Protein 7Z2B (pdb70)

Structure (mmCIF, N/CA/C/O backbone):
data_7Z2B
#
_entry.id   7Z2B
#
loop_
_entity.id
_entity.type
_entity.pdbx_description
1 polymer 'Kinesin-8, putative'
2 polymer 'Detyrosinated tubulin alpha-1B chain'
3 polymer 'Tubulin beta chain'
4 non-polymer 'PHOSPHOAMINOPHOSPHONIC ACID-ADENYLATE ESTER'
5 non-polymer 'MAGNESIUM ION'
6 non-polymer "GUANOSINE-5'-TRIPHOSPHATE"
7 non-polymer 'PHOSPHOMETHYLPHOSPHONIC ACID GUANYLATE ESTER'
#
loop_
_atom_site.group_PDB
_atom_site.id
_atom_site.type_symbol
_atom_site.label_atom_id
_atom_site.label_alt_id
_atom_site.label_comp_id
_atom_site.label_asym_id
_atom_site.label_entity_id
_atom_site.label_seq_id
_atom_site.pdbx_PDB_ins_code
_atom_site.Cartn_x
_atom_site.Cartn_y
_atom_site.Cartn_z
_atom_site.occupancy
_atom_site.B_iso_or_equiv
_atom_site.auth_seq_id
_atom_site.auth_comp_id
_atom_site.auth_asym_id
_atom_site.auth_atom_id
_atom_site.pdbx_PDB_model_num
ATOM 1 N N . ILE A 1 1 ? 242.783 448.990 240.339 1.00 20.00 2 ILE K N 1
ATOM 2 C CA . ILE A 1 1 ? 243.532 447.948 241.031 1.00 20.00 2 ILE K CA 1
ATOM 3 C C . ILE A 1 1 ? 242.682 447.284 242.097 1.00 20.00 2 ILE K C 1
ATOM 4 O O . ILE A 1 1 ? 242.485 446.060 242.087 1.00 20.00 2 ILE K O 1
ATOM 19 N N . THR A 1 2 ? 242.225 448.069 243.074 1.00 20.00 3 THR K N 1
ATOM 20 C CA . THR A 1 2 ? 241.386 447.547 244.182 1.00 20.00 3 THR K CA 1
ATOM 21 C C . THR A 1 2 ? 240.035 447.121 243.617 1.00 20.00 3 THR K C 1
ATOM 22 O O . THR A 1 2 ? 239.721 447.536 242.484 1.00 20.00 3 THR K O 1
ATOM 33 N N . TYR A 1 3 ? 239.222 446.407 244.398 1.00 20.00 4 TYR K N 1
ATOM 34 C CA . TYR A 1 3 ? 237.875 445.950 243.966 1.00 20.00 4 TYR K CA 1
ATOM 35 C C . TYR A 1 3 ? 236.826 446.729 244.767 1.00 20.00 4 TYR K C 1
ATOM 36 O O . TYR A 1 3 ? 235.626 446.546 244.497 1.00 20.00 4 TYR K O 1
ATOM 40 N N . ASN A 1 4 ? 237.259 447.616 245.671 1.00 20.00 5 ASN K N 1
ATOM 41 C CA . ASN A 1 4 ? 236.339 448.459 246.478 1.00 20.00 5 ASN K CA 1
ATOM 42 C C . ASN A 1 4 ? 235.311 447.570 247.179 1.00 20.00 5 ASN K C 1
ATOM 43 O O . ASN A 1 4 ? 234.114 447.911 247.123 1.00 20.00 5 ASN K O 1
ATOM 54 N N . MET A 1 5 ? 235.752 446.488 247.826 1.00 20.00 6 MET K N 1
ATOM 55 C CA . MET A 1 5 ? 234.829 445.542 248.506 1.00 20.00 6 MET K CA 1
ATOM 56 C C . MET A 1 5 ? 234.437 446.093 249.875 1.00 20.00 6 MET K C 1
ATOM 57 O O . MET A 1 5 ? 235.201 445.869 250.835 1.00 20.00 6 MET K O 1
ATOM 61 N N . ASN A 1 6 ? 233.301 446.784 249.969 1.00 20.00 7 ASN K N 1
ATOM 62 C CA . ASN A 1 6 ? 232.780 447.240 251.281 1.00 20.00 7 ASN K CA 1
ATOM 63 C C . ASN A 1 6 ? 232.413 445.957 252.024 1.00 20.00 7 ASN K C 1
ATOM 64 O O . ASN A 1 6 ? 232.189 444.958 251.337 1.00 20.00 7 ASN K O 1
ATOM 75 N N . VAL A 1 7 ? 232.410 445.959 253.356 1.00 20.00 8 VAL K N 1
ATOM 76 C CA . VAL A 1 7 ? 232.093 444.748 254.169 1.00 20.00 8 VAL K CA 1
ATOM 77 C C . VAL A 1 7 ? 231.068 445.144 255.230 1.00 20.00 8 VAL K C 1
ATOM 78 O O . VAL A 1 7 ? 231.428 445.940 256.094 1.00 20.00 8 VAL K O 1
ATOM 91 N N . VAL A 1 8 ? 229.851 444.597 255.180 1.00 20.00 9 VAL K N 1
ATOM 92 C CA . VAL A 1 8 ? 228.844 444.915 256.150 1.00 20.00 9 VAL K CA 1
ATOM 93 C C . VAL A 1 8 ? 228.475 443.647 256.874 1.00 20.00 9 VAL K C 1
ATOM 94 O O . VAL A 1 8 ? 228.651 442.548 256.333 1.00 20.00 9 VAL K O 1
ATOM 107 N N . ILE A 1 9 ? 228.006 443.801 258.091 1.00 20.00 10 ILE K N 1
ATOM 108 C CA . ILE A 1 9 ? 227.602 442.663 258.888 1.00 20.00 10 ILE K CA 1
ATOM 109 C C . ILE A 1 9 ? 226.121 442.643 259.128 1.00 20.00 10 ILE K C 1
ATOM 110 O O . ILE A 1 9 ? 225.574 443.632 259.609 1.00 20.00 10 ILE K O 1
ATOM 126 N N . ARG A 1 10 ? 225.466 441.534 258.845 1.00 20.00 11 ARG K N 1
ATOM 127 C CA . ARG A 1 10 ? 224.063 441.468 259.177 1.00 20.00 11 ARG K CA 1
ATOM 128 C C . ARG A 1 10 ? 223.814 440.429 260.251 1.00 20.00 11 ARG K C 1
ATOM 129 O O . ARG A 1 10 ? 224.067 439.236 260.058 1.00 20.00 11 ARG K O 1
ATOM 150 N N . CYS A 1 11 ? 223.298 440.890 261.378 1.00 20.00 12 CYS K N 1
ATOM 151 C CA . CYS A 1 11 ? 222.992 440.008 262.482 1.00 20.00 12 CYS K CA 1
ATOM 152 C C . CYS A 1 11 ? 221.557 439.529 262.349 1.00 20.00 12 CYS K C 1
ATOM 153 O O . CYS A 1 11 ? 220.630 440.333 262.369 1.00 20.00 12 CYS K O 1
ATOM 161 N N . ARG A 1 12 ? 221.360 438.237 262.121 1.00 20.00 13 ARG K N 1
ATOM 162 C CA . ARG A 1 12 ? 219.997 437.757 261.960 1.00 20.00 13 ARG K CA 1
ATOM 163 C C . ARG A 1 12 ? 219.425 437.709 263.368 1.00 20.00 13 ARG K C 1
ATOM 164 O O . ARG A 1 12 ? 220.206 437.669 264.308 1.00 20.00 13 ARG K O 1
ATOM 185 N N . PRO A 1 13 ? 218.109 437.737 263.573 1.00 20.00 14 PRO K N 1
ATOM 186 C CA . PRO A 1 13 ? 217.503 437.689 264.887 1.00 20.00 14 PRO K CA 1
ATOM 187 C C . PRO A 1 13 ? 217.683 436.359 265.580 1.00 20.00 14 PRO K C 1
ATOM 188 O O . PRO A 1 13 ? 217.713 435.309 264.934 1.00 20.00 14 PRO K O 1
ATOM 199 N N . MET A 1 14 ? 217.735 436.408 266.909 1.00 20.00 15 MET K N 1
ATOM 200 C CA . MET A 1 14 ? 217.832 435.182 267.693 1.00 20.00 15 MET K CA 1
ATOM 201 C C . MET A 1 14 ? 216.577 434.348 267.504 1.00 20.00 15 MET K C 1
ATOM 202 O O . MET A 1 14 ? 215.456 434.861 267.608 1.00 20.00 15 MET K O 1
ATOM 216 N N . SER A 1 15 ? 216.762 433.067 267.215 1.00 20.00 16 SER K N 1
ATOM 217 C CA . SER A 1 15 ? 215.653 432.152 267.000 1.00 20.00 16 SER K CA 1
ATOM 218 C C . SER A 1 15 ? 215.025 431.681 268.284 1.00 20.00 16 SER K C 1
ATOM 219 O O . SER A 1 15 ? 215.639 431.753 269.346 1.00 20.00 16 SER K O 1
ATOM 227 N N . ASN A 1 16 ? 213.833 431.100 268.178 1.00 20.00 17 ASN K N 1
ATOM 228 C CA . ASN A 1 16 ? 213.187 430.545 269.355 1.00 20.00 17 ASN K CA 1
ATOM 229 C C . ASN A 1 16 ? 214.009 429.400 269.922 1.00 20.00 17 ASN K C 1
ATOM 230 O O . ASN A 1 16 ? 214.064 429.214 271.134 1.00 20.00 17 ASN K O 1
ATOM 241 N N . SER A 1 17 ? 214.687 428.646 269.054 1.00 20.00 18 SER K N 1
ATOM 242 C CA . SER A 1 17 ? 215.495 427.537 269.529 1.00 20.00 18 SER K CA 1
ATOM 243 C C . SER A 1 17 ? 216.645 428.061 270.373 1.00 20.00 18 SER K C 1
ATOM 244 O O . SER A 1 17 ? 216.917 427.538 271.453 1.00 20.00 18 SER K O 1
ATOM 252 N N . GLU A 1 18 ? 217.282 429.137 269.917 1.00 20.00 19 GLU K N 1
ATOM 253 C CA . GLU A 1 18 ? 218.391 429.714 270.669 1.00 20.00 19 GLU K CA 1
ATOM 254 C C . GLU A 1 18 ? 217.884 430.260 272.015 1.00 20.00 19 GLU K C 1
ATOM 255 O O . GLU A 1 18 ? 218.525 430.074 273.064 1.00 20.00 19 GLU K O 1
ATOM 267 N N . LYS A 1 19 ? 216.684 430.856 271.997 1.00 20.00 20 LYS K N 1
ATOM 268 C CA . LYS A 1 19 ? 216.083 431.381 273.218 1.00 20.00 20 LYS K CA 1
ATOM 269 C C . LYS A 1 19 ? 215.752 430.242 274.176 1.00 20.00 20 LYS K C 1
ATOM 270 O O . LYS A 1 19 ? 215.949 430.371 275.384 1.00 20.00 20 LYS K O 1
ATOM 289 N N . ASN A 1 20 ? 215.282 429.111 273.634 1.00 20.00 21 ASN K N 1
ATOM 290 C CA . ASN A 1 20 ? 214.931 427.945 274.438 1.00 20.00 21 ASN K CA 1
ATOM 291 C C . ASN A 1 20 ? 216.174 427.313 275.058 1.00 20.00 21 ASN K C 1
ATOM 292 O O . ASN A 1 20 ? 216.131 426.829 276.191 1.00 20.00 21 ASN K O 1
ATOM 303 N N . GLU A 1 21 ? 217.303 427.373 274.341 1.00 20.00 22 GLU K N 1
ATOM 304 C CA . GLU A 1 21 ? 218.573 426.885 274.875 1.00 20.00 22 GLU K CA 1
ATOM 305 C C . GLU A 1 21 ? 219.005 427.794 276.018 1.00 20.00 22 GLU K C 1
ATOM 306 O O . GLU A 1 21 ? 219.652 427.355 276.972 1.00 20.00 22 GLU K O 1
ATOM 318 N N . GLY A 1 22 ? 218.639 429.074 275.913 1.00 20.00 23 GLY K N 1
ATOM 319 C CA . GLY A 1 22 ? 218.973 430.061 276.918 1.00 20.00 23 GLY K CA 1
ATOM 320 C C . GLY A 1 22 ? 220.240 430.794 276.549 1.00 20.00 23 GLY K C 1
ATOM 321 O O . GLY A 1 22 ? 220.912 431.368 277.410 1.00 20.00 23 GLY K O 1
ATOM 325 N N . ALA A 1 23 ? 220.597 430.721 275.274 1.00 20.00 24 ALA K N 1
ATOM 326 C CA . ALA A 1 23 ? 221.786 431.381 274.786 1.00 20.00 24 ALA K CA 1
ATOM 327 C C . ALA A 1 23 ? 221.607 432.874 274.931 1.00 20.00 24 ALA K C 1
ATOM 328 O O . ALA A 1 23 ? 220.502 433.387 274.751 1.00 20.00 24 ALA K O 1
ATOM 335 N N . LYS A 1 24 ? 222.679 433.584 275.238 1.00 20.00 25 LYS K N 1
ATOM 336 C CA . LYS A 1 24 ? 222.563 435.022 275.369 1.00 20.00 25 LYS K CA 1
ATOM 337 C C . LYS A 1 24 ? 223.185 435.711 274.177 1.00 20.00 25 LYS K C 1
ATOM 338 O O . LYS A 1 24 ? 223.690 435.071 273.246 1.00 20.00 25 LYS K O 1
ATOM 357 N N . ASN A 1 25 ? 223.146 437.033 274.197 1.00 20.00 26 ASN K N 1
ATOM 358 C CA . ASN A 1 25 ? 223.594 437.806 273.062 1.00 20.00 26 ASN K CA 1
ATOM 359 C C . ASN A 1 25 ? 225.106 437.939 272.969 1.00 20.00 26 ASN K C 1
ATOM 360 O O . ASN A 1 25 ? 225.701 438.867 273.508 1.00 20.00 26 ASN K O 1
ATOM 371 N N . VAL A 1 26 ? 225.719 436.982 272.276 1.00 20.00 27 VAL K N 1
ATOM 372 C CA . VAL A 1 26 ? 227.164 436.941 272.093 1.00 20.00 27 VAL K CA 1
ATOM 373 C C . VAL A 1 26 ? 227.585 438.145 271.253 1.00 20.00 27 VAL K C 1
ATOM 374 O O . VAL A 1 26 ? 228.698 438.650 271.357 1.00 20.00 27 VAL K O 1
ATOM 387 N N . ILE A 1 27 ? 226.692 438.618 270.393 1.00 20.00 28 ILE K N 1
ATOM 388 C CA . ILE A 1 27 ? 227.058 439.787 269.596 1.00 20.00 28 ILE K CA 1
ATOM 389 C C . ILE A 1 27 ? 226.599 441.075 270.237 1.00 20.00 28 ILE K C 1
ATOM 390 O O . ILE A 1 27 ? 225.404 441.275 270.476 1.00 20.00 28 ILE K O 1
ATOM 406 N N . LYS A 1 28 ? 227.544 441.978 270.466 1.00 20.00 29 LYS K N 1
ATOM 407 C CA . LYS A 1 28 ? 227.212 443.279 271.006 1.00 20.00 29 LYS K CA 1
ATOM 408 C C . LYS A 1 28 ? 227.652 444.347 270.014 1.00 20.00 29 LYS K C 1
ATOM 409 O O . LYS A 1 28 ? 228.820 444.448 269.637 1.00 20.00 29 LYS K O 1
ATOM 428 N N . ILE A 1 29 ? 226.697 445.123 269.529 1.00 20.00 30 ILE K N 1
ATOM 429 C CA . ILE A 1 29 ? 227.034 446.133 268.535 1.00 20.00 30 ILE K CA 1
ATOM 430 C C . ILE A 1 29 ? 227.480 447.379 269.274 1.00 20.00 30 ILE K C 1
ATOM 431 O O . ILE A 1 29 ? 226.790 447.843 270.180 1.00 20.00 30 ILE K O 1
ATOM 447 N N . MET A 1 30 ? 228.667 447.877 268.936 1.00 20.00 31 MET K N 1
ATOM 448 C CA . MET A 1 30 ? 229.243 449.021 269.626 1.00 20.00 31 MET K CA 1
ATOM 449 C C . MET A 1 30 ? 228.921 450.295 268.864 1.00 20.00 31 MET K C 1
ATOM 450 O O . MET A 1 30 ? 228.711 451.359 269.447 1.00 20.00 31 MET K O 1
ATOM 464 N N . ASP A 1 31 ? 228.873 450.153 267.547 1.00 20.00 32 ASP K N 1
ATOM 465 C CA . ASP A 1 31 ? 228.602 451.236 266.616 1.00 20.00 32 ASP K CA 1
ATOM 466 C C . ASP A 1 31 ? 228.116 450.646 265.312 1.00 20.00 32 ASP K C 1
ATOM 467 O O . ASP A 1 31 ? 228.278 449.460 265.060 1.00 20.00 32 ASP K O 1
ATOM 476 N N . ASN A 1 32 ? 227.680 451.492 264.398 1.00 20.00 33 ASN K N 1
ATOM 477 C CA . ASN A 1 32 ? 227.254 451.026 263.079 1.00 20.00 33 ASN K CA 1
ATOM 478 C C . ASN A 1 32 ? 228.420 450.403 262.325 1.00 20.00 33 ASN K C 1
ATOM 479 O O . ASN A 1 32 ? 228.232 449.658 261.381 1.00 20.00 33 ASN K O 1
ATOM 490 N N . LYS A 1 33 ? 229.636 450.748 262.718 1.00 20.00 34 LYS K N 1
ATOM 491 C CA . LYS A 1 33 ? 230.842 450.224 262.102 1.00 20.00 34 LYS K CA 1
ATOM 492 C C . LYS A 1 33 ? 231.604 449.226 262.993 1.00 20.00 34 LYS K C 1
ATOM 493 O O . LYS A 1 33 ? 232.689 448.766 262.629 1.00 20.00 34 LYS K O 1
ATOM 512 N N . MET A 1 34 ? 231.088 448.900 264.182 1.00 20.00 35 MET K N 1
ATOM 513 C CA . MET A 1 34 ? 231.879 448.024 265.050 1.00 20.00 35 MET K CA 1
ATOM 514 C C . MET A 1 34 ? 231.073 447.134 265.971 1.00 20.00 35 MET K C 1
ATOM 515 O O . MET A 1 34 ? 230.107 447.565 266.617 1.00 20.00 35 MET K O 1
ATOM 529 N N . ILE A 1 35 ? 231.498 445.879 266.045 1.00 20.00 36 ILE K N 1
ATOM 530 C CA . ILE A 1 35 ? 230.863 444.924 266.934 1.00 20.00 36 ILE K CA 1
ATOM 531 C C . ILE A 1 35 ? 231.905 444.216 267.746 1.00 20.00 36 ILE K C 1
ATOM 532 O O . ILE A 1 35 ? 233.072 444.138 267.339 1.00 20.00 36 ILE K O 1
ATOM 548 N N . VAL A 1 36 ? 231.487 443.680 268.875 1.00 20.00 37 VAL K N 1
ATOM 549 C CA . VAL A 1 36 ? 232.383 442.861 269.639 1.00 20.00 37 VAL K CA 1
ATOM 550 C C . VAL A 1 36 ? 231.726 441.521 269.882 1.00 20.00 37 VAL K C 1
ATOM 551 O O . VAL A 1 36 ? 230.496 441.426 270.002 1.00 20.00 37 VAL K O 1
ATOM 564 N N . LEU A 1 37 ? 232.540 440.482 269.968 1.00 20.00 38 LEU K N 1
ATOM 565 C CA . LEU A 1 37 ? 231.978 439.164 270.197 1.00 20.00 38 LEU K CA 1
ATOM 566 C C . LEU A 1 37 ? 232.301 438.715 271.629 1.00 20.00 38 LEU K C 1
ATOM 567 O O . LEU A 1 37 ? 233.461 438.641 272.067 1.00 20.00 38 LEU K O 1
ATOM 583 N N . LEU A 1 38 ? 231.262 438.419 272.382 1.00 20.00 39 LEU K N 1
ATOM 584 C CA . LEU A 1 38 ? 231.388 438.107 273.788 1.00 20.00 39 LEU K CA 1
ATOM 585 C C . LEU A 1 38 ? 231.660 436.649 274.038 1.00 20.00 39 LEU K C 1
ATOM 586 O O . LEU A 1 38 ? 230.793 435.932 274.528 1.00 20.00 39 LEU K O 1
ATOM 602 N N . LYS A 1 54 ? 236.581 437.764 275.790 1.00 20.00 55 LYS K N 1
ATOM 603 C CA . LYS A 1 54 ? 235.284 438.404 275.749 1.00 20.00 55 LYS K CA 1
ATOM 604 C C . LYS A 1 54 ? 235.469 439.783 275.122 1.00 20.00 55 LYS K C 1
ATOM 605 O O . LYS A 1 54 ? 236.375 440.518 275.511 1.00 20.00 55 LYS K O 1
ATOM 623 N N . GLU A 1 55 ? 234.581 440.136 274.201 1.00 20.00 56 GLU K N 1
ATOM 624 C CA . GLU A 1 55 ? 234.565 441.388 273.441 1.00 20.00 56 GLU K CA 1
ATOM 625 C C . GLU A 1 55 ? 235.714 441.526 272.438 1.00 20.00 56 GLU K C 1
ATOM 626 O O . GLU A 1 55 ? 236.393 442.562 272.355 1.00 20.00 56 GLU K O 1
ATOM 638 N N . LYS A 1 56 ? 235.910 440.489 271.634 1.00 20.00 57 LYS K N 1
ATOM 639 C CA . LYS A 1 56 ? 236.907 440.582 270.573 1.00 20.00 57 LYS K CA 1
ATOM 640 C C . LYS A 1 56 ? 236.362 441.567 269.549 1.00 20.00 57 LYS K C 1
ATOM 641 O O . LYS A 1 56 ? 235.191 441.474 269.193 1.00 20.00 57 LYS K O 1
ATOM 660 N N . ARG A 1 57 ? 237.169 442.541 269.108 1.00 20.00 58 ARG K N 1
ATOM 661 C CA . ARG A 1 57 ? 236.658 443.546 268.165 1.00 20.00 58 ARG K CA 1
ATOM 662 C C . ARG A 1 57 ? 236.689 443.174 266.694 1.00 20.00 58 ARG K C 1
ATOM 663 O O . ARG A 1 57 ? 237.672 442.621 266.180 1.00 20.00 58 ARG K O 1
ATOM 684 N N . TYR A 1 58 ? 235.631 443.588 266.007 1.00 20.00 59 TYR K N 1
ATOM 685 C CA . TYR A 1 58 ? 235.544 443.446 264.574 1.00 20.00 59 TYR K CA 1
ATOM 686 C C . TYR A 1 58 ? 235.070 444.776 263.983 1.00 20.00 59 TYR K C 1
ATOM 687 O O . TYR A 1 58 ? 234.165 445.424 264.525 1.00 20.00 59 TYR K O 1
ATOM 705 N N . CYS A 1 59 ? 235.683 445.197 262.882 1.00 20.00 60 CYS K N 1
ATOM 706 C CA . CYS A 1 59 ? 235.351 446.515 262.311 1.00 20.00 60 CYS K CA 1
ATOM 707 C C . CYS A 1 59 ? 234.983 446.476 260.839 1.00 20.00 60 CYS K C 1
ATOM 708 O O . CYS A 1 59 ? 235.655 445.829 260.034 1.00 20.00 60 CYS K O 1
ATOM 716 N N . PHE A 1 60 ? 233.882 447.166 260.508 1.00 20.00 61 PHE K N 1
ATOM 717 C CA . PHE A 1 60 ? 233.277 447.113 259.179 1.00 20.00 61 PHE K CA 1
ATOM 718 C C . PHE A 1 60 ? 232.804 448.462 258.654 1.00 20.00 61 PHE K C 1
ATOM 719 O O . PHE A 1 60 ? 233.045 449.491 259.278 1.00 20.00 61 PHE K O 1
ATOM 736 N N . ASP A 1 61 ? 232.172 448.464 257.469 1.00 20.00 62 ASP K N 1
ATOM 737 C CA . ASP A 1 61 ? 231.627 449.703 256.913 1.00 20.00 62 ASP K CA 1
ATOM 738 C C . ASP A 1 61 ? 230.230 449.946 257.474 1.00 20.00 62 ASP K C 1
ATOM 739 O O . ASP A 1 61 ? 229.833 451.099 257.704 1.00 20.00 62 ASP K O 1
ATOM 748 N N . TYR A 1 62 ? 229.490 448.860 257.709 1.00 20.00 63 TYR K N 1
ATOM 749 C CA . TYR A 1 62 ? 228.161 449.011 258.309 1.00 20.00 63 TYR K CA 1
ATOM 750 C C . TYR A 1 62 ? 227.722 447.719 259.002 1.00 20.00 63 TYR K C 1
ATOM 751 O O . TYR A 1 62 ? 227.998 446.625 258.515 1.00 20.00 63 TYR K O 1
ATOM 769 N N . VAL A 1 63 ? 227.013 447.853 260.106 1.00 20.00 64 VAL K N 1
ATOM 770 C CA . VAL A 1 63 ? 226.455 446.730 260.834 1.00 20.00 64 VAL K CA 1
ATOM 771 C C . VAL A 1 63 ? 224.950 446.871 261.008 1.00 20.00 64 VAL K C 1
ATOM 772 O O . VAL A 1 63 ? 224.459 447.906 261.462 1.00 20.00 64 VAL K O 1
ATOM 785 N N . PHE A 1 64 ? 224.230 445.818 260.668 1.00 20.00 65 PHE K N 1
ATOM 786 C CA . PHE A 1 64 ? 222.786 445.770 260.786 1.00 20.00 65 PHE K CA 1
ATOM 787 C C . PHE A 1 64 ? 222.419 444.921 262.003 1.00 20.00 65 PHE K C 1
ATOM 788 O O . PHE A 1 64 ? 222.948 443.817 262.175 1.00 20.00 65 PHE K O 1
ATOM 805 N N . ASP A 1 65 ? 221.516 445.416 262.846 1.00 20.00 66 ASP K N 1
ATOM 806 C CA . ASP A 1 65 ? 221.136 444.650 264.034 1.00 20.00 66 ASP K CA 1
ATOM 807 C C . ASP A 1 65 ? 220.038 443.645 263.714 1.00 20.00 66 ASP K C 1
ATOM 808 O O . ASP A 1 65 ? 219.599 443.538 262.564 1.00 20.00 66 ASP K O 1
ATOM 817 N N . GLU A 1 66 ? 219.534 442.981 264.750 1.00 20.00 67 GLU K N 1
ATOM 818 C CA . GLU A 1 66 ? 218.554 441.909 264.618 1.00 20.00 67 GLU K CA 1
ATOM 819 C C . GLU A 1 66 ? 217.216 442.324 264.014 1.00 20.00 67 GLU K C 1
ATOM 820 O O . GLU A 1 66 ? 216.450 441.464 263.574 1.00 20.00 67 GLU K O 1
ATOM 832 N N . ASN A 1 67 ? 216.884 443.616 264.072 1.00 20.00 68 ASN K N 1
ATOM 833 C CA . ASN A 1 67 ? 215.599 444.075 263.578 1.00 20.00 68 ASN K CA 1
ATOM 834 C C . ASN A 1 67 ? 215.699 444.761 262.222 1.00 20.00 68 ASN K C 1
ATOM 835 O O . ASN A 1 67 ? 214.702 445.282 261.715 1.00 20.00 68 ASN K O 1
ATOM 846 N N . SER A 1 68 ? 216.888 444.774 261.626 1.00 20.00 69 SER K N 1
ATOM 847 C CA . SER A 1 68 ? 217.059 445.452 260.348 1.00 20.00 69 SER K CA 1
ATOM 848 C C . SER A 1 68 ? 216.210 444.802 259.268 1.00 20.00 69 SER K C 1
ATOM 849 O O . SER A 1 68 ? 216.186 443.569 259.145 1.00 20.00 69 SER K O 1
ATOM 857 N N . THR A 1 69 ? 215.544 445.623 258.458 1.00 20.00 70 THR K N 1
ATOM 858 C CA . THR A 1 69 ? 214.682 445.094 257.413 1.00 20.00 70 THR K CA 1
ATOM 859 C C . THR A 1 69 ? 215.422 444.827 256.128 1.00 20.00 70 THR K C 1
ATOM 860 O O . THR A 1 69 ? 216.573 445.238 255.962 1.00 20.00 70 THR K O 1
ATOM 871 N N . GLN A 1 70 ? 214.730 444.184 255.195 1.00 20.00 71 GLN K N 1
ATOM 872 C CA . GLN A 1 70 ? 215.291 443.857 253.898 1.00 20.00 71 GLN K CA 1
ATOM 873 C C . GLN A 1 70 ? 215.587 445.166 253.147 1.00 20.00 71 GLN K C 1
ATOM 874 O O . GLN A 1 70 ? 216.577 445.276 252.415 1.00 20.00 71 GLN K O 1
ATOM 888 N N . GLU A 1 71 ? 214.724 446.169 253.371 1.00 20.00 72 GLU K N 1
ATOM 889 C CA . GLU A 1 71 ? 214.852 447.488 252.762 1.00 20.00 72 GLU K CA 1
ATOM 890 C C . GLU A 1 71 ? 216.046 448.229 253.345 1.00 20.00 72 GLU K C 1
ATOM 891 O O . GLU A 1 71 ? 216.769 448.914 252.616 1.0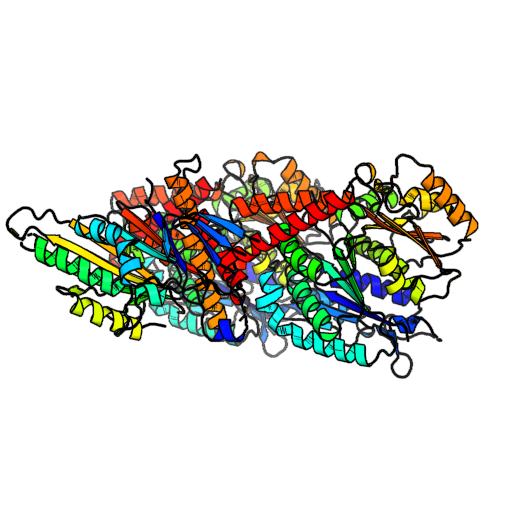0 20.00 72 GLU K O 1
ATOM 903 N N . ASP A 1 72 ? 216.318 448.017 254.638 1.00 20.00 73 ASP K N 1
ATOM 904 C CA . ASP A 1 72 ? 217.440 448.708 255.263 1.00 20.00 73 ASP K CA 1
ATOM 905 C C . ASP A 1 72 ? 218.725 448.106 254.741 1.00 20.00 73 ASP K C 1
ATOM 906 O O . ASP A 1 72 ? 219.682 448.838 254.462 1.00 20.00 73 ASP K O 1
ATOM 915 N N . VAL A 1 73 ? 218.736 446.789 254.532 1.00 20.00 74 VAL K N 1
ATOM 916 C CA . VAL A 1 73 ? 219.931 446.169 254.002 1.00 20.00 74 VAL K CA 1
ATOM 917 C C . VAL A 1 73 ? 220.179 446.712 252.623 1.00 20.00 74 VAL K C 1
ATOM 918 O O . VAL A 1 73 ? 221.308 447.050 252.271 1.00 20.00 74 VAL K O 1
ATOM 931 N N . TYR A 1 74 ? 219.129 446.808 251.818 1.00 20.00 75 TYR K N 1
ATOM 932 C CA . TYR A 1 74 ? 219.347 447.319 250.493 1.00 20.00 75 TYR K CA 1
ATOM 933 C C . TYR A 1 74 ? 219.955 448.726 250.540 1.00 20.00 75 TYR K C 1
ATOM 934 O O . TYR A 1 74 ? 221.069 448.981 250.032 1.00 20.00 75 TYR K O 1
ATOM 952 N N . ASN A 1 75 ? 219.269 449.620 251.252 1.00 20.00 76 ASN K N 1
ATOM 953 C CA . ASN A 1 75 ? 219.626 451.030 251.303 1.00 20.00 76 ASN K CA 1
ATOM 954 C C . ASN A 1 75 ? 220.999 451.336 251.882 1.00 20.00 76 ASN K C 1
ATOM 955 O O . ASN A 1 75 ? 221.664 452.268 251.427 1.00 20.00 76 ASN K O 1
ATOM 966 N N . ASN A 1 76 ? 221.444 450.563 252.866 1.00 20.00 77 ASN K N 1
ATOM 967 C CA . ASN A 1 76 ? 222.735 450.836 253.481 1.00 20.00 77 ASN K CA 1
ATOM 968 C C . ASN A 1 76 ? 223.854 449.895 253.058 1.00 20.00 77 ASN K C 1
ATOM 969 O O . ASN A 1 76 ? 224.915 449.909 253.686 1.00 20.00 77 ASN K O 1
ATOM 980 N N . SER A 1 77 ? 223.662 449.082 252.010 1.00 20.00 78 SER K N 1
ATOM 981 C CA . SER A 1 77 ? 224.790 448.241 251.620 1.00 20.00 78 SER K CA 1
ATOM 982 C C . SER A 1 77 ? 224.912 447.942 250.125 1.00 20.00 78 SER K C 1
ATOM 983 O O . SER A 1 77 ? 226.029 447.946 249.608 1.00 20.00 78 SER K O 1
ATOM 991 N N . VAL A 1 78 ? 223.802 447.698 249.413 1.00 20.00 79 VAL K N 1
ATOM 992 C CA . VAL A 1 78 ? 223.922 447.273 248.012 1.00 20.00 79 VAL K CA 1
ATOM 993 C C . VAL A 1 78 ? 223.365 448.272 247.030 1.00 20.00 79 VAL K C 1
ATOM 994 O O . VAL A 1 78 ? 223.726 448.245 245.853 1.00 20.00 79 VAL K O 1
ATOM 1007 N N . LYS A 1 79 ? 222.552 449.202 247.492 1.00 20.00 80 LYS K N 1
ATOM 1008 C CA . LYS A 1 79 ? 222.013 450.176 246.570 1.00 20.00 80 LYS K CA 1
ATOM 1009 C C . LYS A 1 79 ? 223.125 450.817 245.700 1.00 20.00 80 LYS K C 1
ATOM 1010 O O . LYS A 1 79 ? 222.935 450.911 244.485 1.00 20.00 80 LYS K O 1
ATOM 1029 N N . PRO A 1 80 ? 224.285 451.283 246.242 1.00 20.00 81 PRO K N 1
ATOM 1030 C CA . PRO A 1 80 ? 225.393 451.832 245.467 1.00 20.00 81 PRO K CA 1
ATOM 1031 C C . PRO A 1 80 ? 225.981 450.871 244.426 1.00 20.00 81 PRO K C 1
ATOM 1032 O O . PRO A 1 80 ? 226.564 451.312 243.429 1.00 20.00 81 PRO K O 1
ATOM 1043 N N . LEU A 1 81 ? 225.822 449.561 244.635 1.00 20.00 82 LEU K N 1
ATOM 1044 C CA . LEU A 1 81 ? 226.368 448.570 243.721 1.00 20.00 82 LEU K CA 1
ATOM 1045 C C . LEU A 1 81 ? 225.426 448.408 242.554 1.00 20.00 82 LEU K C 1
ATOM 1046 O O . LEU A 1 81 ? 225.849 448.277 241.403 1.00 20.00 82 LEU K O 1
ATOM 1062 N N . VAL A 1 82 ? 224.139 448.450 242.864 1.00 20.00 83 VAL K N 1
ATOM 1063 C CA . VAL A 1 82 ? 223.109 448.309 241.854 1.00 20.00 83 VAL K CA 1
ATOM 1064 C C . VAL A 1 82 ? 223.177 449.538 240.979 1.00 20.00 83 VAL K C 1
ATOM 1065 O O . VAL A 1 82 ? 223.090 449.456 239.749 1.00 20.00 83 VAL K O 1
ATOM 1078 N N . ASP A 1 83 ? 223.358 450.690 241.628 1.00 20.00 84 ASP K N 1
ATOM 1079 C CA . ASP A 1 83 ? 223.445 451.935 240.905 1.00 20.00 84 ASP K CA 1
ATOM 1080 C C . ASP A 1 83 ? 224.687 451.894 240.013 1.00 20.00 84 ASP K C 1
ATOM 1081 O O . ASP A 1 83 ? 224.619 452.239 238.837 1.00 20.00 84 ASP K O 1
ATOM 1090 N N . ALA A 1 84 ? 225.818 451.414 240.534 1.00 20.00 85 ALA K N 1
ATOM 1091 C CA . ALA A 1 84 ? 227.002 451.368 239.700 1.00 20.00 85 ALA K CA 1
ATOM 1092 C C . ALA A 1 84 ? 226.722 450.558 238.441 1.00 20.00 85 ALA K C 1
ATOM 1093 O O . ALA A 1 84 ? 227.107 450.961 237.340 1.00 20.00 85 ALA K O 1
ATOM 1100 N N . VAL A 1 85 ? 225.975 449.474 238.575 1.00 20.00 86 VAL K N 1
ATOM 1101 C CA . VAL A 1 85 ? 225.646 448.679 237.412 1.00 20.00 86 VAL K CA 1
ATOM 1102 C C . VAL A 1 85 ? 224.758 449.398 236.417 1.00 20.00 86 VAL K C 1
ATOM 1103 O O . VAL A 1 85 ? 225.061 449.401 235.223 1.00 20.00 86 VAL K O 1
ATOM 1116 N N . ILE A 1 86 ? 223.695 450.058 236.874 1.00 20.00 87 ILE K N 1
ATOM 1117 C CA . ILE A 1 86 ? 222.848 450.765 235.911 1.00 20.00 87 ILE K CA 1
ATOM 1118 C C . ILE A 1 86 ? 223.643 451.880 235.212 1.00 20.00 87 ILE K C 1
ATOM 1119 O O . ILE A 1 86 ? 223.337 452.251 234.082 1.00 20.00 87 ILE K O 1
ATOM 1135 N N . LYS A 1 87 ? 224.692 452.380 235.878 1.00 20.00 88 LYS K N 1
ATOM 1136 C CA . LYS A 1 87 ? 225.560 453.418 235.337 1.00 20.00 88 LYS K CA 1
ATOM 1137 C C . LYS A 1 87 ? 226.688 452.870 234.426 1.00 20.00 88 LYS K C 1
ATOM 1138 O O . LYS A 1 87 ? 227.479 453.651 233.887 1.00 20.00 88 LYS K O 1
ATOM 1157 N N . GLY A 1 88 ? 226.748 451.542 234.216 1.00 20.00 89 GLY K N 1
ATOM 1158 C CA . GLY A 1 88 ? 227.758 450.945 233.334 1.00 20.00 89 GLY K CA 1
ATOM 1159 C C . GLY A 1 88 ? 228.948 450.234 233.995 1.00 20.00 89 GLY K C 1
ATOM 1160 O O . GLY A 1 88 ? 229.928 449.921 233.315 1.00 20.00 89 GLY K O 1
ATOM 1164 N N . TYR A 1 89 ? 228.870 449.959 235.290 1.00 20.00 90 TYR K N 1
ATOM 1165 C CA . TYR A 1 89 ? 229.950 449.273 236.006 1.00 20.00 90 TYR K CA 1
ATOM 1166 C C . TYR A 1 89 ? 229.580 447.843 236.370 1.00 20.00 90 TYR K C 1
ATOM 1167 O O . TYR A 1 89 ? 228.460 447.392 236.134 1.00 20.00 90 TYR K O 1
ATOM 1185 N N . ASN A 1 90 ? 230.539 447.098 236.887 1.00 20.00 91 ASN K N 1
ATOM 1186 C CA . ASN A 1 90 ? 230.218 445.773 237.390 1.00 20.00 91 ASN K CA 1
ATOM 1187 C C . ASN A 1 90 ? 230.056 445.864 238.908 1.00 20.00 91 ASN K C 1
ATOM 1188 O O . ASN A 1 90 ? 230.642 446.750 239.535 1.00 20.00 91 ASN K O 1
ATOM 1199 N N . SER A 1 91 ? 229.295 444.971 239.507 1.00 20.00 92 SER K N 1
ATOM 1200 C CA . SER A 1 91 ? 229.297 444.903 240.956 1.00 20.00 92 SER K CA 1
ATOM 1201 C C . SER A 1 91 ? 228.850 443.545 241.466 1.00 20.00 92 SER K C 1
ATOM 1202 O O . SER A 1 91 ? 227.979 442.902 240.860 1.00 20.00 92 SER K O 1
ATOM 1210 N N . THR A 1 92 ? 229.402 443.156 242.613 1.00 20.00 93 THR K N 1
ATOM 1211 C CA . THR A 1 92 ? 229.047 441.857 243.176 1.00 20.00 93 THR K CA 1
ATOM 1212 C C . THR A 1 92 ? 228.858 441.853 244.685 1.00 20.00 93 THR K C 1
ATOM 1213 O O . THR A 1 92 ? 229.691 442.398 245.419 1.00 20.00 93 THR K O 1
ATOM 1224 N N . VAL A 1 93 ? 227.798 441.173 245.119 1.00 20.00 94 VAL K N 1
ATOM 1225 C CA . VAL A 1 93 ? 227.479 440.971 246.518 1.00 20.00 94 VAL K CA 1
ATOM 1226 C C . VAL A 1 93 ? 227.726 439.524 246.937 1.00 20.00 94 VAL K C 1
ATOM 1227 O O . VAL A 1 93 ? 227.107 438.583 246.430 1.00 20.00 94 VAL K O 1
ATOM 1240 N N . PHE A 1 94 ? 228.602 439.348 247.898 1.00 20.00 95 PHE K N 1
ATOM 1241 C CA . PHE A 1 94 ? 228.964 438.022 248.352 1.00 20.00 95 PHE K CA 1
ATOM 1242 C C . PHE A 1 94 ? 228.367 437.821 249.720 1.00 20.00 95 PHE K C 1
ATOM 1243 O O . PHE A 1 94 ? 228.853 438.406 250.683 1.00 20.00 95 PHE K O 1
ATOM 1260 N N . ALA A 1 95 ? 227.282 437.083 249.854 1.00 20.00 96 ALA K N 1
ATOM 1261 C CA . ALA A 1 95 ? 226.806 436.980 251.220 1.00 20.00 96 ALA K CA 1
ATOM 1262 C C . ALA A 1 95 ? 227.819 436.035 251.859 1.00 20.00 96 ALA K C 1
ATOM 1263 O O . ALA A 1 95 ? 228.318 435.160 251.153 1.00 20.00 96 ALA K O 1
ATOM 1270 N N . TYR A 1 96 ? 228.132 436.143 253.147 1.00 20.00 97 TYR K N 1
ATOM 1271 C CA . TYR A 1 96 ? 229.200 435.270 253.650 1.00 20.00 97 TYR K CA 1
ATOM 1272 C C . TYR A 1 96 ? 229.085 434.706 255.059 1.00 20.00 97 TYR K C 1
ATOM 1273 O O . TYR A 1 96 ? 228.642 435.361 256.005 1.00 20.00 97 TYR K O 1
ATOM 1291 N N . GLY A 1 97 ? 229.493 433.438 255.177 1.00 20.00 98 GLY K N 1
ATOM 1292 C CA . GLY A 1 97 ? 229.580 432.799 256.473 1.00 20.00 98 GLY K CA 1
ATOM 1293 C C . GLY A 1 97 ? 229.460 431.294 256.475 1.00 20.00 98 GLY K C 1
ATOM 1294 O O . GLY A 1 97 ? 229.443 430.619 255.437 1.00 20.00 98 GLY K O 1
ATOM 1298 N N . ALA A 1 98 ? 229.414 430.787 257.690 1.00 20.00 99 ALA K N 1
ATOM 1299 C CA . ALA A 1 98 ? 229.256 429.368 258.005 1.00 20.00 99 ALA K CA 1
ATOM 1300 C C . ALA A 1 98 ? 227.843 428.901 257.681 1.00 20.00 99 ALA K C 1
ATOM 1301 O O . ALA A 1 98 ? 226.952 429.720 257.443 1.00 20.00 99 ALA K O 1
ATOM 1308 N N . THR A 1 99 ? 227.615 427.598 257.653 1.00 20.00 100 THR K N 1
ATOM 1309 C CA . THR A 1 99 ? 226.237 427.194 257.422 1.00 20.00 100 THR K CA 1
ATOM 1310 C C . THR A 1 99 ? 225.374 427.767 258.554 1.00 20.00 100 THR K C 1
ATOM 1311 O O . THR A 1 99 ? 225.814 427.828 259.701 1.00 20.00 100 THR K O 1
ATOM 1322 N N . GLY A 1 100 ? 224.133 428.179 258.238 1.00 20.00 101 GLY K N 1
ATOM 1323 C CA . GLY A 1 100 ? 223.235 428.734 259.261 1.00 20.00 101 GLY K CA 1
ATOM 1324 C C . GLY A 1 100 ? 223.407 430.256 259.449 1.00 20.00 101 GLY K C 1
ATOM 1325 O O . GLY A 1 100 ? 222.726 430.879 260.274 1.00 20.00 101 GLY K O 1
ATOM 1329 N N . ALA A 1 101 ? 224.327 430.849 258.681 1.00 20.00 102 ALA K N 1
ATOM 1330 C CA . ALA A 1 101 ? 224.632 432.277 258.739 1.00 20.00 102 ALA K CA 1
ATOM 1331 C C . ALA A 1 101 ? 223.473 433.242 258.421 1.00 20.00 102 ALA K C 1
ATOM 1332 O O . ALA A 1 101 ? 223.205 434.138 259.219 1.00 20.00 102 ALA K O 1
ATOM 1339 N N . GLY A 1 102 ? 222.715 433.036 257.332 1.00 20.00 103 GLY K N 1
ATOM 1340 C CA . GLY A 1 102 ? 221.641 434.008 257.006 1.00 20.00 103 GLY K CA 1
ATOM 1341 C C . GLY A 1 102 ? 221.669 434.567 255.553 1.00 20.00 103 GLY K C 1
ATOM 1342 O O . GLY A 1 102 ? 220.989 435.554 255.223 1.00 20.00 103 GLY K O 1
ATOM 1346 N N . LYS A 1 103 ? 222.441 433.912 254.682 1.00 20.00 104 LYS K N 1
ATOM 1347 C CA . LYS A 1 103 ? 222.674 434.354 253.309 1.00 20.00 104 LYS K CA 1
ATOM 1348 C C . LYS A 1 103 ? 221.476 434.250 252.345 1.00 20.00 104 LYS K C 1
ATOM 1349 O O . LYS A 1 103 ? 221.065 435.271 251.790 1.00 20.00 104 LYS K O 1
ATOM 1368 N N . THR A 1 104 ? 220.847 433.066 252.209 1.00 20.00 105 THR K N 1
ATOM 1369 C CA . THR A 1 104 ? 219.704 432.938 251.303 1.00 20.00 105 THR K CA 1
ATOM 1370 C C . THR A 1 104 ? 218.597 433.915 251.671 1.00 20.00 105 THR K C 1
ATOM 1371 O O . THR A 1 104 ? 217.959 434.481 250.788 1.00 20.00 105 THR K O 1
ATOM 1382 N N . HIS A 1 105 ? 218.320 434.073 252.973 1.00 20.00 106 HIS K N 1
ATOM 1383 C CA . HIS A 1 105 ? 217.248 434.959 253.400 1.00 20.00 106 HIS K CA 1
ATOM 1384 C C . HIS A 1 105 ? 217.557 436.393 252.999 1.00 20.00 106 HIS K C 1
ATOM 1385 O O . HIS A 1 105 ? 216.673 437.133 252.551 1.00 20.00 106 HIS K O 1
ATOM 1399 N N . THR A 1 106 ? 218.815 436.804 253.189 1.00 20.00 107 THR K N 1
ATOM 1400 C CA . THR A 1 106 ? 219.208 438.144 252.807 1.00 20.00 107 THR K CA 1
ATOM 1401 C C . THR A 1 106 ? 219.075 438.357 251.309 1.00 20.00 107 THR K C 1
ATOM 1402 O O . THR A 1 106 ? 218.638 439.426 250.898 1.00 20.00 107 THR K O 1
ATOM 1413 N N . ILE A 1 107 ? 219.464 437.350 250.515 1.00 20.00 108 ILE K N 1
ATOM 1414 C CA . ILE A 1 107 ? 219.485 437.438 249.056 1.00 20.00 108 ILE K CA 1
ATOM 1415 C C . ILE A 1 107 ? 218.155 437.167 248.355 1.00 20.00 108 ILE K C 1
ATOM 1416 O O . ILE A 1 107 ? 217.641 438.028 247.647 1.00 20.00 108 ILE K O 1
ATOM 1432 N N . ILE A 1 108 ? 217.588 435.986 248.547 1.00 20.00 109 ILE K N 1
ATOM 1433 C CA . ILE A 1 108 ? 216.358 435.612 247.866 1.00 20.00 109 ILE K CA 1
ATOM 1434 C C . ILE A 1 108 ? 215.174 435.768 248.780 1.00 20.00 109 ILE K C 1
ATOM 1435 O O . ILE A 1 108 ? 214.140 436.311 248.382 1.00 20.00 109 ILE K O 1
ATOM 1451 N N . GLY A 1 109 ? 215.328 435.299 250.012 1.00 20.00 110 GLY K N 1
ATOM 1452 C CA . GLY A 1 109 ? 214.234 435.283 250.966 1.00 20.00 110 GLY K CA 1
ATOM 1453 C C . GLY A 1 109 ? 213.174 434.355 250.447 1.00 20.00 110 GLY K C 1
ATOM 1454 O O . GLY A 1 109 ? 213.476 433.307 249.875 1.00 20.00 110 GLY K O 1
ATOM 1458 N N . TYR A 1 110 ? 211.941 434.731 250.671 1.00 20.00 111 TYR K N 1
ATOM 1459 C CA . TYR A 1 110 ? 210.797 433.953 250.242 1.00 20.00 111 TYR K CA 1
ATOM 1460 C C . TYR A 1 110 ? 209.961 434.816 249.329 1.00 20.00 111 TYR K C 1
ATOM 1461 O O . TYR A 1 110 ? 209.987 436.029 249.432 1.00 20.00 111 TYR K O 1
ATOM 1479 N N . LYS A 1 111 ? 209.179 434.230 248.447 1.00 20.00 112 LYS K N 1
ATOM 1480 C CA . LYS A 1 111 ? 208.378 435.075 247.561 1.00 20.00 112 LYS K CA 1
ATOM 1481 C C . LYS A 1 111 ? 207.493 436.078 248.321 1.00 20.00 112 LYS K C 1
ATOM 1482 O O . LYS A 1 111 ? 207.303 437.208 247.871 1.00 20.00 112 LYS K O 1
ATOM 1501 N N . ASN A 1 112 ? 206.975 435.682 249.488 1.00 20.00 113 ASN K N 1
ATOM 1502 C CA . ASN A 1 112 ? 206.116 436.562 250.274 1.00 20.00 113 ASN K CA 1
ATOM 1503 C C . ASN A 1 112 ? 206.895 437.331 251.360 1.00 20.00 113 ASN K C 1
ATOM 1504 O O . ASN A 1 112 ? 206.300 437.999 252.206 1.00 20.00 113 ASN K O 1
ATOM 1515 N N . GLU A 1 113 ? 208.221 437.213 251.327 1.00 20.00 114 GLU K N 1
ATOM 1516 C CA . GLU A 1 113 ? 209.147 437.864 252.248 1.00 20.00 114 GLU K CA 1
ATOM 1517 C C . GLU A 1 113 ? 210.538 437.865 251.600 1.00 20.00 114 GLU K C 1
ATOM 1518 O O . GLU A 1 113 ? 211.447 437.205 252.108 1.00 20.00 114 GLU K O 1
ATOM 1530 N N . PRO A 1 114 ? 210.715 438.576 250.469 1.00 20.00 115 PRO K N 1
ATOM 1531 C CA . PRO A 1 114 ? 211.883 438.544 249.602 1.00 20.00 115 PRO K CA 1
ATOM 1532 C C . PRO A 1 114 ? 213.121 439.205 250.171 1.00 20.00 115 PRO K C 1
ATOM 1533 O O . PRO A 1 114 ? 213.037 440.058 251.053 1.00 20.00 115 PRO K O 1
ATOM 1544 N N . GLY A 1 115 ? 214.264 438.821 249.615 1.00 20.00 116 GLY K N 1
ATOM 1545 C CA . GLY A 1 115 ? 215.580 439.381 249.933 1.00 20.00 116 GLY K CA 1
ATOM 1546 C C . GLY A 1 115 ? 215.956 440.572 249.073 1.00 20.00 116 GLY K C 1
ATOM 1547 O O . GLY A 1 115 ? 215.114 441.144 248.359 1.00 20.00 116 GLY K O 1
ATOM 1551 N N . ILE A 1 116 ? 217.250 440.909 249.080 1.00 20.00 117 ILE K N 1
ATOM 1552 C CA . ILE A 1 116 ? 217.733 442.044 248.319 1.00 20.00 117 ILE K CA 1
ATOM 1553 C C . ILE A 1 116 ? 217.539 441.778 246.846 1.00 20.00 117 ILE K C 1
ATOM 1554 O O . ILE A 1 116 ? 217.383 442.702 246.077 1.00 20.00 117 ILE K O 1
ATOM 1570 N N . MET A 1 117 ? 217.382 440.526 246.440 1.00 20.00 118 MET K N 1
ATOM 1571 C CA . MET A 1 117 ? 217.080 440.252 245.053 1.00 20.00 118 MET K CA 1
ATOM 1572 C C . MET A 1 117 ? 215.878 441.079 244.624 1.00 20.00 118 MET K C 1
ATOM 1573 O O . MET A 1 117 ? 215.884 441.665 243.546 1.00 20.00 118 MET K O 1
ATOM 1587 N N . MET A 1 118 ? 214.831 441.130 245.440 1.00 20.00 119 MET K N 1
ATOM 1588 C CA . MET A 1 118 ? 213.673 441.888 245.023 1.00 20.00 119 MET K CA 1
ATOM 1589 C C . MET A 1 118 ? 213.906 443.370 245.217 1.00 20.00 119 MET K C 1
ATOM 1590 O O . MET A 1 118 ? 213.470 444.184 244.408 1.00 20.00 119 MET K O 1
ATOM 1604 N N . MET A 1 119 ? 214.631 443.735 246.280 1.00 20.00 120 MET K N 1
ATOM 1605 C CA . MET A 1 119 ? 214.824 445.161 246.555 1.00 20.00 120 MET K CA 1
ATOM 1606 C C . MET A 1 119 ? 215.612 445.774 245.384 1.00 20.00 120 MET K C 1
ATOM 1607 O O . MET A 1 119 ? 215.359 446.903 244.941 1.00 20.00 120 MET K O 1
ATOM 1621 N N . ILE A 1 120 ? 216.547 444.967 244.877 1.00 20.00 121 ILE K N 1
ATOM 1622 C CA . ILE A 1 120 ? 217.390 445.270 243.743 1.00 20.00 121 ILE K CA 1
ATOM 1623 C C . ILE A 1 120 ? 216.583 445.357 242.491 1.00 20.00 121 ILE K C 1
ATOM 1624 O O . ILE A 1 120 ? 216.694 446.336 241.769 1.00 20.00 121 ILE K O 1
ATOM 1640 N N . LEU A 1 121 ? 215.725 444.376 242.229 1.00 20.00 122 LEU K N 1
ATOM 1641 C CA . LEU A 1 121 ? 214.960 444.446 241.003 1.00 20.00 122 LEU K CA 1
ATOM 1642 C C . LEU A 1 121 ? 214.058 445.654 240.991 1.00 20.00 122 LEU K C 1
ATOM 1643 O O . LEU A 1 121 ? 213.926 446.312 239.965 1.00 20.00 122 LEU K O 1
ATOM 1659 N N . GLN A 1 122 ? 213.460 445.988 242.126 1.00 20.00 123 GLN K N 1
ATOM 1660 C CA . GLN A 1 122 ? 212.560 447.124 242.148 1.00 20.00 123 GLN K CA 1
ATOM 1661 C C . GLN A 1 122 ? 213.308 448.428 241.870 1.00 20.00 123 GLN K C 1
ATOM 1662 O O . GLN A 1 122 ? 212.887 449.234 241.039 1.00 20.00 123 GLN K O 1
ATOM 1676 N N . ASP A 1 123 ? 214.471 448.615 242.492 1.00 20.00 124 ASP K N 1
ATOM 1677 C CA . ASP A 1 123 ? 215.225 449.844 242.262 1.00 20.00 124 ASP K CA 1
ATOM 1678 C C . ASP A 1 123 ? 215.842 449.848 240.870 1.00 20.00 124 ASP K C 1
ATOM 1679 O O . ASP A 1 123 ? 215.786 450.853 240.150 1.00 20.00 124 ASP K O 1
ATOM 1688 N N . LEU A 1 124 ? 216.406 448.712 240.477 1.00 20.00 125 LEU K N 1
ATOM 1689 C CA . LEU A 1 124 ? 217.058 448.566 239.193 1.00 20.00 125 LEU K CA 1
ATOM 1690 C C . LEU A 1 124 ? 216.060 448.876 238.098 1.00 20.00 125 LEU K C 1
ATOM 1691 O O . LEU A 1 124 ? 216.331 449.711 237.240 1.00 20.00 125 LEU K O 1
ATOM 1707 N N . PHE A 1 125 ? 214.874 448.269 238.138 1.00 20.00 126 PHE K N 1
ATOM 1708 C CA . PHE A 1 125 ? 213.924 448.530 237.080 1.00 20.00 126 PHE K CA 1
ATOM 1709 C C . PHE A 1 125 ? 213.327 449.920 237.084 1.00 20.00 126 PHE K C 1
ATOM 1710 O O . PHE A 1 125 ? 213.017 450.433 236.014 1.00 20.00 126 PHE K O 1
ATOM 1727 N N . LYS A 1 126 ? 213.198 450.583 238.231 1.00 20.00 127 LYS K N 1
ATOM 1728 C CA . LYS A 1 126 ? 212.711 451.957 238.147 1.00 20.00 127 LYS K CA 1
ATOM 1729 C C . LYS A 1 126 ? 213.750 452.799 237.397 1.00 20.00 127 LYS K C 1
ATOM 1730 O O . LYS A 1 126 ? 213.411 453.663 236.570 1.00 20.00 127 LYS K O 1
ATOM 1749 N N . LYS A 1 127 ? 215.031 452.526 237.665 1.00 20.00 128 LYS K N 1
ATOM 1750 C CA . LYS A 1 127 ? 216.101 453.254 237.004 1.00 20.00 128 LYS K CA 1
ATOM 1751 C C . LYS A 1 127 ? 216.161 452.889 235.526 1.00 20.00 128 LYS K C 1
ATOM 1752 O O . LYS A 1 127 ? 216.274 453.775 234.678 1.00 20.00 128 LYS K O 1
ATOM 1771 N N . ILE A 1 128 ? 215.972 451.605 235.204 1.00 20.00 129 ILE K N 1
ATOM 1772 C CA . ILE A 1 128 ? 215.948 451.165 233.815 1.00 20.00 129 ILE K CA 1
ATOM 1773 C C . ILE A 1 128 ? 214.815 451.785 233.045 1.00 20.00 129 ILE K C 1
ATOM 1774 O O . ILE A 1 128 ? 215.040 452.304 231.959 1.00 20.00 129 ILE K O 1
ATOM 1790 N N . LYS A 1 129 ? 213.605 451.779 233.596 1.00 20.00 130 LYS K N 1
ATOM 1791 C CA . LYS A 1 129 ? 212.472 452.350 232.888 1.00 20.00 130 LYS K CA 1
ATOM 1792 C C . LYS A 1 129 ? 212.687 453.826 232.615 1.00 20.00 130 LYS K C 1
ATOM 1793 O O . LYS A 1 129 ? 212.294 454.333 231.563 1.00 20.00 130 LYS K O 1
ATOM 1812 N N . THR A 1 130 ? 213.317 454.526 233.555 1.00 20.00 131 THR K N 1
ATOM 1813 C CA . THR A 1 130 ? 213.584 455.935 233.362 1.00 20.00 131 THR K CA 1
ATOM 1814 C C . THR A 1 130 ? 214.615 456.146 232.250 1.00 20.00 131 THR K C 1
ATOM 1815 O O . THR A 1 130 ? 214.401 456.905 231.300 1.00 20.00 131 THR K O 1
ATOM 1826 N N . LEU A 1 131 ? 215.725 455.421 232.338 1.00 20.00 132 LEU K N 1
ATOM 1827 C CA . LEU A 1 131 ? 216.833 455.557 231.404 1.00 20.00 132 LEU K CA 1
ATOM 1828 C C . LEU A 1 131 ? 216.503 455.037 230.010 1.00 20.00 132 LEU K C 1
ATOM 1829 O O . LEU A 1 131 ? 217.021 455.562 229.011 1.00 20.00 132 LEU K O 1
ATOM 1845 N N . LYS A 1 132 ? 215.585 454.064 229.955 1.00 20.00 133 LYS K N 1
ATOM 1846 C CA . LYS A 1 132 ? 215.078 453.423 228.749 1.00 20.00 133 LYS K CA 1
ATOM 1847 C C . LYS A 1 132 ? 214.548 454.437 227.759 1.00 20.00 133 LYS K C 1
ATOM 1848 O O . LYS A 1 132 ? 214.473 454.162 226.564 1.00 20.00 133 LYS K O 1
ATOM 1867 N N . ALA A 1 133 ? 214.132 455.612 228.250 1.00 20.00 134 ALA K N 1
ATOM 1868 C CA . ALA A 1 133 ? 213.614 456.656 227.388 1.00 20.00 134 ALA K CA 1
ATOM 1869 C C . ALA A 1 133 ? 214.628 457.012 226.294 1.00 20.00 134 ALA K C 1
ATOM 1870 O O . ALA A 1 133 ? 214.230 457.451 225.206 1.00 20.00 134 ALA K O 1
ATOM 1877 N N . ASN A 1 135 ? 218.018 455.049 226.277 1.00 20.00 136 ASN K N 1
ATOM 1878 C CA . ASN A 1 135 ? 218.881 453.886 226.075 1.00 20.00 136 ASN K CA 1
ATOM 1879 C C . ASN A 1 135 ? 218.135 452.567 226.240 1.00 20.00 136 ASN K C 1
ATOM 1880 O O . ASN A 1 135 ? 217.810 452.173 227.346 1.00 20.00 136 ASN K O 1
ATOM 1891 N N . GLU A 1 136 ? 217.863 451.880 225.148 1.00 20.00 137 GLU K N 1
ATOM 1892 C CA . GLU A 1 136 ? 217.092 450.640 225.197 1.00 20.00 137 GLU K CA 1
ATOM 1893 C C . GLU A 1 136 ? 217.807 449.598 226.045 1.00 20.00 137 GLU K C 1
ATOM 1894 O O . GLU A 1 136 ? 219.010 449.402 225.880 1.00 20.00 137 GLU K O 1
ATOM 1906 N N . TYR A 1 137 ? 217.078 448.920 226.939 1.00 20.00 138 TYR K N 1
ATOM 1907 C CA . TYR A 1 137 ? 217.688 447.892 227.784 1.00 20.00 138 TYR K CA 1
ATOM 1908 C C . TYR A 1 137 ? 217.283 446.464 227.464 1.00 20.00 138 TYR K C 1
ATOM 1909 O O . TYR A 1 137 ? 216.139 446.192 227.093 1.00 20.00 138 TYR K O 1
ATOM 1927 N N . LYS A 1 138 ? 218.237 445.560 227.668 1.00 20.00 139 LYS K N 1
ATOM 1928 C CA . LYS A 1 138 ? 218.063 444.115 227.541 1.00 20.00 139 LYS K CA 1
ATOM 1929 C C . LYS A 1 138 ? 218.552 443.484 228.843 1.00 20.00 139 LYS K C 1
ATOM 1930 O O . LYS A 1 138 ? 219.765 443.319 229.052 1.00 20.00 139 LYS K O 1
ATOM 1949 N N . ILE A 1 139 ? 217.653 443.166 229.763 1.00 20.00 140 ILE K N 1
ATOM 1950 C CA . ILE A 1 139 ? 218.162 442.730 231.046 1.00 20.00 140 ILE K CA 1
ATOM 1951 C C . ILE A 1 139 ? 218.375 441.225 231.080 1.00 20.00 140 ILE K C 1
ATOM 1952 O O . ILE A 1 139 ? 217.481 440.428 231.386 1.00 20.00 140 ILE K O 1
ATOM 1968 N N . LYS A 1 140 ? 219.600 440.851 230.727 1.00 20.00 141 LYS K N 1
ATOM 1969 C CA . LYS A 1 140 ? 219.979 439.465 230.479 1.00 20.00 141 LYS K CA 1
ATOM 1970 C C . LYS A 1 140 ? 220.262 438.677 231.737 1.00 20.00 141 LYS K C 1
ATOM 1971 O O . LYS A 1 140 ? 221.393 438.598 232.222 1.00 20.00 141 LYS K O 1
ATOM 1990 N N . CYS A 1 141 ? 219.185 438.180 232.316 1.00 20.00 142 CYS K N 1
ATOM 1991 C CA . CYS A 1 141 ? 219.227 437.436 233.562 1.00 20.00 142 CYS K CA 1
ATOM 1992 C C . CYS A 1 141 ? 219.704 436.010 233.360 1.00 20.00 142 CYS K C 1
ATOM 1993 O O . CYS A 1 141 ? 219.287 435.338 232.411 1.00 20.00 142 CYS K O 1
ATOM 2001 N N . SER A 1 142 ? 220.571 435.551 234.259 1.00 20.00 143 SER K N 1
ATOM 2002 C CA . SER A 1 142 ? 221.041 434.170 234.266 1.00 20.00 143 SER K CA 1
ATOM 2003 C C . SER A 1 142 ? 221.135 433.709 235.719 1.00 20.00 143 SER K C 1
ATOM 2004 O O . SER A 1 142 ? 221.200 434.518 236.648 1.00 20.00 143 SER K O 1
ATOM 2012 N N . PHE A 1 143 ? 221.128 432.410 235.934 1.00 20.00 144 PHE K N 1
ATOM 2013 C CA . PHE A 1 143 ? 221.182 431.924 237.301 1.00 20.00 144 PHE K CA 1
ATOM 2014 C C . PHE A 1 143 ? 221.779 430.541 237.298 1.00 20.00 144 PHE K C 1
ATOM 2015 O O . PHE A 1 143 ? 221.286 429.657 236.588 1.00 20.00 144 PHE K O 1
ATOM 2032 N N . ILE A 1 144 ? 222.896 430.379 237.995 1.00 20.00 145 ILE K N 1
ATOM 2033 C CA . ILE A 1 144 ? 223.548 429.091 237.989 1.00 20.00 145 ILE K CA 1
ATOM 2034 C C . ILE A 1 144 ? 223.833 428.524 239.357 1.00 20.00 145 ILE K C 1
ATOM 2035 O O . ILE A 1 144 ? 224.047 429.252 240.332 1.00 20.00 145 ILE K O 1
ATOM 2051 N N . GLU A 1 145 ? 223.898 427.210 239.398 1.00 20.00 146 GLU K N 1
ATOM 2052 C CA . GLU A 1 145 ? 224.253 426.509 240.614 1.00 20.00 146 GLU K CA 1
ATOM 2053 C C . GLU A 1 145 ? 225.632 425.907 240.546 1.00 20.00 146 GLU K C 1
ATOM 2054 O O . GLU A 1 145 ? 225.853 424.996 239.750 1.00 20.00 146 GLU K O 1
ATOM 2058 N N . ILE A 1 146 ? 226.566 426.340 241.387 1.00 20.00 147 ILE K N 1
ATOM 2059 C CA . ILE A 1 146 ? 227.865 425.699 241.259 1.00 20.00 147 ILE K CA 1
ATOM 2060 C C . ILE A 1 146 ? 227.946 424.601 242.307 1.00 20.00 147 ILE K C 1
ATOM 2061 O O . ILE A 1 146 ? 227.918 424.850 243.515 1.00 20.00 147 ILE K O 1
ATOM 2077 N N . TYR A 1 147 ? 227.964 423.369 241.815 1.00 20.00 148 TYR K N 1
ATOM 2078 C CA . TYR A 1 147 ? 227.857 422.167 242.633 1.00 20.00 148 TYR K CA 1
ATOM 2079 C C . TYR A 1 147 ? 228.909 421.163 242.228 1.00 20.00 148 TYR K C 1
ATOM 2080 O O . TYR A 1 147 ? 228.953 420.727 241.084 1.00 20.00 148 TYR K O 1
ATOM 2098 N N . ASN A 1 148 ? 229.791 420.819 243.155 1.00 20.00 149 ASN K N 1
ATOM 2099 C CA . ASN A 1 148 ? 230.906 419.925 242.845 1.00 20.00 149 ASN K CA 1
ATOM 2100 C C . ASN A 1 148 ? 231.668 420.428 241.612 1.00 20.00 149 ASN K C 1
ATOM 2101 O O . ASN A 1 148 ? 232.085 419.636 240.772 1.00 20.00 149 ASN K O 1
ATOM 2112 N N . GLU A 1 149 ? 231.827 421.758 241.518 1.00 20.00 150 GLU K N 1
ATOM 2113 C CA . GLU A 1 149 ? 232.503 422.464 240.421 1.00 20.00 150 GLU K CA 1
ATOM 2114 C C . GLU A 1 149 ? 231.769 422.415 239.062 1.00 20.00 150 GLU K C 1
ATOM 2115 O O . GLU A 1 149 ? 232.281 422.936 238.072 1.00 20.00 150 GLU K O 1
ATOM 2127 N N . ASN A 1 150 ? 230.576 421.833 239.012 1.00 20.00 151 ASN K N 1
ATOM 2128 C CA . ASN A 1 150 ? 229.771 421.792 237.797 1.00 20.00 151 ASN K CA 1
ATOM 2129 C C . ASN A 1 150 ? 228.794 422.967 237.847 1.00 20.00 151 ASN K C 1
ATOM 2130 O O . ASN A 1 150 ? 228.422 423.372 238.947 1.00 20.00 151 ASN K O 1
ATOM 2141 N N . ILE A 1 151 ? 228.327 423.501 236.703 1.00 20.00 152 ILE K N 1
ATOM 2142 C CA . ILE A 1 151 ? 227.404 424.642 236.786 1.00 20.00 152 ILE K CA 1
ATOM 2143 C C . ILE A 1 151 ? 225.959 424.377 236.315 1.00 20.00 152 ILE K C 1
ATOM 2144 O O . ILE A 1 151 ? 225.715 424.265 235.123 1.00 20.00 152 ILE K O 1
ATOM 2160 N N . CYS A 1 152 ? 224.978 424.287 237.217 1.00 20.00 153 CYS K N 1
ATOM 2161 C CA . CYS A 1 152 ? 223.634 423.945 236.727 1.00 20.00 153 CYS K CA 1
ATOM 2162 C C . CYS A 1 152 ? 222.976 425.145 236.141 1.00 20.00 153 CYS K C 1
ATOM 2163 O O . CYS A 1 152 ? 222.962 426.204 236.761 1.00 20.00 153 CYS K O 1
ATOM 2167 N N . ASP A 1 153 ? 222.394 424.996 234.972 1.00 20.00 154 ASP K N 1
ATOM 2168 C CA . ASP A 1 153 ? 221.637 426.114 234.441 1.00 20.00 154 ASP K CA 1
ATOM 2169 C C . ASP A 1 153 ? 220.296 426.091 235.140 1.00 20.00 154 ASP K C 1
ATOM 2170 O O . ASP A 1 153 ? 219.526 425.154 234.990 1.00 20.00 154 ASP K O 1
ATOM 2179 N N . LEU A 1 154 ? 220.032 427.072 235.977 1.00 20.00 155 LEU K N 1
ATOM 2180 C CA . LEU A 1 154 ? 218.813 427.037 236.752 1.00 20.00 155 LEU K CA 1
ATOM 2181 C C . LEU A 1 154 ? 217.647 427.648 236.016 1.00 20.00 155 LEU K C 1
ATOM 2182 O O . LEU A 1 154 ? 216.503 427.559 236.467 1.00 20.00 155 LEU K O 1
ATOM 2198 N N . LEU A 1 155 ? 217.905 428.272 234.870 1.00 20.00 156 LEU K N 1
ATOM 2199 C CA . LEU A 1 155 ? 216.801 428.875 234.156 1.00 20.00 156 LEU K CA 1
ATOM 2200 C C . LEU A 1 155 ? 216.381 427.898 233.075 1.00 20.00 156 LEU K C 1
ATOM 2201 O O . LEU A 1 155 ? 215.205 427.812 232.716 1.00 20.00 156 LEU K O 1
ATOM 2217 N N . ASN A 1 156 ? 217.346 427.118 232.604 1.00 20.00 157 ASN K N 1
ATOM 2218 C CA . ASN A 1 156 ? 217.073 426.075 231.639 1.00 20.00 157 ASN K CA 1
ATOM 2219 C C . ASN A 1 156 ? 217.751 424.768 232.047 1.00 20.00 157 ASN K C 1
ATOM 2220 O O . ASN A 1 156 ? 218.686 424.309 231.374 1.00 20.00 157 ASN K O 1
ATOM 2231 N N . PRO A 1 157 ? 217.190 424.055 233.038 1.00 20.00 158 PRO K N 1
ATOM 2232 C CA . PRO A 1 157 ? 217.740 422.875 233.669 1.00 20.00 158 PRO K CA 1
ATOM 2233 C C . PRO A 1 157 ? 217.797 421.693 232.717 1.00 20.00 158 PRO K C 1
ATOM 2234 O O . PRO A 1 157 ? 218.376 420.662 233.047 1.00 20.00 158 PRO K O 1
ATOM 2245 N N . SER A 1 158 ? 217.193 421.803 231.522 1.00 20.00 159 SER K N 1
ATOM 2246 C CA . SER A 1 158 ? 217.214 420.668 230.607 1.00 20.00 159 SER K CA 1
ATOM 2247 C C . SER A 1 158 ? 218.627 420.477 230.065 1.00 20.00 159 SER K C 1
ATOM 2248 O O . SER A 1 158 ? 218.967 419.419 229.535 1.00 20.00 159 SER K O 1
ATOM 2256 N N . SER A 1 159 ? 219.456 421.514 230.223 1.00 20.00 160 SER K N 1
ATOM 2257 C CA . SER A 1 159 ? 220.841 421.478 229.799 1.00 20.00 160 SER K CA 1
ATOM 2258 C C . SER A 1 159 ? 221.746 420.915 230.901 1.00 20.00 160 SER K C 1
ATOM 2259 O O . SER A 1 159 ? 222.957 420.808 230.712 1.00 20.00 160 SER K O 1
ATOM 2267 N N . GLU A 1 160 ? 221.155 420.568 232.052 1.00 20.00 161 GLU K N 1
ATOM 2268 C CA . GLU A 1 160 ? 221.859 420.046 233.214 1.00 20.00 161 GLU K CA 1
ATOM 2269 C C . GLU A 1 160 ? 223.017 420.942 233.636 1.00 20.00 161 GLU K C 1
ATOM 2270 O O . GLU A 1 160 ? 222.812 422.129 233.922 1.00 20.00 161 GLU K O 1
ATOM 2282 N N . TYR A 1 161 ? 224.222 420.370 233.697 1.00 20.00 162 TYR K N 1
ATOM 2283 C CA . TYR A 1 161 ? 225.388 421.109 234.141 1.00 20.00 162 TYR K CA 1
ATOM 2284 C C . TYR A 1 161 ? 226.315 421.543 233.010 1.00 20.00 162 TYR K C 1
ATOM 2285 O O . TYR A 1 161 ? 226.616 420.781 232.089 1.00 20.00 162 TYR K O 1
ATOM 2303 N N . LEU A 1 162 ? 226.778 422.777 233.122 1.00 20.00 163 LEU K N 1
ATOM 2304 C CA . LEU A 1 162 ? 227.621 423.456 232.166 1.00 20.00 163 LEU K CA 1
ATOM 2305 C C . LEU A 1 162 ? 229.051 423.655 232.666 1.00 20.00 163 LEU K C 1
ATOM 2306 O O . LEU A 1 162 ? 229.336 423.585 233.869 1.00 20.00 163 LEU K O 1
ATOM 2322 N N . ASP A 1 163 ? 229.961 424.041 231.764 1.00 20.00 164 ASP K N 1
ATOM 2323 C CA . ASP A 1 163 ? 231.376 424.323 232.137 1.00 20.00 164 ASP K CA 1
ATOM 2324 C C . ASP A 1 163 ? 231.627 425.834 232.055 1.00 20.00 164 ASP K C 1
ATOM 2325 O O . ASP A 1 163 ? 230.656 426.562 231.780 1.00 20.00 164 ASP K O 1
ATOM 2334 N N . LEU A 1 164 ? 232.859 426.294 232.304 1.00 20.00 165 LEU K N 1
ATOM 2335 C CA . LEU A 1 164 ? 233.240 427.731 232.196 1.00 20.00 165 LEU K CA 1
ATOM 2336 C C . LEU A 1 164 ? 234.185 427.890 231.006 1.00 20.00 165 LEU K C 1
ATOM 2337 O O . LEU A 1 164 ? 235.104 427.059 230.887 1.00 20.00 165 LEU K O 1
ATOM 2341 N N . ARG A 1 165 ? 233.987 428.912 230.171 1.00 20.00 166 ARG K N 1
ATOM 2342 C CA . ARG A 1 165 ? 234.800 429.096 228.942 1.00 20.00 166 ARG K CA 1
ATOM 2343 C C . ARG A 1 165 ? 235.401 430.501 228.870 1.00 20.00 166 ARG K C 1
ATOM 2344 O O . ARG A 1 165 ? 234.618 431.451 228.780 1.00 20.00 166 ARG K O 1
ATOM 2365 N N . GLU A 1 166 ? 236.730 430.637 228.859 1.00 20.00 167 GLU K N 1
ATOM 2366 C CA . GLU A 1 166 ? 237.385 431.958 228.665 1.00 20.00 167 GLU K CA 1
ATOM 2367 C C . GLU A 1 166 ? 236.902 432.507 227.321 1.00 20.00 167 GLU K C 1
ATOM 2368 O O . GLU A 1 166 ? 236.474 431.685 226.486 1.00 20.00 167 GLU K O 1
ATOM 2372 N N . ASP A 1 167 ? 236.973 433.820 227.102 1.00 20.00 168 ASP K N 1
ATOM 2373 C CA . ASP A 1 167 ? 236.434 434.452 225.867 1.00 20.00 168 ASP K CA 1
ATOM 2374 C C . ASP A 1 167 ? 237.510 435.295 225.186 1.00 20.00 168 ASP K C 1
ATOM 2375 O O . ASP A 1 167 ? 238.540 435.562 225.827 1.00 20.00 168 ASP K O 1
ATOM 2384 N N . PRO A 1 168 ? 237.340 435.709 223.911 1.00 20.00 169 PRO K N 1
ATOM 2385 C CA . PRO A 1 168 ? 238.295 436.617 223.278 1.00 20.00 169 PRO K CA 1
ATOM 2386 C C . PRO A 1 168 ? 238.440 437.758 224.289 1.00 20.00 169 PRO K C 1
ATOM 2387 O O . PRO A 1 168 ? 237.420 438.338 224.606 1.00 20.00 169 PRO K O 1
ATOM 2398 N N . VAL A 1 169 ? 239.649 438.045 224.777 1.00 20.00 170 VAL K N 1
ATOM 2399 C CA . VAL A 1 169 ? 239.840 439.024 225.855 1.00 20.00 170 VAL K CA 1
ATOM 2400 C C . VAL A 1 169 ? 239.241 438.329 227.079 1.00 20.00 170 VAL K C 1
ATOM 2401 O O . VAL A 1 169 ? 238.024 438.220 227.209 1.00 20.00 170 VAL K O 1
ATOM 2414 N N . LYS A 1 170 ? 240.096 437.687 227.870 1.00 20.00 171 LYS K N 1
ATOM 2415 C CA . LYS A 1 170 ? 239.685 436.477 228.589 1.00 20.00 171 LYS K CA 1
ATOM 2416 C C . LYS A 1 170 ? 238.786 436.606 229.815 1.00 20.00 171 LYS K C 1
ATOM 2417 O O . LYS A 1 170 ? 239.179 436.280 230.948 1.00 20.00 171 LYS K O 1
ATOM 2434 N N . GLY A 1 171 ? 237.559 437.033 229.558 1.00 20.00 172 GLY K N 1
ATOM 2435 C CA . GLY A 1 171 ? 236.517 437.044 230.562 1.00 20.00 172 GLY K CA 1
ATOM 2436 C C . GLY A 1 171 ? 235.916 435.657 230.461 1.00 20.00 172 GLY K C 1
ATOM 2437 O O . GLY A 1 171 ? 236.407 434.859 229.655 1.00 20.00 172 GLY K O 1
ATOM 2441 N N . ILE A 1 172 ? 234.904 435.349 231.261 1.00 20.00 173 ILE K N 1
ATOM 2442 C CA . ILE A 1 172 ? 234.323 434.004 231.198 1.00 20.00 173 ILE K CA 1
ATOM 2443 C C . ILE A 1 172 ? 232.813 433.895 231.012 1.00 20.00 173 ILE K C 1
ATOM 2444 O O . ILE A 1 172 ? 232.023 434.494 231.747 1.00 20.00 173 ILE K O 1
ATOM 2460 N N . THR A 1 173 ? 232.439 433.051 230.055 1.00 20.00 174 THR K N 1
ATOM 2461 C CA . THR A 1 173 ? 231.059 432.739 229.737 1.00 20.00 174 THR K CA 1
ATOM 2462 C C . THR A 1 173 ? 230.738 431.302 230.139 1.00 20.00 174 THR K C 1
ATOM 2463 O O . THR A 1 173 ? 231.530 430.381 229.918 1.00 20.00 174 THR K O 1
ATOM 2474 N N . VAL A 1 174 ? 229.587 431.099 230.770 1.00 20.00 175 VAL K N 1
ATOM 2475 C CA . VAL A 1 174 ? 229.205 429.732 231.086 1.00 20.00 175 VAL K CA 1
ATOM 2476 C C . VAL A 1 174 ? 228.735 429.126 229.767 1.00 20.00 175 VAL K C 1
ATOM 2477 O O . VAL A 1 174 ? 227.847 429.676 229.102 1.00 20.00 175 VAL K O 1
ATOM 2490 N N . SER A 1 175 ? 229.367 428.040 229.360 1.00 20.00 176 SER K N 1
ATOM 2491 C CA . SER A 1 175 ? 229.115 427.477 228.049 1.00 20.00 176 SER K CA 1
ATOM 2492 C C . SER A 1 175 ? 227.663 427.118 227.808 1.00 20.00 176 SER K C 1
ATOM 2493 O O . SER A 1 175 ? 227.076 426.324 228.527 1.00 20.00 176 SER K O 1
ATOM 2501 N N . ASN A 1 176 ? 227.100 427.693 226.754 1.00 20.00 177 ASN K N 1
ATOM 2502 C CA . ASN A 1 176 ? 225.711 427.486 226.323 1.00 20.00 177 ASN K CA 1
ATOM 2503 C C . ASN A 1 176 ? 224.641 427.826 227.367 1.00 20.00 177 ASN K C 1
ATOM 2504 O O . ASN A 1 176 ? 223.528 427.309 227.294 1.00 20.00 177 ASN K O 1
ATOM 2515 N N . ILE A 1 177 ? 224.942 428.725 228.295 1.00 20.00 178 ILE K N 1
ATOM 2516 C CA . ILE A 1 177 ? 223.956 429.112 229.302 1.00 20.00 178 ILE K CA 1
ATOM 2517 C C . ILE A 1 177 ? 222.756 429.868 228.747 1.00 20.00 178 ILE K C 1
ATOM 2518 O O . ILE A 1 177 ? 222.895 430.719 227.865 1.00 20.00 178 ILE K O 1
ATOM 2534 N N . PHE A 1 178 ? 221.571 429.562 229.274 1.00 20.00 179 PHE K N 1
ATOM 2535 C CA . PHE A 1 178 ? 220.360 430.260 228.889 1.00 20.00 179 PHE K CA 1
ATOM 2536 C C . PHE A 1 178 ? 220.236 431.598 229.608 1.00 20.00 179 PHE K C 1
ATOM 2537 O O . PHE A 1 178 ? 220.342 431.678 230.833 1.00 20.00 179 PHE K O 1
ATOM 2554 N N . GLU A 1 179 ? 219.991 432.647 228.836 1.00 20.00 180 GLU K N 1
ATOM 2555 C CA . GLU A 1 179 ? 219.825 433.987 229.385 1.00 20.00 180 GLU K CA 1
ATOM 2556 C C . GLU A 1 179 ? 218.466 434.522 228.984 1.00 20.00 180 GLU K C 1
ATOM 2557 O O . GLU A 1 179 ? 217.985 434.226 227.887 1.00 20.00 180 GLU K O 1
ATOM 2569 N N . VAL A 1 180 ? 217.864 435.339 229.841 1.00 20.00 181 VAL K N 1
ATOM 2570 C CA . VAL A 1 180 ? 216.574 435.912 229.495 1.00 20.00 181 VAL K CA 1
ATOM 2571 C C . VAL A 1 180 ? 216.603 437.434 229.455 1.00 20.00 181 VAL K C 1
ATOM 2572 O O . VAL A 1 180 ? 216.895 438.091 230.454 1.00 20.00 181 VAL K O 1
ATOM 2585 N N . CYS A 1 181 ? 216.252 438.015 228.310 1.00 20.00 182 CYS K N 1
ATOM 2586 C CA . CYS A 1 181 ? 216.268 439.473 228.168 1.00 20.00 182 CYS K CA 1
ATOM 2587 C C . CYS A 1 181 ? 214.992 440.068 228.724 1.00 20.00 182 CYS K C 1
ATOM 2588 O O . CYS A 1 181 ? 214.036 440.317 227.987 1.00 20.00 182 CYS K O 1
ATOM 2596 N N . THR A 1 182 ? 214.964 440.230 230.029 1.00 20.00 183 THR K N 1
ATOM 2597 C CA . THR A 1 182 ? 213.766 440.684 230.700 1.00 20.00 183 THR K CA 1
ATOM 2598 C C . THR A 1 182 ? 213.562 442.187 230.575 1.00 20.00 183 THR K C 1
ATOM 2599 O O . THR A 1 182 ? 214.480 442.950 230.227 1.00 20.00 183 THR K O 1
ATOM 2610 N N . THR A 1 183 ? 212.334 442.600 230.890 1.00 20.00 184 THR K N 1
ATOM 2611 C CA . THR A 1 183 ? 211.910 443.984 230.906 1.00 20.00 184 THR K CA 1
ATOM 2612 C C . THR A 1 183 ? 211.331 444.439 232.260 1.00 20.00 184 THR K C 1
ATOM 2613 O O . THR A 1 183 ? 211.213 445.644 232.498 1.00 20.00 184 THR K O 1
ATOM 2624 N N . SER A 1 184 ? 210.991 443.495 233.159 1.00 20.00 185 SER K N 1
ATOM 2625 C CA . SER A 1 184 ? 210.383 443.895 234.434 1.00 20.00 185 SER K CA 1
ATOM 2626 C C . SER A 1 184 ? 210.856 443.140 235.666 1.00 20.00 185 SER K C 1
ATOM 2627 O O . SER A 1 184 ? 211.455 442.061 235.596 1.00 20.00 185 SER K O 1
ATOM 2635 N N . VAL A 1 185 ? 210.488 443.705 236.812 1.00 20.00 186 VAL K N 1
ATOM 2636 C CA . VAL A 1 185 ? 210.796 443.154 238.115 1.00 20.00 186 VAL K CA 1
ATOM 2637 C C . VAL A 1 185 ? 210.187 441.797 238.280 1.00 20.00 186 VAL K C 1
ATOM 2638 O O . VAL A 1 185 ? 210.846 440.861 238.724 1.00 20.00 186 VAL K O 1
ATOM 2651 N N . GLU A 1 186 ? 208.915 441.686 237.916 1.00 20.00 187 GLU K N 1
ATOM 2652 C CA . GLU A 1 186 ? 208.230 440.425 238.063 1.00 20.00 187 GLU K CA 1
ATOM 2653 C C . GLU A 1 186 ? 208.819 439.364 237.160 1.00 20.00 187 GLU K C 1
ATOM 2654 O O . GLU A 1 186 ? 208.947 438.210 237.568 1.00 20.00 187 GLU K O 1
ATOM 2666 N N . GLU A 1 187 ? 209.238 439.732 235.941 1.00 20.00 188 GLU K N 1
ATOM 2667 C CA . GLU A 1 187 ? 209.808 438.688 235.101 1.00 20.00 188 GLU K CA 1
ATOM 2668 C C . GLU A 1 187 ? 211.047 438.101 235.740 1.00 20.00 188 GLU K C 1
ATOM 2669 O O . GLU A 1 187 ? 211.176 436.878 235.825 1.00 20.00 188 GLU K O 1
ATOM 2681 N N . ILE A 1 188 ? 211.935 438.947 236.263 1.00 20.00 189 ILE K N 1
ATOM 2682 C CA . ILE A 1 188 ? 213.101 438.344 236.878 1.00 20.00 189 ILE K CA 1
ATOM 2683 C C . ILE A 1 188 ? 212.755 437.653 238.186 1.00 20.00 189 ILE K C 1
ATOM 2684 O O . ILE A 1 188 ? 213.265 436.573 238.461 1.00 20.00 189 ILE K O 1
ATOM 2700 N N . MET A 1 189 ? 211.905 438.256 239.003 1.00 20.00 190 MET K N 1
ATOM 2701 C CA . MET A 1 189 ? 211.537 437.644 240.266 1.00 20.00 190 MET K CA 1
ATOM 2702 C C . MET A 1 189 ? 211.023 436.213 240.089 1.00 20.00 190 MET K C 1
ATOM 2703 O O . MET A 1 189 ? 211.488 435.292 240.772 1.00 20.00 190 MET K O 1
ATOM 2717 N N . GLU A 1 190 ? 210.068 436.012 239.165 1.00 20.00 191 GLU K N 1
ATOM 2718 C CA . GLU A 1 190 ? 209.488 434.685 238.967 1.00 20.00 191 GLU K CA 1
ATOM 2719 C C . GLU A 1 190 ? 210.524 433.737 238.367 1.00 20.00 191 GLU K C 1
ATOM 2720 O O . GLU A 1 190 ? 210.578 432.542 238.698 1.00 20.00 191 GLU K O 1
ATOM 2732 N N . LEU A 1 191 ? 211.374 434.279 237.493 1.00 20.00 192 LEU K N 1
ATOM 2733 C CA . LEU A 1 191 ? 212.415 433.524 236.822 1.00 20.00 192 LEU K CA 1
ATOM 2734 C C . LEU A 1 191 ? 213.365 432.946 237.876 1.00 20.00 192 LEU K C 1
ATOM 2735 O O . LEU A 1 191 ? 213.697 431.756 237.850 1.00 20.00 192 LEU K O 1
ATOM 2751 N N . ILE A 1 192 ? 213.779 433.794 238.816 1.00 20.00 193 ILE K N 1
ATOM 2752 C CA . ILE A 1 192 ? 214.687 433.409 239.885 1.00 20.00 193 ILE K CA 1
ATOM 2753 C C . ILE A 1 192 ? 214.069 432.438 240.864 1.00 20.00 193 ILE K C 1
ATOM 2754 O O . ILE A 1 192 ? 214.719 431.461 241.246 1.00 20.00 193 ILE K O 1
ATOM 2770 N N . HIS A 1 193 ? 212.830 432.679 241.295 1.00 20.00 194 HIS K N 1
ATOM 2771 C CA . HIS A 1 193 ? 212.240 431.745 242.242 1.00 20.00 194 HIS K CA 1
ATOM 2772 C C . HIS A 1 193 ? 212.141 430.375 241.594 1.00 20.00 194 HIS K C 1
ATOM 2773 O O . HIS A 1 193 ? 212.434 429.362 242.238 1.00 20.00 194 HIS K O 1
ATOM 2787 N N . THR A 1 194 ? 211.787 430.338 240.310 1.00 20.00 195 THR K N 1
ATOM 2788 C CA . THR A 1 194 ? 211.711 429.071 239.621 1.00 20.00 195 THR K CA 1
ATOM 2789 C C . THR A 1 194 ? 213.103 428.445 239.631 1.00 20.00 195 THR K C 1
ATOM 2790 O O . THR A 1 194 ? 213.271 427.274 239.986 1.00 20.00 195 THR K O 1
ATOM 2801 N N . GLY A 1 195 ? 214.117 429.249 239.319 1.00 20.00 196 GLY K N 1
ATOM 2802 C CA . GLY A 1 195 ? 215.478 428.763 239.335 1.00 20.00 196 GLY K CA 1
ATOM 2803 C C . GLY A 1 195 ? 215.856 428.186 240.693 1.00 20.00 196 GLY K C 1
ATOM 2804 O O . GLY A 1 195 ? 216.550 427.177 240.759 1.00 20.00 196 GLY K O 1
ATOM 2808 N N . ASN A 1 196 ? 215.362 428.766 241.792 1.00 20.00 197 ASN K N 1
ATOM 2809 C CA . ASN A 1 196 ? 215.678 428.185 243.088 1.00 20.00 197 ASN K CA 1
ATOM 2810 C C . ASN A 1 196 ? 214.970 426.850 243.270 1.00 20.00 197 ASN K C 1
ATOM 2811 O O . ASN A 1 196 ? 215.520 425.935 243.888 1.00 20.00 197 ASN K O 1
ATOM 2822 N N . ARG A 1 197 ? 213.801 426.677 242.654 1.00 20.00 198 ARG K N 1
ATOM 2823 C CA . ARG A 1 197 ? 213.095 425.400 242.746 1.00 20.00 198 ARG K CA 1
ATOM 2824 C C . ARG A 1 197 ? 213.906 424.312 242.041 1.00 20.00 198 ARG K C 1
ATOM 2825 O O . ARG A 1 197 ? 213.818 423.134 242.385 1.00 20.00 198 ARG K O 1
ATOM 2846 N N . ASN A 1 198 ? 214.731 424.728 241.081 1.00 20.00 199 ASN K N 1
ATOM 2847 C CA . ASN A 1 198 ? 215.572 423.819 240.317 1.00 20.00 199 ASN K CA 1
ATOM 2848 C C . ASN A 1 198 ? 216.928 423.526 240.991 1.00 20.00 199 ASN K C 1
ATOM 2849 O O . ASN A 1 198 ? 217.759 422.827 240.409 1.00 20.00 199 ASN K O 1
ATOM 2860 N N . ARG A 1 199 ? 217.166 424.062 242.196 1.00 20.00 200 ARG K N 1
ATOM 2861 C CA . ARG A 1 199 ? 218.439 423.876 242.910 1.00 20.00 200 ARG K CA 1
ATOM 2862 C C . ARG A 1 199 ? 218.539 422.682 243.852 1.00 20.00 200 ARG K C 1
ATOM 2863 O O . ARG A 1 199 ? 217.538 422.086 244.261 1.00 20.00 200 ARG K O 1
ATOM 2884 N N . THR A 1 200 ? 219.784 422.353 244.207 1.00 20.00 201 THR K N 1
ATOM 2885 C CA . THR A 1 200 ? 220.112 421.252 245.094 1.00 20.00 201 THR K CA 1
ATOM 2886 C C . THR A 1 200 ? 220.260 421.679 246.566 1.00 20.00 201 THR K C 1
ATOM 2887 O O . THR A 1 200 ? 221.127 422.498 246.916 1.00 20.00 201 THR K O 1
ATOM 2898 N N . SER A 1 211 ? 221.916 424.677 251.584 1.00 20.00 212 SER K N 1
ATOM 2899 C CA . SER A 1 211 ? 222.301 424.804 250.205 1.00 20.00 212 SER K CA 1
ATOM 2900 C C . SER A 1 211 ? 223.444 423.831 250.053 1.00 20.00 212 SER K C 1
ATOM 2901 O O . SER A 1 211 ? 224.279 423.738 250.957 1.00 20.00 212 SER K O 1
ATOM 2907 N N . ARG A 1 212 ? 223.526 423.134 248.936 1.00 20.00 213 ARG K N 1
ATOM 2908 C CA . ARG A 1 212 ? 224.662 422.243 248.716 1.00 20.00 213 ARG K CA 1
ATOM 2909 C C . ARG A 1 212 ? 225.564 422.801 247.645 1.00 20.00 213 ARG K C 1
ATOM 2910 O O . ARG A 1 212 ? 226.501 422.149 247.188 1.00 20.00 213 ARG K O 1
ATOM 2931 N N . SER A 1 213 ? 225.237 424.004 247.235 1.00 20.00 214 SER K N 1
ATOM 2932 C CA . SER A 1 213 ? 225.842 424.651 246.100 1.00 20.00 214 SER K CA 1
ATOM 2933 C C . SER A 1 213 ? 225.919 426.153 246.210 1.00 20.00 214 SER K C 1
ATOM 2934 O O . SER A 1 213 ? 225.248 426.754 247.047 1.00 20.00 214 SER K O 1
ATOM 2942 N N . HIS A 1 214 ? 226.693 426.766 245.324 1.00 20.00 215 HIS K N 1
ATOM 2943 C CA . HIS A 1 214 ? 226.797 428.214 245.351 1.00 20.00 215 HIS K CA 1
ATOM 2944 C C . HIS A 1 214 ? 225.766 428.826 244.410 1.00 20.00 215 HIS K C 1
ATOM 2945 O O . HIS A 1 214 ? 225.813 428.649 243.183 1.00 20.00 215 HIS K O 1
ATOM 2959 N N . GLY A 1 215 ? 224.791 429.500 244.987 1.00 20.00 216 GLY K N 1
ATOM 2960 C CA . GLY A 1 215 ? 223.695 430.064 244.204 1.00 20.00 216 GLY K CA 1
ATOM 2961 C C . GLY A 1 215 ? 224.099 431.370 243.556 1.00 20.00 216 GLY K C 1
ATOM 2962 O O . GLY A 1 215 ? 223.895 432.438 244.140 1.00 20.00 216 GLY K O 1
ATOM 2966 N N . VAL A 1 216 ? 224.738 431.292 242.393 1.00 20.00 217 VAL K N 1
ATOM 2967 C CA . VAL A 1 216 ? 225.251 432.508 241.769 1.00 20.00 217 VAL K CA 1
ATOM 2968 C C . VAL A 1 216 ? 224.217 433.147 240.848 1.00 20.00 217 VAL K C 1
ATOM 2969 O O . VAL A 1 216 ? 223.935 432.659 239.746 1.00 20.00 217 VAL K O 1
ATOM 2982 N N . LEU A 1 217 ? 223.644 434.244 241.318 1.00 20.00 218 LEU K N 1
ATOM 2983 C CA . LEU A 1 217 ? 222.591 434.958 240.615 1.00 20.00 218 LEU K CA 1
ATOM 2984 C C . LEU A 1 217 ? 223.160 436.159 239.904 1.00 20.00 218 LEU K C 1
ATOM 2985 O O . LEU A 1 217 ? 223.807 436.992 240.531 1.00 20.00 218 LEU K O 1
ATOM 3001 N N . GLN A 1 218 ? 222.955 436.272 238.598 1.00 20.00 219 GLN K N 1
ATOM 3002 C CA . GLN A 1 218 ? 223.560 437.411 237.930 1.00 20.00 219 GLN K CA 1
ATOM 3003 C C . GLN A 1 218 ? 222.753 437.934 236.753 1.00 20.00 219 GLN K C 1
ATOM 3004 O O . GLN A 1 218 ? 222.018 437.189 236.099 1.00 20.00 219 GLN K O 1
ATOM 3018 N N . VAL A 1 219 ? 222.923 439.214 236.466 1.00 20.00 220 VAL K N 1
ATOM 3019 C CA . VAL A 1 219 ? 222.253 439.803 235.324 1.00 20.00 220 VAL K CA 1
ATOM 3020 C C . VAL A 1 219 ? 223.114 440.809 234.583 1.00 20.00 220 VAL K C 1
ATOM 3021 O O . VAL A 1 219 ? 223.803 441.639 235.198 1.00 20.00 220 VAL K O 1
ATOM 3034 N N . ILE A 1 220 ? 223.049 440.762 233.252 1.00 20.00 221 ILE K N 1
ATOM 3035 C CA . ILE A 1 220 ? 223.753 441.762 232.478 1.00 20.00 221 ILE K CA 1
ATOM 3036 C C . ILE A 1 220 ? 222.810 442.875 232.083 1.00 20.00 221 ILE K C 1
ATOM 3037 O O . ILE A 1 220 ? 221.841 442.712 231.331 1.00 20.00 221 ILE K O 1
ATOM 3053 N N . VAL A 1 221 ? 223.088 444.037 232.608 1.00 20.00 222 VAL K N 1
ATOM 3054 C CA . VAL A 1 221 ? 222.241 445.167 232.369 1.00 20.00 222 VAL K CA 1
ATOM 3055 C C . VAL A 1 221 ? 222.770 445.842 231.125 1.00 20.00 222 VAL K C 1
ATOM 3056 O O . VAL A 1 221 ? 223.585 446.767 231.188 1.00 20.00 222 VAL K O 1
ATOM 3069 N N . GLU A 1 222 ? 222.345 445.303 229.982 1.00 20.00 223 GLU K N 1
ATOM 3070 C CA . GLU A 1 222 ? 222.857 445.758 228.703 1.00 20.00 223 GLU K CA 1
ATOM 3071 C C . GLU A 1 222 ? 222.037 446.900 228.157 1.00 20.00 223 GLU K C 1
ATOM 3072 O O . GLU A 1 222 ? 220.804 446.865 228.189 1.00 20.00 223 GLU K O 1
ATOM 3084 N N . GLU A 1 223 ? 222.699 447.953 227.672 1.00 20.00 224 GLU K N 1
ATOM 3085 C CA . GLU A 1 223 ? 221.998 449.154 227.145 1.00 20.00 224 GLU K CA 1
ATOM 3086 C C . GLU A 1 223 ? 222.535 449.498 225.755 1.00 20.00 224 GLU K C 1
ATOM 3087 O O . GLU A 1 223 ? 223.768 449.584 225.614 1.00 20.00 224 GLU K O 1
ATOM 3099 N N . THR A 1 224 ? 221.653 449.678 224.769 1.00 20.00 225 THR K N 1
ATOM 3100 C CA . THR A 1 224 ? 222.039 450.038 223.379 1.00 20.00 225 THR K CA 1
ATOM 3101 C C . THR A 1 224 ? 221.317 451.328 222.988 1.00 20.00 225 THR K C 1
ATOM 3102 O O . THR A 1 224 ? 220.099 451.409 223.233 1.00 20.00 225 THR K O 1
ATOM 3113 N N . GLU A 1 225 ? 222.033 452.297 222.412 1.00 20.00 226 GLU K N 1
ATOM 3114 C CA . GLU A 1 225 ? 221.442 453.593 221.989 1.00 20.00 226 GLU K CA 1
ATOM 3115 C C . GLU A 1 225 ? 220.140 453.319 221.233 1.00 20.00 226 GLU K C 1
ATOM 3116 O O . GLU A 1 225 ? 220.212 452.683 220.163 1.00 20.00 226 GLU K O 1
ATOM 3128 N N . LYS A 1 226 ? 218.997 453.768 221.764 1.00 20.00 227 LYS K N 1
ATOM 3129 C CA . LYS A 1 226 ? 217.679 453.594 221.096 1.00 20.00 227 LYS K CA 1
ATOM 3130 C C . LYS A 1 226 ? 217.855 453.935 219.618 1.00 20.00 227 LYS K C 1
ATOM 3131 O O . LYS A 1 226 ? 217.102 453.366 218.808 1.00 20.00 227 LYS K O 1
ATOM 3150 N N . GLY A 1 227 ? 218.771 454.851 219.280 1.00 20.00 228 GLY K N 1
ATOM 3151 C CA . GLY A 1 227 ? 219.097 455.181 217.908 1.00 20.00 228 GLY K CA 1
ATOM 3152 C C . GLY A 1 227 ? 219.971 454.066 217.345 1.00 20.00 228 GLY K C 1
ATOM 3153 O O . GLY A 1 227 ? 221.169 454.228 217.152 1.00 20.00 228 GLY K O 1
ATOM 3157 N N . GLN A 1 228 ? 219.344 452.928 217.054 1.00 20.00 229 GLN K N 1
ATOM 3158 C CA . GLN A 1 228 ? 220.025 451.710 216.603 1.00 20.00 229 GLN K CA 1
ATOM 3159 C C . GLN A 1 228 ? 220.785 451.891 215.281 1.00 20.00 229 GLN K C 1
ATOM 3160 O O . GLN A 1 228 ? 221.666 451.094 214.951 1.00 20.00 229 GLN K O 1
ATOM 3174 N N . GLY A 1 229 ? 220.423 452.923 214.515 1.00 20.00 230 GLY K N 1
ATOM 3175 C CA . GLY A 1 229 ? 221.080 453.224 213.244 1.00 20.00 230 GLY K CA 1
ATOM 3176 C C . GLY A 1 229 ? 222.388 454.012 213.439 1.00 20.00 230 GLY K C 1
ATOM 3177 O O . GLY A 1 229 ? 223.088 454.318 212.471 1.00 20.00 230 GLY K O 1
ATOM 3181 N N . LEU A 1 230 ? 222.702 454.347 214.688 1.00 20.00 231 LEU K N 1
ATOM 3182 C CA . LEU A 1 230 ? 223.899 455.090 215.050 1.00 20.00 231 LEU K CA 1
ATOM 3183 C C . LEU A 1 230 ? 224.925 454.094 215.557 1.00 20.00 231 LEU K C 1
ATOM 3184 O O . LEU A 1 230 ? 224.587 452.950 215.848 1.00 20.00 231 LEU K O 1
ATOM 3200 N N . TYR A 1 231 ? 226.189 454.481 215.658 1.00 20.00 232 TYR K N 1
ATOM 3201 C CA . TYR A 1 231 ? 227.112 453.512 216.233 1.00 20.00 232 TYR K CA 1
ATOM 3202 C C . TYR A 1 231 ? 226.615 453.068 217.596 1.00 20.00 232 TYR K C 1
ATOM 3203 O O . TYR A 1 231 ? 226.478 453.866 218.533 1.00 20.00 232 TYR K O 1
ATOM 3221 N N . GLN A 1 232 ? 226.403 451.769 217.733 1.00 20.00 233 GLN K N 1
ATOM 3222 C CA . GLN A 1 232 ? 225.854 451.230 218.959 1.00 20.00 233 GLN K CA 1
ATOM 3223 C C . GLN A 1 232 ? 226.905 451.011 220.013 1.00 20.00 233 GLN K C 1
ATOM 3224 O O . GLN A 1 232 ? 227.276 449.877 220.325 1.00 20.00 233 GLN K O 1
ATOM 3238 N N . GLN A 1 233 ? 227.391 452.098 220.585 1.00 20.00 234 GLN K N 1
ATOM 3239 C CA . GLN A 1 233 ? 228.374 451.915 221.637 1.00 20.00 234 GLN K CA 1
ATOM 3240 C C . GLN A 1 233 ? 227.654 451.529 222.899 1.00 20.00 234 GLN K C 1
ATOM 3241 O O . GLN A 1 233 ? 227.273 452.381 223.703 1.00 20.00 234 GLN K O 1
ATOM 3255 N N . THR A 1 234 ? 227.455 450.242 223.049 1.00 20.00 235 THR K N 1
ATOM 3256 C CA . THR A 1 234 ? 226.711 449.718 224.166 1.00 20.00 235 THR K CA 1
ATOM 3257 C C . THR A 1 234 ? 227.529 449.629 225.430 1.00 20.00 235 THR K C 1
ATOM 3258 O O . THR A 1 234 ? 228.768 449.725 225.416 1.00 20.00 235 THR K O 1
ATOM 3269 N N . LYS A 1 235 ? 226.803 449.412 226.522 1.00 20.00 236 LYS K N 1
ATOM 3270 C CA . LYS A 1 235 ? 227.387 449.150 227.825 1.00 20.00 236 LYS K CA 1
ATOM 3271 C C . LYS A 1 235 ? 226.783 447.852 228.340 1.00 20.00 236 LYS K C 1
ATOM 3272 O O . LYS A 1 235 ? 225.636 447.529 228.026 1.00 20.00 236 LYS K O 1
ATOM 3291 N N . LYS A 1 236 ? 227.547 447.111 229.129 1.00 20.00 237 LYS K N 1
ATOM 3292 C CA . LYS A 1 236 ? 227.070 445.861 229.715 1.00 20.00 237 LYS K CA 1
ATOM 3293 C C . LYS A 1 236 ? 227.345 445.823 231.199 1.00 20.00 237 LYS K C 1
ATOM 3294 O O . LYS A 1 236 ? 228.391 445.329 231.618 1.00 20.00 237 LYS K O 1
ATOM 3313 N N . GLY A 1 237 ? 226.457 446.393 232.002 1.00 20.00 238 GLY K N 1
ATOM 3314 C CA . GLY A 1 237 ? 226.740 446.440 233.429 1.00 20.00 238 GLY K CA 1
ATOM 3315 C C . GLY A 1 237 ? 226.525 445.041 233.967 1.00 20.00 238 GLY K C 1
ATOM 3316 O O . GLY A 1 237 ? 225.694 444.312 233.431 1.00 20.00 238 GLY K O 1
ATOM 3320 N N . LYS A 1 238 ? 227.202 444.662 235.035 1.00 20.00 239 LYS K N 1
ATOM 3321 C CA . LYS A 1 238 ? 226.959 443.315 235.568 1.00 20.00 239 LYS K CA 1
ATOM 3322 C C . LYS A 1 238 ? 226.677 443.323 237.034 1.00 20.00 239 LYS K C 1
ATOM 3323 O O . LYS A 1 238 ? 227.503 443.770 237.817 1.00 20.00 239 LYS K O 1
ATOM 3342 N N . LEU A 1 239 ? 225.525 442.789 237.403 1.00 20.00 240 LEU K N 1
ATOM 3343 C CA . LEU A 1 239 ? 225.143 442.746 238.801 1.00 20.00 240 LEU K CA 1
ATOM 3344 C C . LEU A 1 239 ? 225.016 441.300 239.250 1.00 20.00 240 LEU K C 1
ATOM 3345 O O . LEU A 1 239 ? 224.302 440.509 238.632 1.00 20.00 240 LEU K O 1
ATOM 3361 N N . CYS A 1 240 ? 225.718 440.944 240.318 1.00 20.00 241 CYS K N 1
ATOM 3362 C CA . CYS A 1 240 ? 225.681 439.564 240.802 1.00 20.00 241 CYS K CA 1
ATOM 3363 C C . CYS A 1 240 ? 225.630 439.430 242.313 1.00 20.00 241 CYS K C 1
ATOM 3364 O O . CYS A 1 240 ? 226.288 440.182 243.024 1.00 20.00 241 CYS K O 1
ATOM 3372 N N . VAL A 1 241 ? 224.780 438.519 242.791 1.00 20.00 242 VAL K N 1
ATOM 3373 C CA . VAL A 1 241 ? 224.625 438.259 244.222 1.00 20.00 242 VAL K CA 1
ATOM 3374 C C . VAL A 1 241 ? 224.745 436.736 244.481 1.00 20.00 242 VAL K C 1
ATOM 3375 O O . VAL A 1 241 ? 224.112 435.956 243.763 1.00 20.00 242 VAL K O 1
ATOM 3388 N N . ILE A 1 242 ? 225.578 436.286 245.426 1.00 20.00 243 ILE K N 1
ATOM 3389 C CA . ILE A 1 242 ? 225.848 434.817 245.582 1.00 20.00 243 ILE K CA 1
ATOM 3390 C C . ILE A 1 242 ? 225.362 434.243 246.914 1.00 20.00 243 ILE K C 1
ATOM 3391 O O . ILE A 1 242 ? 225.714 434.820 247.960 1.00 20.00 243 ILE K O 1
ATOM 3407 N N . ASP A 1 243 ? 224.615 433.131 246.879 1.00 20.00 244 ASP K N 1
ATOM 3408 C CA . ASP A 1 243 ? 224.186 432.393 248.097 1.00 20.00 244 ASP K CA 1
ATOM 3409 C C . ASP A 1 243 ? 225.287 431.358 248.315 1.00 20.00 244 ASP K C 1
ATOM 3410 O O . ASP A 1 243 ? 225.019 430.161 248.107 1.00 20.00 244 ASP K O 1
ATOM 3419 N N . LEU A 1 244 ? 226.471 431.788 248.756 1.00 20.00 245 LEU K N 1
ATOM 3420 C CA . LEU A 1 244 ? 227.639 430.940 248.825 1.00 20.00 245 LEU K CA 1
ATOM 3421 C C . LEU A 1 244 ? 227.293 429.785 249.728 1.00 20.00 245 LEU K C 1
ATOM 3422 O O . LEU A 1 244 ? 226.611 429.977 250.742 1.00 20.00 245 LEU K O 1
ATOM 3438 N N . ALA A 1 245 ? 227.710 428.583 249.366 1.00 20.00 246 ALA K N 1
ATOM 3439 C CA . ALA A 1 245 ? 227.456 427.458 250.245 1.00 20.00 246 ALA K CA 1
ATOM 3440 C C . ALA A 1 245 ? 228.297 427.735 251.482 1.00 20.00 246 ALA K C 1
ATOM 3441 O O . ALA A 1 245 ? 229.419 428.218 251.356 1.00 20.00 246 ALA K O 1
ATOM 3448 N N . GLY A 1 246 ? 227.748 427.487 252.669 1.00 20.00 247 GLY K N 1
ATOM 3449 C CA . GLY A 1 246 ? 228.441 427.825 253.912 1.00 20.00 247 GLY K CA 1
ATOM 3450 C C . GLY A 1 246 ? 229.466 426.828 254.367 1.00 20.00 247 GLY K C 1
ATOM 3451 O O . GLY A 1 246 ? 229.386 425.646 254.051 1.00 20.00 247 GLY K O 1
ATOM 3455 N N . SER A 1 247 ? 230.382 427.304 255.194 1.00 20.00 248 SER K N 1
ATOM 3456 C CA . SER A 1 247 ? 231.400 426.413 255.738 1.00 20.00 248 SER K CA 1
ATOM 3457 C C . SER A 1 247 ? 230.720 425.306 256.534 1.00 20.00 248 SER K C 1
ATOM 3458 O O . SER A 1 247 ? 229.872 425.582 257.401 1.00 20.00 248 SER K O 1
ATOM 3462 N N . GLU A 1 248 ? 231.096 424.059 256.259 1.00 20.00 249 GLU K N 1
ATOM 3463 C CA . GLU A 1 248 ? 230.460 422.935 256.930 1.00 20.00 249 GLU K CA 1
ATOM 3464 C C . GLU A 1 248 ? 231.406 422.105 257.777 1.00 20.00 249 GLU K C 1
ATOM 3465 O O . GLU A 1 248 ? 232.419 421.589 257.307 1.00 20.00 249 GLU K O 1
ATOM 3477 N N . ARG A 1 249 ? 231.037 421.963 259.042 1.00 20.00 250 ARG K N 1
ATOM 3478 C CA . ARG A 1 249 ? 231.775 421.149 259.997 1.00 20.00 250 ARG K CA 1
ATOM 3479 C C . ARG A 1 249 ? 230.791 420.144 260.588 1.00 20.00 250 ARG K C 1
ATOM 3480 O O . ARG A 1 249 ? 231.096 419.353 261.480 1.00 20.00 250 ARG K O 1
ATOM 3501 N N . GLY A 1 257 ? 228.338 409.566 252.577 1.00 20.00 258 GLY K N 1
ATOM 3502 C CA . GLY A 1 257 ? 229.487 409.895 251.727 1.00 20.00 258 GLY K CA 1
ATOM 3503 C C . GLY A 1 257 ? 229.197 411.030 250.751 1.00 20.00 258 GLY K C 1
ATOM 3504 O O . GLY A 1 257 ? 230.056 411.874 250.485 1.00 20.00 258 GLY K O 1
ATOM 3507 N N . MET A 1 258 ? 227.969 411.086 250.245 1.00 20.00 259 MET K N 1
ATOM 3508 C CA . MET A 1 258 ? 227.583 412.144 249.331 1.00 20.00 259 MET K CA 1
ATOM 3509 C C . MET A 1 258 ? 227.734 413.504 249.994 1.00 20.00 259 MET K C 1
ATOM 3510 O O . MET A 1 258 ? 228.357 414.408 249.442 1.00 20.00 259 MET K O 1
ATOM 3524 N N . ARG A 1 259 ? 227.169 413.636 251.195 1.00 20.00 260 ARG K N 1
ATOM 3525 C CA . ARG A 1 259 ? 227.196 414.899 251.906 1.00 20.00 260 ARG K CA 1
ATOM 3526 C C . ARG A 1 259 ? 228.604 415.238 252.357 1.00 20.00 260 ARG K C 1
ATOM 3527 O O . ARG A 1 259 ? 228.992 416.405 252.378 1.00 20.00 260 ARG K O 1
ATOM 3548 N N . MET A 1 260 ? 229.400 414.220 252.684 1.00 20.00 261 MET K N 1
ATOM 3549 C CA . MET A 1 260 ? 230.771 414.470 253.093 1.00 20.00 261 MET K CA 1
ATOM 3550 C C . MET A 1 260 ? 231.528 415.096 251.928 1.00 20.00 261 MET K C 1
ATOM 3551 O O . MET A 1 260 ? 232.261 416.074 252.112 1.00 20.00 261 MET K O 1
ATOM 3565 N N . LEU A 1 261 ? 231.304 414.571 250.718 1.00 20.00 262 LEU K N 1
ATOM 3566 C CA . LEU A 1 261 ? 231.928 415.112 249.523 1.00 20.00 262 LEU K CA 1
ATOM 3567 C C . LEU A 1 261 ? 231.438 416.513 249.243 1.00 20.00 262 LEU K C 1
ATOM 3568 O O . LEU A 1 261 ? 232.241 417.400 248.948 1.00 20.00 262 LEU K O 1
ATOM 3584 N N . GLU A 1 262 ? 230.125 416.722 249.331 1.00 20.00 263 GLU K N 1
ATOM 3585 C CA . GLU A 1 262 ? 229.586 418.043 249.069 1.00 20.00 263 GLU K CA 1
ATOM 3586 C C . GLU A 1 262 ? 230.214 419.010 250.051 1.00 20.00 263 GLU K C 1
ATOM 3587 O O . GLU A 1 262 ? 230.694 420.065 249.658 1.00 20.00 263 GLU K O 1
ATOM 3599 N N . GLY A 1 263 ? 230.308 418.603 251.309 1.00 20.00 264 GLY K N 1
ATOM 3600 C CA . GLY A 1 263 ? 230.899 419.407 252.355 1.00 20.00 264 GLY K CA 1
ATOM 3601 C C . GLY A 1 263 ? 232.309 419.779 251.962 1.00 20.00 264 GLY K C 1
ATOM 3602 O O . GLY A 1 263 ? 232.680 420.951 251.985 1.00 20.00 264 GLY K O 1
ATOM 3606 N N . ALA A 1 264 ? 233.078 418.727 251.644 1.00 20.00 265 ALA K N 1
ATOM 3607 C CA . ALA A 1 264 ? 234.480 418.850 251.205 1.00 20.00 265 ALA K CA 1
ATOM 3608 C C . ALA A 1 264 ? 234.548 419.856 250.071 1.00 20.00 265 ALA K C 1
ATOM 3609 O O . ALA A 1 264 ? 235.125 420.894 250.289 1.00 20.00 265 ALA K O 1
ATOM 3616 N N . ASN A 1 265 ? 233.957 419.544 248.919 1.00 20.00 266 ASN K N 1
ATOM 3617 C CA . ASN A 1 265 ? 233.993 420.438 247.735 1.00 20.00 266 ASN K CA 1
ATOM 3618 C C . ASN A 1 265 ? 233.554 421.831 248.189 1.00 20.00 266 ASN K C 1
ATOM 3619 O O . ASN A 1 265 ? 234.334 422.774 247.982 1.00 20.00 266 ASN K O 1
ATOM 3630 N N . ILE A 1 266 ? 232.399 421.944 248.850 1.00 20.00 267 ILE K N 1
ATOM 3631 C CA . ILE A 1 266 ? 231.839 423.252 249.306 1.00 20.00 267 ILE K CA 1
ATOM 3632 C C . ILE A 1 266 ? 232.882 423.997 250.142 1.00 20.00 267 ILE K C 1
ATOM 3633 O O . ILE A 1 266 ? 233.222 425.116 249.755 1.00 20.00 267 ILE K O 1
ATOM 3649 N N . ASN A 1 267 ? 233.395 423.400 251.219 1.00 20.00 268 ASN K N 1
ATOM 3650 C CA . ASN A 1 267 ? 234.347 424.074 252.145 1.00 20.00 268 ASN K CA 1
ATOM 3651 C C . ASN A 1 267 ? 235.612 424.466 251.387 1.00 20.00 268 ASN K C 1
ATOM 3652 O O . ASN A 1 267 ? 236.128 425.562 251.643 1.00 20.00 268 ASN K O 1
ATOM 3663 N N . ARG A 1 268 ? 236.100 423.600 250.502 1.00 20.00 269 ARG K N 1
ATOM 3664 C CA . ARG A 1 268 ? 237.337 423.837 249.722 1.00 20.00 269 ARG K CA 1
ATOM 3665 C C . ARG A 1 268 ? 237.120 425.079 248.865 1.00 20.00 269 ARG K C 1
ATOM 3666 O O . ARG A 1 268 ? 237.994 425.947 248.888 1.00 20.00 269 ARG K O 1
ATOM 3687 N N . SER A 1 269 ? 235.988 425.168 248.165 1.00 20.00 270 SER K N 1
ATOM 3688 C CA . SER A 1 269 ? 235.667 426.325 247.292 1.00 20.00 270 SER K CA 1
ATOM 3689 C C . SER A 1 269 ? 235.496 427.570 248.161 1.00 20.00 270 SER K C 1
ATOM 3690 O O . SER A 1 269 ? 235.908 428.642 247.720 1.00 20.00 270 SER K O 1
ATOM 3698 N N . LEU A 1 270 ? 234.934 427.430 249.362 1.00 20.00 271 LEU K N 1
ATOM 3699 C CA . LEU A 1 270 ? 234.721 428.563 250.296 1.00 20.00 271 LEU K CA 1
ATOM 3700 C C . LEU A 1 270 ? 236.085 429.108 250.723 1.00 20.00 271 LEU K C 1
ATOM 3701 O O . LEU A 1 270 ? 236.207 430.348 250.855 1.00 20.00 271 LEU K O 1
ATOM 3717 N N . LEU A 1 271 ? 237.074 428.229 250.921 1.00 20.00 272 LEU K N 1
ATOM 3718 C CA . LEU A 1 271 ? 238.445 428.640 251.326 1.00 20.00 272 LEU K CA 1
ATOM 3719 C C . LEU A 1 271 ? 239.151 429.230 250.108 1.00 20.00 272 LEU K C 1
ATOM 3720 O O . LEU A 1 271 ? 239.941 430.179 250.294 1.00 20.00 272 LEU K O 1
ATOM 3736 N N . ALA A 1 272 ? 238.868 428.710 248.913 1.00 20.00 273 ALA K N 1
ATOM 3737 C CA . ALA A 1 272 ? 239.540 429.126 247.664 1.00 20.00 273 ALA K CA 1
ATOM 3738 C C . ALA A 1 272 ? 239.097 430.539 247.310 1.00 20.00 273 ALA K C 1
ATOM 3739 O O . ALA A 1 272 ? 239.971 431.401 247.118 1.00 20.00 273 ALA K O 1
ATOM 3746 N N . LEU A 1 273 ? 237.786 430.765 247.214 1.00 20.00 274 LEU K N 1
ATOM 3747 C CA . LEU A 1 273 ? 237.252 432.106 246.867 1.00 20.00 274 LEU K CA 1
ATOM 3748 C C . LEU A 1 273 ? 237.663 433.092 247.965 1.00 20.00 274 LEU K C 1
ATOM 3749 O O . LEU A 1 273 ? 238.066 434.201 247.618 1.00 20.00 274 LEU K O 1
ATOM 3765 N N . GLY A 1 274 ? 237.585 432.684 249.233 1.00 20.00 275 GLY K N 1
ATOM 3766 C CA . GLY A 1 274 ? 237.834 433.562 250.394 1.00 20.00 275 GLY K CA 1
ATOM 3767 C C . GLY A 1 274 ? 239.279 434.031 250.460 1.00 20.00 275 GLY K C 1
ATOM 3768 O O . GLY A 1 274 ? 239.519 435.179 250.911 1.00 20.00 275 GLY K O 1
ATOM 3772 N N . ASN A 1 275 ? 240.214 433.180 250.033 1.00 20.00 276 ASN K N 1
ATOM 3773 C CA . ASN A 1 275 ? 241.675 433.456 250.079 1.00 20.00 276 ASN K CA 1
ATOM 3774 C C . ASN A 1 275 ? 242.094 434.119 248.762 1.00 20.00 276 ASN K C 1
ATOM 3775 O O . ASN A 1 275 ? 243.176 434.763 248.732 1.00 20.00 276 ASN K O 1
ATOM 3786 N N . VAL A 1 276 ? 241.253 433.995 247.728 1.00 20.00 277 VAL K N 1
ATOM 3787 C CA . VAL A 1 276 ? 241.376 434.805 246.481 1.00 20.00 277 VAL K CA 1
ATOM 3788 C C . VAL A 1 276 ? 240.986 436.242 246.839 1.00 20.00 277 VAL K C 1
ATOM 3789 O O . VAL A 1 276 ? 241.562 437.178 246.247 1.00 20.00 277 VAL K O 1
ATOM 3802 N N . ILE A 1 277 ? 240.048 436.381 247.782 1.00 20.00 278 ILE K N 1
ATOM 3803 C CA . ILE A 1 277 ? 239.697 437.640 248.399 1.00 20.00 278 ILE K CA 1
ATOM 3804 C C . ILE A 1 277 ? 240.859 438.192 249.200 1.00 20.00 278 ILE K C 1
ATOM 3805 O O . ILE A 1 277 ? 241.157 439.377 249.096 1.00 20.00 278 ILE K O 1
ATOM 3821 N N . ASN A 1 278 ? 241.549 437.364 249.968 1.00 20.00 279 ASN K N 1
ATOM 3822 C CA . ASN A 1 278 ? 242.695 437.874 250.703 1.00 20.00 279 ASN K CA 1
ATOM 3823 C C . ASN A 1 278 ? 243.784 438.361 249.728 1.00 20.00 279 ASN K C 1
ATOM 3824 O O . ASN A 1 278 ? 244.463 439.365 249.978 1.00 20.00 279 ASN K O 1
ATOM 3835 N N . ALA A 1 279 ? 243.943 437.664 248.600 1.00 20.00 280 ALA K N 1
ATOM 3836 C CA . ALA A 1 279 ? 244.904 438.080 247.587 1.00 20.00 280 ALA K CA 1
ATOM 3837 C C . ALA A 1 279 ? 244.488 439.432 246.995 1.00 20.00 280 ALA K C 1
ATOM 3838 O O . ALA A 1 279 ? 245.331 440.307 246.765 1.00 20.00 280 ALA K O 1
ATOM 3845 N N . LEU A 1 280 ? 243.179 439.613 246.799 1.00 20.00 281 LEU K N 1
ATOM 3846 C CA . LEU A 1 280 ? 242.612 440.853 246.298 1.00 20.00 281 LEU K CA 1
ATOM 3847 C C . LEU A 1 280 ? 242.851 441.948 247.308 1.00 20.00 281 LEU K C 1
ATOM 3848 O O . LEU A 1 280 ? 243.137 443.080 246.926 1.00 20.00 281 LEU K O 1
ATOM 3852 N N . VAL A 1 281 ? 242.804 441.625 248.598 1.00 20.00 282 VAL K N 1
ATOM 3853 C CA . VAL A 1 281 ? 243.114 442.627 249.601 1.00 20.00 282 VAL K CA 1
ATOM 3854 C C . VAL A 1 281 ? 244.558 443.084 249.455 1.00 20.00 282 VAL K C 1
ATOM 3855 O O . VAL A 1 281 ? 244.826 444.282 249.487 1.00 20.00 282 VAL K O 1
ATOM 3868 N N . SER A 1 282 ? 245.498 442.150 249.267 1.00 20.00 283 SER K N 1
ATOM 3869 C CA . SER A 1 282 ? 246.902 442.548 249.114 1.00 20.00 283 SER K CA 1
ATOM 3870 C C . SER A 1 282 ? 247.080 443.433 247.872 1.00 20.00 283 SER K C 1
ATOM 3871 O O . SER A 1 282 ? 247.758 444.475 247.915 1.00 20.00 283 SER K O 1
ATOM 3879 N N . ARG A 1 283 ? 246.427 443.036 246.780 1.00 20.00 284 ARG K N 1
ATOM 3880 C CA . ARG A 1 283 ? 246.440 443.804 245.546 1.00 20.00 284 ARG K CA 1
ATOM 3881 C C . ARG A 1 283 ? 245.885 445.200 245.758 1.00 20.00 284 ARG K C 1
ATOM 3882 O O . ARG A 1 283 ? 246.494 446.193 245.353 1.00 20.00 284 ARG K O 1
ATOM 3903 N N . SER A 1 284 ? 244.728 445.262 246.415 1.00 20.00 285 SER K N 1
ATOM 3904 C CA . SER A 1 284 ? 243.997 446.488 246.670 1.00 20.00 285 SER K CA 1
ATOM 3905 C C . SER A 1 284 ? 244.821 447.398 247.562 1.00 20.00 285 SER K C 1
ATOM 3906 O O . SER A 1 284 ? 244.883 448.610 247.349 1.00 20.00 285 SER K O 1
ATOM 3914 N N . LYS A 1 285 ? 245.475 446.799 248.560 1.00 20.00 286 LYS K N 1
ATOM 3915 C CA . LYS A 1 285 ? 246.375 447.491 249.468 1.00 20.00 286 LYS K CA 1
ATOM 3916 C C . LYS A 1 285 ? 247.486 448.140 248.663 1.00 20.00 286 LYS K C 1
ATOM 3917 O O . LYS A 1 285 ? 247.929 449.247 248.975 1.00 20.00 286 LYS K O 1
ATOM 3936 N N . GLY A 1 286 ? 247.941 447.435 247.626 1.00 20.00 287 GLY K N 1
ATOM 3937 C CA . GLY A 1 286 ? 249.008 447.926 246.789 1.00 20.00 287 GLY K CA 1
ATOM 3938 C C . GLY A 1 286 ? 250.337 447.597 247.423 1.00 20.00 287 GLY K C 1
ATOM 3939 O O . GLY A 1 286 ? 251.275 448.394 247.373 1.00 20.00 287 GLY K O 1
ATOM 3943 N N . THR A 1 287 ? 250.411 446.430 248.050 1.00 20.00 288 THR K N 1
ATOM 3944 C CA . THR A 1 287 ? 251.643 446.046 248.713 1.00 20.00 288 THR K CA 1
ATOM 3945 C C . THR A 1 287 ? 252.600 445.337 247.753 1.00 20.00 288 THR K C 1
ATOM 3946 O O . THR A 1 287 ? 252.365 445.288 246.547 1.00 20.00 288 THR K O 1
ATOM 3957 N N . SER A 1 288 ? 253.711 444.845 248.297 1.00 20.00 289 SER K N 1
ATOM 3958 C CA . SER A 1 288 ? 254.804 444.246 247.522 1.00 20.00 289 SER K CA 1
ATOM 3959 C C . SER A 1 288 ? 254.465 442.888 246.909 1.00 20.00 289 SER K C 1
ATOM 3960 O O . SER A 1 288 ? 255.182 442.381 246.044 1.00 20.00 289 SER K O 1
ATOM 3968 N N . LYS A 1 289 ? 253.359 442.303 247.330 1.00 20.00 290 LYS K N 1
ATOM 3969 C CA . LYS A 1 289 ? 252.937 440.989 246.869 1.00 20.00 290 LYS K CA 1
ATOM 3970 C C . LYS A 1 289 ? 252.295 441.069 245.489 1.00 20.00 290 LYS K C 1
ATOM 3971 O O . LYS A 1 289 ? 251.101 440.820 245.324 1.00 20.00 290 LYS K O 1
ATOM 3990 N N . SER A 1 290 ? 253.111 441.413 244.502 1.00 20.00 291 SER K N 1
ATOM 3991 C CA . SER A 1 290 ? 252.660 441.570 243.130 1.00 20.00 291 SER K CA 1
ATOM 3992 C C . SER A 1 290 ? 252.788 440.261 242.376 1.00 20.00 291 SER K C 1
ATOM 3993 O O . SER A 1 290 ? 253.894 439.796 242.101 1.00 20.00 291 SER K O 1
ATOM 4001 N N . ASN A 1 291 ? 251.642 439.601 242.187 1.00 20.00 292 ASN K N 1
ATOM 4002 C CA . ASN A 1 291 ? 251.603 438.238 241.614 1.00 20.00 292 ASN K CA 1
ATOM 4003 C C . ASN A 1 291 ? 250.307 438.053 240.833 1.00 20.00 292 ASN K C 1
ATOM 4004 O O . ASN A 1 291 ? 249.681 439.078 240.502 1.00 20.00 292 ASN K O 1
ATOM 4008 N N . PHE A 1 292 ? 249.910 436.811 240.550 1.00 20.00 293 PHE K N 1
ATOM 4009 C CA . PHE A 1 292 ? 248.617 436.503 239.888 1.00 20.00 293 PHE K CA 1
ATOM 4010 C C . PHE A 1 292 ? 247.684 435.952 240.969 1.00 20.00 293 PHE K C 1
ATOM 4011 O O . PHE A 1 292 ? 248.089 435.007 241.668 1.00 20.00 293 PHE K O 1
ATOM 4028 N N . ILE A 1 293 ? 246.503 436.546 241.146 1.00 20.00 294 ILE K N 1
ATOM 4029 C CA . ILE A 1 293 ? 245.541 436.124 242.208 1.00 20.00 294 ILE K CA 1
ATOM 4030 C C . ILE A 1 293 ? 245.007 434.735 241.846 1.00 20.00 294 ILE K C 1
ATOM 4031 O O . ILE A 1 293 ? 244.758 434.497 240.648 1.00 20.00 294 ILE K O 1
ATOM 4035 N N . PRO A 1 294 ? 244.822 433.814 242.817 1.00 20.00 295 PRO K N 1
ATOM 4036 C CA . PRO A 1 294 ? 244.431 432.428 242.503 1.00 20.00 295 PRO K CA 1
ATOM 4037 C C . PRO A 1 294 ? 242.948 432.218 242.159 1.00 20.00 295 PRO K C 1
ATOM 4038 O O . PRO A 1 294 ? 242.331 431.373 242.779 1.00 20.00 295 PRO K O 1
ATOM 4049 N N . PHE A 1 295 ? 242.416 432.935 241.164 1.00 20.00 296 PHE K N 1
ATOM 4050 C CA . PHE A 1 295 ? 241.006 432.775 240.719 1.00 20.00 296 PHE K CA 1
ATOM 4051 C C . PHE A 1 295 ? 240.834 431.404 240.063 1.00 20.00 296 PHE K C 1
ATOM 4052 O O . PHE A 1 295 ? 239.699 430.895 240.071 1.00 20.00 296 PHE K O 1
ATOM 4069 N N . ARG A 1 296 ? 241.911 430.821 239.526 1.00 20.00 297 ARG K N 1
ATOM 4070 C CA . ARG A 1 296 ? 241.845 429.527 238.791 1.00 20.00 297 ARG K CA 1
ATOM 4071 C C . ARG A 1 296 ? 241.701 428.367 239.774 1.00 20.00 297 ARG K C 1
ATOM 4072 O O . ARG A 1 296 ? 241.384 427.256 239.308 1.00 20.00 297 ARG K O 1
ATOM 4076 N N . ASP A 1 297 ? 241.909 428.595 241.073 1.00 20.00 298 ASP K N 1
ATOM 4077 C CA . ASP A 1 297 ? 241.678 427.550 242.060 1.00 20.00 298 ASP K CA 1
ATOM 4078 C C . ASP A 1 297 ? 240.259 426.969 242.095 1.00 20.00 298 ASP K C 1
ATOM 4079 O O . ASP A 1 297 ? 240.073 425.878 242.635 1.00 20.00 298 ASP K O 1
ATOM 4088 N N . SER A 1 298 ? 239.253 427.681 241.571 1.00 20.00 299 SER K N 1
ATOM 4089 C CA . SER A 1 298 ? 237.887 427.123 241.580 1.00 20.00 299 SER K CA 1
ATOM 4090 C C . SER A 1 298 ? 237.011 427.666 240.459 1.00 20.00 299 SER K C 1
ATOM 4091 O O . SER A 1 298 ? 237.169 428.812 240.045 1.00 20.00 299 SER K O 1
ATOM 4099 N N . LYS A 1 299 ? 235.989 426.901 240.041 1.00 20.00 300 LYS K N 1
ATOM 4100 C CA . LYS A 1 299 ? 235.087 427.409 238.996 1.00 20.00 300 LYS K CA 1
ATOM 4101 C C . LYS A 1 299 ? 234.301 428.587 239.524 1.00 20.00 300 LYS K C 1
ATOM 4102 O O . LYS A 1 299 ? 233.971 429.522 238.789 1.00 20.00 300 LYS K O 1
ATOM 4121 N N . LEU A 1 300 ? 234.027 428.548 240.819 1.00 20.00 301 LEU K N 1
ATOM 4122 C CA . LEU A 1 300 ? 233.321 429.625 241.475 1.00 20.00 301 LEU K CA 1
ATOM 4123 C C . LEU A 1 300 ? 234.104 430.899 241.294 1.00 20.00 301 LEU K C 1
ATOM 4124 O O . LEU A 1 300 ? 233.592 431.901 240.787 1.00 20.00 301 LEU K O 1
ATOM 4140 N N . THR A 1 301 ? 235.369 430.851 241.672 1.00 20.00 302 THR K N 1
ATOM 4141 C CA . THR A 1 301 ? 236.170 432.039 241.637 1.00 20.00 302 THR K CA 1
ATOM 4142 C C . THR A 1 301 ? 236.473 432.502 240.228 1.00 20.00 302 THR K C 1
ATOM 4143 O O . THR A 1 301 ? 236.470 433.709 239.964 1.00 20.00 302 THR K O 1
ATOM 4147 N N . ARG A 1 302 ? 236.780 431.561 239.329 1.00 20.00 303 ARG K N 1
ATOM 4148 C CA . ARG A 1 302 ? 237.134 431.943 237.978 1.00 20.00 303 ARG K CA 1
ATOM 4149 C C . ARG A 1 302 ? 236.005 432.701 237.338 1.00 20.00 303 ARG K C 1
ATOM 4150 O O . ARG A 1 302 ? 236.231 433.704 236.680 1.00 20.00 303 ARG K O 1
ATOM 4171 N N . LEU A 1 303 ? 234.774 432.276 237.561 1.00 20.00 304 LEU K N 1
ATOM 4172 C CA . LEU A 1 303 ? 233.673 432.999 236.964 1.00 20.00 304 LEU K CA 1
ATOM 4173 C C . LEU A 1 303 ? 233.551 434.385 237.628 1.00 20.00 304 LEU K C 1
ATOM 4174 O O . LEU A 1 303 ? 233.411 435.412 236.949 1.00 20.00 304 LEU K O 1
ATOM 4190 N N . LEU A 1 304 ? 233.666 434.424 238.959 1.00 20.00 305 LEU K N 1
ATOM 4191 C CA . LEU A 1 304 ? 233.550 435.664 239.726 1.00 20.00 305 LEU K CA 1
ATOM 4192 C C . LEU A 1 304 ? 234.651 436.669 239.371 1.00 20.00 305 LEU K C 1
ATOM 4193 O O . LEU A 1 304 ? 234.417 437.885 239.460 1.00 20.00 305 LEU K O 1
ATOM 4209 N N . LYS A 1 305 ? 235.800 436.162 238.894 1.00 20.00 306 LYS K N 1
ATOM 4210 C CA . LYS A 1 305 ? 236.982 436.926 238.480 1.00 20.00 306 LYS K CA 1
ATOM 4211 C C . LYS A 1 305 ? 236.653 438.190 237.722 1.00 20.00 306 LYS K C 1
ATOM 4212 O O . LYS A 1 305 ? 237.265 439.240 237.957 1.00 20.00 306 LYS K O 1
ATOM 4231 N N . ASP A 1 306 ? 235.705 438.102 236.789 1.00 20.00 307 ASP K N 1
ATOM 4232 C CA . ASP A 1 306 ? 235.382 439.248 235.942 1.00 20.00 307 ASP K CA 1
ATOM 4233 C C . ASP A 1 306 ? 234.895 440.448 236.749 1.00 20.00 307 ASP K C 1
ATOM 4234 O O . ASP A 1 306 ? 235.047 441.599 236.330 1.00 20.00 307 ASP K O 1
ATOM 4243 N N . SER A 1 307 ? 234.266 440.183 237.890 1.00 20.00 308 SER K N 1
ATOM 4244 C CA . SER A 1 307 ? 233.790 441.256 238.722 1.00 20.00 308 SER K CA 1
ATOM 4245 C C . SER A 1 307 ? 234.762 441.485 239.872 1.00 20.00 308 SER K C 1
ATOM 4246 O O . SER A 1 307 ? 234.994 442.620 240.264 1.00 20.00 308 SER K O 1
ATOM 4254 N N . LEU A 1 308 ? 235.450 440.436 240.321 1.00 20.00 309 LEU K N 1
ATOM 4255 C CA . LEU A 1 308 ? 236.363 440.574 241.457 1.00 20.00 309 LEU K CA 1
ATOM 4256 C C . LEU A 1 308 ? 237.507 441.541 241.180 1.00 20.00 309 LEU K C 1
ATOM 4257 O O . LEU A 1 308 ? 237.911 442.298 242.060 1.00 20.00 309 LEU K O 1
ATOM 4273 N N . GLY A 1 309 ? 238.029 441.517 239.960 1.00 20.00 310 GLY K N 1
ATOM 4274 C CA . GLY A 1 309 ? 239.122 442.409 239.585 1.00 20.00 310 GLY K CA 1
ATOM 4275 C C . GLY A 1 309 ? 238.725 443.397 238.489 1.00 20.00 310 GLY K C 1
ATOM 4276 O O . GLY A 1 309 ? 239.594 443.903 237.774 1.00 20.00 310 GLY K O 1
ATOM 4280 N N . GLY A 1 310 ? 237.426 443.633 238.306 1.00 20.00 311 GLY K N 1
ATOM 4281 C CA . GLY A 1 310 ? 236.983 444.496 237.211 1.00 20.00 311 GLY K CA 1
ATOM 4282 C C . GLY A 1 310 ? 236.720 445.949 237.589 1.00 20.00 311 GLY K C 1
ATOM 4283 O O . GLY A 1 310 ? 237.047 446.416 238.680 1.00 20.00 311 GLY K O 1
ATOM 4287 N N . ASN A 1 311 ? 236.085 446.677 236.673 1.00 20.00 312 ASN K N 1
ATOM 4288 C CA . ASN A 1 311 ? 235.753 448.085 236.893 1.00 20.00 312 ASN K CA 1
ATOM 4289 C C . ASN A 1 311 ? 234.480 448.042 237.708 1.00 20.00 312 ASN K C 1
ATOM 4290 O O . ASN A 1 311 ? 233.370 448.105 237.162 1.00 20.00 312 ASN K O 1
ATOM 4301 N N . CYS A 1 312 ? 234.656 447.835 239.007 1.00 20.00 313 CYS K N 1
ATOM 4302 C CA . CYS A 1 312 ? 233.534 447.488 239.845 1.00 20.00 313 CYS K CA 1
ATOM 4303 C C . CYS A 1 312 ? 233.520 447.990 241.264 1.00 20.00 313 CYS K C 1
ATOM 4304 O O . CYS A 1 312 ? 234.508 448.523 241.781 1.00 20.00 313 CYS K O 1
ATOM 4312 N N . LYS A 1 313 ? 232.372 447.747 241.894 1.00 20.00 314 LYS K N 1
ATOM 4313 C CA . LYS A 1 313 ? 232.191 447.937 243.327 1.00 20.00 314 LYS K CA 1
ATOM 4314 C C . LYS A 1 313 ? 231.792 446.589 243.898 1.00 20.00 314 LYS K C 1
ATOM 4315 O O . LYS A 1 313 ? 230.960 445.894 243.309 1.00 20.00 314 LYS K O 1
ATOM 4334 N N . THR A 1 314 ? 232.344 446.211 245.027 1.00 20.00 315 THR K N 1
ATOM 4335 C CA . THR A 1 314 ? 231.939 444.934 245.579 1.00 20.00 315 THR K CA 1
ATOM 4336 C C . THR A 1 314 ? 231.502 445.066 247.027 1.00 20.00 315 THR K C 1
ATOM 4337 O O . THR A 1 314 ? 231.806 446.048 247.706 1.00 20.00 315 THR K O 1
ATOM 4348 N N . LEU A 1 315 ? 230.753 444.086 247.482 1.00 20.00 316 LEU K N 1
ATOM 4349 C CA . LEU A 1 315 ? 230.260 444.074 248.837 1.00 20.00 316 LEU K CA 1
ATOM 4350 C C . LEU A 1 315 ? 230.198 442.700 249.422 1.00 20.00 316 LEU K C 1
ATOM 4351 O O . LEU A 1 315 ? 229.659 441.794 248.798 1.00 20.00 316 LEU K O 1
ATOM 4367 N N . MET A 1 316 ? 230.690 442.546 250.624 1.00 20.00 317 MET K N 1
ATOM 4368 C CA . MET A 1 316 ? 230.464 441.299 251.298 1.00 20.00 317 MET K CA 1
ATOM 4369 C C . MET A 1 316 ? 229.470 441.545 252.411 1.00 20.00 317 MET K C 1
ATOM 4370 O O . MET A 1 316 ? 229.587 442.534 253.140 1.00 20.00 317 MET K O 1
ATOM 4384 N N . ILE A 1 317 ? 228.473 440.679 252.520 1.00 20.00 318 ILE K N 1
ATOM 4385 C CA . ILE A 1 317 ? 227.509 440.808 253.600 1.00 20.00 318 ILE K CA 1
ATOM 4386 C C . ILE A 1 317 ? 227.684 439.625 254.498 1.00 20.00 318 ILE K C 1
ATOM 4387 O O . ILE A 1 317 ? 227.222 438.531 254.178 1.00 20.00 318 ILE K O 1
ATOM 4403 N N . ALA A 1 318 ? 228.357 439.807 255.613 1.00 20.00 319 ALA K N 1
ATOM 4404 C CA . ALA A 1 318 ? 228.557 438.651 256.443 1.00 20.00 319 ALA K CA 1
ATOM 4405 C C . ALA A 1 318 ? 227.250 438.415 257.125 1.00 20.00 319 ALA K C 1
ATOM 4406 O O . ALA A 1 318 ? 226.548 439.373 257.451 1.00 20.00 319 ALA K O 1
ATOM 4413 N N . ASN A 1 319 ? 226.935 437.179 257.381 1.00 20.00 320 ASN K N 1
ATOM 4414 C CA . ASN A 1 319 ? 225.708 436.856 258.076 1.00 20.00 320 ASN K CA 1
ATOM 4415 C C . ASN A 1 319 ? 226.028 436.085 259.353 1.00 20.00 320 ASN K C 1
ATOM 4416 O O . ASN A 1 319 ? 226.705 435.059 259.336 1.00 20.00 320 ASN K O 1
ATOM 4427 N N . ILE A 1 320 ? 225.646 436.662 260.485 1.00 20.00 321 ILE K N 1
ATOM 4428 C CA . ILE A 1 320 ? 225.994 436.081 261.778 1.00 20.00 321 ILE K CA 1
ATOM 4429 C C . ILE A 1 320 ? 224.808 435.921 262.740 1.00 20.00 321 ILE K C 1
ATOM 4430 O O . ILE A 1 320 ? 223.720 436.445 262.477 1.00 20.00 321 ILE K O 1
ATOM 4446 N N . SER A 1 321 ? 225.014 435.180 263.851 1.00 20.00 322 SER K N 1
ATOM 4447 C CA . SER A 1 321 ? 223.944 435.006 264.846 1.00 20.00 322 SER K CA 1
ATOM 4448 C C . SER A 1 321 ? 224.325 435.601 266.192 1.00 20.00 322 SER K C 1
ATOM 4449 O O . SER A 1 321 ? 225.470 435.472 266.607 1.00 20.00 322 SER K O 1
ATOM 4457 N N . PRO A 1 322 ? 223.383 436.245 266.903 1.00 20.00 323 PRO K N 1
ATOM 4458 C CA . PRO A 1 322 ? 223.559 436.850 268.201 1.00 20.00 323 PRO K CA 1
ATOM 4459 C C . PRO A 1 322 ? 223.729 435.859 269.305 1.00 20.00 323 PRO K C 1
ATOM 4460 O O . PRO A 1 322 ? 224.169 436.252 270.372 1.00 20.00 323 PRO K O 1
ATOM 4471 N N . SER A 1 323 ? 223.385 434.603 269.072 1.00 20.00 324 SER K N 1
ATOM 4472 C CA . SER A 1 323 ? 223.420 433.604 270.127 1.00 20.00 324 SER K CA 1
ATOM 4473 C C . SER A 1 323 ? 224.786 433.079 270.541 1.00 20.00 324 SER K C 1
ATOM 4474 O O . SER A 1 323 ? 225.592 432.681 269.699 1.00 20.00 324 SER K O 1
ATOM 4482 N N . HIS A 1 324 ? 224.954 432.852 271.852 1.00 20.00 325 HIS K N 1
ATOM 4483 C CA . HIS A 1 324 ? 226.140 432.154 272.380 1.00 20.00 325 HIS K CA 1
ATOM 4484 C C . HIS A 1 324 ? 226.330 430.810 271.695 1.00 20.00 325 HIS K C 1
ATOM 4485 O O . HIS A 1 324 ? 227.456 430.339 271.519 1.00 20.00 325 HIS K O 1
ATOM 4499 N N . LEU A 1 325 ? 225.220 430.187 271.311 1.00 20.00 326 LEU K N 1
ATOM 4500 C CA . LEU A 1 325 ? 225.192 428.871 270.708 1.00 20.00 326 LEU K CA 1
ATOM 4501 C C . LEU A 1 325 ? 226.015 428.836 269.418 1.00 20.00 326 LEU K C 1
ATOM 4502 O O . LEU A 1 325 ? 226.538 427.789 269.031 1.00 20.00 326 LEU K O 1
ATOM 4518 N N . SER A 1 326 ? 226.082 429.978 268.727 1.00 20.00 327 SER K N 1
ATOM 4519 C CA . SER A 1 326 ? 226.760 430.103 267.457 1.00 20.00 327 SER K CA 1
ATOM 4520 C C . SER A 1 326 ? 228.170 430.639 267.590 1.00 20.00 327 SER K C 1
ATOM 4521 O O . SER A 1 326 ? 228.828 430.849 266.571 1.00 20.00 327 SER K O 1
ATOM 4529 N N . TYR A 1 327 ? 228.652 430.906 268.810 1.00 20.00 328 TYR K N 1
ATOM 4530 C CA . TYR A 1 327 ? 229.940 431.586 268.952 1.00 20.00 328 TYR K CA 1
ATOM 4531 C C . TYR A 1 327 ? 231.032 431.076 268.040 1.00 20.00 328 TYR K C 1
ATOM 4532 O O . TYR A 1 327 ? 231.728 431.868 267.415 1.00 20.00 328 TYR K O 1
ATOM 4550 N N . GLU A 1 328 ? 231.202 429.759 267.929 1.00 20.00 329 GLU K N 1
ATOM 4551 C CA . GLU A 1 328 ? 232.186 429.196 266.967 1.00 20.00 329 GLU K CA 1
ATOM 4552 C C . GLU A 1 328 ? 231.904 429.813 265.595 1.00 20.00 329 GLU K C 1
ATOM 4553 O O . GLU A 1 328 ? 232.829 430.438 265.025 1.00 20.00 329 GLU K O 1
ATOM 4565 N N . ASP A 1 329 ? 230.670 429.679 265.103 1.00 20.00 330 ASP K N 1
ATOM 4566 C CA . ASP A 1 329 ? 230.269 430.203 263.770 1.00 20.00 330 ASP K CA 1
ATOM 4567 C C . ASP A 1 329 ? 230.491 431.715 263.720 1.00 20.00 330 ASP K C 1
ATOM 4568 O O . ASP A 1 329 ? 231.224 432.150 262.835 1.00 20.00 330 ASP K O 1
ATOM 4577 N N . THR A 1 330 ? 229.906 432.481 264.642 1.00 20.00 331 THR K N 1
ATOM 4578 C CA . THR A 1 330 ? 230.015 433.963 264.656 1.00 20.00 331 THR K CA 1
ATOM 4579 C C . THR A 1 330 ? 231.492 434.346 264.771 1.00 20.00 331 THR K C 1
ATOM 4580 O O . THR A 1 330 ? 231.865 435.385 264.198 1.00 20.00 331 THR K O 1
ATOM 4591 N N . HIS A 1 331 ? 232.300 433.544 265.468 1.00 20.00 332 HIS K N 1
ATOM 4592 C CA . HIS A 1 331 ? 233.747 433.818 265.682 1.00 20.00 332 HIS K CA 1
ATOM 4593 C C . HIS A 1 331 ? 234.533 433.639 264.382 1.00 20.00 332 HIS K C 1
ATOM 4594 O O . HIS A 1 331 ? 235.384 434.506 264.100 1.00 20.00 332 HIS K O 1
ATOM 4608 N N . ASN A 1 332 ? 234.274 432.570 263.621 1.00 20.00 333 ASN K N 1
ATOM 4609 C CA . ASN A 1 332 ? 235.050 432.264 262.385 1.00 20.00 333 ASN K CA 1
ATOM 4610 C C . ASN A 1 332 ? 234.564 433.139 261.223 1.00 20.00 333 ASN K C 1
ATOM 4611 O O . ASN A 1 332 ? 235.422 433.620 260.472 1.00 20.00 333 ASN K O 1
ATOM 4622 N N . THR A 1 333 ? 233.256 433.343 261.076 1.00 20.00 334 THR K N 1
ATOM 4623 C CA . THR A 1 333 ? 232.679 434.136 260.007 1.00 20.00 334 THR K CA 1
ATOM 4624 C C . THR A 1 333 ? 233.223 435.564 260.095 1.00 20.00 334 THR K C 1
ATOM 4625 O O . THR A 1 333 ? 233.654 436.149 259.090 1.00 20.00 334 THR K O 1
ATOM 4636 N N . LEU A 1 334 ? 233.225 436.116 261.305 1.00 20.00 335 LEU K N 1
ATOM 4637 C CA . LEU A 1 334 ? 233.725 437.454 261.538 1.00 20.00 335 LEU K CA 1
ATOM 4638 C C . LEU A 1 334 ? 235.236 437.585 261.404 1.00 20.00 335 LEU K C 1
ATOM 4639 O O . LEU A 1 334 ? 235.726 438.631 260.972 1.00 20.00 335 LEU K O 1
ATOM 4655 N N . LYS A 1 335 ? 235.989 436.549 261.772 1.00 20.00 336 LYS K N 1
ATOM 4656 C CA . LYS A 1 335 ? 237.438 436.620 261.639 1.00 20.00 336 LYS K CA 1
ATOM 4657 C C . LYS A 1 335 ? 237.756 436.868 260.177 1.00 20.00 336 LYS K C 1
ATOM 4658 O O . LYS A 1 335 ? 238.521 437.778 259.824 1.00 20.00 336 LYS K O 1
ATOM 4674 N N . TYR A 1 336 ? 237.131 436.070 259.320 1.00 20.00 337 TYR K N 1
ATOM 4675 C CA . TYR A 1 336 ? 237.298 436.233 257.897 1.00 20.00 337 TYR K CA 1
ATOM 4676 C C . TYR A 1 336 ? 236.910 437.635 257.472 1.00 20.00 337 TYR K C 1
ATOM 4677 O O . TYR A 1 336 ? 237.632 438.275 256.706 1.00 20.00 337 TYR K O 1
ATOM 4695 N N . ALA A 1 337 ? 235.747 438.103 257.935 1.00 20.00 338 ALA K N 1
ATOM 4696 C CA . ALA A 1 337 ? 235.284 439.418 257.540 1.00 20.00 338 ALA K CA 1
ATOM 4697 C C . ALA A 1 337 ? 236.314 440.502 257.882 1.00 20.00 338 ALA K C 1
ATOM 4698 O O . ALA A 1 337 ? 236.565 441.386 257.055 1.00 20.00 338 ALA K O 1
ATOM 4705 N N . ASN A 1 338 ? 236.979 440.427 259.049 1.00 20.00 339 ASN K N 1
ATOM 4706 C CA . ASN A 1 338 ? 238.031 441.424 259.297 1.00 20.00 339 ASN K CA 1
ATOM 4707 C C . ASN A 1 338 ? 239.139 441.334 258.263 1.00 20.00 339 ASN K C 1
ATOM 4708 O O . ASN A 1 338 ? 239.688 442.362 257.854 1.00 20.00 339 ASN K O 1
ATOM 4719 N N . ARG A 1 339 ? 239.476 440.119 257.816 1.00 20.00 340 ARG K N 1
ATOM 4720 C CA . ARG A 1 339 ? 240.564 439.978 256.854 1.00 20.00 340 ARG K CA 1
ATOM 4721 C C . ARG A 1 339 ? 240.161 440.503 255.477 1.00 20.00 340 ARG K C 1
ATOM 4722 O O . ARG A 1 339 ? 240.958 441.154 254.802 1.00 20.00 340 ARG K O 1
ATOM 4741 N N . ALA A 1 340 ? 238.911 440.248 255.077 1.00 20.00 341 ALA K N 1
ATOM 4742 C CA . ALA A 1 340 ? 238.389 440.700 253.781 1.00 20.00 341 ALA K CA 1
ATOM 4743 C C . ALA A 1 340 ? 238.368 442.227 253.717 1.00 20.00 341 ALA K C 1
ATOM 4744 O O . ALA A 1 340 ? 238.673 442.847 252.683 1.00 20.00 341 ALA K O 1
ATOM 4751 N N . LYS A 1 341 ? 237.984 442.818 254.853 1.00 20.00 342 LYS K N 1
ATOM 4752 C CA . LYS A 1 341 ? 237.939 444.256 255.057 1.00 20.00 342 LYS K CA 1
ATOM 4753 C C . LYS A 1 341 ? 239.337 444.829 255.257 1.00 20.00 342 LYS K C 1
ATOM 4754 O O . LYS A 1 341 ? 239.615 445.965 254.875 1.00 20.00 342 LYS K O 1
ATOM 4773 N N . MET B 2 1 ? 243.046 393.998 291.528 1.00 20.00 1 MET A N 1
ATOM 4774 C CA . MET B 2 1 ? 242.796 395.379 292.059 1.00 20.00 1 MET A CA 1
ATOM 4775 C C . MET B 2 1 ? 243.400 396.427 291.108 1.00 20.00 1 MET A C 1
ATOM 4776 O O . MET B 2 1 ? 243.061 396.434 289.918 1.00 20.00 1 MET A O 1
ATOM 4782 N N . ARG B 2 2 ? 244.246 397.324 291.637 1.00 20.00 2 ARG A N 1
ATOM 4783 C CA . ARG B 2 2 ? 245.162 398.219 290.868 1.00 20.00 2 ARG A CA 1
ATOM 4784 C C . ARG B 2 2 ? 245.593 397.795 289.441 1.00 20.00 2 ARG A C 1
ATOM 4785 O O . ARG B 2 2 ? 246.534 397.023 289.277 1.00 20.00 2 ARG A O 1
ATOM 4806 N N . GLU B 2 3 ? 244.909 398.301 288.419 1.00 20.00 3 GLU A N 1
ATOM 4807 C CA . GLU B 2 3 ? 245.201 397.902 287.037 1.00 20.00 3 GLU A CA 1
ATOM 4808 C C . GLU B 2 3 ? 245.269 399.079 286.071 1.00 20.00 3 GLU A C 1
ATOM 4809 O O . GLU B 2 3 ? 244.535 400.052 286.230 1.00 20.00 3 GLU A O 1
ATOM 4813 N N . CYS B 2 4 ? 246.137 398.975 285.062 1.00 20.00 4 CYS A N 1
ATOM 4814 C CA . CYS B 2 4 ? 246.377 400.057 284.113 1.00 20.00 4 CYS A CA 1
ATOM 4815 C C . CYS B 2 4 ? 246.119 399.525 282.720 1.00 20.00 4 CYS A C 1
ATOM 4816 O O . CYS B 2 4 ? 246.614 398.459 282.355 1.00 20.00 4 CYS A O 1
ATOM 4824 N N . ILE B 2 5 ? 245.297 400.271 281.983 1.00 20.00 5 ILE A N 1
ATOM 4825 C CA . ILE B 2 5 ? 244.930 399.937 280.609 1.00 20.00 5 ILE A CA 1
ATOM 4826 C C . ILE B 2 5 ? 245.794 400.748 279.655 1.00 20.00 5 ILE A C 1
ATOM 4827 O O . ILE B 2 5 ? 245.827 401.978 279.761 1.00 20.00 5 ILE A O 1
ATOM 4843 N N . SER B 2 6 ? 246.465 400.061 278.730 1.00 20.00 6 SER A N 1
ATOM 4844 C CA . SER B 2 6 ? 247.357 400.705 277.758 1.00 20.00 6 SER A CA 1
ATOM 4845 C C . SER B 2 6 ? 246.697 400.828 276.394 1.00 20.00 6 SER A C 1
ATOM 4846 O O . SER B 2 6 ? 246.165 399.852 275.894 1.00 20.00 6 SER A O 1
ATOM 4854 N N . ILE B 2 7 ? 246.722 402.016 275.800 1.00 20.00 7 ILE A N 1
ATOM 4855 C CA . ILE B 2 7 ? 246.201 402.230 274.446 1.00 20.00 7 ILE A CA 1
ATOM 4856 C C . ILE B 2 7 ? 247.341 402.699 273.549 1.00 20.00 7 ILE A C 1
ATOM 4857 O O . ILE B 2 7 ? 247.980 403.708 273.842 1.00 20.00 7 ILE A O 1
ATOM 4873 N N . HIS B 2 8 ? 247.570 401.982 272.456 1.00 20.00 8 HIS A N 1
ATOM 4874 C CA . HIS B 2 8 ? 248.676 402.275 271.543 1.00 20.00 8 HIS A CA 1
ATOM 4875 C C . HIS B 2 8 ? 248.130 402.676 270.192 1.00 20.00 8 HIS A C 1
ATOM 4876 O O . HIS B 2 8 ? 247.542 401.841 269.494 1.00 20.00 8 HIS A O 1
ATOM 4890 N N . VAL B 2 9 ? 248.317 403.951 269.856 1.00 20.00 9 VAL A N 1
ATOM 4891 C CA . VAL B 2 9 ? 247.711 404.565 268.674 1.00 20.00 9 VAL A CA 1
ATOM 4892 C C . VAL B 2 9 ? 248.722 404.953 267.596 1.00 20.00 9 VAL A C 1
ATOM 4893 O O . VAL B 2 9 ? 249.723 405.629 267.868 1.00 20.00 9 VAL A O 1
ATOM 4906 N N . GLY B 2 10 ? 248.429 404.552 266.361 1.00 20.00 10 GLY A N 1
ATOM 4907 C CA . GLY B 2 10 ? 249.272 404.870 265.198 1.00 20.00 10 GLY A CA 1
ATOM 4908 C C . GLY B 2 10 ? 250.605 404.134 265.216 1.00 20.00 10 GLY A C 1
ATOM 4909 O O . GLY B 2 10 ? 250.872 403.363 266.155 1.00 20.00 10 GLY A O 1
ATOM 4913 N N . GLN B 2 11 ? 251.501 404.471 264.285 1.00 20.00 11 GLN A N 1
ATOM 4914 C CA . GLN B 2 11 ? 252.724 403.696 264.055 1.00 20.00 11 GLN A CA 1
ATOM 4915 C C . GLN B 2 11 ? 253.638 403.771 265.276 1.00 20.00 11 GLN A C 1
ATOM 4916 O O . GLN B 2 11 ? 254.090 402.744 265.812 1.00 20.00 11 GLN A O 1
ATOM 4930 N N . ALA B 2 12 ? 253.896 405.009 265.676 1.00 20.00 12 ALA A N 1
ATOM 4931 C CA . ALA B 2 12 ? 254.784 405.319 266.781 1.00 20.00 12 ALA A CA 1
ATOM 4932 C C . ALA B 2 12 ? 254.307 404.639 268.056 1.00 20.00 12 ALA A C 1
ATOM 4933 O O . ALA B 2 12 ? 255.087 404.004 268.788 1.00 20.00 12 ALA A O 1
ATOM 4940 N N . GLY B 2 13 ? 253.009 404.817 268.304 1.00 20.00 13 GLY A N 1
ATOM 4941 C CA . GLY B 2 13 ? 252.356 404.266 269.496 1.00 20.00 13 GLY A CA 1
ATOM 4942 C C . GLY B 2 13 ? 252.508 402.756 269.510 1.00 20.00 13 GLY A C 1
ATOM 4943 O O . GLY B 2 13 ? 252.821 402.182 270.556 1.00 20.00 13 GLY A O 1
ATOM 4947 N N . VAL B 2 14 ? 252.276 402.140 268.345 1.00 20.00 14 VAL A N 1
ATOM 4948 C CA . VAL B 2 14 ? 252.360 400.691 268.216 1.00 20.00 14 VAL A CA 1
ATOM 4949 C C . VAL B 2 14 ? 253.776 400.228 268.542 1.00 20.00 14 VAL A C 1
ATOM 4950 O O . VAL B 2 14 ? 253.972 399.260 269.310 1.00 20.00 14 VAL A O 1
ATOM 4963 N N . GLN B 2 15 ? 254.745 400.931 267.975 1.00 20.00 15 GLN A N 1
ATOM 4964 C CA . GLN B 2 15 ? 256.128 400.416 268.006 1.00 20.00 15 GLN A CA 1
ATOM 4965 C C . GLN B 2 15 ? 256.702 400.576 269.415 1.00 20.00 15 GLN A C 1
ATOM 4966 O O . GLN B 2 15 ? 257.307 399.623 269.931 1.00 20.00 15 GLN A O 1
ATOM 4980 N N . ILE B 2 16 ? 256.399 401.714 270.056 1.00 20.00 16 ILE A N 1
ATOM 4981 C CA . ILE B 2 16 ? 256.775 401.937 271.476 1.00 20.00 16 ILE A CA 1
ATOM 4982 C C . ILE B 2 16 ? 256.135 400.845 272.339 1.00 20.00 16 ILE A C 1
ATOM 4983 O O . ILE B 2 16 ? 256.793 400.267 273.225 1.00 20.00 16 ILE A O 1
ATOM 4999 N N . GLY B 2 17 ? 254.852 400.594 272.070 1.00 20.00 17 GLY A N 1
ATOM 5000 C CA . GLY B 2 17 ? 254.071 399.621 272.802 1.00 20.00 17 GLY A CA 1
ATOM 5001 C C . GLY B 2 17 ? 254.668 398.261 272.671 1.00 20.00 17 GLY A C 1
ATOM 5002 O O . GLY B 2 17 ? 254.696 397.551 273.682 1.00 20.00 17 GLY A O 1
ATOM 5006 N N . ASN B 2 18 ? 255.154 397.880 271.482 1.00 20.00 18 ASN A N 1
ATOM 5007 C CA . ASN B 2 18 ? 255.785 396.568 271.283 1.00 20.00 18 ASN A CA 1
ATOM 5008 C C . ASN B 2 18 ? 256.939 396.386 272.256 1.00 20.00 18 ASN A C 1
ATOM 5009 O O . ASN B 2 18 ? 257.029 395.369 272.962 1.00 20.00 18 ASN A O 1
ATOM 5020 N N . ALA B 2 19 ? 257.786 397.414 272.281 1.00 20.00 19 ALA A N 1
ATOM 5021 C CA . ALA B 2 19 ? 258.968 397.433 273.143 1.00 20.00 19 ALA A CA 1
ATOM 5022 C C . ALA B 2 19 ? 258.573 397.281 274.602 1.00 20.00 19 ALA A C 1
ATOM 5023 O O . ALA B 2 19 ? 259.170 396.466 275.346 1.00 20.00 19 ALA A O 1
ATOM 5030 N N . CYS B 2 20 ? 257.555 398.059 274.977 1.00 20.00 20 CYS A N 1
ATOM 5031 C CA . CYS B 2 20 ? 257.029 398.076 276.337 1.00 20.00 20 CYS A CA 1
ATOM 5032 C C . CYS B 2 20 ? 256.593 396.689 276.756 1.00 20.00 20 CYS A C 1
ATOM 5033 O O . CYS B 2 20 ? 256.933 396.224 277.866 1.00 20.00 20 CYS A O 1
ATOM 5041 N N . TRP B 2 21 ? 255.852 396.034 275.857 1.00 20.00 21 TRP A N 1
ATOM 5042 C CA . TRP B 2 21 ? 255.287 394.720 276.157 1.00 20.00 21 TRP A CA 1
ATOM 5043 C C . TRP B 2 21 ? 256.366 393.639 276.186 1.00 20.00 21 TRP A C 1
ATOM 5044 O O . TRP B 2 21 ? 256.256 392.690 276.969 1.00 20.00 21 TRP A O 1
ATOM 5065 N N . GLU B 2 22 ? 257.419 393.812 275.378 1.00 20.00 22 GLU A N 1
ATOM 5066 C CA . GLU B 2 22 ? 258.602 392.936 275.418 1.00 20.00 22 GLU A CA 1
ATOM 5067 C C . GLU B 2 22 ? 259.228 393.033 276.792 1.00 20.00 22 GLU A C 1
ATOM 5068 O O . GLU B 2 22 ? 259.544 392.006 277.410 1.00 20.00 22 GLU A O 1
ATOM 5080 N N . LEU B 2 23 ? 259.380 394.277 277.266 1.00 20.00 23 LEU A N 1
ATOM 5081 C CA . LEU B 2 23 ? 260.000 394.567 278.554 1.00 20.00 23 LEU A CA 1
ATOM 5082 C C . LEU B 2 23 ? 259.200 394.026 279.726 1.00 20.00 23 LEU A C 1
ATOM 5083 O O . LEU B 2 23 ? 259.775 393.400 280.628 1.00 20.00 23 LEU A O 1
ATOM 5099 N N . TYR B 2 24 ? 257.884 394.249 279.687 1.00 20.00 24 TYR A N 1
ATOM 5100 C CA . TYR B 2 24 ? 256.990 393.787 280.747 1.00 20.00 24 TYR A CA 1
ATOM 5101 C C . TYR B 2 24 ? 257.040 392.273 280.911 1.00 20.00 24 TYR A C 1
ATOM 5102 O O . TYR B 2 24 ? 257.116 391.773 282.046 1.00 20.00 24 TYR A O 1
ATOM 5120 N N . CYS B 2 25 ? 257.019 391.579 279.775 1.00 20.00 25 CYS A N 1
ATOM 5121 C CA . CYS B 2 25 ? 257.057 390.137 279.724 1.00 20.00 25 CYS A CA 1
ATOM 5122 C C . CYS B 2 25 ? 258.303 389.608 280.417 1.00 20.00 25 CYS A C 1
ATOM 5123 O O . CYS B 2 25 ? 258.233 388.686 281.263 1.00 20.00 25 CYS A O 1
ATOM 5131 N N . LEU B 2 26 ? 259.431 390.221 280.082 1.00 20.00 26 LEU A N 1
ATOM 5132 C CA . LEU B 2 26 ? 260.727 389.835 280.659 1.00 20.00 26 LEU A CA 1
ATOM 5133 C C . LEU B 2 26 ? 260.770 390.106 282.161 1.00 20.00 26 LEU A C 1
ATOM 5134 O O . LEU B 2 26 ? 261.262 389.286 282.945 1.00 20.00 26 LEU A O 1
ATOM 5150 N N . GLU B 2 27 ? 260.205 391.247 282.532 1.00 20.00 27 GLU A N 1
ATOM 5151 C CA . GLU B 2 27 ? 260.127 391.685 283.925 1.00 20.00 27 GLU A CA 1
ATOM 5152 C C . GLU B 2 27 ? 259.347 390.681 284.756 1.00 20.00 27 GLU A C 1
ATOM 5153 O O . GLU B 2 27 ? 259.811 390.319 285.848 1.00 20.00 27 GLU A O 1
ATOM 5165 N N . HIS B 2 28 ? 258.166 390.254 284.277 1.00 20.00 28 HIS A N 1
ATOM 5166 C CA . HIS B 2 28 ? 257.298 389.356 285.042 1.00 20.00 28 HIS A CA 1
ATOM 5167 C C . HIS B 2 28 ? 257.444 387.860 284.734 1.00 20.00 28 HIS A C 1
ATOM 5168 O O . HIS B 2 28 ? 256.777 387.038 285.359 1.00 20.00 28 HIS A O 1
ATOM 5182 N N . GLY B 2 29 ? 258.341 387.522 283.814 1.00 20.00 29 GLY A N 1
ATOM 5183 C CA . GLY B 2 29 ? 258.598 386.138 283.442 1.00 20.00 29 GLY A CA 1
ATOM 5184 C C . GLY B 2 29 ? 257.477 385.520 282.623 1.00 20.00 29 GLY A C 1
ATOM 5185 O O . GLY B 2 29 ? 257.260 384.303 282.691 1.00 20.00 29 GLY A O 1
ATOM 5189 N N . ILE B 2 30 ? 256.774 386.353 281.848 1.00 20.00 30 ILE A N 1
ATOM 5190 C CA . ILE B 2 30 ? 255.731 385.887 280.917 1.00 20.00 30 ILE A CA 1
ATOM 5191 C C . ILE B 2 30 ? 256.419 385.610 279.590 1.00 20.00 30 ILE A C 1
ATOM 5192 O O . ILE B 2 30 ? 257.158 386.461 279.106 1.00 20.00 30 ILE A O 1
ATOM 5208 N N . GLN B 2 31 ? 256.196 384.426 279.026 1.00 20.00 31 GLN A N 1
ATOM 5209 C CA . GLN B 2 31 ? 256.782 384.055 277.720 1.00 20.00 31 GLN A CA 1
ATOM 5210 C C . GLN B 2 31 ? 255.985 384.719 276.576 1.00 20.00 31 GLN A C 1
ATOM 5211 O O . GLN B 2 31 ? 254.852 385.151 276.795 1.00 20.00 31 GLN A O 1
ATOM 5225 N N . PRO B 2 32 ? 256.546 384.785 275.347 1.00 20.00 32 PRO A N 1
ATOM 5226 C CA . PRO B 2 32 ? 255.813 385.420 274.236 1.00 20.00 32 PRO A CA 1
ATOM 5227 C C . PRO B 2 32 ? 254.471 384.768 273.854 1.00 20.00 32 PRO A C 1
ATOM 5228 O O . PRO B 2 32 ? 253.697 385.382 273.110 1.00 20.00 32 PRO A O 1
ATOM 5239 N N . ASP B 2 33 ? 254.197 383.559 274.368 1.00 20.00 33 ASP A N 1
ATOM 5240 C CA . ASP B 2 33 ? 252.936 382.851 274.150 1.00 20.00 33 ASP A CA 1
ATOM 5241 C C . ASP B 2 33 ? 251.897 383.075 275.262 1.00 20.00 33 ASP A C 1
ATOM 5242 O O . ASP B 2 33 ? 250.818 382.478 275.221 1.00 20.00 33 ASP A O 1
ATOM 5251 N N . GLY B 2 34 ? 252.229 383.921 276.243 1.00 20.00 34 GLY A N 1
ATOM 5252 C CA . GLY B 2 34 ? 251.341 384.234 277.366 1.00 20.00 34 GLY A CA 1
ATOM 5253 C C . GLY B 2 34 ? 251.518 383.336 278.584 1.00 20.00 34 GLY A C 1
ATOM 5254 O O . GLY B 2 34 ? 250.924 383.615 279.638 1.00 20.00 34 GLY A O 1
ATOM 5258 N N . GLN B 2 35 ? 252.337 382.289 278.465 1.00 20.00 35 GLN A N 1
ATOM 5259 C CA . GLN B 2 35 ? 252.556 381.330 279.543 1.00 20.00 35 GLN A CA 1
ATOM 5260 C C . GLN B 2 35 ? 253.656 381.810 280.495 1.00 20.00 35 GLN A C 1
ATOM 5261 O O . GLN B 2 35 ? 254.589 382.529 280.105 1.00 20.00 35 GLN A O 1
ATOM 5275 N N . MET B 2 36 ? 253.536 381.399 281.757 1.00 20.00 36 MET A N 1
ATOM 5276 C CA . MET B 2 36 ? 254.568 381.623 282.782 1.00 20.00 36 MET A CA 1
ATOM 5277 C C . MET B 2 36 ? 255.003 380.269 283.381 1.00 20.00 36 MET A C 1
ATOM 5278 O O . MET B 2 36 ? 254.163 379.552 283.920 1.00 20.00 36 MET A O 1
ATOM 5292 N N . PRO B 2 37 ? 256.308 379.915 283.297 1.00 20.00 37 PRO A N 1
ATOM 5293 C CA . PRO B 2 37 ? 256.757 378.630 283.845 1.00 20.00 37 PRO A CA 1
ATOM 5294 C C . PRO B 2 37 ? 256.998 378.681 285.356 1.00 20.00 37 PRO A C 1
ATOM 5295 O O . PRO B 2 37 ? 256.043 378.745 286.135 1.00 20.00 37 PRO A O 1
ATOM 5306 N N . ASP B 2 38 ? 249.275 387.988 292.437 1.00 20.00 47 ASP A N 1
ATOM 5307 C CA . ASP B 2 38 ? 250.612 388.431 292.046 1.00 20.00 47 ASP A CA 1
ATOM 5308 C C . ASP B 2 38 ? 250.529 389.705 291.169 1.00 20.00 47 ASP A C 1
ATOM 5309 O O . ASP B 2 38 ? 249.575 389.864 290.401 1.00 20.00 47 ASP A O 1
ATOM 5317 N N . SER B 2 39 ? 251.528 390.577 291.336 1.00 20.00 48 SER A N 1
ATOM 5318 C CA . SER B 2 39 ? 251.534 391.975 290.857 1.00 20.00 48 SER A CA 1
ATOM 5319 C C . SER B 2 39 ? 251.400 392.188 289.343 1.00 20.00 48 SER A C 1
ATOM 5320 O O . SER B 2 39 ? 250.868 393.230 288.921 1.00 20.00 48 SER A O 1
ATOM 5328 N N . PHE B 2 40 ? 251.848 391.205 288.544 1.00 20.00 49 PHE A N 1
ATOM 5329 C CA . PHE B 2 40 ? 251.760 391.262 287.066 1.00 20.00 49 PHE A CA 1
ATOM 5330 C C . PHE B 2 40 ? 250.331 391.500 286.578 1.00 20.00 49 PHE A C 1
ATOM 5331 O O . PHE B 2 40 ? 250.136 391.946 285.448 1.00 20.00 49 PHE A O 1
ATOM 5348 N N . ASN B 2 41 ? 249.356 391.186 287.448 1.00 20.00 50 ASN A N 1
ATOM 5349 C CA . ASN B 2 41 ? 247.915 391.415 287.252 1.00 20.00 50 ASN A CA 1
ATOM 5350 C C . ASN B 2 41 ? 247.525 392.863 286.966 1.00 20.00 50 ASN A C 1
ATOM 5351 O O . ASN B 2 41 ? 246.472 393.104 286.368 1.00 20.00 50 ASN A O 1
ATOM 5362 N N . THR B 2 42 ? 248.390 393.803 287.362 1.00 20.00 51 THR A N 1
ATOM 5363 C CA . THR B 2 42 ? 248.233 395.227 287.051 1.00 20.00 51 THR A CA 1
ATOM 5364 C C . THR B 2 42 ? 248.292 395.498 285.542 1.00 20.00 51 THR A C 1
ATOM 5365 O O . THR B 2 42 ? 247.647 396.443 285.048 1.00 20.00 51 THR A O 1
ATOM 5376 N N . PHE B 2 43 ? 249.055 394.650 284.828 1.00 20.00 52 PHE A N 1
ATOM 5377 C CA . PHE B 2 43 ? 249.179 394.751 283.350 1.00 20.00 52 PHE A CA 1
ATOM 5378 C C . PHE B 2 43 ? 248.556 393.641 282.532 1.00 20.00 52 PHE A C 1
ATOM 5379 O O . PHE B 2 43 ? 248.296 393.824 281.347 1.00 20.00 52 PHE A O 1
ATOM 5396 N N . PHE B 2 44 ? 248.303 392.501 283.164 1.00 20.00 53 PHE A N 1
ATOM 5397 C CA . PHE B 2 44 ? 247.799 391.330 282.473 1.00 20.00 53 PHE A CA 1
ATOM 5398 C C . PHE B 2 44 ? 246.538 390.767 283.128 1.00 20.00 53 PHE A C 1
ATOM 5399 O O . PHE B 2 44 ? 246.405 390.710 284.358 1.00 20.00 53 PHE A O 1
ATOM 5416 N N . SER B 2 45 ? 245.601 390.335 282.292 1.00 20.00 54 SER A N 1
ATOM 5417 C CA . SER B 2 45 ? 244.487 389.497 282.754 1.00 20.00 54 SER A CA 1
ATOM 5418 C C . SER B 2 45 ? 244.993 388.073 282.694 1.00 20.00 54 SER A C 1
ATOM 5419 O O . SER B 2 45 ? 245.943 387.794 281.968 1.00 20.00 54 SER A O 1
ATOM 5427 N N . GLU B 2 46 ? 244.384 387.187 283.471 1.00 20.00 55 GLU A N 1
ATOM 5428 C CA . GLU B 2 46 ? 244.766 385.788 283.487 1.00 20.00 55 GLU A CA 1
ATOM 5429 C C . GLU B 2 46 ? 243.529 384.971 283.149 1.00 20.00 55 GLU A C 1
ATOM 5430 O O . GLU B 2 46 ? 242.474 385.191 283.748 1.00 20.00 55 GLU A O 1
ATOM 5442 N N . THR B 2 47 ? 243.665 384.062 282.178 1.00 20.00 56 THR A N 1
ATOM 5443 C CA . THR B 2 47 ? 242.547 383.290 281.645 1.00 20.00 56 THR A CA 1
ATOM 5444 C C . THR B 2 47 ? 242.909 381.821 281.648 1.00 20.00 56 THR A C 1
ATOM 5445 O O . THR B 2 47 ? 243.880 381.426 281.007 1.00 20.00 56 THR A O 1
ATOM 5449 N N . GLY B 2 48 ? 242.142 381.025 282.395 1.00 20.00 57 GLY A N 1
ATOM 5450 C CA . GLY B 2 48 ? 242.343 379.579 282.462 1.00 20.00 57 GLY A CA 1
ATOM 5451 C C . GLY B 2 48 ? 243.711 379.202 283.000 1.00 20.00 57 GLY A C 1
ATOM 5452 O O . GLY B 2 48 ? 244.207 379.834 283.937 1.00 20.00 57 GLY A O 1
ATOM 5456 N N . ALA B 2 49 ? 244.311 378.183 282.387 1.00 20.00 58 ALA A N 1
ATOM 5457 C CA . ALA B 2 49 ? 245.631 377.687 282.779 1.00 20.00 58 ALA A CA 1
ATOM 5458 C C . ALA B 2 49 ? 246.668 378.023 281.711 1.00 20.00 58 ALA A C 1
ATOM 5459 O O . ALA B 2 49 ? 246.407 377.867 280.512 1.00 20.00 58 ALA A O 1
ATOM 5466 N N . GLY B 2 50 ? 247.837 378.482 282.163 1.00 20.00 59 GLY A N 1
ATOM 5467 C CA . GLY B 2 50 ? 248.973 378.788 281.288 1.00 20.00 59 GLY A CA 1
ATOM 5468 C C . GLY B 2 50 ? 248.730 379.900 280.280 1.00 20.00 59 GLY A C 1
ATOM 5469 O O . GLY B 2 50 ? 249.062 379.745 279.094 1.00 20.00 59 GLY A O 1
ATOM 5473 N N . LYS B 2 51 ? 248.148 381.004 280.741 1.00 20.00 60 LYS A N 1
ATOM 5474 C CA . LYS B 2 51 ? 247.887 382.151 279.885 1.00 20.00 60 LYS A CA 1
ATOM 5475 C C . LYS B 2 51 ? 247.791 383.434 280.682 1.00 20.00 60 LYS A C 1
ATOM 5476 O O . LYS B 2 51 ? 247.204 383.468 281.763 1.00 20.00 60 LYS A O 1
ATOM 5495 N N . HIS B 2 52 ? 248.379 384.491 280.132 1.00 20.00 61 HIS A N 1
ATOM 5496 C CA . HIS B 2 52 ? 248.216 385.858 280.629 1.00 20.00 61 HIS A CA 1
ATOM 5497 C C . HIS B 2 52 ? 248.097 386.794 279.427 1.00 20.00 61 HIS A C 1
ATOM 5498 O O . HIS B 2 52 ? 248.880 386.690 278.474 1.00 20.00 61 HIS A O 1
ATOM 5512 N N . VAL B 2 53 ? 247.142 387.720 279.472 1.00 20.00 62 VAL A N 1
ATOM 5513 C CA . VAL B 2 53 ? 246.894 388.613 278.338 1.00 20.00 62 VAL A CA 1
ATOM 5514 C C . VAL B 2 53 ? 246.997 390.096 278.704 1.00 20.00 62 VAL A C 1
ATOM 5515 O O . VAL B 2 53 ? 246.340 390.562 279.642 1.00 20.00 62 VAL A O 1
ATOM 5528 N N . PRO B 2 54 ? 247.820 390.843 277.946 1.00 20.00 63 PRO A N 1
ATOM 5529 C CA . PRO B 2 54 ? 248.008 392.263 278.239 1.00 20.00 63 PRO A CA 1
ATOM 5530 C C . PRO B 2 54 ? 246.690 393.043 278.261 1.00 20.00 63 PRO A C 1
ATOM 5531 O O . PRO B 2 54 ? 245.821 392.812 277.418 1.00 20.00 63 PRO A O 1
ATOM 5542 N N . ARG B 2 55 ? 246.571 393.976 279.208 1.00 20.00 64 ARG A N 1
ATOM 5543 C CA . ARG B 2 55 ? 245.426 394.892 279.305 1.00 20.00 64 ARG A CA 1
ATOM 5544 C C . ARG B 2 55 ? 245.729 396.034 278.363 1.00 20.00 64 ARG A C 1
ATOM 5545 O O . ARG B 2 55 ? 246.004 397.161 278.787 1.00 20.00 64 ARG A O 1
ATOM 5566 N N . ALA B 2 56 ? 245.696 395.732 277.067 1.00 20.00 65 ALA A N 1
ATOM 5567 C CA . ALA B 2 56 ? 246.078 396.705 276.047 1.00 20.00 65 ALA A CA 1
ATOM 5568 C C . ALA B 2 56 ? 245.230 396.637 274.785 1.00 20.00 65 ALA A C 1
ATOM 5569 O O . ALA B 2 56 ? 244.765 395.561 274.403 1.00 20.00 65 ALA A O 1
ATOM 5576 N N . VAL B 2 57 ? 245.069 397.792 274.144 1.00 20.00 66 VAL A N 1
ATOM 5577 C CA . VAL B 2 57 ? 244.404 397.936 272.858 1.00 20.00 66 VAL A CA 1
ATOM 5578 C C . VAL B 2 57 ? 245.385 398.635 271.911 1.00 20.00 66 VAL A C 1
ATOM 5579 O O . VAL B 2 57 ? 246.015 399.641 272.293 1.00 20.00 66 VAL A O 1
ATOM 5592 N N . PHE B 2 58 ? 245.546 398.044 270.731 1.00 20.00 67 PHE A N 1
ATOM 5593 C CA . PHE B 2 58 ? 246.455 398.513 269.690 1.00 20.00 67 PHE A CA 1
ATOM 5594 C C . PHE B 2 58 ? 245.569 398.976 268.559 1.00 20.00 67 PHE A C 1
ATOM 5595 O O . PHE B 2 58 ? 244.713 398.218 268.102 1.00 20.00 67 PHE A O 1
ATOM 5612 N N . VAL B 2 59 ? 245.770 400.207 268.118 1.00 20.00 68 VAL A N 1
ATOM 5613 C CA . VAL B 2 59 ? 244.913 400.860 267.127 1.00 20.00 68 VAL A CA 1
ATOM 5614 C C . VAL B 2 59 ? 245.763 401.541 266.067 1.00 20.00 68 VAL A C 1
ATOM 5615 O O . VAL B 2 59 ? 246.723 402.267 266.385 1.00 20.00 68 VAL A O 1
ATOM 5628 N N . ASP B 2 60 ? 245.377 401.352 264.818 1.00 20.00 69 ASP A N 1
ATOM 5629 C CA . ASP B 2 60 ? 246.049 401.966 263.682 1.00 20.00 69 ASP A CA 1
ATOM 5630 C C . ASP B 2 60 ? 245.047 402.008 262.547 1.00 20.00 69 ASP A C 1
ATOM 5631 O O . ASP B 2 60 ? 244.250 401.091 262.429 1.00 20.00 69 ASP A O 1
ATOM 5640 N N . LEU B 2 61 ? 245.082 403.050 261.726 1.00 20.00 70 LEU A N 1
ATOM 5641 C CA . LEU B 2 61 ? 244.135 403.185 260.613 1.00 20.00 70 LEU A CA 1
ATOM 5642 C C . LEU B 2 61 ? 244.538 402.389 259.354 1.00 20.00 70 LEU A C 1
ATOM 5643 O O . LEU B 2 61 ? 243.690 402.120 258.490 1.00 20.00 70 LEU A O 1
ATOM 5659 N N . GLU B 2 62 ? 245.819 401.972 259.315 1.00 20.00 71 GLU A N 1
ATOM 5660 C CA . GLU B 2 62 ? 246.386 401.084 258.284 1.00 20.00 71 GLU A CA 1
ATOM 5661 C C . GLU B 2 62 ? 246.440 399.674 258.842 1.00 20.00 71 GLU A C 1
ATOM 5662 O O . GLU B 2 62 ? 246.438 399.494 260.036 1.00 20.00 71 GLU A O 1
ATOM 5666 N N . PRO B 2 63 ? 246.628 398.663 257.993 1.00 20.00 72 PRO A N 1
ATOM 5667 C CA . PRO B 2 63 ? 246.966 397.340 258.560 1.00 20.00 72 PRO A CA 1
ATOM 5668 C C . PRO B 2 63 ? 248.463 397.035 258.863 1.00 20.00 72 PRO A C 1
ATOM 5669 O O . PRO B 2 63 ? 248.728 396.165 259.693 1.00 20.00 72 PRO A O 1
ATOM 5680 N N . THR B 2 64 ? 249.382 397.730 258.176 1.00 20.00 73 THR A N 1
ATOM 5681 C CA . THR B 2 64 ? 250.814 397.373 258.059 1.00 20.00 73 THR A CA 1
ATOM 5682 C C . THR B 2 64 ? 251.584 397.146 259.352 1.00 20.00 73 THR A C 1
ATOM 5683 O O . THR B 2 64 ? 252.295 396.141 259.478 1.00 20.00 73 THR A O 1
ATOM 5694 N N . VAL B 2 65 ? 251.485 398.102 260.273 1.00 20.00 74 VAL A N 1
ATOM 5695 C CA . VAL B 2 65 ? 252.253 398.031 261.525 1.00 20.00 74 VAL A CA 1
ATOM 5696 C C . VAL B 2 65 ? 251.716 396.946 262.458 1.00 20.00 74 VAL A C 1
ATOM 5697 O O . VAL B 2 65 ? 252.497 396.128 262.957 1.00 20.00 74 VAL A O 1
ATOM 5710 N N . ILE B 2 66 ? 250.387 396.900 262.623 1.00 20.00 75 ILE A N 1
ATOM 5711 C CA . ILE B 2 66 ? 249.695 395.895 263.410 1.00 20.00 75 ILE A CA 1
ATOM 5712 C C . ILE B 2 66 ? 249.876 394.503 262.803 1.00 20.00 75 ILE A C 1
ATOM 5713 O O . ILE B 2 66 ? 250.044 393.515 263.548 1.00 20.00 75 ILE A O 1
ATOM 5729 N N . ASP B 2 67 ? 249.862 394.439 261.464 1.00 20.00 76 ASP A N 1
ATOM 5730 C CA . ASP B 2 67 ? 250.024 393.151 260.789 1.00 20.00 76 ASP A CA 1
ATOM 5731 C C . ASP B 2 67 ? 251.351 392.477 261.131 1.00 20.00 76 ASP A C 1
ATOM 5732 O O . ASP B 2 67 ? 251.396 391.242 261.274 1.00 20.00 76 ASP A O 1
ATOM 5741 N N . GLU B 2 68 ? 252.376 393.289 261.382 1.00 20.00 77 GLU A N 1
ATOM 5742 C CA . GLU B 2 68 ? 253.662 392.784 261.839 1.00 20.00 77 GLU A CA 1
ATOM 5743 C C . GLU B 2 68 ? 253.502 392.079 263.180 1.00 20.00 77 GLU A C 1
ATOM 5744 O O . GLU B 2 68 ? 254.049 390.985 263.385 1.00 20.00 77 GLU A O 1
ATOM 5756 N N . VAL B 2 69 ? 252.727 392.702 264.067 1.00 20.00 78 VAL A N 1
ATOM 5757 C CA . VAL B 2 69 ? 252.472 392.146 265.402 1.00 20.00 78 VAL A CA 1
ATOM 5758 C C . VAL B 2 69 ? 251.770 390.794 265.255 1.00 20.00 78 VAL A C 1
ATOM 5759 O O . VAL B 2 69 ? 252.141 389.822 265.933 1.00 20.00 78 VAL A O 1
ATOM 5772 N N . ARG B 2 70 ? 250.788 390.747 264.353 1.00 20.00 79 ARG A N 1
ATOM 5773 C CA . ARG B 2 70 ? 250.028 389.525 264.126 1.00 20.00 79 ARG A CA 1
ATOM 5774 C C . ARG B 2 70 ? 250.955 388.418 263.622 1.00 20.00 79 ARG A C 1
ATOM 5775 O O . ARG B 2 70 ? 250.881 387.276 264.068 1.00 20.00 79 ARG A O 1
ATOM 5796 N N . THR B 2 71 ? 251.849 388.769 262.709 1.00 20.00 80 THR A N 1
ATOM 5797 C CA . THR B 2 71 ? 252.674 387.724 262.125 1.00 20.00 80 THR A CA 1
ATOM 5798 C C . THR B 2 71 ? 253.715 387.315 263.171 1.00 20.00 80 THR A C 1
ATOM 5799 O O . THR B 2 71 ? 254.012 386.136 263.322 1.00 20.00 80 THR A O 1
ATOM 5810 N N . GLY B 2 72 ? 254.228 388.287 263.918 1.00 20.00 81 GLY A N 1
ATOM 5811 C CA . GLY B 2 72 ? 255.491 388.185 264.634 1.00 20.00 81 GLY A CA 1
ATOM 5812 C C . GLY B 2 72 ? 255.570 387.379 265.919 1.00 20.00 81 GLY A C 1
ATOM 5813 O O . GLY B 2 72 ? 254.703 386.553 266.179 1.00 20.00 81 GLY A O 1
ATOM 5817 N N . THR B 2 73 ? 256.655 387.630 266.667 1.00 20.00 82 THR A N 1
ATOM 5818 C CA . THR B 2 73 ? 257.071 386.902 267.885 1.00 20.00 82 THR A CA 1
ATOM 5819 C C . THR B 2 73 ? 256.007 386.823 268.976 1.00 20.00 82 THR A C 1
ATOM 5820 O O . THR B 2 73 ? 255.859 385.772 269.616 1.00 20.00 82 THR A O 1
ATOM 5831 N N . TYR B 2 74 ? 255.297 387.941 269.181 1.00 20.00 83 TYR A N 1
ATOM 5832 C CA . TYR B 2 74 ? 254.247 388.087 270.215 1.00 20.00 83 TYR A CA 1
ATOM 5833 C C . TYR B 2 74 ? 252.796 387.970 269.686 1.00 20.00 83 TYR A C 1
ATOM 5834 O O . TYR B 2 74 ? 251.879 388.537 270.274 1.00 20.00 83 TYR A O 1
ATOM 5852 N N . ARG B 2 75 ? 252.595 387.205 268.606 1.00 20.00 84 ARG A N 1
ATOM 5853 C CA . ARG B 2 75 ? 251.269 386.942 268.017 1.00 20.00 84 ARG A CA 1
ATOM 5854 C C . ARG B 2 75 ? 250.301 386.233 268.971 1.00 20.00 84 ARG A C 1
ATOM 5855 O O . ARG B 2 75 ? 249.094 386.489 268.947 1.00 20.00 84 ARG A O 1
ATOM 5876 N N . GLN B 2 76 ? 250.845 385.354 269.815 1.00 20.00 85 GLN A N 1
ATOM 5877 C CA . GLN B 2 76 ? 250.061 384.584 270.785 1.00 20.00 85 GLN A CA 1
ATOM 5878 C C . GLN B 2 76 ? 249.776 385.358 272.078 1.00 20.00 85 GLN A C 1
ATOM 5879 O O . GLN B 2 76 ? 248.839 384.995 272.806 1.00 20.00 85 GLN A O 1
ATOM 5893 N N . LEU B 2 77 ? 250.570 386.403 272.334 1.00 20.00 86 LEU A N 1
ATOM 5894 C CA . LEU B 2 77 ? 250.434 387.211 273.546 1.00 20.00 86 LEU A CA 1
ATOM 5895 C C . LEU B 2 77 ? 249.138 388.004 273.571 1.00 20.00 86 LEU A C 1
ATOM 5896 O O . LEU B 2 77 ? 248.454 388.026 274.587 1.00 20.00 86 LEU A O 1
ATOM 5912 N N . PHE B 2 78 ? 248.815 388.641 272.449 1.00 20.00 87 PHE A N 1
ATOM 5913 C CA . PHE B 2 78 ? 247.586 389.433 272.296 1.00 20.00 87 PHE A CA 1
ATOM 5914 C C . PHE B 2 78 ? 246.501 388.600 271.607 1.00 20.00 87 PHE A C 1
ATOM 5915 O O . PHE B 2 78 ? 246.820 387.835 270.675 1.00 20.00 87 PHE A O 1
ATOM 5932 N N . HIS B 2 79 ? 245.242 388.740 272.042 1.00 20.00 88 HIS A N 1
ATOM 5933 C CA . HIS B 2 79 ? 244.157 388.077 271.317 1.00 20.00 88 HIS A CA 1
ATOM 5934 C C . HIS B 2 79 ? 243.785 388.983 270.167 1.00 20.00 88 HIS A C 1
ATOM 5935 O O . HIS B 2 79 ? 243.973 390.192 270.263 1.00 20.00 88 HIS A O 1
ATOM 5949 N N . PRO B 2 80 ? 243.320 388.400 269.046 1.00 20.00 89 PRO A N 1
ATOM 5950 C CA . PRO B 2 80 ? 243.098 389.199 267.838 1.00 20.00 89 PRO A CA 1
ATOM 5951 C C . PRO B 2 80 ? 242.182 390.417 267.985 1.00 20.00 89 PRO A C 1
ATOM 5952 O O . PRO B 2 80 ? 242.426 391.430 267.322 1.00 20.00 89 PRO A O 1
ATOM 5963 N N . GLU B 2 81 ? 241.159 390.316 268.840 1.00 20.00 90 GLU A N 1
ATOM 5964 C CA . GLU B 2 81 ? 240.165 391.379 269.030 1.00 20.00 90 GLU A CA 1
ATOM 5965 C C . GLU B 2 81 ? 240.726 392.651 269.699 1.00 20.00 90 GLU A C 1
ATOM 5966 O O . GLU B 2 81 ? 240.067 393.683 269.656 1.00 20.00 90 GLU A O 1
ATOM 5978 N N . GLN B 2 82 ? 241.922 392.587 270.298 1.00 20.00 91 GLN A N 1
ATOM 5979 C CA . GLN B 2 82 ? 242.560 393.767 270.907 1.00 20.00 91 GLN A CA 1
ATOM 5980 C C . GLN B 2 82 ? 243.473 394.555 269.948 1.00 20.00 91 GLN A C 1
ATOM 5981 O O . GLN B 2 82 ? 243.972 395.647 270.306 1.00 20.00 91 GLN A O 1
ATOM 5995 N N . LEU B 2 83 ? 243.670 393.991 268.745 1.00 20.00 92 LEU A N 1
ATOM 5996 C CA . LEU B 2 83 ? 244.428 394.594 267.652 1.00 20.00 92 LEU A CA 1
ATOM 5997 C C . LEU B 2 83 ? 243.423 395.070 266.599 1.00 20.00 92 LEU A C 1
ATOM 5998 O O . LEU B 2 83 ? 242.838 394.275 265.868 1.00 20.00 92 LEU A O 1
ATOM 6014 N N . ILE B 2 84 ? 243.216 396.386 266.577 1.00 20.00 93 ILE A N 1
ATOM 6015 C CA . ILE B 2 84 ? 242.226 397.061 265.719 1.00 20.00 93 ILE A CA 1
ATOM 6016 C C . ILE B 2 84 ? 242.896 397.818 264.567 1.00 20.00 93 ILE A C 1
ATOM 6017 O O . ILE B 2 84 ? 243.802 398.656 264.761 1.00 20.00 93 ILE A O 1
ATOM 6033 N N . THR B 2 85 ? 242.370 397.551 263.382 1.00 20.00 94 THR A N 1
ATOM 6034 C CA . THR B 2 85 ? 242.961 397.949 262.125 1.00 20.00 94 THR A CA 1
ATOM 6035 C C . THR B 2 85 ? 241.849 398.438 261.180 1.00 20.00 94 THR A C 1
ATOM 6036 O O . THR B 2 85 ? 240.799 397.779 261.046 1.00 20.00 94 THR A O 1
ATOM 6047 N N . GLY B 2 86 ? 242.083 399.584 260.543 1.00 20.00 95 GLY A N 1
ATOM 6048 C CA . GLY B 2 86 ? 241.190 400.122 259.531 1.00 20.00 95 GLY A CA 1
ATOM 6049 C C . GLY B 2 86 ? 241.717 399.687 258.180 1.00 20.00 95 GLY A C 1
ATOM 6050 O O . GLY B 2 86 ? 242.484 398.732 258.075 1.00 20.00 95 GLY A O 1
ATOM 6054 N N . LYS B 2 87 ? 241.304 400.386 257.145 1.00 20.00 96 LYS A N 1
ATOM 6055 C CA . LYS B 2 87 ? 241.747 400.049 255.792 1.00 20.00 96 LYS A CA 1
ATOM 6056 C C . LYS B 2 87 ? 242.598 401.139 255.163 1.00 20.00 96 LYS A C 1
ATOM 6057 O O . LYS B 2 87 ? 243.585 400.842 254.479 1.00 20.00 96 LYS A O 1
ATOM 6076 N N . GLU B 2 88 ? 242.256 402.405 255.426 1.00 20.00 97 GLU A N 1
ATOM 6077 C CA . GLU B 2 88 ? 243.018 403.573 254.908 1.00 20.00 97 GLU A CA 1
ATOM 6078 C C . GLU B 2 88 ? 243.575 404.363 256.095 1.00 20.00 97 GLU A C 1
ATOM 6079 O O . GLU B 2 88 ? 242.889 404.404 257.134 1.00 20.00 97 GLU A O 1
ATOM 6091 N N . ASP B 2 89 ? 244.749 404.982 255.949 1.00 20.00 98 ASP A N 1
ATOM 6092 C CA . ASP B 2 89 ? 245.411 405.744 257.043 1.00 20.00 98 ASP A CA 1
ATOM 6093 C C . ASP B 2 89 ? 244.876 407.173 257.093 1.00 20.00 98 ASP A C 1
ATOM 6094 O O . ASP B 2 89 ? 244.109 407.539 256.183 1.00 20.00 98 ASP A O 1
ATOM 6103 N N . ALA B 2 90 ? 245.251 407.966 258.103 1.00 20.00 99 ALA A N 1
ATOM 6104 C CA . ALA B 2 90 ? 244.867 409.395 258.199 1.00 20.00 99 ALA A CA 1
ATOM 6105 C C . ALA B 2 90 ? 245.719 410.199 257.213 1.00 20.00 99 ALA A C 1
ATOM 6106 O O . ALA B 2 90 ? 245.405 411.383 257.016 1.00 20.00 99 ALA A O 1
ATOM 6113 N N . ALA B 2 91 ? 246.747 409.590 256.613 1.00 20.00 100 ALA A N 1
ATOM 6114 C CA . ALA B 2 91 ? 247.636 410.241 255.619 1.00 20.00 100 ALA A CA 1
ATOM 6115 C C . ALA B 2 91 ? 248.206 411.549 256.177 1.00 20.00 100 ALA A C 1
ATOM 6116 O O . ALA B 2 91 ? 248.145 412.561 255.454 1.00 20.00 100 ALA A O 1
ATOM 6123 N N . ASN B 2 92 ? 248.734 411.544 257.404 1.00 20.00 101 ASN A N 1
ATOM 6124 C CA . ASN B 2 92 ? 249.356 412.728 258.013 1.00 20.00 101 ASN A CA 1
ATOM 6125 C C . ASN B 2 92 ? 248.409 413.928 258.064 1.00 20.00 101 ASN A C 1
ATOM 6126 O O . ASN B 2 92 ? 248.844 415.087 258.064 1.00 20.00 101 ASN A O 1
ATOM 6137 N N . ASN B 2 93 ? 247.113 413.619 258.117 1.00 20.00 102 ASN A N 1
ATOM 6138 C CA . ASN B 2 93 ? 246.058 414.611 258.094 1.00 20.00 102 ASN A CA 1
ATOM 6139 C C . ASN B 2 93 ? 245.174 414.446 259.344 1.00 20.00 102 ASN A C 1
ATOM 6140 O O . ASN B 2 93 ? 244.464 413.421 259.527 1.00 20.00 102 ASN A O 1
ATOM 6151 N N . TYR B 2 94 ? 245.214 415.475 260.194 1.00 20.00 103 TYR A N 1
ATOM 6152 C CA . TYR B 2 94 ? 244.460 415.518 261.451 1.00 20.00 103 TYR A CA 1
ATOM 6153 C C . TYR B 2 94 ? 242.993 415.285 261.196 1.00 20.00 103 TYR A C 1
ATOM 6154 O O . TYR B 2 94 ? 242.359 414.593 261.969 1.00 20.00 103 TYR A O 1
ATOM 6172 N N . ALA B 2 95 ? 242.463 415.905 260.144 1.00 20.00 104 ALA A N 1
ATOM 6173 C CA . ALA B 2 95 ? 241.055 415.834 259.816 1.00 20.00 104 ALA A CA 1
ATOM 6174 C C . ALA B 2 95 ? 240.619 414.396 259.581 1.00 20.00 104 ALA A C 1
ATOM 6175 O O . ALA B 2 95 ? 239.584 413.955 260.108 1.00 20.00 104 ALA A O 1
ATOM 6182 N N . ARG B 2 96 ? 241.427 413.678 258.808 1.00 20.00 105 ARG A N 1
ATOM 6183 C CA . ARG B 2 96 ? 241.129 412.275 258.496 1.00 20.00 105 ARG A CA 1
ATOM 6184 C C . ARG B 2 96 ? 241.099 411.444 259.771 1.00 20.00 105 ARG A C 1
ATOM 6185 O O . ARG B 2 96 ? 240.201 410.584 259.921 1.00 20.00 105 ARG A O 1
ATOM 6206 N N . GLY B 2 97 ? 242.060 411.710 260.664 1.00 20.00 106 GLY A N 1
ATOM 6207 C CA . GLY B 2 97 ? 242.131 411.045 261.959 1.00 20.00 106 GLY A CA 1
ATOM 6208 C C . GLY B 2 97 ? 240.911 411.306 262.856 1.00 20.00 106 GLY A C 1
ATOM 6209 O O . GLY B 2 97 ? 240.274 410.374 263.328 1.00 20.00 106 GLY A O 1
ATOM 6213 N N . HIS B 2 98 ? 240.605 412.578 263.068 1.00 20.00 107 HIS A N 1
ATOM 6214 C CA . HIS B 2 98 ? 239.507 413.026 263.929 1.00 20.00 107 HIS A CA 1
ATOM 6215 C C . HIS B 2 98 ? 238.131 412.830 263.333 1.00 20.00 107 HIS A C 1
ATOM 6216 O O . HIS B 2 98 ? 237.192 412.543 264.058 1.00 20.00 107 HIS A O 1
ATOM 6230 N N . TYR B 2 99 ? 237.988 413.033 262.028 1.00 20.00 108 TYR A N 1
ATOM 6231 C CA . TYR B 2 99 ? 236.650 413.017 261.389 1.00 20.00 108 TYR A CA 1
ATOM 6232 C C . TYR B 2 99 ? 236.479 411.873 260.365 1.00 20.00 108 TYR A C 1
ATOM 6233 O O . TYR B 2 99 ? 236.052 410.771 260.747 1.00 20.00 108 TYR A O 1
ATOM 6251 N N . THR B 2 100 ? 236.850 412.136 259.101 1.00 20.00 109 THR A N 1
ATOM 6252 C CA . THR B 2 100 ? 236.610 411.248 257.945 1.00 20.00 109 THR A CA 1
ATOM 6253 C C . THR B 2 100 ? 236.862 409.753 258.166 1.00 20.00 109 THR A C 1
ATOM 6254 O O . THR B 2 100 ? 235.974 408.949 257.874 1.00 20.00 109 THR A O 1
ATOM 6265 N N . ILE B 2 101 ? 238.052 409.389 258.659 1.00 20.00 110 ILE A N 1
ATOM 6266 C CA . ILE B 2 101 ? 238.417 407.979 258.870 1.00 20.00 110 ILE A CA 1
ATOM 6267 C C . ILE B 2 101 ? 238.141 407.491 260.298 1.00 20.00 110 ILE A C 1
ATOM 6268 O O . ILE B 2 101 ? 237.620 406.383 260.453 1.00 20.00 110 ILE A O 1
ATOM 6284 N N . GLY B 2 102 ? 238.475 408.327 261.288 1.00 20.00 111 GLY A N 1
ATOM 6285 C CA . GLY B 2 102 ? 238.304 408.064 262.726 1.00 20.00 111 GLY A CA 1
ATOM 6286 C C . GLY B 2 102 ? 236.888 407.779 263.210 1.00 20.00 111 GLY A C 1
ATOM 6287 O O . GLY B 2 102 ? 236.690 406.876 264.052 1.00 20.00 111 GLY A O 1
ATOM 6291 N N . LYS B 2 103 ? 235.912 408.524 262.675 1.00 20.00 112 LYS A N 1
ATOM 6292 C CA . LYS B 2 103 ? 234.490 408.344 263.040 1.00 20.00 112 LYS A CA 1
ATOM 6293 C C . LYS B 2 103 ? 233.935 406.952 262.678 1.00 20.00 112 LYS A C 1
ATOM 6294 O O . LYS B 2 103 ? 232.893 406.560 263.208 1.00 20.00 112 LYS A O 1
ATOM 6313 N N . GLU B 2 104 ? 234.632 406.211 261.804 1.00 20.00 113 GLU A N 1
ATOM 6314 C CA . GLU B 2 104 ? 234.222 404.851 261.408 1.00 20.00 113 GLU A CA 1
ATOM 6315 C C . GLU B 2 104 ? 234.627 403.753 262.399 1.00 20.00 113 GLU A C 1
ATOM 6316 O O . GLU B 2 104 ? 234.008 402.693 262.422 1.00 20.00 113 GLU A O 1
ATOM 6328 N N . ILE B 2 105 ? 235.670 404.001 263.189 1.00 20.00 114 ILE A N 1
ATOM 6329 C CA . ILE B 2 105 ? 236.336 402.976 264.007 1.00 20.00 114 ILE A CA 1
ATOM 6330 C C . ILE B 2 105 ? 236.268 403.273 265.517 1.00 20.00 114 ILE A C 1
ATOM 6331 O O . ILE B 2 105 ? 236.510 402.351 266.343 1.00 20.00 114 ILE A O 1
ATOM 6347 N N . ILE B 2 106 ? 235.871 404.504 265.896 1.00 20.00 115 ILE A N 1
ATOM 6348 C CA . ILE B 2 106 ? 235.989 404.947 267.280 1.00 20.00 115 ILE A CA 1
ATOM 6349 C C . ILE B 2 106 ? 235.056 404.171 268.196 1.00 20.00 115 ILE A C 1
ATOM 6350 O O . ILE B 2 106 ? 235.469 403.795 269.286 1.00 20.00 115 ILE A O 1
ATOM 6366 N N . ASP B 2 107 ? 233.832 403.945 267.727 1.00 20.00 116 ASP A N 1
ATOM 6367 C CA . ASP B 2 107 ? 232.826 403.207 268.486 1.00 20.00 116 ASP A CA 1
ATOM 6368 C C . ASP B 2 107 ? 233.323 401.818 268.865 1.00 20.00 116 ASP A C 1
ATOM 6369 O O . ASP B 2 107 ? 233.203 401.396 270.019 1.00 20.00 116 ASP A O 1
ATOM 6378 N N . LEU B 2 108 ? 233.880 401.139 267.871 1.00 20.00 117 LEU A N 1
ATOM 6379 C CA . LEU B 2 108 ? 234.382 399.782 267.999 1.00 20.00 117 LEU A CA 1
ATOM 6380 C C . LEU B 2 108 ? 235.450 399.721 269.090 1.00 20.00 117 LEU A C 1
ATOM 6381 O O . LEU B 2 108 ? 235.404 398.855 270.009 1.00 20.00 117 LEU A O 1
ATOM 6397 N N . VAL B 2 109 ? 236.385 400.662 268.986 1.00 20.00 118 VAL A N 1
ATOM 6398 C CA . VAL B 2 109 ? 237.500 400.687 269.948 1.00 20.00 118 VAL A CA 1
ATOM 6399 C C . VAL B 2 109 ? 236.972 400.975 271.346 1.00 20.00 118 VAL A C 1
ATOM 6400 O O . VAL B 2 109 ? 237.439 400.383 272.297 1.00 20.00 118 VAL A O 1
ATOM 6413 N N . LEU B 2 110 ? 236.000 401.883 271.441 1.00 20.00 119 LEU A N 1
ATOM 6414 C CA . LEU B 2 110 ? 235.406 402.211 272.730 1.00 20.00 119 LEU A CA 1
ATOM 6415 C C . LEU B 2 110 ? 234.763 401.004 273.360 1.00 20.00 119 LEU A C 1
ATOM 6416 O O . LEU B 2 110 ? 234.939 400.786 274.565 1.00 20.00 119 LEU A O 1
ATOM 6432 N N . ASP B 2 111 ? 234.046 400.233 272.543 1.00 20.00 120 ASP A N 1
ATOM 6433 C CA . ASP B 2 111 ? 233.322 399.054 273.030 1.00 20.00 120 ASP A CA 1
ATOM 6434 C C . ASP B 2 111 ? 234.313 398.053 273.628 1.00 20.00 120 ASP A C 1
ATOM 6435 O O . ASP B 2 111 ? 234.101 397.516 274.737 1.00 20.00 120 ASP A O 1
ATOM 6444 N N . ARG B 2 112 ? 235.396 397.839 272.888 1.00 20.00 121 ARG A N 1
ATOM 6445 C CA . ARG B 2 112 ? 236.451 396.911 273.315 1.00 20.00 121 ARG A CA 1
ATOM 6446 C C . ARG B 2 112 ? 237.058 397.383 274.618 1.00 20.00 121 ARG A C 1
ATOM 6447 O O . ARG B 2 112 ? 237.278 396.577 275.518 1.00 20.00 121 ARG A O 1
ATOM 6468 N N . ILE B 2 113 ? 237.308 398.682 274.719 1.00 20.00 122 ILE A N 1
ATOM 6469 C CA . ILE B 2 113 ? 237.875 399.268 275.929 1.00 20.00 122 ILE A CA 1
ATOM 6470 C C . ILE B 2 113 ? 236.959 399.025 277.122 1.00 20.00 122 ILE A C 1
ATOM 6471 O O . ILE B 2 113 ? 237.414 398.634 278.208 1.00 20.00 122 ILE A O 1
ATOM 6487 N N . ARG B 2 114 ? 235.664 399.237 276.894 1.00 20.00 123 ARG A N 1
ATOM 6488 C CA . ARG B 2 114 ? 234.661 399.033 277.932 1.00 20.00 123 ARG A CA 1
ATOM 6489 C C . ARG B 2 114 ? 234.654 397.594 278.406 1.00 20.00 123 ARG A C 1
ATOM 6490 O O . ARG B 2 114 ? 234.611 397.342 279.622 1.00 20.00 123 ARG A O 1
ATOM 6511 N N . LYS B 2 115 ? 234.741 396.672 277.444 1.00 20.00 124 LYS A N 1
ATOM 6512 C CA . LYS B 2 115 ? 234.822 395.241 277.748 1.00 20.00 124 LYS A CA 1
ATOM 6513 C C . LYS B 2 115 ? 236.044 394.959 278.626 1.00 20.00 124 LYS A C 1
ATOM 6514 O O . LYS B 2 115 ? 235.966 394.227 279.606 1.00 20.00 124 LYS A O 1
ATOM 6533 N N . LEU B 2 116 ? 237.164 395.561 278.239 1.00 20.00 125 LEU A N 1
ATOM 6534 C CA . LEU B 2 116 ? 238.420 395.366 278.948 1.00 20.00 125 LEU A CA 1
ATOM 6535 C C . LEU B 2 116 ? 238.293 395.901 280.363 1.00 20.00 125 LEU A C 1
ATOM 6536 O O . LEU B 2 116 ? 238.742 395.231 281.308 1.00 20.00 125 LEU A O 1
ATOM 6552 N N . ALA B 2 117 ? 237.690 397.084 280.480 1.00 20.00 126 ALA A N 1
ATOM 6553 C CA . ALA B 2 117 ? 237.606 397.783 281.773 1.00 20.00 126 ALA A CA 1
ATOM 6554 C C . ALA B 2 117 ? 236.689 397.069 282.751 1.00 20.00 126 ALA A C 1
ATOM 6555 O O . ALA B 2 117 ? 236.966 397.029 283.962 1.00 20.00 126 ALA A O 1
ATOM 6562 N N . ASP B 2 118 ? 235.640 396.446 282.212 1.00 20.00 127 ASP A N 1
ATOM 6563 C CA . ASP B 2 118 ? 234.688 395.661 283.007 1.00 20.00 127 ASP A CA 1
ATOM 6564 C C . ASP B 2 118 ? 235.330 394.443 283.691 1.00 20.00 127 ASP A C 1
ATOM 6565 O O . ASP B 2 118 ? 234.840 393.995 284.724 1.00 20.00 127 ASP A O 1
ATOM 6574 N N . GLN B 2 119 ? 236.434 393.945 283.121 1.00 20.00 128 GLN A N 1
ATOM 6575 C CA . GLN B 2 119 ? 237.190 392.817 283.655 1.00 20.00 128 GLN A CA 1
ATOM 6576 C C . GLN B 2 119 ? 238.152 393.233 284.783 1.00 20.00 128 GLN A C 1
ATOM 6577 O O . GLN B 2 119 ? 238.640 392.371 285.523 1.00 20.00 128 GLN A O 1
ATOM 6591 N N . CYS B 2 120 ? 238.357 394.546 284.940 1.00 20.00 129 CYS A N 1
ATOM 6592 C CA . CYS B 2 120 ? 239.256 395.072 285.984 1.00 20.00 129 CYS A CA 1
ATOM 6593 C C . CYS B 2 120 ? 238.446 395.662 287.135 1.00 20.00 129 CYS A C 1
ATOM 6594 O O . CYS B 2 120 ? 237.442 396.346 286.903 1.00 20.00 129 CYS A O 1
ATOM 6602 N N . THR B 2 121 ? 238.889 395.384 288.364 1.00 20.00 130 THR A N 1
ATOM 6603 C CA . THR B 2 121 ? 238.110 395.661 289.564 1.00 20.00 130 THR A CA 1
ATOM 6604 C C . THR B 2 121 ? 238.643 396.872 290.302 1.00 20.00 130 THR A C 1
ATOM 6605 O O . THR B 2 121 ? 237.947 397.398 291.175 1.00 20.00 130 THR A O 1
ATOM 6616 N N . GLY B 2 122 ? 239.857 397.316 289.947 1.00 20.00 131 GLY A N 1
ATOM 6617 C CA . GLY B 2 122 ? 240.488 398.485 290.565 1.00 20.00 131 GLY A CA 1
ATOM 6618 C C . GLY B 2 122 ? 241.233 399.371 289.575 1.00 20.00 131 GLY A C 1
ATOM 6619 O O . GLY B 2 122 ? 242.415 399.672 289.762 1.00 20.00 131 GLY A O 1
ATOM 6623 N N . LEU B 2 123 ? 240.501 399.812 288.546 1.00 20.00 132 LEU A N 1
ATOM 6624 C CA . LEU B 2 123 ? 241.049 400.639 287.456 1.00 20.00 132 LEU A CA 1
ATOM 6625 C C . LEU B 2 123 ? 241.760 401.898 287.979 1.00 20.00 132 LEU A C 1
ATOM 6626 O O . LEU B 2 123 ? 241.132 402.738 288.611 1.00 20.00 132 LEU A O 1
ATOM 6642 N N . GLN B 2 124 ? 243.071 401.986 287.744 1.00 20.00 133 GLN A N 1
ATOM 6643 C CA . GLN B 2 124 ? 243.887 403.157 288.099 1.00 20.00 133 GLN A CA 1
ATOM 6644 C C . GLN B 2 124 ? 243.734 404.235 287.030 1.00 20.00 133 GLN A C 1
ATOM 6645 O O . GLN B 2 124 ? 243.734 405.437 287.331 1.00 20.00 133 GLN A O 1
ATOM 6659 N N . GLY B 2 125 ? 243.620 403.791 285.780 1.00 20.00 134 GLY A N 1
ATOM 6660 C CA . GLY B 2 125 ? 243.499 404.673 284.626 1.00 20.00 134 GLY A CA 1
ATOM 6661 C C . GLY B 2 125 ? 244.156 404.137 283.362 1.00 20.00 134 GLY A C 1
ATOM 6662 O O . GLY B 2 125 ? 244.423 402.925 283.220 1.00 20.00 134 GLY A O 1
ATOM 6666 N N . PHE B 2 126 ? 244.426 405.079 282.453 1.00 20.00 135 PHE A N 1
ATOM 6667 C CA . PHE B 2 126 ? 244.883 404.804 281.080 1.00 20.00 135 PHE A CA 1
ATOM 6668 C C . PHE B 2 126 ? 246.247 405.407 280.732 1.00 20.00 135 PHE A C 1
ATOM 6669 O O . PHE B 2 126 ? 246.544 406.549 281.113 1.00 20.00 135 PHE A O 1
ATOM 6686 N N . LEU B 2 127 ? 247.049 404.617 280.009 1.00 20.00 136 LEU A N 1
ATOM 6687 C CA . LEU B 2 127 ? 248.326 405.023 279.434 1.00 20.00 136 LEU A CA 1
ATOM 6688 C C . LEU B 2 127 ? 248.143 405.057 277.928 1.00 20.00 136 LEU A C 1
ATOM 6689 O O . LEU B 2 127 ? 247.875 404.024 277.319 1.00 20.00 136 LEU A O 1
ATOM 6705 N N . VAL B 2 128 ? 248.265 406.239 277.335 1.00 20.00 137 VAL A N 1
ATOM 6706 C CA . VAL B 2 128 ? 248.003 406.428 275.908 1.00 20.00 137 VAL A CA 1
ATOM 6707 C C . VAL B 2 128 ? 249.289 406.782 275.166 1.00 20.00 137 VAL A C 1
ATOM 6708 O O . VAL B 2 128 ? 249.908 407.794 275.472 1.00 20.00 137 VAL A O 1
ATOM 6721 N N . PHE B 2 129 ? 249.661 405.960 274.187 1.00 20.00 138 PHE A N 1
ATOM 6722 C CA . PHE B 2 129 ? 250.919 406.121 273.459 1.00 20.00 138 PHE A CA 1
ATOM 6723 C C . PHE B 2 129 ? 250.656 406.526 272.027 1.00 20.00 138 PHE A C 1
ATOM 6724 O O . PHE B 2 129 ? 249.922 405.824 271.327 1.00 20.00 138 PHE A O 1
ATOM 6741 N N . HIS B 2 130 ? 251.265 407.632 271.591 1.00 20.00 139 HIS A N 1
ATOM 6742 C CA . HIS B 2 130 ? 251.020 408.191 270.260 1.00 20.00 139 HIS A CA 1
ATOM 6743 C C . HIS B 2 130 ? 252.045 409.257 269.864 1.00 20.00 139 HIS A C 1
ATOM 6744 O O . HIS B 2 130 ? 253.046 409.463 270.528 1.00 20.00 139 HIS A O 1
ATOM 6759 N N . SER B 2 131 ? 251.806 409.952 268.763 1.00 20.00 140 SER A N 1
ATOM 6760 C CA . SER B 2 131 ? 252.638 411.089 268.411 1.00 20.00 140 SER A CA 1
ATOM 6761 C C . SER B 2 131 ? 251.742 412.295 268.157 1.00 20.00 140 SER A C 1
ATOM 6762 O O . SER B 2 131 ? 250.551 412.121 267.946 1.00 20.00 140 SER A O 1
ATOM 6770 N N . PHE B 2 132 ? 252.313 413.492 268.209 1.00 20.00 141 PHE A N 1
ATOM 6771 C CA . PHE B 2 132 ? 251.556 414.712 267.947 1.00 20.00 141 PHE A CA 1
ATOM 6772 C C . PHE B 2 132 ? 251.475 415.012 266.463 1.00 20.00 141 PHE A C 1
ATOM 6773 O O . PHE B 2 132 ? 250.498 415.639 266.040 1.00 20.00 141 PHE A O 1
ATOM 6790 N N . GLY B 2 133 ? 252.483 414.575 265.680 1.00 20.00 142 GLY A N 1
ATOM 6791 C CA . GLY B 2 133 ? 252.618 414.855 264.235 1.00 20.00 142 GLY A CA 1
ATOM 6792 C C . GLY B 2 133 ? 251.800 414.079 263.202 1.00 20.00 142 GLY A C 1
ATOM 6793 O O . GLY B 2 133 ? 251.494 414.632 262.143 1.00 20.00 142 GLY A O 1
ATOM 6797 N N . GLY B 2 134 ? 251.483 412.815 263.483 1.00 20.00 143 GLY A N 1
ATOM 6798 C CA . GLY B 2 134 ? 250.764 411.964 262.540 1.00 20.00 143 GLY A CA 1
ATOM 6799 C C . GLY B 2 134 ? 249.278 412.260 262.550 1.00 20.00 143 GLY A C 1
ATOM 6800 O O . GLY B 2 134 ? 248.753 412.780 263.548 1.00 20.00 143 GLY A O 1
ATOM 6804 N N . GLY B 2 135 ? 248.608 411.947 261.440 1.00 20.00 144 GLY A N 1
ATOM 6805 C CA . GLY B 2 135 ? 247.179 412.178 261.329 1.00 20.00 144 GLY A CA 1
ATOM 6806 C C . GLY B 2 135 ? 246.362 411.330 262.310 1.00 20.00 144 GLY A C 1
ATOM 6807 O O . GLY B 2 135 ? 245.316 411.775 262.807 1.00 20.00 144 GLY A O 1
ATOM 6811 N N . THR B 2 136 ? 246.817 410.099 262.550 1.00 20.00 145 THR A N 1
ATOM 6812 C CA . THR B 2 136 ? 246.175 409.163 263.470 1.00 20.00 145 THR A CA 1
ATOM 6813 C C . THR B 2 136 ? 246.530 409.539 264.897 1.00 20.00 145 THR A C 1
ATOM 6814 O O . THR B 2 136 ? 245.647 409.754 265.726 1.00 20.00 145 THR A O 1
ATOM 6825 N N . GLY B 2 137 ? 247.832 409.626 265.166 1.00 20.00 146 GLY A N 1
ATOM 6826 C CA . GLY B 2 137 ? 248.341 410.016 266.474 1.00 20.00 146 GLY A CA 1
ATOM 6827 C C . GLY B 2 137 ? 247.746 411.316 266.969 1.00 20.00 146 GLY A C 1
ATOM 6828 O O . GLY B 2 137 ? 247.535 411.457 268.160 1.00 20.00 146 GLY A O 1
ATOM 6832 N N . SER B 2 138 ? 247.482 412.280 266.077 1.00 20.00 147 SER A N 1
ATOM 6833 C CA . SER B 2 138 ? 246.816 413.526 266.483 1.00 20.00 147 SER A CA 1
ATOM 6834 C C . SER B 2 138 ? 245.268 413.393 266.465 1.00 20.00 147 SER A C 1
ATOM 6835 O O . SER B 2 138 ? 244.605 413.404 267.523 1.00 20.00 147 SER A O 1
ATOM 6843 N N . GLY B 2 139 ? 244.742 413.261 265.242 1.00 20.00 148 GLY A N 1
ATOM 6844 C CA . GLY B 2 139 ? 243.327 413.395 264.984 1.00 20.00 148 GLY A CA 1
ATOM 6845 C C . GLY B 2 139 ? 242.572 412.301 265.710 1.00 20.00 148 GLY A C 1
ATOM 6846 O O . GLY B 2 139 ? 241.543 412.574 266.391 1.00 20.00 148 GLY A O 1
ATOM 6850 N N . PHE B 2 140 ? 243.046 411.068 265.565 1.00 20.00 149 PHE A N 1
ATOM 6851 C CA . PHE B 2 140 ? 242.326 409.957 266.189 1.00 20.00 149 PHE A CA 1
ATOM 6852 C C . PHE B 2 140 ? 242.398 410.071 267.698 1.00 20.00 149 PHE A C 1
ATOM 6853 O O . PHE B 2 140 ? 241.368 409.851 268.372 1.00 20.00 149 PHE A O 1
ATOM 6870 N N . THR B 2 141 ? 243.582 410.451 268.198 1.00 20.00 150 THR A N 1
ATOM 6871 C CA . THR B 2 141 ? 243.784 410.430 269.653 1.00 20.00 150 THR A CA 1
ATOM 6872 C C . THR B 2 141 ? 242.911 411.454 270.308 1.00 20.00 150 THR A C 1
ATOM 6873 O O . THR B 2 141 ? 242.334 411.148 271.357 1.00 20.00 150 THR A O 1
ATOM 6884 N N . SER B 2 142 ? 242.799 412.635 269.690 1.00 20.00 151 SER A N 1
ATOM 6885 C CA . SER B 2 142 ? 241.970 413.718 270.230 1.00 20.00 151 SER A CA 1
ATOM 6886 C C . SER B 2 142 ? 240.532 413.263 270.353 1.00 20.00 151 SER A C 1
ATOM 6887 O O . SER B 2 142 ? 239.902 413.510 271.391 1.00 20.00 151 SER A O 1
ATOM 6895 N N . LEU B 2 143 ? 240.039 412.593 269.314 1.00 20.00 152 LEU A N 1
ATOM 6896 C CA . LEU B 2 143 ? 238.672 412.066 269.309 1.00 20.00 152 LEU A CA 1
ATOM 6897 C C . LEU B 2 143 ? 238.492 411.060 270.463 1.00 20.00 152 LEU A C 1
ATOM 6898 O O . LEU B 2 143 ? 237.509 411.136 271.244 1.00 20.00 152 LEU A O 1
ATOM 6914 N N . LEU B 2 144 ? 239.433 410.114 270.529 1.00 20.00 153 LEU A N 1
ATOM 6915 C CA . LEU B 2 144 ? 239.404 409.055 271.516 1.00 20.00 153 LEU A CA 1
ATOM 6916 C C . LEU B 2 144 ? 239.423 409.626 272.921 1.00 20.00 153 LEU A C 1
ATOM 6917 O O . LEU B 2 144 ? 238.647 409.162 273.787 1.00 20.00 153 LEU A O 1
ATOM 6933 N N . MET B 2 145 ? 240.279 410.625 273.128 1.00 20.00 154 MET A N 1
ATOM 6934 C CA . MET B 2 145 ? 240.419 411.259 274.431 1.00 20.00 154 MET A CA 1
ATOM 6935 C C . MET B 2 145 ? 239.119 411.875 274.867 1.00 20.00 154 MET A C 1
ATOM 6936 O O . MET B 2 145 ? 238.769 411.729 276.036 1.00 20.00 154 MET A O 1
ATOM 6950 N N . GLU B 2 146 ? 238.409 412.527 273.938 1.00 20.00 155 GLU A N 1
ATOM 6951 C CA . GLU B 2 146 ? 237.123 413.160 274.251 1.00 20.00 155 GLU A CA 1
ATOM 6952 C C . GLU B 2 146 ? 236.120 412.125 274.781 1.00 20.00 155 GLU A C 1
ATOM 6953 O O . GLU B 2 146 ? 235.467 412.315 275.831 1.00 20.00 155 GLU A O 1
ATOM 6965 N N . ARG B 2 147 ? 235.997 411.050 274.001 1.00 20.00 156 ARG A N 1
ATOM 6966 C CA . ARG B 2 147 ? 235.085 409.963 274.315 1.00 20.00 156 ARG A CA 1
ATOM 6967 C C . ARG B 2 147 ? 235.411 409.341 275.661 1.00 20.00 156 ARG A C 1
ATOM 6968 O O . ARG B 2 147 ? 234.492 409.122 276.467 1.00 20.00 156 ARG A O 1
ATOM 6989 N N . LEU B 2 148 ? 236.696 409.035 275.889 1.00 20.00 157 LEU A N 1
ATOM 6990 C CA . LEU B 2 148 ? 237.128 408.477 277.167 1.00 20.00 157 LEU A CA 1
ATOM 6991 C C . LEU B 2 148 ? 236.777 409.421 278.315 1.00 20.00 157 LEU A C 1
ATOM 6992 O O . LEU B 2 148 ? 236.303 408.960 279.357 1.00 20.00 157 LEU A O 1
ATOM 7008 N N . SER B 2 149 ? 237.003 410.714 278.113 1.00 20.00 158 SER A N 1
ATOM 7009 C CA . SER B 2 149 ? 236.702 411.711 279.126 1.00 20.00 158 SER A CA 1
ATOM 7010 C C . SER B 2 149 ? 235.228 411.709 279.468 1.00 20.00 158 SER A C 1
ATOM 7011 O O . SER B 2 149 ? 234.878 411.798 280.641 1.00 20.00 158 SER A O 1
ATOM 7019 N N . VAL B 2 150 ? 234.385 411.592 278.439 1.00 20.00 159 VAL A N 1
ATOM 7020 C CA . VAL B 2 150 ? 232.934 411.523 278.611 1.00 20.00 159 VAL A CA 1
ATOM 7021 C C . VAL B 2 150 ? 232.479 410.279 279.379 1.00 20.00 159 VAL A C 1
ATOM 7022 O O . VAL B 2 150 ? 231.787 410.394 280.408 1.00 20.00 159 VAL A O 1
ATOM 7035 N N . ASP B 2 151 ? 232.850 409.123 278.846 1.00 20.00 160 ASP A N 1
ATOM 7036 C CA . ASP B 2 151 ? 232.480 407.837 279.443 1.00 20.00 160 ASP A CA 1
ATOM 7037 C C . ASP B 2 151 ? 232.979 407.718 280.889 1.00 20.00 160 ASP A C 1
ATOM 7038 O O . ASP B 2 151 ? 232.207 407.328 281.771 1.00 20.00 160 ASP A O 1
ATOM 7047 N N . TYR B 2 152 ? 234.259 408.000 281.133 1.00 20.00 161 TYR A N 1
ATOM 7048 C CA . TYR B 2 152 ? 234.883 407.726 282.442 1.00 20.00 161 TYR A CA 1
ATOM 7049 C C . TYR B 2 152 ? 235.139 408.984 283.264 1.00 20.00 161 TYR A C 1
ATOM 7050 O O . TYR B 2 152 ? 234.698 409.080 284.413 1.00 20.00 161 TYR A O 1
ATOM 7068 N N . GLY B 2 153 ? 235.867 409.932 282.681 1.00 20.00 162 GLY A N 1
ATOM 7069 C CA . GLY B 2 153 ? 236.084 411.241 283.299 1.00 20.00 162 GLY A CA 1
ATOM 7070 C C . GLY B 2 153 ? 237.041 411.254 284.471 1.00 20.00 162 GLY A C 1
ATOM 7071 O O . GLY B 2 153 ? 238.191 411.684 284.338 1.00 20.00 162 GLY A O 1
ATOM 7075 N N . LYS B 2 154 ? 236.561 410.785 285.619 1.00 20.00 163 LYS A N 1
ATOM 7076 C CA . LYS B 2 154 ? 237.324 410.874 286.867 1.00 20.00 163 LYS A CA 1
ATOM 7077 C C . LYS B 2 154 ? 238.512 409.903 286.920 1.00 20.00 163 LYS A C 1
ATOM 7078 O O . LYS B 2 154 ? 239.475 410.154 287.651 1.00 20.00 163 LYS A O 1
ATOM 7097 N N . LYS B 2 155 ? 238.445 408.809 286.161 1.00 20.00 164 LYS A N 1
ATOM 7098 C CA . LYS B 2 155 ? 239.597 407.918 285.982 1.00 20.00 164 LYS A CA 1
ATOM 7099 C C . LYS B 2 155 ? 240.731 408.649 285.262 1.00 20.00 164 LYS A C 1
ATOM 7100 O O . LYS B 2 155 ? 240.508 409.346 284.262 1.00 20.00 164 LYS A O 1
ATOM 7119 N N . SER B 2 156 ? 241.944 408.473 285.781 1.00 20.00 165 SER A N 1
ATOM 7120 C CA . SER B 2 156 ? 243.124 409.208 285.330 1.00 20.00 165 SER A CA 1
ATOM 7121 C C . SER B 2 156 ? 243.510 408.916 283.882 1.00 20.00 165 SER A C 1
ATOM 7122 O O . SER B 2 156 ? 243.366 407.785 283.403 1.00 20.00 165 SER A O 1
ATOM 7130 N N . LYS B 2 157 ? 244.005 409.952 283.208 1.00 20.00 166 LYS A N 1
ATOM 7131 C CA . LYS B 2 157 ? 244.503 409.863 281.836 1.00 20.00 166 LYS A CA 1
ATOM 7132 C C . LYS B 2 157 ? 245.947 410.348 281.754 1.00 20.00 166 LYS A C 1
ATOM 7133 O O . LYS B 2 157 ? 246.269 411.448 282.198 1.00 20.00 166 LYS A O 1
ATOM 7152 N N . LEU B 2 158 ? 246.805 409.486 281.213 1.00 20.00 167 LEU A N 1
ATOM 7153 C CA . LEU B 2 158 ? 248.229 409.749 281.003 1.00 20.00 167 LEU A CA 1
ATOM 7154 C C . LEU B 2 158 ? 248.571 409.498 279.539 1.00 20.00 167 LEU A C 1
ATOM 7155 O O . LEU B 2 158 ? 248.247 408.421 279.006 1.00 20.00 167 LEU A O 1
ATOM 7171 N N . GLU B 2 159 ? 249.234 410.470 278.903 1.00 20.00 168 GLU A N 1
ATOM 7172 C CA . GLU B 2 159 ? 249.709 410.310 277.531 1.00 20.00 168 GLU A CA 1
ATOM 7173 C C . GLU B 2 159 ? 251.226 410.467 277.413 1.00 20.00 168 GLU A C 1
ATOM 7174 O O . GLU B 2 159 ? 251.818 411.375 277.988 1.00 20.00 168 GLU A O 1
ATOM 7186 N N . PHE B 2 160 ? 251.825 409.543 276.666 1.00 20.00 169 PHE A N 1
ATOM 7187 C CA . PHE B 2 160 ? 253.251 409.515 276.379 1.00 20.00 169 PHE A CA 1
ATOM 7188 C C . PHE B 2 160 ? 253.385 409.815 274.900 1.00 20.00 169 PHE A C 1
ATOM 7189 O O . PHE B 2 160 ? 253.013 408.982 274.068 1.00 20.00 169 PHE A O 1
ATOM 7206 N N . SER B 2 161 ? 253.919 410.996 274.587 1.00 20.00 170 SER A N 1
ATOM 7207 C CA . SER B 2 161 ? 253.798 411.586 273.264 1.00 20.00 170 SER A CA 1
ATOM 7208 C C . SER B 2 161 ? 255.159 411.942 272.679 1.00 20.00 170 SER A C 1
ATOM 7209 O O . SER B 2 161 ? 256.005 412.545 273.347 1.00 20.00 170 SER A O 1
ATOM 7217 N N . ILE B 2 162 ? 255.342 411.554 271.420 1.00 20.00 171 ILE A N 1
ATOM 7218 C CA . ILE B 2 162 ? 256.532 411.865 270.649 1.00 20.00 171 ILE A CA 1
ATOM 7219 C C . ILE B 2 162 ? 256.319 413.240 270.029 1.00 20.00 171 ILE A C 1
ATOM 7220 O O . ILE B 2 162 ? 255.643 413.389 269.016 1.00 20.00 171 ILE A O 1
ATOM 7236 N N . TYR B 2 163 ? 256.898 414.237 270.682 1.00 20.00 172 TYR A N 1
ATOM 7237 C CA . TYR B 2 163 ? 256.816 415.628 270.261 1.00 20.00 172 TYR A CA 1
ATOM 7238 C C . TYR B 2 163 ? 257.726 415.857 269.053 1.00 20.00 172 TYR A C 1
ATOM 7239 O O . TYR B 2 163 ? 258.775 415.211 268.953 1.00 20.00 172 TYR A O 1
ATOM 7257 N N . PRO B 2 164 ? 257.337 416.763 268.132 1.00 20.00 173 PRO A N 1
ATOM 7258 C CA . PRO B 2 164 ? 258.201 417.043 266.982 1.00 20.00 173 PRO A CA 1
ATOM 7259 C C . PRO B 2 164 ? 259.416 417.896 267.352 1.00 20.00 173 PRO A C 1
ATOM 7260 O O . PRO B 2 164 ? 259.307 418.822 268.160 1.00 20.00 173 PRO A O 1
ATOM 7271 N N . ALA B 2 165 ? 260.559 417.588 266.740 1.00 20.00 174 ALA A N 1
ATOM 7272 C CA . ALA B 2 165 ? 261.815 418.279 267.034 1.00 20.00 174 ALA A CA 1
ATOM 7273 C C . ALA B 2 165 ? 261.835 419.692 266.450 1.00 20.00 174 ALA A C 1
ATOM 7274 O O . ALA B 2 165 ? 261.022 420.018 265.578 1.00 20.00 174 ALA A O 1
ATOM 7281 N N . PRO B 2 166 ? 262.764 420.538 266.934 1.00 20.00 175 PRO A N 1
ATOM 7282 C CA . PRO B 2 166 ? 263.019 421.829 266.288 1.00 20.00 175 PRO A CA 1
ATOM 7283 C C . PRO B 2 166 ? 263.655 421.702 264.900 1.00 20.00 175 PRO A C 1
ATOM 7284 O O . PRO B 2 166 ? 263.167 422.310 263.942 1.00 20.00 175 PRO A O 1
ATOM 7295 N N . GLN B 2 167 ? 264.729 420.916 264.808 1.00 20.00 176 GLN A N 1
ATOM 7296 C CA . GLN B 2 167 ? 265.523 420.789 263.587 1.00 20.00 176 GLN A CA 1
ATOM 7297 C C . GLN B 2 167 ? 265.083 419.569 262.793 1.00 20.00 176 GLN A C 1
ATOM 7298 O O . GLN B 2 167 ? 264.583 419.691 261.673 1.00 20.00 176 GLN A O 1
ATOM 7312 N N . VAL B 2 168 ? 265.252 418.377 263.377 1.00 20.00 177 VAL A N 1
ATOM 7313 C CA . VAL B 2 168 ? 264.971 417.086 262.678 1.00 20.00 177 VAL A CA 1
ATOM 7314 C C . VAL B 2 168 ? 263.474 416.774 262.668 1.00 20.00 177 VAL A C 1
ATOM 7315 O O . VAL B 2 168 ? 263.001 416.174 263.650 1.00 20.00 177 VAL A O 1
ATOM 7328 N N . SER B 2 169 ? 262.759 417.123 261.598 1.00 20.00 178 SER A N 1
ATOM 7329 C CA . SER B 2 169 ? 261.320 416.787 261.432 1.00 20.00 178 SER A CA 1
ATOM 7330 C C . SER B 2 169 ? 261.190 415.817 260.257 1.00 20.00 178 SER A C 1
ATOM 7331 O O . SER B 2 169 ? 261.751 416.127 259.189 1.00 20.00 178 SER A O 1
ATOM 7339 N N . THR B 2 170 ? 260.505 414.684 260.435 1.00 20.00 179 THR A N 1
ATOM 7340 C CA . THR B 2 170 ? 260.383 413.634 259.386 1.00 20.00 179 THR A CA 1
ATOM 7341 C C . THR B 2 170 ? 259.126 413.885 258.552 1.00 20.00 179 THR A C 1
ATOM 7342 O O . THR B 2 170 ? 258.890 413.100 257.613 1.00 20.00 179 THR A O 1
ATOM 7353 N N . ALA B 2 171 ? 258.346 414.918 258.875 1.00 20.00 180 ALA A N 1
ATOM 7354 C CA . ALA B 2 171 ? 257.124 415.282 258.123 1.00 20.00 180 ALA A CA 1
ATOM 7355 C C . ALA B 2 171 ? 257.104 416.793 257.886 1.00 20.00 180 ALA A C 1
ATOM 7356 O O . ALA B 2 171 ? 257.771 417.511 258.656 1.00 20.00 180 ALA A O 1
ATOM 7363 N N . VAL B 2 172 ? 256.365 417.261 256.880 1.00 20.00 181 VAL A N 1
ATOM 7364 C CA . VAL B 2 172 ? 256.312 418.672 256.512 1.00 20.00 181 VAL A CA 1
ATOM 7365 C C . VAL B 2 172 ? 255.221 419.355 257.318 1.00 20.00 181 VAL A C 1
ATOM 7366 O O . VAL B 2 172 ? 255.410 420.451 257.872 1.00 20.00 181 VAL A O 1
ATOM 7379 N N . VAL B 2 173 ? 254.084 418.675 257.390 1.00 20.00 182 VAL A N 1
ATOM 7380 C CA . VAL B 2 173 ? 252.861 419.237 257.995 1.00 20.00 182 VAL A CA 1
ATOM 7381 C C . VAL B 2 173 ? 252.766 419.133 259.556 1.00 20.00 182 VAL A C 1
ATOM 7382 O O . VAL B 2 173 ? 251.750 419.520 260.145 1.00 20.00 182 VAL A O 1
ATOM 7395 N N . GLU B 2 174 ? 253.820 418.620 260.196 1.00 20.00 183 GLU A N 1
ATOM 7396 C CA . GLU B 2 174 ? 253.857 418.400 261.646 1.00 20.00 183 GLU A CA 1
ATOM 7397 C C . GLU B 2 174 ? 253.328 419.512 262.533 1.00 20.00 183 GLU A C 1
ATOM 7398 O O . GLU B 2 174 ? 252.510 419.244 263.411 1.00 20.00 183 GLU A O 1
ATOM 7402 N N . PRO B 2 175 ? 253.759 420.779 262.293 1.00 20.00 184 PRO A N 1
ATOM 7403 C CA . PRO B 2 175 ? 253.251 421.890 263.085 1.00 20.00 184 PRO A CA 1
ATOM 7404 C C . PRO B 2 175 ? 251.735 422.045 263.121 1.00 20.00 184 PRO A C 1
ATOM 7405 O O . PRO B 2 175 ? 251.204 422.350 264.193 1.00 20.00 184 PRO A O 1
ATOM 7416 N N . TYR B 2 176 ? 251.050 421.742 262.010 1.00 20.00 185 TYR A N 1
ATOM 7417 C CA . TYR B 2 176 ? 249.605 421.882 261.966 1.00 20.00 185 TYR A CA 1
ATOM 7418 C C . TYR B 2 176 ? 248.933 420.860 262.894 1.00 20.00 185 TYR A C 1
ATOM 7419 O O . TYR B 2 176 ? 248.071 421.211 263.738 1.00 20.00 185 TYR A O 1
ATOM 7437 N N . ASN B 2 177 ? 249.357 419.608 262.730 1.00 20.00 186 ASN A N 1
ATOM 7438 C CA . ASN B 2 177 ? 248.838 418.511 263.524 1.00 20.00 186 ASN A CA 1
ATOM 7439 C C . ASN B 2 177 ? 249.086 418.748 265.013 1.00 20.00 186 ASN A C 1
ATOM 7440 O O . ASN B 2 177 ? 248.173 418.550 265.839 1.00 20.00 186 ASN A O 1
ATOM 7451 N N . SER B 2 178 ? 250.305 419.184 265.313 1.00 20.00 187 SER A N 1
ATOM 7452 C CA . SER B 2 178 ? 250.734 419.403 266.679 1.00 20.00 187 SER A CA 1
ATOM 7453 C C . SER B 2 178 ? 249.854 420.456 267.352 1.00 20.00 187 SER A C 1
ATOM 7454 O O . SER B 2 178 ? 249.388 420.279 268.491 1.00 20.00 187 SER A O 1
ATOM 7462 N N . ILE B 2 179 ? 249.629 421.537 266.633 1.00 20.00 188 ILE A N 1
ATOM 7463 C CA . ILE B 2 179 ? 248.825 422.649 267.149 1.00 20.00 188 ILE A CA 1
ATOM 7464 C C . ILE B 2 179 ? 247.399 422.162 267.388 1.00 20.00 188 ILE A C 1
ATOM 7465 O O . ILE B 2 179 ? 246.800 422.497 268.404 1.00 20.00 188 ILE A O 1
ATOM 7481 N N . LEU B 2 180 ? 246.877 421.381 266.444 1.00 20.00 189 LEU A N 1
ATOM 7482 C CA . LEU B 2 180 ? 245.486 420.954 266.520 1.00 20.00 189 LEU A CA 1
ATOM 7483 C C . LEU B 2 180 ? 245.242 419.997 267.685 1.00 20.00 189 LEU A C 1
ATOM 7484 O O . LEU B 2 180 ? 244.263 420.141 268.411 1.00 20.00 189 LEU A O 1
ATOM 7500 N N . THR B 2 181 ? 246.128 419.036 267.862 1.00 20.00 190 THR A N 1
ATOM 7501 C CA . THR B 2 181 ? 245.985 418.092 268.944 1.00 20.00 190 THR A CA 1
ATOM 7502 C C . THR B 2 181 ? 246.163 418.750 270.306 1.00 20.00 190 THR A C 1
ATOM 7503 O O . THR B 2 181 ? 245.592 418.248 271.284 1.00 20.00 190 THR A O 1
ATOM 7514 N N . THR B 2 182 ? 247.018 419.780 270.380 1.00 20.00 191 THR A N 1
ATOM 7515 C CA . THR B 2 182 ? 247.253 420.455 271.658 1.00 20.00 191 THR A CA 1
ATOM 7516 C C . THR B 2 182 ? 245.976 421.008 272.271 1.00 20.00 191 THR A C 1
ATOM 7517 O O . THR B 2 182 ? 245.770 420.866 273.464 1.00 20.00 191 THR A O 1
ATOM 7528 N N . HIS B 2 183 ? 245.121 421.600 271.444 1.00 20.00 192 HIS A N 1
ATOM 7529 C CA . HIS B 2 183 ? 243.855 422.146 271.870 1.00 20.00 192 HIS A CA 1
ATOM 7530 C C . HIS B 2 183 ? 242.988 421.170 272.641 1.00 20.00 192 HIS A C 1
ATOM 7531 O O . HIS B 2 183 ? 242.563 421.451 273.761 1.00 20.00 192 HIS A O 1
ATOM 7545 N N . THR B 2 184 ? 242.790 419.982 272.080 1.00 20.00 193 THR A N 1
ATOM 7546 C CA . THR B 2 184 ? 242.016 418.923 272.745 1.00 20.00 193 THR A CA 1
ATOM 7547 C C . THR B 2 184 ? 242.752 418.312 273.938 1.00 20.00 193 THR A C 1
ATOM 7548 O O . THR B 2 184 ? 242.125 417.955 274.949 1.00 20.00 193 THR A O 1
ATOM 7559 N N . THR B 2 185 ? 244.076 418.192 273.782 1.00 20.00 194 THR A N 1
ATOM 7560 C CA . THR B 2 185 ? 244.949 417.679 274.838 1.00 20.00 194 THR A CA 1
ATOM 7561 C C . THR B 2 185 ? 244.778 418.471 276.141 1.00 20.00 194 THR A C 1
ATOM 7562 O O . THR B 2 185 ? 244.594 417.887 277.230 1.00 20.00 194 THR A O 1
ATOM 7573 N N . LEU B 2 186 ? 244.820 419.794 276.000 1.00 20.00 195 LEU A N 1
ATOM 7574 C CA . LEU B 2 186 ? 244.672 420.692 277.136 1.00 20.00 195 LEU A CA 1
ATOM 7575 C C . LEU B 2 186 ? 243.329 420.491 277.813 1.00 20.00 195 LEU A C 1
ATOM 7576 O O . LEU B 2 186 ? 243.257 420.436 279.044 1.00 20.00 195 LEU A O 1
ATOM 7592 N N . GLU B 2 187 ? 242.287 420.370 276.995 1.00 20.00 196 GLU A N 1
ATOM 7593 C CA . GLU B 2 187 ? 240.927 420.164 277.473 1.00 20.00 196 GLU A CA 1
ATOM 7594 C C . GLU B 2 187 ? 240.844 418.902 278.307 1.00 20.00 196 GLU A C 1
ATOM 7595 O O . GLU B 2 187 ? 240.233 418.926 279.393 1.00 20.00 196 GLU A O 1
ATOM 7607 N N . HIS B 2 188 ? 241.461 417.829 277.801 1.00 20.00 197 HIS A N 1
ATOM 7608 C CA . HIS B 2 188 ? 241.181 416.483 278.349 1.00 20.00 197 HIS A CA 1
ATOM 7609 C C . HIS B 2 188 ? 242.229 415.792 279.230 1.00 20.00 197 HIS A C 1
ATOM 7610 O O . HIS B 2 188 ? 241.982 415.612 280.430 1.00 20.00 197 HIS A O 1
ATOM 7624 N N . SER B 2 189 ? 243.359 415.384 278.661 1.00 20.00 198 SER A N 1
ATOM 7625 C CA . SER B 2 189 ? 244.352 414.587 279.382 1.00 20.00 198 SER A CA 1
ATOM 7626 C C . SER B 2 189 ? 244.856 415.314 280.630 1.00 20.00 198 SER A C 1
ATOM 7627 O O . SER B 2 189 ? 244.936 416.543 280.649 1.00 20.00 198 SER A O 1
ATOM 7635 N N . ASP B 2 190 ? 245.154 414.531 281.657 1.00 20.00 199 ASP A N 1
ATOM 7636 C CA . ASP B 2 190 ? 245.416 415.040 283.006 1.00 20.00 199 ASP A CA 1
ATOM 7637 C C . ASP B 2 190 ? 246.887 415.311 283.261 1.00 20.00 199 ASP A C 1
ATOM 7638 O O . ASP B 2 190 ? 247.214 416.172 284.074 1.00 20.00 199 ASP A O 1
ATOM 7647 N N . CYS B 2 191 ? 247.764 414.534 282.623 1.00 20.00 200 CYS A N 1
ATOM 7648 C CA . CYS B 2 191 ? 249.198 414.837 282.594 1.00 20.00 200 CYS A CA 1
ATOM 7649 C C . CYS B 2 191 ? 249.811 414.211 281.355 1.00 20.00 200 CYS A C 1
ATOM 7650 O O . CYS B 2 191 ? 249.479 413.086 280.999 1.00 20.00 200 CYS A O 1
ATOM 7658 N N . ALA B 2 192 ? 250.683 414.957 280.683 1.00 20.00 201 ALA A N 1
ATOM 7659 C CA . ALA B 2 192 ? 251.226 414.536 279.392 1.00 20.00 201 ALA A CA 1
ATOM 7660 C C . ALA B 2 192 ? 252.747 414.662 279.384 1.00 20.00 201 ALA A C 1
ATOM 7661 O O . ALA B 2 192 ? 253.283 415.740 279.646 1.00 20.00 201 ALA A O 1
ATOM 7668 N N . PHE B 2 193 ? 253.422 413.552 279.085 1.00 20.00 202 PHE A N 1
ATOM 7669 C CA . PHE B 2 193 ? 254.872 413.483 279.112 1.00 20.00 202 PHE A CA 1
ATOM 7670 C C . PHE B 2 193 ? 255.412 413.606 277.698 1.00 20.00 202 PHE A C 1
ATOM 7671 O O . PHE B 2 193 ? 255.315 412.667 276.908 1.00 20.00 202 PHE A O 1
ATOM 7688 N N . MET B 2 194 ? 255.978 414.767 277.380 1.00 20.00 203 MET A N 1
ATOM 7689 C CA . MET B 2 194 ? 256.536 414.988 276.051 1.00 20.00 203 MET A CA 1
ATOM 7690 C C . MET B 2 194 ? 257.927 414.380 275.967 1.00 20.00 203 MET A C 1
ATOM 7691 O O . MET B 2 194 ? 258.668 414.361 276.945 1.00 20.00 203 MET A O 1
ATOM 7705 N N . VAL B 2 195 ? 258.256 413.864 274.785 1.00 20.00 204 VAL A N 1
ATOM 7706 C CA . VAL B 2 195 ? 259.596 413.354 274.456 1.00 20.00 204 VAL A CA 1
ATOM 7707 C C . VAL B 2 195 ? 259.979 413.744 273.017 1.00 20.00 204 VAL A C 1
ATOM 7708 O O . VAL B 2 195 ? 259.122 413.862 272.129 1.00 20.00 204 VAL A O 1
ATOM 7721 N N . ASP B 2 196 ? 261.283 413.921 272.785 1.00 20.00 205 ASP A N 1
ATOM 7722 C CA . ASP B 2 196 ? 261.799 414.311 271.475 1.00 20.00 205 ASP A CA 1
ATOM 7723 C C . ASP B 2 196 ? 262.867 413.348 270.948 1.00 20.00 205 ASP A C 1
ATOM 7724 O O . ASP B 2 196 ? 263.846 413.082 271.638 1.00 20.00 205 ASP A O 1
ATOM 7733 N N . ASN B 2 197 ? 262.651 412.841 269.732 1.00 20.00 206 ASN A N 1
ATOM 7734 C CA . ASN B 2 197 ? 263.558 411.871 269.096 1.00 20.00 206 ASN A CA 1
ATOM 7735 C C . ASN B 2 197 ? 265.000 412.346 268.940 1.00 20.00 206 ASN A C 1
ATOM 7736 O O . ASN B 2 197 ? 265.932 411.548 269.103 1.00 20.00 206 ASN A O 1
ATOM 7747 N N . GLU B 2 198 ? 265.159 413.632 268.653 1.00 20.00 207 GLU A N 1
ATOM 7748 C CA . GLU B 2 198 ? 266.483 414.217 268.466 1.00 20.00 207 GLU A CA 1
ATOM 7749 C C . GLU B 2 198 ? 267.322 414.070 269.741 1.00 20.00 207 GLU A C 1
ATOM 7750 O O . GLU B 2 198 ? 268.508 413.662 269.707 1.00 20.00 207 GLU A O 1
ATOM 7762 N N . ALA B 2 199 ? 266.670 414.386 270.855 1.00 20.00 208 ALA A N 1
ATOM 7763 C CA . ALA B 2 199 ? 267.314 414.303 272.167 1.00 20.00 208 ALA A CA 1
ATOM 7764 C C . ALA B 2 199 ? 267.734 412.871 272.451 1.00 20.00 208 ALA A C 1
ATOM 7765 O O . ALA B 2 199 ? 268.863 412.637 272.924 1.00 20.00 208 ALA A O 1
ATOM 7772 N N . ILE B 2 200 ? 266.842 411.932 272.124 1.00 20.00 209 ILE A N 1
ATOM 7773 C CA . ILE B 2 200 ? 267.108 410.512 272.345 1.00 20.00 209 ILE A CA 1
ATOM 7774 C C . ILE B 2 200 ? 268.336 410.086 271.529 1.00 20.00 209 ILE A C 1
ATOM 7775 O O . ILE B 2 200 ? 269.214 409.377 272.042 1.00 20.00 209 ILE A O 1
ATOM 7791 N N . TYR B 2 201 ? 268.394 410.551 270.282 1.00 20.00 210 TYR A N 1
ATOM 7792 C CA . TYR B 2 201 ? 269.487 410.246 269.359 1.00 20.00 210 TYR A CA 1
ATOM 7793 C C . TYR B 2 201 ? 270.789 410.732 269.931 1.00 20.00 210 TYR A C 1
ATOM 7794 O O . TYR B 2 201 ? 271.768 410.003 269.895 1.00 20.00 210 TYR A O 1
ATOM 7812 N N . ASP B 2 202 ? 270.787 411.977 270.411 1.00 20.00 211 ASP A N 1
ATOM 7813 C CA . ASP B 2 202 ? 271.976 412.586 271.021 1.00 20.00 211 ASP A CA 1
ATOM 7814 C C . ASP B 2 202 ? 272.480 411.721 272.184 1.00 20.00 211 ASP A C 1
ATOM 7815 O O . ASP B 2 202 ? 273.713 411.418 272.288 1.00 20.00 211 ASP A O 1
ATOM 7824 N N . ILE B 2 203 ? 271.523 411.316 273.021 1.00 20.00 212 ILE A N 1
ATOM 7825 C CA . ILE B 2 203 ? 271.830 410.515 274.197 1.00 20.00 212 ILE A CA 1
ATOM 7826 C C . ILE B 2 203 ? 272.475 409.201 273.800 1.00 20.00 212 ILE A C 1
ATOM 7827 O O . ILE B 2 203 ? 273.477 408.783 274.418 1.00 20.00 212 ILE A O 1
ATOM 7843 N N . CYS B 2 204 ? 271.919 408.578 272.755 1.00 20.00 213 CYS A N 1
ATOM 7844 C CA . CYS B 2 204 ? 272.360 407.248 272.333 1.00 20.00 213 CYS A CA 1
ATOM 7845 C C . CYS B 2 204 ? 273.788 407.314 271.789 1.00 20.00 213 CYS A C 1
ATOM 7846 O O . CYS B 2 204 ? 274.603 406.450 272.104 1.00 20.00 213 CYS A O 1
ATOM 7854 N N . ARG B 2 205 ? 274.079 408.375 271.018 1.00 20.00 214 ARG A N 1
ATOM 7855 C CA . ARG B 2 205 ? 275.427 408.608 270.474 1.00 20.00 214 ARG A CA 1
ATOM 7856 C C . ARG B 2 205 ? 276.439 408.978 271.532 1.00 20.00 214 ARG A C 1
ATOM 7857 O O . ARG B 2 205 ? 277.481 408.321 271.610 1.00 20.00 214 ARG A O 1
ATOM 7878 N N . ARG B 2 206 ? 276.123 409.987 272.353 1.00 20.00 215 ARG A N 1
ATOM 7879 C CA . ARG B 2 206 ? 277.008 410.469 273.404 1.00 20.00 215 ARG A CA 1
ATOM 7880 C C . ARG B 2 206 ? 277.178 409.519 274.605 1.00 20.00 215 ARG A C 1
ATOM 7881 O O . ARG B 2 206 ? 278.317 409.181 274.943 1.00 20.00 215 ARG A O 1
ATOM 7902 N N . ASN B 2 207 ? 276.067 409.097 275.225 1.00 20.00 216 ASN A N 1
ATOM 7903 C CA . ASN B 2 207 ? 276.107 408.245 276.422 1.00 20.00 216 ASN A CA 1
ATOM 7904 C C . ASN B 2 207 ? 276.232 406.737 276.178 1.00 20.00 216 ASN A C 1
ATOM 7905 O O . ASN B 2 207 ? 276.828 406.045 277.005 1.00 20.00 216 ASN A O 1
ATOM 7916 N N . LEU B 2 208 ? 275.656 406.221 275.088 1.00 20.00 217 LEU A N 1
ATOM 7917 C CA . LEU B 2 208 ? 275.696 404.774 274.805 1.00 20.00 217 LEU A CA 1
ATOM 7918 C C . LEU B 2 208 ? 276.746 404.351 273.771 1.00 20.00 217 LEU A C 1
ATOM 7919 O O . LEU B 2 208 ? 276.915 403.144 273.545 1.00 20.00 217 LEU A O 1
ATOM 7935 N N . ASP B 2 209 ? 277.441 405.331 273.170 1.00 20.00 218 ASP A N 1
ATOM 7936 C CA . ASP B 2 209 ? 278.501 405.115 272.165 1.00 20.00 218 ASP A CA 1
ATOM 7937 C C . ASP B 2 209 ? 277.996 404.408 270.883 1.00 20.00 218 ASP A C 1
ATOM 7938 O O . ASP B 2 209 ? 278.740 403.642 270.264 1.00 20.00 218 ASP A O 1
ATOM 7947 N N . ILE B 2 210 ? 276.738 404.666 270.504 1.00 20.00 219 ILE A N 1
ATOM 7948 C CA . ILE B 2 210 ? 276.154 404.086 269.297 1.00 20.00 219 ILE A CA 1
ATOM 7949 C C . ILE B 2 210 ? 276.275 405.111 268.182 1.00 20.00 219 ILE A C 1
ATOM 7950 O O . ILE B 2 210 ? 275.660 406.167 268.241 1.00 20.00 219 ILE A O 1
ATOM 7966 N N . GLU B 2 211 ? 277.058 404.779 267.153 1.00 20.00 220 GLU A N 1
ATOM 7967 C CA . GLU B 2 211 ? 277.151 405.584 265.905 1.00 20.00 220 GLU A CA 1
ATOM 7968 C C . GLU B 2 211 ? 275.783 405.811 265.247 1.00 20.00 220 GLU A C 1
ATOM 7969 O O . GLU B 2 211 ? 275.425 406.950 264.946 1.00 20.00 220 GLU A O 1
ATOM 7981 N N . ARG B 2 212 ? 275.036 404.722 265.048 1.00 20.00 221 ARG A N 1
ATOM 7982 C CA . ARG B 2 212 ? 273.816 404.713 264.254 1.00 20.00 221 ARG A CA 1
ATOM 7983 C C . ARG B 2 212 ? 272.641 404.070 265.029 1.00 20.00 221 ARG A C 1
ATOM 7984 O O . ARG B 2 212 ? 272.409 402.863 264.919 1.00 20.00 221 ARG A O 1
ATOM 8005 N N . PRO B 2 213 ? 271.928 404.875 265.835 1.00 20.00 222 PRO A N 1
ATOM 8006 C CA . PRO B 2 213 ? 270.710 404.403 266.489 1.00 20.00 222 PRO A CA 1
ATOM 8007 C C . PRO B 2 213 ? 269.527 404.367 265.510 1.00 20.00 222 PRO A C 1
ATOM 8008 O O . PRO B 2 213 ? 269.257 405.351 264.798 1.00 20.00 222 PRO A O 1
ATOM 8019 N N . THR B 2 214 ? 268.806 403.241 265.495 1.00 20.00 223 THR A N 1
ATOM 8020 C CA . THR B 2 214 ? 267.524 403.123 264.793 1.00 20.00 223 THR A CA 1
ATOM 8021 C C . THR B 2 214 ? 266.387 403.241 265.820 1.00 20.00 223 THR A C 1
ATOM 8022 O O . THR B 2 214 ? 266.654 403.323 267.022 1.00 20.00 223 THR A O 1
ATOM 8033 N N . TYR B 2 215 ? 265.150 403.280 265.320 1.00 20.00 224 TYR A N 1
ATOM 8034 C CA . TYR B 2 215 ? 263.967 403.495 266.149 1.00 20.00 224 TYR A CA 1
ATOM 8035 C C . TYR B 2 215 ? 263.851 402.487 267.272 1.00 20.00 224 TYR A C 1
ATOM 8036 O O . TYR B 2 215 ? 263.459 402.861 268.367 1.00 20.00 224 TYR A O 1
ATOM 8054 N N . THR B 2 216 ? 264.224 401.237 266.992 1.00 20.00 225 THR A N 1
ATOM 8055 C CA . THR B 2 216 ? 264.241 400.172 267.988 1.00 20.00 225 THR A CA 1
ATOM 8056 C C . THR B 2 216 ? 265.080 400.567 269.210 1.00 20.00 225 THR A C 1
ATOM 8057 O O . THR B 2 216 ? 264.704 400.239 270.323 1.00 20.00 225 THR A O 1
ATOM 8068 N N . ASN B 2 217 ? 266.149 401.325 268.996 1.00 20.00 226 ASN A N 1
ATOM 8069 C CA . ASN B 2 217 ? 266.960 401.798 270.100 1.00 20.00 226 ASN A CA 1
ATOM 8070 C C . ASN B 2 217 ? 266.264 402.865 270.926 1.00 20.00 226 ASN A C 1
ATOM 8071 O O . ASN B 2 217 ? 266.318 402.803 272.140 1.00 20.00 226 ASN A O 1
ATOM 8082 N N . LEU B 2 218 ? 265.569 403.792 270.282 1.00 20.00 227 LEU A N 1
ATOM 8083 C CA . LEU B 2 218 ? 264.832 404.824 270.990 1.00 20.00 227 LEU A CA 1
ATOM 8084 C C . LEU B 2 218 ? 263.726 404.210 271.834 1.00 20.00 227 LEU A C 1
ATOM 8085 O O . LEU B 2 218 ? 263.525 404.602 272.986 1.00 20.00 227 LEU A O 1
ATOM 8101 N N . ASN B 2 219 ? 262.952 403.344 271.184 1.00 20.00 228 ASN A N 1
ATOM 8102 C CA . ASN B 2 219 ? 261.771 402.733 271.769 1.00 20.00 228 ASN A CA 1
ATOM 8103 C C . ASN B 2 219 ? 262.099 402.010 273.053 1.00 20.00 228 ASN A C 1
ATOM 8104 O O . ASN B 2 219 ? 261.362 402.146 274.024 1.00 20.00 228 ASN A O 1
ATOM 8115 N N . ARG B 2 220 ? 263.191 401.251 273.037 1.00 20.00 229 ARG A N 1
ATOM 8116 C CA . ARG B 2 220 ? 263.658 400.511 274.207 1.00 20.00 229 ARG A CA 1
ATOM 8117 C C . ARG B 2 220 ? 263.892 401.453 275.388 1.00 20.00 229 ARG A C 1
ATOM 8118 O O . ARG B 2 220 ? 263.477 401.186 276.512 1.00 20.00 229 ARG A O 1
ATOM 8139 N N . LEU B 2 221 ? 264.562 402.558 275.101 1.00 20.00 230 LEU A N 1
ATOM 8140 C CA . LEU B 2 221 ? 264.864 403.571 276.114 1.00 20.00 230 LEU A CA 1
ATOM 8141 C C . LEU B 2 221 ? 263.571 404.143 276.678 1.00 20.00 230 LEU A C 1
ATOM 8142 O O . LEU B 2 221 ? 263.403 404.290 277.895 1.00 20.00 230 LEU A O 1
ATOM 8158 N N . ILE B 2 222 ? 262.639 404.430 275.769 1.00 20.00 231 ILE A N 1
ATOM 8159 C CA . ILE B 2 222 ? 261.351 405.038 276.128 1.00 20.00 231 ILE A CA 1
ATOM 8160 C C . ILE B 2 222 ? 260.561 404.128 277.075 1.00 20.00 231 ILE A C 1
ATOM 8161 O O . ILE B 2 222 ? 260.026 404.575 278.102 1.00 20.00 231 ILE A O 1
ATOM 8177 N N . SER B 2 223 ? 260.531 402.853 276.722 1.00 20.00 232 SER A N 1
ATOM 8178 C CA . SER B 2 223 ? 259.898 401.807 277.518 1.00 20.00 232 SER A CA 1
ATOM 8179 C C . SER B 2 223 ? 260.408 401.778 278.942 1.00 20.00 232 SER A C 1
ATOM 8180 O O . SER B 2 223 ? 259.624 401.531 279.848 1.00 20.00 232 SER A O 1
ATOM 8188 N N . GLN B 2 224 ? 261.715 402.000 279.119 1.00 20.00 233 GLN A N 1
ATOM 8189 C CA . GLN B 2 224 ? 262.336 402.029 280.431 1.00 20.00 233 GLN A CA 1
ATOM 8190 C C . GLN B 2 224 ? 261.681 403.063 281.320 1.00 20.00 233 GLN A C 1
ATOM 8191 O O . GLN B 2 224 ? 261.396 402.773 282.490 1.00 20.00 233 GLN A O 1
ATOM 8205 N N . ILE B 2 225 ? 261.452 404.249 280.763 1.00 20.00 234 ILE A N 1
ATOM 8206 C CA . ILE B 2 225 ? 260.785 405.336 281.495 1.00 20.00 234 ILE A CA 1
ATOM 8207 C C . ILE B 2 225 ? 259.403 404.895 281.984 1.00 20.00 234 ILE A C 1
ATOM 8208 O O . ILE B 2 225 ? 259.039 405.131 283.119 1.00 20.00 234 ILE A O 1
ATOM 8224 N N . VAL B 2 226 ? 258.665 404.258 281.091 1.00 20.00 235 VAL A N 1
ATOM 8225 C CA . VAL B 2 226 ? 257.325 403.774 281.409 1.00 20.00 235 VAL A CA 1
ATOM 8226 C C . VAL B 2 226 ? 257.381 402.758 282.546 1.00 20.00 235 VAL A C 1
ATOM 8227 O O . VAL B 2 226 ? 256.562 402.800 283.471 1.00 20.00 235 VAL A O 1
ATOM 8240 N N . SER B 2 227 ? 258.356 401.858 282.450 1.00 20.00 236 SER A N 1
ATOM 8241 C CA . SER B 2 227 ? 258.586 400.836 283.473 1.00 20.00 236 SER A CA 1
ATOM 8242 C C . SER B 2 227 ? 258.837 401.486 284.828 1.00 20.00 236 SER A C 1
ATOM 8243 O O . SER B 2 227 ? 258.286 401.030 285.823 1.00 20.00 236 SER A O 1
ATOM 8251 N N . SER B 2 228 ? 259.661 402.537 284.845 1.00 20.00 237 SER A N 1
ATOM 8252 C CA . SER B 2 228 ? 259.954 403.233 286.092 1.00 20.00 237 SER A CA 1
ATOM 8253 C C . SER B 2 228 ? 258.687 403.822 286.701 1.00 20.00 237 SER A C 1
ATOM 8254 O O . SER B 2 228 ? 258.464 403.705 287.908 1.00 20.00 237 SER A O 1
ATOM 8262 N N . ILE B 2 229 ? 257.864 404.414 285.841 1.00 20.00 238 ILE A N 1
ATOM 8263 C CA . ILE B 2 229 ? 256.600 405.029 286.251 1.00 20.00 238 ILE A CA 1
ATOM 8264 C C . ILE B 2 229 ? 255.700 403.989 286.887 1.00 20.00 238 ILE A C 1
ATOM 8265 O O . ILE B 2 229 ? 255.111 404.248 287.943 1.00 20.00 238 ILE A O 1
ATOM 8281 N N . THR B 2 230 ? 255.572 402.835 286.227 1.00 20.00 239 THR A N 1
ATOM 8282 C CA . THR B 2 230 ? 254.629 401.757 286.665 1.00 20.00 239 THR A CA 1
ATOM 8283 C C . THR B 2 230 ? 255.188 400.665 287.625 1.00 20.00 239 THR A C 1
ATOM 8284 O O . THR B 2 230 ? 254.419 399.828 288.123 1.00 20.00 239 THR A O 1
ATOM 8295 N N . ALA B 2 231 ? 256.508 400.669 287.872 1.00 20.00 240 ALA A N 1
ATOM 8296 C CA . ALA B 2 231 ? 257.169 399.743 288.795 1.00 20.00 240 ALA A CA 1
ATOM 8297 C C . ALA B 2 231 ? 256.627 399.861 290.219 1.00 20.00 240 ALA A C 1
ATOM 8298 O O . ALA B 2 231 ? 256.586 398.855 290.925 1.00 20.00 240 ALA A O 1
ATOM 8305 N N . SER B 2 232 ? 256.201 401.065 290.617 1.00 20.00 241 SER A N 1
ATOM 8306 C CA . SER B 2 232 ? 255.622 401.326 291.946 1.00 20.00 241 SER A CA 1
ATOM 8307 C C . SER B 2 232 ? 254.295 400.586 292.161 1.00 20.00 241 SER A C 1
ATOM 8308 O O . SER B 2 232 ? 253.944 400.290 293.306 1.00 20.00 241 SER A O 1
ATOM 8316 N N . LEU B 2 233 ? 253.612 400.271 291.045 1.00 20.00 242 LEU A N 1
ATOM 8317 C CA . LEU B 2 233 ? 252.350 399.498 290.998 1.00 20.00 242 LEU A CA 1
ATOM 8318 C C . LEU B 2 233 ? 252.584 398.012 290.789 1.00 20.00 242 LEU A C 1
ATOM 8319 O O . LEU B 2 233 ? 251.813 397.208 291.304 1.00 20.00 242 LEU A O 1
ATOM 8335 N N . ARG B 2 234 ? 253.628 397.672 290.019 1.00 20.00 243 ARG A N 1
ATOM 8336 C CA . ARG B 2 234 ? 253.983 396.279 289.660 1.00 20.00 243 ARG A CA 1
ATOM 8337 C C . ARG B 2 234 ? 254.946 395.579 290.632 1.00 20.00 243 ARG A C 1
ATOM 8338 O O . ARG B 2 234 ? 255.182 394.381 290.491 1.00 20.00 243 ARG A O 1
ATOM 8359 N N . PHE B 2 235 ? 255.526 396.332 291.563 1.00 20.00 244 PHE A N 1
ATOM 8360 C CA . PHE B 2 235 ? 256.383 395.772 292.598 1.00 20.00 244 PHE A CA 1
ATOM 8361 C C . PHE B 2 235 ? 256.114 396.421 293.932 1.00 20.00 244 PHE A C 1
ATOM 8362 O O . PHE B 2 235 ? 255.437 397.460 294.005 1.00 20.00 244 PHE A O 1
ATOM 8379 N N . ASP B 2 236 ? 256.646 395.804 294.988 1.00 20.00 245 ASP A N 1
ATOM 8380 C CA . ASP B 2 236 ? 256.470 396.276 296.361 1.00 20.00 245 ASP A CA 1
ATOM 8381 C C . ASP B 2 236 ? 257.790 396.776 296.893 1.00 20.00 245 ASP A C 1
ATOM 8382 O O . ASP B 2 236 ? 258.637 395.985 297.302 1.00 20.00 245 ASP A O 1
ATOM 8391 N N . GLY B 2 237 ? 257.951 398.096 296.865 1.00 20.00 246 GLY A N 1
ATOM 8392 C CA . GLY B 2 237 ? 259.148 398.767 297.354 1.00 20.00 246 GLY A CA 1
ATOM 8393 C C . GLY B 2 237 ? 259.067 399.259 298.788 1.00 20.00 246 GLY A C 1
ATOM 8394 O O . GLY B 2 237 ? 258.094 399.001 299.500 1.00 20.00 246 GLY A O 1
ATOM 8398 N N . ALA B 2 238 ? 260.106 399.988 299.190 1.00 20.00 247 ALA A N 1
ATOM 8399 C CA . ALA B 2 238 ? 260.199 400.594 300.520 1.00 20.00 247 ALA A CA 1
ATOM 8400 C C . ALA B 2 238 ? 259.286 401.808 300.663 1.00 20.00 247 ALA A C 1
ATOM 8401 O O . ALA B 2 238 ? 258.616 401.964 301.683 1.00 20.00 247 ALA A O 1
ATOM 8408 N N . LEU B 2 239 ? 259.296 402.666 299.648 1.00 20.00 248 LEU A N 1
ATOM 8409 C CA . LEU B 2 239 ? 258.499 403.883 299.629 1.00 20.00 248 LEU A CA 1
ATOM 8410 C C . LEU B 2 239 ? 257.892 404.030 298.234 1.00 20.00 248 LEU A C 1
ATOM 8411 O O . LEU B 2 239 ? 258.636 404.092 297.257 1.00 20.00 248 LEU A O 1
ATOM 8427 N N . ASN B 2 240 ? 256.559 404.134 298.141 1.00 20.00 249 ASN A N 1
ATOM 8428 C CA . ASN B 2 240 ? 255.841 403.972 296.864 1.00 20.00 249 ASN A CA 1
ATOM 8429 C C . ASN B 2 240 ? 255.014 405.169 296.386 1.00 20.00 249 ASN A C 1
ATOM 8430 O O . ASN B 2 240 ? 254.633 406.041 297.167 1.00 20.00 249 ASN A O 1
ATOM 8441 N N . VAL B 2 241 ? 254.729 405.156 295.086 1.00 20.00 250 VAL A N 1
ATOM 8442 C CA . VAL B 2 241 ? 254.000 406.219 294.407 1.00 20.00 250 VAL A CA 1
ATOM 8443 C C . VAL B 2 241 ? 252.916 405.626 293.510 1.00 20.00 250 VAL A C 1
ATOM 8444 O O . VAL B 2 241 ? 253.205 404.785 292.669 1.00 20.00 250 VAL A O 1
ATOM 8457 N N . ASP B 2 242 ? 251.675 406.085 293.695 1.00 20.00 251 ASP A N 1
ATOM 8458 C CA . ASP B 2 242 ? 250.543 405.768 292.813 1.00 20.00 251 ASP A CA 1
ATOM 8459 C C . ASP B 2 242 ? 250.328 406.893 291.810 1.00 20.00 251 ASP A C 1
ATOM 8460 O O . ASP B 2 242 ? 250.888 407.980 291.965 1.00 20.00 251 ASP A O 1
ATOM 8469 N N . LEU B 2 243 ? 249.502 406.639 290.801 1.00 20.00 252 LEU A N 1
ATOM 8470 C CA . LEU B 2 243 ? 249.326 407.566 289.671 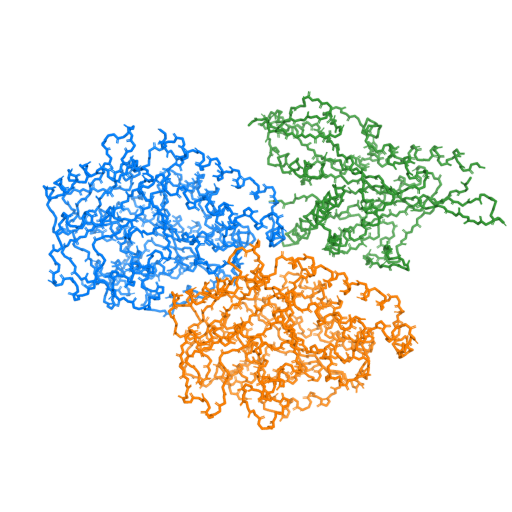1.00 20.00 252 LEU A CA 1
ATOM 8471 C C . LEU B 2 243 ? 248.596 408.828 290.112 1.00 20.00 252 LEU A C 1
ATOM 8472 O O . LEU B 2 243 ? 249.000 409.947 289.759 1.00 20.00 252 LEU A O 1
ATOM 8488 N N . THR B 2 244 ? 247.559 408.634 290.924 1.00 20.00 253 THR A N 1
ATOM 8489 C CA . THR B 2 244 ? 246.824 409.752 291.531 1.00 20.00 253 THR A CA 1
ATOM 8490 C C . THR B 2 244 ? 247.767 410.612 292.368 1.00 20.00 253 THR A C 1
ATOM 8491 O O . THR B 2 244 ? 247.733 411.849 292.270 1.00 20.00 253 THR A O 1
ATOM 8502 N N . GLU B 2 245 ? 248.609 409.937 293.152 1.00 20.00 254 GLU A N 1
ATOM 8503 C CA . GLU B 2 245 ? 249.609 410.599 293.998 1.00 20.00 254 GLU A CA 1
ATOM 8504 C C . GLU B 2 245 ? 250.520 411.472 293.157 1.00 20.00 254 GLU A C 1
ATOM 8505 O O . GLU B 2 245 ? 250.794 412.628 293.495 1.00 20.00 254 GLU A O 1
ATOM 8517 N N . PHE B 2 246 ? 250.988 410.878 292.070 1.00 20.00 255 PHE A N 1
ATOM 8518 C CA . PHE B 2 246 ? 251.878 411.519 291.103 1.00 20.00 255 PHE A CA 1
ATOM 8519 C C . PHE B 2 246 ? 251.249 412.801 290.581 1.00 20.00 255 PHE A C 1
ATOM 8520 O O . PHE B 2 246 ? 251.890 413.866 290.543 1.00 20.00 255 PHE A O 1
ATOM 8537 N N . GLN B 2 247 ? 249.985 412.659 290.184 1.00 20.00 256 GLN A N 1
ATOM 8538 C CA . GLN B 2 247 ? 249.210 413.770 289.630 1.00 20.00 256 GLN A CA 1
ATOM 8539 C C . GLN B 2 247 ? 249.122 414.903 290.641 1.00 20.00 256 GLN A C 1
ATOM 8540 O O . GLN B 2 247 ? 249.336 416.079 290.300 1.00 20.00 256 GLN A O 1
ATOM 8554 N N . THR B 2 248 ? 248.820 414.521 291.880 1.00 20.00 257 THR A N 1
ATOM 8555 C CA . THR B 2 248 ? 248.680 415.471 292.984 1.00 20.00 257 THR A CA 1
ATOM 8556 C C . THR B 2 248 ? 249.976 416.235 293.180 1.00 20.00 257 THR A C 1
ATOM 8557 O O . THR B 2 248 ? 249.973 417.464 293.333 1.00 20.00 257 THR A O 1
ATOM 8568 N N . ASN B 2 249 ? 251.080 415.498 293.164 1.00 20.00 258 ASN A N 1
ATOM 8569 C CA . ASN B 2 249 ? 252.358 416.125 293.438 1.00 20.00 258 ASN A CA 1
ATOM 8570 C C . ASN B 2 249 ? 252.789 417.019 292.279 1.00 20.00 258 ASN A C 1
ATOM 8571 O O . ASN B 2 249 ? 253.181 418.167 292.466 1.00 20.00 258 ASN A O 1
ATOM 8582 N N . LEU B 2 250 ? 252.744 416.489 291.068 1.00 20.00 259 LEU A N 1
ATOM 8583 C CA . LEU B 2 250 ? 253.490 417.063 289.953 1.00 20.00 259 LEU A CA 1
ATOM 8584 C C . LEU B 2 250 ? 252.782 418.157 289.159 1.00 20.00 259 LEU A C 1
ATOM 8585 O O . LEU B 2 250 ? 253.434 418.930 288.467 1.00 20.00 259 LEU A O 1
ATOM 8601 N N . VAL B 2 251 ? 251.460 418.228 289.263 1.00 20.00 260 VAL A N 1
ATOM 8602 C CA . VAL B 2 251 ? 250.663 419.200 288.499 1.00 20.00 260 VAL A CA 1
ATOM 8603 C C . VAL B 2 251 ? 250.085 420.321 289.392 1.00 20.00 260 VAL A C 1
ATOM 8604 O O . VAL B 2 251 ? 249.072 420.124 290.066 1.00 20.00 260 VAL A O 1
ATOM 8617 N N . PRO B 2 252 ? 250.714 421.509 289.402 1.00 20.00 261 PRO A N 1
ATOM 8618 C CA . PRO B 2 252 ? 250.295 422.554 290.337 1.00 20.00 261 PRO A CA 1
ATOM 8619 C C . PRO B 2 252 ? 249.018 423.308 289.961 1.00 20.00 261 PRO A C 1
ATOM 8620 O O . PRO B 2 252 ? 248.330 423.807 290.867 1.00 20.00 261 PRO A O 1
ATOM 8631 N N . TYR B 2 253 ? 248.739 423.422 288.654 1.00 20.00 262 TYR A N 1
ATOM 8632 C CA . TYR B 2 253 ? 247.507 424.044 288.131 1.00 20.00 262 TYR A CA 1
ATOM 8633 C C . TYR B 2 253 ? 246.987 423.141 287.008 1.00 20.00 262 TYR A C 1
ATOM 8634 O O . TYR B 2 253 ? 247.789 422.481 286.330 1.00 20.00 262 TYR A O 1
ATOM 8652 N N . PRO B 2 254 ? 245.656 423.103 286.806 1.00 20.00 263 PRO A N 1
ATOM 8653 C CA . PRO B 2 254 ? 245.075 422.171 285.826 1.00 20.00 263 PRO A CA 1
ATOM 8654 C C . PRO B 2 254 ? 245.681 422.193 284.414 1.00 20.00 263 PRO A C 1
ATOM 8655 O O . PRO B 2 254 ? 245.933 421.124 283.873 1.00 20.00 263 PRO A O 1
ATOM 8666 N N . ARG B 2 255 ? 245.952 423.386 283.864 1.00 20.00 264 ARG A N 1
ATOM 8667 C CA . ARG B 2 255 ? 246.515 423.562 282.521 1.00 20.00 264 ARG A CA 1
ATOM 8668 C C . ARG B 2 255 ? 248.004 423.170 282.409 1.00 20.00 264 ARG A C 1
ATOM 8669 O O . ARG B 2 255 ? 248.441 422.702 281.353 1.00 20.00 264 ARG A O 1
ATOM 8690 N N . ILE B 2 256 ? 248.740 423.333 283.511 1.00 20.00 265 ILE A N 1
ATOM 8691 C CA . ILE B 2 256 ? 250.193 423.148 283.562 1.00 20.00 265 ILE A CA 1
ATOM 8692 C C . ILE B 2 256 ? 250.449 421.698 283.893 1.00 20.00 265 ILE A C 1
ATOM 8693 O O . ILE B 2 256 ? 250.874 421.339 284.992 1.00 20.00 265 ILE A O 1
ATOM 8709 N N . HIS B 2 257 ? 250.177 420.856 282.909 1.00 20.00 266 HIS A N 1
ATOM 8710 C CA . HIS B 2 257 ? 250.327 419.420 283.112 1.00 20.00 266 HIS A CA 1
ATOM 8711 C C . HIS B 2 257 ? 251.278 418.763 282.118 1.00 20.00 266 HIS A C 1
ATOM 8712 O O . HIS B 2 257 ? 251.055 417.626 281.668 1.00 20.00 266 HIS A O 1
ATOM 8726 N N . PHE B 2 258 ? 252.383 419.446 281.825 1.00 20.00 267 PHE A N 1
ATOM 8727 C CA . PHE B 2 258 ? 253.400 418.909 280.895 1.00 20.00 267 PHE A CA 1
ATOM 8728 C C . PHE B 2 258 ? 254.772 418.745 281.535 1.00 20.00 267 PHE A C 1
ATOM 8729 O O . PHE B 2 258 ? 255.639 419.588 281.344 1.00 20.00 267 PHE A O 1
ATOM 8746 N N . PRO B 2 259 ? 254.984 417.664 282.299 1.00 20.00 268 PRO A N 1
ATOM 8747 C CA . PRO B 2 259 ? 256.295 417.435 282.878 1.00 20.00 268 PRO A CA 1
ATOM 8748 C C . PRO B 2 259 ? 257.163 416.619 281.942 1.00 20.00 268 PRO A C 1
ATOM 8749 O O . PRO B 2 259 ? 256.725 415.567 281.470 1.00 20.00 268 PRO A O 1
ATOM 8760 N N . LEU B 2 260 ? 258.372 417.111 281.688 1.00 20.00 269 LEU A N 1
ATOM 8761 C CA . LEU B 2 260 ? 259.320 416.424 280.830 1.00 20.00 269 LEU A CA 1
ATOM 8762 C C . LEU B 2 260 ? 260.191 415.496 281.670 1.00 20.00 269 LEU A C 1
ATOM 8763 O O . LEU B 2 260 ? 260.702 415.874 282.717 1.00 20.00 269 LEU A O 1
ATOM 8779 N N . ALA B 2 261 ? 260.312 414.265 281.196 1.00 20.00 270 ALA A N 1
ATOM 8780 C CA . ALA B 2 261 ? 261.018 413.203 281.906 1.00 20.00 270 ALA A CA 1
ATOM 8781 C C . ALA B 2 261 ? 262.495 413.082 281.535 1.00 20.00 270 ALA A C 1
ATOM 8782 O O . ALA B 2 261 ? 262.981 413.695 280.576 1.00 20.00 270 ALA A O 1
ATOM 8789 N N . THR B 2 262 ? 263.198 412.293 282.346 1.00 20.00 271 THR A N 1
ATOM 8790 C CA . THR B 2 262 ? 264.571 411.903 282.049 1.00 20.00 271 THR A CA 1
ATOM 8791 C C . THR B 2 262 ? 265.007 410.714 282.869 1.00 20.00 271 THR A C 1
ATOM 8792 O O . THR B 2 262 ? 264.567 410.508 283.991 1.00 20.00 271 THR A O 1
ATOM 8803 N N . TYR B 2 263 ? 265.932 409.963 282.299 1.00 20.00 272 TYR A N 1
ATOM 8804 C CA . TYR B 2 263 ? 266.409 408.729 282.887 1.00 20.00 272 TYR A CA 1
ATOM 8805 C C . TYR B 2 263 ? 267.911 408.773 283.176 1.00 20.00 272 TYR A C 1
ATOM 8806 O O . TYR B 2 263 ? 268.697 409.402 282.452 1.00 20.00 272 TYR A O 1
ATOM 8824 N N . ALA B 2 264 ? 268.317 408.059 284.226 1.00 20.00 273 ALA A N 1
ATOM 8825 C CA . ALA B 2 264 ? 269.739 407.898 284.601 1.00 20.00 273 ALA A CA 1
ATOM 8826 C C . ALA B 2 264 ? 269.992 406.587 285.352 1.00 20.00 273 ALA A C 1
ATOM 8827 O O . ALA B 2 264 ? 269.195 406.208 286.205 1.00 20.00 273 ALA A O 1
ATOM 8834 N N . PRO B 2 265 ? 271.092 405.869 285.043 1.00 20.00 274 PRO A N 1
ATOM 8835 C CA . PRO B 2 265 ? 272.121 406.135 284.046 1.00 20.00 274 PRO A CA 1
ATOM 8836 C C . PRO B 2 265 ? 271.830 405.469 282.694 1.00 20.00 274 PRO A C 1
ATOM 8837 O O . PRO B 2 265 ? 271.292 404.362 282.659 1.00 20.00 274 PRO A O 1
ATOM 8848 N N . VAL B 2 266 ? 272.201 406.142 281.602 1.00 20.00 275 VAL A N 1
ATOM 8849 C CA . VAL B 2 266 ? 272.145 405.557 280.259 1.00 20.00 275 VAL A CA 1
ATOM 8850 C C . VAL B 2 266 ? 273.606 405.409 279.845 1.00 20.00 275 VAL A C 1
ATOM 8851 O O . VAL B 2 266 ? 274.249 406.394 279.498 1.00 20.00 275 VAL A O 1
ATOM 8864 N N . ILE B 2 267 ? 274.132 404.195 279.972 1.00 20.00 276 ILE A N 1
ATOM 8865 C CA . ILE B 2 267 ? 275.565 403.920 279.779 1.00 20.00 276 ILE A CA 1
ATOM 8866 C C . ILE B 2 267 ? 275.822 402.644 279.000 1.00 20.00 276 ILE A C 1
ATOM 8867 O O . ILE B 2 267 ? 274.959 401.765 278.882 1.00 20.00 276 ILE A O 1
ATOM 8883 N N . SER B 2 268 ? 277.028 402.555 278.461 1.00 20.00 277 SER A N 1
ATOM 8884 C CA . SER B 2 268 ? 277.448 401.392 277.705 1.00 20.00 277 SER A CA 1
ATOM 8885 C C . SER B 2 268 ? 277.805 400.276 278.668 1.00 20.00 277 SER A C 1
ATOM 8886 O O . SER B 2 268 ? 277.870 400.485 279.882 1.00 20.00 277 SER A O 1
ATOM 8894 N N . ALA B 2 269 ? 278.029 399.091 278.112 1.00 20.00 278 ALA A N 1
ATOM 8895 C CA . ALA B 2 269 ? 278.454 397.928 278.892 1.00 20.00 278 ALA A C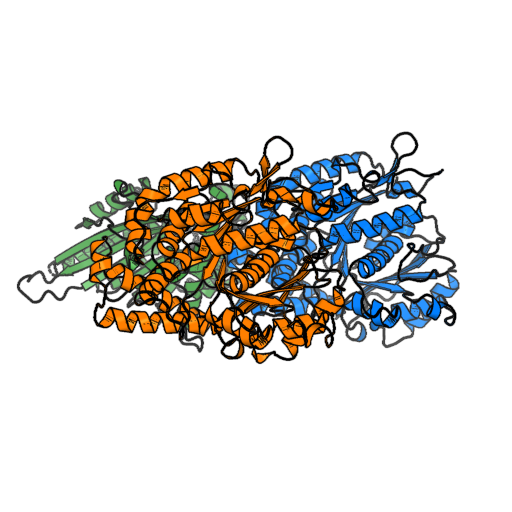A 1
ATOM 8896 C C . ALA B 2 269 ? 279.842 398.152 279.493 1.00 20.00 278 ALA A C 1
ATOM 8897 O O . ALA B 2 269 ? 280.045 397.933 280.694 1.00 20.00 278 ALA A O 1
ATOM 8904 N N . GLU B 2 270 ? 280.781 398.599 278.658 1.00 20.00 279 GLU A N 1
ATOM 8905 C CA . GLU B 2 270 ? 282.153 398.824 279.097 1.00 20.00 279 GLU A CA 1
ATOM 8906 C C . GLU B 2 270 ? 282.265 400.024 280.034 1.00 20.00 279 GLU A C 1
ATOM 8907 O O . GLU B 2 270 ? 282.880 399.923 281.098 1.00 20.00 279 GLU A O 1
ATOM 8919 N N . LYS B 2 271 ? 281.649 401.140 279.652 1.00 20.00 280 LYS A N 1
ATOM 8920 C CA . LYS B 2 271 ? 281.728 402.386 280.432 1.00 20.00 280 LYS A CA 1
ATOM 8921 C C . LYS B 2 271 ? 281.095 402.294 281.837 1.00 20.00 280 LYS A C 1
ATOM 8922 O O . LYS B 2 271 ? 281.332 403.160 282.679 1.00 20.00 280 LYS A O 1
ATOM 8941 N N . ALA B 2 272 ? 280.295 401.253 282.079 1.00 20.00 281 ALA A N 1
ATOM 8942 C CA . ALA B 2 272 ? 279.768 400.951 283.418 1.00 20.00 281 ALA A CA 1
ATOM 8943 C C . ALA B 2 272 ? 280.806 400.382 284.386 1.00 20.00 281 ALA A C 1
ATOM 8944 O O . ALA B 2 272 ? 280.703 400.612 285.591 1.00 20.00 281 ALA A O 1
ATOM 8951 N N . TYR B 2 273 ? 281.776 399.618 283.877 1.00 20.00 282 TYR A N 1
ATOM 8952 C CA . TYR B 2 273 ? 282.790 398.985 284.733 1.00 20.00 282 TYR A CA 1
ATOM 8953 C C . TYR B 2 273 ? 283.634 399.987 285.503 1.00 20.00 282 TYR A C 1
ATOM 8954 O O . TYR B 2 273 ? 283.907 399.795 286.687 1.00 20.00 282 TYR A O 1
ATOM 8972 N N . HIS B 2 274 ? 284.030 401.056 284.828 1.00 20.00 283 HIS A N 1
ATOM 8973 C CA . HIS B 2 274 ? 284.892 402.069 285.428 1.00 20.00 283 HIS A CA 1
ATOM 8974 C C . HIS B 2 274 ? 284.148 403.033 286.350 1.00 20.00 283 HIS A C 1
ATOM 8975 O O . HIS B 2 274 ? 284.678 403.428 287.389 1.00 20.00 283 HIS A O 1
ATOM 8989 N N . GLU B 2 275 ? 282.929 403.418 285.969 1.00 20.00 284 GLU A N 1
ATOM 8990 C CA . GLU B 2 275 ? 282.116 404.317 286.786 1.00 20.00 284 GLU A CA 1
ATOM 8991 C C . GLU B 2 275 ? 281.546 403.596 288.018 1.00 20.00 284 GLU A C 1
ATOM 8992 O O . GLU B 2 275 ? 281.076 402.460 287.922 1.00 20.00 284 GLU A O 1
ATOM 8996 N N . GLN B 2 276 ? 281.607 404.271 289.165 1.00 20.00 285 GLN A N 1
ATOM 8997 C CA . GLN B 2 276 ? 280.991 403.807 290.410 1.00 20.00 285 GLN A CA 1
ATOM 8998 C C . GLN B 2 276 ? 279.613 404.472 290.522 1.00 20.00 285 GLN A C 1
ATOM 8999 O O . GLN B 2 276 ? 279.440 405.433 291.269 1.00 20.00 285 GLN A O 1
ATOM 9013 N N . LEU B 2 277 ? 278.637 403.946 289.783 1.00 20.00 286 LEU A N 1
ATOM 9014 C CA . LEU B 2 277 ? 277.338 404.612 289.612 1.00 20.00 286 LEU A CA 1
ATOM 9015 C C . LEU B 2 277 ? 276.519 404.669 290.906 1.00 20.00 286 LEU A C 1
ATOM 9016 O O . LEU B 2 277 ? 275.615 403.855 291.116 1.00 20.00 286 LEU A O 1
ATOM 9032 N N . SER B 2 278 ? 276.854 405.642 291.757 1.00 20.00 287 SER A N 1
ATOM 9033 C CA . SER B 2 278 ? 276.207 405.831 293.069 1.00 20.00 287 SER A CA 1
ATOM 9034 C C . SER B 2 278 ? 274.880 406.568 292.924 1.00 20.00 287 SER A C 1
ATOM 9035 O O . SER B 2 278 ? 274.590 407.122 291.859 1.00 20.00 287 SER A O 1
ATOM 9043 N N . VAL B 2 279 ? 274.104 406.577 294.011 1.00 20.00 288 VAL A N 1
ATOM 9044 C CA . VAL B 2 279 ? 272.822 407.297 294.082 1.00 20.00 288 VAL A CA 1
ATOM 9045 C C . VAL B 2 279 ? 273.030 408.786 293.832 1.00 20.00 288 VAL A C 1
ATOM 9046 O O . VAL B 2 279 ? 272.297 409.400 293.038 1.00 20.00 288 VAL A O 1
ATOM 9059 N N . ALA B 2 280 ? 274.059 409.341 294.477 1.00 20.00 289 ALA A N 1
ATOM 9060 C CA . ALA B 2 280 ? 274.404 410.739 294.362 1.00 20.00 289 ALA A CA 1
ATOM 9061 C C . ALA B 2 280 ? 274.722 411.081 292.923 1.00 20.00 289 ALA A C 1
ATOM 9062 O O . ALA B 2 280 ? 274.139 412.025 292.387 1.00 20.00 289 ALA A O 1
ATOM 9069 N N . GLU B 2 281 ? 275.603 410.283 292.319 1.00 20.00 290 GLU A N 1
ATOM 9070 C CA . GLU B 2 281 ? 275.990 410.452 290.919 1.00 20.00 290 GLU A CA 1
ATOM 9071 C C . GLU B 2 281 ? 274.809 410.511 289.952 1.00 20.00 290 GLU A C 1
ATOM 9072 O O . GLU B 2 281 ? 274.709 411.446 289.126 1.00 20.00 290 GLU A O 1
ATOM 9084 N N . ILE B 2 282 ? 273.974 409.477 290.008 1.00 20.00 291 ILE A N 1
ATOM 9085 C CA . ILE B 2 282 ? 272.838 409.371 289.084 1.00 20.00 291 ILE A CA 1
ATOM 9086 C C . ILE B 2 282 ? 271.889 410.544 289.272 1.00 20.00 291 ILE A C 1
ATOM 9087 O O . ILE B 2 282 ? 271.428 411.116 288.277 1.00 20.00 291 ILE A O 1
ATOM 9103 N N . THR B 2 283 ? 271.656 410.919 290.532 1.00 20.00 292 THR A N 1
ATOM 9104 C CA . THR B 2 283 ? 270.797 412.051 290.866 1.00 20.00 292 THR A CA 1
ATOM 9105 C C . THR B 2 283 ? 271.343 413.324 290.239 1.00 20.00 292 THR A C 1
ATOM 9106 O O . THR B 2 283 ? 270.589 414.107 289.636 1.00 20.00 292 THR A O 1
ATOM 9117 N N . ASN B 2 284 ? 272.654 413.508 290.377 1.00 20.00 293 ASN A N 1
ATOM 9118 C CA . ASN B 2 284 ? 273.341 414.684 289.822 1.00 20.00 293 ASN A CA 1
ATOM 9119 C C . ASN B 2 284 ? 273.176 414.736 288.318 1.00 20.00 293 ASN A C 1
ATOM 9120 O O . ASN B 2 284 ? 272.843 415.792 287.752 1.00 20.00 293 ASN A O 1
ATOM 9131 N N . ALA B 2 285 ? 273.340 413.573 287.692 1.00 20.00 294 ALA A N 1
ATOM 9132 C CA . ALA B 2 285 ? 273.222 413.429 286.240 1.00 20.00 294 ALA A CA 1
ATOM 9133 C C . ALA B 2 285 ? 271.819 413.723 285.726 1.00 20.00 294 ALA A C 1
ATOM 9134 O O . ALA B 2 285 ? 271.664 414.196 284.585 1.00 20.00 294 ALA A O 1
ATOM 9141 N N . CYS B 2 286 ? 270.815 413.398 286.551 1.00 20.00 295 CYS A N 1
ATOM 9142 C CA . CYS B 2 286 ? 269.427 413.690 286.226 1.00 20.00 295 CYS A CA 1
ATOM 9143 C C . CYS B 2 286 ? 269.204 415.171 285.928 1.00 20.00 295 CYS A C 1
ATOM 9144 O O . CYS B 2 286 ? 268.532 415.500 284.958 1.00 20.00 295 CYS A O 1
ATOM 9152 N N . PHE B 2 287 ? 269.832 416.062 286.708 1.00 20.00 296 PHE A N 1
ATOM 9153 C CA . PHE B 2 287 ? 269.573 417.505 286.645 1.00 20.00 296 PHE A CA 1
ATOM 9154 C C . PHE B 2 287 ? 270.485 418.270 285.672 1.00 20.00 296 PHE A C 1
ATOM 9155 O O . PHE B 2 287 ? 270.564 419.502 285.720 1.00 20.00 296 PHE A O 1
ATOM 9172 N N . GLU B 2 288 ? 271.163 417.513 284.798 1.00 20.00 297 GLU A N 1
ATOM 9173 C CA . GLU B 2 288 ? 272.019 418.054 283.730 1.00 20.00 297 GLU A CA 1
ATOM 9174 C C . GLU B 2 288 ? 271.217 418.179 282.433 1.00 20.00 297 GLU A C 1
ATOM 9175 O O . GLU B 2 288 ? 270.531 417.240 282.072 1.00 20.00 297 GLU A O 1
ATOM 9187 N N . PRO B 2 289 ? 271.299 419.327 281.724 1.00 20.00 298 PRO A N 1
ATOM 9188 C CA . PRO B 2 289 ? 270.547 419.507 280.450 1.00 20.00 298 PRO A CA 1
ATOM 9189 C C . PRO B 2 289 ? 270.807 418.519 279.284 1.00 20.00 298 PRO A C 1
ATOM 9190 O O . PRO B 2 289 ? 269.894 418.260 278.479 1.00 20.00 298 PRO A O 1
ATOM 9201 N N . ALA B 2 290 ? 272.025 417.985 279.214 1.00 20.00 299 ALA A N 1
ATOM 9202 C CA . ALA B 2 290 ? 272.443 417.069 278.141 1.00 20.00 299 ALA A CA 1
ATOM 9203 C C . ALA B 2 290 ? 271.722 415.704 278.127 1.00 20.00 299 ALA A C 1
ATOM 9204 O O . ALA B 2 290 ? 271.663 415.055 277.079 1.00 20.00 299 ALA A O 1
ATOM 9211 N N . ASN B 2 291 ? 271.174 415.281 279.268 1.00 20.00 300 ASN A N 1
ATOM 9212 C CA . ASN B 2 291 ? 270.496 413.990 279.396 1.00 20.00 300 ASN A CA 1
ATOM 9213 C C . ASN B 2 291 ? 268.981 414.093 279.296 1.00 20.00 300 ASN A C 1
ATOM 9214 O O . ASN B 2 291 ? 268.292 413.077 279.496 1.00 20.00 300 ASN A O 1
ATOM 9225 N N . GLN B 2 292 ? 268.465 415.290 278.982 1.00 20.00 301 GLN A N 1
ATOM 9226 C CA . GLN B 2 292 ? 267.026 415.540 278.822 1.00 20.00 301 GLN A CA 1
ATOM 9227 C C . GLN B 2 292 ? 266.419 414.866 277.584 1.00 20.00 301 GLN A C 1
ATOM 9228 O O . GLN B 2 292 ? 267.110 414.663 276.583 1.00 20.00 301 GLN A O 1
ATOM 9242 N N . MET B 2 293 ? 265.127 414.539 277.681 1.00 20.00 302 MET A N 1
ATOM 9243 C CA . MET B 2 293 ? 264.369 413.839 276.640 1.00 20.00 302 MET A CA 1
ATOM 9244 C C . MET B 2 293 ? 263.702 414.833 275.700 1.00 20.00 302 MET A C 1
ATOM 9245 O O . MET B 2 293 ? 263.143 414.422 274.692 1.00 20.00 302 MET A O 1
ATOM 9259 N N . VAL B 2 294 ? 263.716 416.121 276.064 1.00 20.00 303 VAL A N 1
ATOM 9260 C CA . VAL B 2 294 ? 263.190 417.206 275.232 1.00 20.00 303 VAL A CA 1
ATOM 9261 C C . VAL B 2 294 ? 264.272 418.272 275.114 1.00 20.00 303 VAL A C 1
ATOM 9262 O O . VAL B 2 294 ? 264.926 418.595 276.109 1.00 20.00 303 VAL A O 1
ATOM 9275 N N . LYS B 2 295 ? 264.457 418.796 273.904 1.00 20.00 304 LYS A N 1
ATOM 9276 C CA . LYS B 2 295 ? 265.486 419.803 273.648 1.00 20.00 304 LYS A CA 1
ATOM 9277 C C . LYS B 2 295 ? 265.000 421.155 274.154 1.00 20.00 304 LYS A C 1
ATOM 9278 O O . LYS B 2 295 ? 263.954 421.634 273.721 1.00 20.00 304 LYS A O 1
ATOM 9297 N N . CYS B 2 296 ? 265.771 421.723 275.091 1.00 20.00 305 CYS A N 1
ATOM 9298 C CA . CYS B 2 296 ? 265.481 422.988 275.777 1.00 20.00 305 CYS A CA 1
ATOM 9299 C C . CYS B 2 296 ? 266.553 423.208 276.844 1.00 20.00 305 CYS A C 1
ATOM 9300 O O . CYS B 2 296 ? 267.284 422.278 277.200 1.00 20.00 305 CYS A O 1
ATOM 9308 N N . ASP B 2 297 ? 266.613 424.430 277.363 1.00 20.00 306 ASP A N 1
ATOM 9309 C CA . ASP B 2 297 ? 267.554 424.797 278.441 1.00 20.00 306 ASP A CA 1
ATOM 9310 C C . ASP B 2 297 ? 266.824 425.082 279.772 1.00 20.00 306 ASP A C 1
ATOM 9311 O O . ASP B 2 297 ? 266.271 426.177 279.988 1.00 20.00 306 ASP A O 1
ATOM 9320 N N . PRO B 2 298 ? 266.853 424.110 280.709 1.00 20.00 307 PRO A N 1
ATOM 9321 C CA . PRO B 2 298 ? 266.321 424.334 282.066 1.00 20.00 307 PRO A CA 1
ATOM 9322 C C . PRO B 2 298 ? 266.991 425.473 282.844 1.00 20.00 307 PRO A C 1
ATOM 9323 O O . PRO B 2 298 ? 266.336 426.084 283.685 1.00 20.00 307 PRO A O 1
ATOM 9334 N N . ARG B 2 299 ? 268.267 425.743 282.555 1.00 20.00 308 ARG A N 1
ATOM 9335 C CA . ARG B 2 299 ? 269.041 426.828 283.177 1.00 20.00 308 ARG A CA 1
ATOM 9336 C C . ARG B 2 299 ? 268.373 428.184 282.952 1.00 20.00 308 ARG A C 1
ATOM 9337 O O . ARG B 2 299 ? 268.480 429.077 283.781 1.00 20.00 308 ARG A O 1
ATOM 9358 N N . HIS B 2 300 ? 267.659 428.297 281.830 1.00 20.00 309 HIS A N 1
ATOM 9359 C CA . HIS B 2 300 ? 266.890 429.478 281.439 1.00 20.00 309 HIS A CA 1
ATOM 9360 C C . HIS B 2 300 ? 265.435 429.444 281.925 1.00 20.00 309 HIS A C 1
ATOM 9361 O O . HIS B 2 300 ? 264.708 430.426 281.727 1.00 20.00 309 HIS A O 1
ATOM 9375 N N . GLY B 2 301 ? 265.030 428.328 282.550 1.00 20.00 310 GLY A N 1
ATOM 9376 C CA . GLY B 2 301 ? 263.691 428.168 283.152 1.00 20.00 310 GLY A CA 1
ATOM 9377 C C . GLY B 2 301 ? 263.710 427.952 284.657 1.00 20.00 310 GLY A C 1
ATOM 9378 O O . GLY B 2 301 ? 264.770 427.995 285.280 1.00 20.00 310 GLY A O 1
ATOM 9382 N N . LYS B 2 302 ? 262.536 427.720 285.248 1.00 20.00 311 LYS A N 1
ATOM 9383 C CA . LYS B 2 302 ? 262.448 427.440 286.683 1.00 20.00 311 LYS A CA 1
ATOM 9384 C C . LYS B 2 302 ? 261.660 426.171 286.909 1.00 20.00 311 LYS A C 1
ATOM 9385 O O . LYS B 2 302 ? 260.683 425.916 286.200 1.00 20.00 311 LYS A O 1
ATOM 9404 N N . TYR B 2 303 ? 262.088 425.377 287.892 1.00 20.00 312 TYR A N 1
ATOM 9405 C CA . TYR B 2 303 ? 261.400 424.121 288.257 1.00 20.00 312 TYR A CA 1
ATOM 9406 C C . TYR B 2 303 ? 260.211 424.423 289.170 1.00 20.00 312 TYR A C 1
ATOM 9407 O O . TYR B 2 303 ? 260.300 425.289 290.035 1.00 20.00 312 TYR A O 1
ATOM 9425 N N . MET B 2 304 ? 259.093 423.727 288.969 1.00 20.00 313 MET A N 1
ATOM 9426 C CA . MET B 2 304 ? 257.893 423.936 289.766 1.00 20.00 313 MET A CA 1
ATOM 9427 C C . MET B 2 304 ? 257.646 422.734 290.653 1.00 20.00 313 MET A C 1
ATOM 9428 O O . MET B 2 304 ? 257.197 422.872 291.788 1.00 20.00 313 MET A O 1
ATOM 9442 N N . ALA B 2 305 ? 257.941 421.556 290.114 1.00 20.00 314 ALA A N 1
ATOM 9443 C CA . ALA B 2 305 ? 257.988 420.342 290.918 1.00 20.00 314 ALA A CA 1
ATOM 9444 C C . ALA B 2 305 ? 258.832 419.308 290.217 1.00 20.00 314 ALA A C 1
ATOM 9445 O O . ALA B 2 305 ? 258.791 419.200 289.004 1.00 20.00 314 ALA A O 1
ATOM 9452 N N . CYS B 2 306 ? 259.613 418.562 290.988 1.00 20.00 315 CYS A N 1
ATOM 9453 C CA . CYS B 2 306 ? 260.260 417.371 290.464 1.00 20.00 315 CYS A CA 1
ATOM 9454 C C . CYS B 2 306 ? 259.896 416.158 291.303 1.00 20.00 315 CYS A C 1
ATOM 9455 O O . CYS B 2 306 ? 259.819 416.200 292.536 1.00 20.00 315 CYS A O 1
ATOM 9463 N N . CYS B 2 307 ? 259.627 415.074 290.582 1.00 20.00 316 CYS A N 1
ATOM 9464 C CA . CYS B 2 307 ? 259.404 413.748 291.135 1.00 20.00 316 CYS A CA 1
ATOM 9465 C C . CYS B 2 307 ? 260.579 412.865 290.755 1.00 20.00 316 CYS A C 1
ATOM 9466 O O . CYS B 2 307 ? 260.928 412.774 289.565 1.00 20.00 316 CYS A O 1
ATOM 9474 N N . LEU B 2 308 ? 261.198 412.249 291.765 1.00 20.00 317 LEU A N 1
ATOM 9475 C CA . LEU B 2 308 ? 262.337 411.350 291.568 1.00 20.00 317 LEU A CA 1
ATOM 9476 C C . LEU B 2 308 ? 261.880 409.943 291.895 1.00 20.00 317 LEU A C 1
ATOM 9477 O O . LEU B 2 308 ? 261.492 409.681 293.045 1.00 20.00 317 LEU A O 1
ATOM 9493 N N . LEU B 2 309 ? 261.941 409.055 290.904 1.00 20.00 318 LEU A N 1
ATOM 9494 C CA . LEU B 2 309 ? 261.568 407.651 291.086 1.00 20.00 318 LEU A CA 1
ATOM 9495 C C . LEU B 2 309 ? 262.802 406.767 290.993 1.00 20.00 318 LEU A C 1
ATOM 9496 O O . LEU B 2 309 ? 263.290 406.495 289.900 1.00 20.00 318 LEU A O 1
ATOM 9512 N N . TYR B 2 310 ? 263.314 406.340 292.152 1.00 20.00 319 TYR A N 1
ATOM 9513 C CA . TYR B 2 310 ? 264.495 405.471 292.226 1.00 20.00 319 TYR A CA 1
ATOM 9514 C C . TYR B 2 310 ? 264.085 404.007 292.195 1.00 20.00 319 TYR A C 1
ATOM 9515 O O . TYR B 2 310 ? 263.004 403.661 292.687 1.00 20.00 319 TYR A O 1
ATOM 9533 N N . ARG B 2 311 ? 264.953 403.161 291.628 1.00 20.00 320 ARG A N 1
ATOM 9534 C CA . ARG B 2 311 ? 264.710 401.725 291.593 1.00 20.00 320 ARG A CA 1
ATOM 9535 C C . ARG B 2 311 ? 265.969 400.891 291.731 1.00 20.00 320 ARG A C 1
ATOM 9536 O O . ARG B 2 311 ? 267.021 401.222 291.160 1.00 20.00 320 ARG A O 1
ATOM 9557 N N . GLY B 2 312 ? 265.841 399.824 292.523 1.00 20.00 321 GLY A N 1
ATOM 9558 C CA . GLY B 2 312 ? 266.938 398.894 292.789 1.00 20.00 321 GLY A CA 1
ATOM 9559 C C . GLY B 2 312 ? 267.553 399.093 294.176 1.00 20.00 321 GLY A C 1
ATOM 9560 O O . GLY B 2 312 ? 266.846 399.451 295.132 1.00 20.00 321 GLY A O 1
ATOM 9564 N N . ASP B 2 313 ? 268.865 398.859 294.279 1.00 20.00 322 ASP A N 1
ATOM 9565 C CA . ASP B 2 313 ? 269.591 398.919 295.556 1.00 20.00 322 ASP A CA 1
ATOM 9566 C C . ASP B 2 313 ? 269.823 400.375 295.988 1.00 20.00 322 ASP A C 1
ATOM 9567 O O . ASP B 2 313 ? 270.924 400.917 295.836 1.00 20.00 322 ASP A O 1
ATOM 9576 N N . VAL B 2 314 ? 268.764 400.982 296.533 1.00 20.00 323 VAL A N 1
ATOM 9577 C CA . VAL B 2 314 ? 268.782 402.375 297.002 1.00 20.00 323 VAL A CA 1
ATOM 9578 C C . VAL B 2 314 ? 268.267 402.483 298.433 1.00 20.00 323 VAL A C 1
ATOM 9579 O O . VAL B 2 314 ? 267.255 401.865 298.775 1.00 20.00 323 VAL A O 1
ATOM 9592 N N . VAL B 2 315 ? 268.947 403.298 299.237 1.00 20.00 324 VAL A N 1
ATOM 9593 C CA . VAL B 2 315 ? 268.545 403.565 300.636 1.00 20.00 324 VAL A CA 1
ATOM 9594 C C . VAL B 2 315 ? 268.195 405.045 300.835 1.00 20.00 324 VAL A C 1
ATOM 9595 O O . VAL B 2 315 ? 268.867 405.903 300.278 1.00 20.00 324 VAL A O 1
ATOM 9608 N N . PRO B 2 316 ? 267.146 405.346 301.623 1.00 20.00 325 PRO A N 1
ATOM 9609 C CA . PRO B 2 316 ? 266.593 406.708 301.658 1.00 20.00 325 PRO A CA 1
ATOM 9610 C C . PRO B 2 316 ? 267.583 407.799 302.008 1.00 20.00 325 PRO A C 1
ATOM 9611 O O . PRO B 2 316 ? 267.476 408.856 301.426 1.00 20.00 325 PRO A O 1
ATOM 9622 N N . LYS B 2 317 ? 268.537 407.503 302.895 1.00 20.00 326 LYS A N 1
ATOM 9623 C CA . LYS B 2 317 ? 269.543 408.488 303.370 1.00 20.00 326 LYS A CA 1
ATOM 9624 C C . LYS B 2 317 ? 270.388 409.004 302.200 1.00 20.00 326 LYS A C 1
ATOM 9625 O O . LYS B 2 317 ? 270.620 410.219 302.163 1.00 20.00 326 LYS A O 1
ATOM 9644 N N . ASP B 2 318 ? 270.850 408.129 301.301 1.00 20.00 327 ASP A N 1
ATOM 9645 C CA . ASP B 2 318 ? 271.716 408.537 300.161 1.00 20.00 327 ASP A CA 1
ATOM 9646 C C . ASP B 2 318 ? 270.876 409.372 299.193 1.00 20.00 327 ASP A C 1
ATOM 9647 O O . ASP B 2 318 ? 271.466 410.209 298.484 1.00 20.00 327 ASP A O 1
ATOM 9656 N N . VAL B 2 319 ? 269.559 409.160 299.165 1.00 20.00 328 VAL A N 1
ATOM 9657 C CA . VAL B 2 319 ? 268.633 409.923 298.279 1.00 20.00 328 VAL A CA 1
ATOM 9658 C C . VAL B 2 319 ? 268.419 411.307 298.894 1.00 20.00 328 VAL A C 1
ATOM 9659 O O . VAL B 2 319 ? 268.343 412.274 298.121 1.00 20.00 328 VAL A O 1
ATOM 9672 N N . ASN B 2 320 ? 268.312 411.395 300.222 1.00 20.00 329 ASN A N 1
ATOM 9673 C CA . ASN B 2 320 ? 268.085 412.665 300.924 1.00 20.00 329 ASN A CA 1
ATOM 9674 C C . ASN B 2 320 ? 269.292 413.571 300.781 1.00 20.00 329 ASN A C 1
ATOM 9675 O O . ASN B 2 320 ? 269.138 414.767 300.514 1.00 20.00 329 ASN A O 1
ATOM 9686 N N . ALA B 2 321 ? 270.478 412.978 300.949 1.00 20.00 330 ALA A N 1
ATOM 9687 C CA . ALA B 2 321 ? 271.742 413.698 300.827 1.00 20.00 330 ALA A CA 1
ATOM 9688 C C . ALA B 2 321 ? 271.862 414.337 299.445 1.00 20.00 330 ALA A C 1
ATOM 9689 O O . ALA B 2 321 ? 272.224 415.515 299.309 1.00 20.00 330 ALA A O 1
ATOM 9696 N N . ALA B 2 322 ? 271.538 413.533 298.436 1.00 20.00 331 ALA A N 1
ATOM 9697 C CA . ALA B 2 322 ? 271.589 413.958 297.038 1.00 20.00 331 ALA A CA 1
ATOM 9698 C C . ALA B 2 322 ? 270.667 415.148 296.819 1.00 20.00 331 ALA A C 1
ATOM 9699 O O . ALA B 2 322 ? 271.051 416.144 296.187 1.00 20.00 331 ALA A O 1
ATOM 9706 N N . ILE B 2 323 ? 269.464 415.031 297.369 1.00 20.00 332 ILE A N 1
ATOM 9707 C CA . ILE B 2 323 ? 268.457 416.083 297.243 1.00 20.00 332 ILE A CA 1
ATOM 9708 C C . ILE B 2 323 ? 268.959 417.368 297.876 1.00 20.00 332 ILE A C 1
ATOM 9709 O O . ILE B 2 323 ? 268.807 418.445 297.295 1.00 20.00 332 ILE A O 1
ATOM 9725 N N . ALA B 2 324 ? 269.573 417.235 299.051 1.00 20.00 333 ALA A N 1
ATOM 9726 C CA . ALA B 2 324 ? 270.140 418.364 299.784 1.00 20.00 333 ALA A CA 1
ATOM 9727 C C . ALA B 2 324 ? 271.194 419.061 298.935 1.00 20.00 333 ALA A C 1
ATOM 9728 O O . ALA B 2 324 ? 271.199 420.294 298.835 1.00 20.00 333 ALA A O 1
ATOM 9735 N N . THR B 2 325 ? 272.056 418.252 298.317 1.00 20.00 334 THR A N 1
ATOM 9736 C CA . THR B 2 325 ? 273.119 418.785 297.466 1.00 20.00 334 THR A CA 1
ATOM 9737 C C . THR B 2 325 ? 272.530 419.563 296.298 1.00 20.00 334 THR A C 1
ATOM 9738 O O . THR B 2 325 ? 272.989 420.667 295.981 1.00 20.00 334 THR A O 1
ATOM 9749 N N . ILE B 2 326 ? 271.501 418.977 295.695 1.00 20.00 335 ILE A N 1
ATOM 9750 C CA . ILE B 2 326 ? 270.819 419.590 294.553 1.00 20.00 335 ILE A CA 1
ATOM 9751 C C . ILE B 2 326 ? 270.236 420.941 294.966 1.00 20.00 335 ILE A C 1
ATOM 9752 O O . ILE B 2 326 ? 270.324 421.888 294.202 1.00 20.00 335 ILE A O 1
ATOM 9768 N N . LYS B 2 327 ? 269.669 421.001 296.174 1.00 20.00 336 LYS A N 1
ATOM 9769 C CA . LYS B 2 327 ? 269.086 422.225 296.722 1.00 20.00 336 LYS A CA 1
ATOM 9770 C C . LYS B 2 327 ? 270.088 423.365 296.734 1.00 20.00 336 LYS A C 1
ATOM 9771 O O . LYS B 2 327 ? 269.720 424.474 296.365 1.00 20.00 336 LYS A O 1
ATOM 9790 N N . THR B 2 328 ? 271.337 423.071 297.099 1.00 20.00 337 THR A N 1
ATOM 9791 C CA . THR B 2 328 ? 272.377 424.059 297.283 1.00 20.00 337 THR A CA 1
ATOM 9792 C C . THR B 2 328 ? 273.055 424.530 295.990 1.00 20.00 337 THR A C 1
ATOM 9793 O O . THR B 2 328 ? 273.858 425.468 296.003 1.00 20.00 337 THR A O 1
ATOM 9804 N N . LYS B 2 329 ? 272.694 423.906 294.869 1.00 20.00 338 LYS A N 1
ATOM 9805 C CA . LYS B 2 329 ? 273.131 424.321 293.517 1.00 20.00 338 LYS A CA 1
ATOM 9806 C C . LYS B 2 329 ? 272.312 425.477 292.896 1.00 20.00 338 LYS A C 1
ATOM 9807 O O . LYS B 2 329 ? 271.192 425.266 292.390 1.00 20.00 338 LYS A O 1
ATOM 9826 N N . ARG B 2 330 ? 272.917 426.669 292.951 1.00 20.00 339 ARG A N 1
ATOM 9827 C CA . ARG B 2 330 ? 272.359 427.954 292.466 1.00 20.00 339 ARG A CA 1
ATOM 9828 C C . ARG B 2 330 ? 271.854 427.938 291.014 1.00 20.00 339 ARG A C 1
ATOM 9829 O O . ARG B 2 330 ? 270.868 428.617 290.727 1.00 20.00 339 ARG A O 1
ATOM 9850 N N . SER B 2 331 ? 272.520 427.165 290.136 1.00 20.00 340 SER A N 1
ATOM 9851 C CA . SER B 2 331 ? 272.178 426.998 288.700 1.00 20.00 340 SER A CA 1
ATOM 9852 C C . SER B 2 331 ? 270.886 426.200 288.428 1.00 20.00 340 SER A C 1
ATOM 9853 O O . SER B 2 331 ? 270.378 426.239 287.303 1.00 20.00 340 SER A O 1
ATOM 9861 N N . ILE B 2 332 ? 270.385 425.495 289.453 1.00 20.00 341 ILE A N 1
ATOM 9862 C CA . ILE B 2 332 ? 269.105 424.768 289.414 1.00 20.00 341 ILE A CA 1
ATOM 9863 C C . ILE B 2 332 ? 268.142 425.559 290.288 1.00 20.00 341 ILE A C 1
ATOM 9864 O O . ILE B 2 332 ? 268.232 425.474 291.509 1.00 20.00 341 ILE A O 1
ATOM 9880 N N . GLN B 2 333 ? 267.267 426.352 289.673 1.00 20.00 342 GLN A N 1
ATOM 9881 C CA . GLN B 2 333 ? 266.343 427.211 290.438 1.00 20.00 342 GLN A CA 1
ATOM 9882 C C . GLN B 2 333 ? 264.912 426.699 290.399 1.00 20.00 342 GLN A C 1
ATOM 9883 O O . GLN B 2 333 ? 264.387 426.305 289.342 1.00 20.00 342 GLN A O 1
ATOM 9897 N N . PHE B 2 334 ? 264.286 426.722 291.580 1.00 20.00 343 PHE A N 1
ATOM 9898 C CA . PHE B 2 334 ? 262.873 426.389 291.771 1.00 20.00 343 PHE A CA 1
ATOM 9899 C C . PHE B 2 334 ? 262.088 427.671 292.029 1.00 20.00 343 PHE A C 1
ATOM 9900 O O . PHE B 2 334 ? 262.625 428.576 292.676 1.00 20.00 343 PHE A O 1
ATOM 9917 N N . VAL B 2 335 ? 260.845 427.741 291.546 1.00 20.00 344 VAL A N 1
ATOM 9918 C CA . VAL B 2 335 ? 259.995 428.938 291.726 1.00 20.00 344 VAL A CA 1
ATOM 9919 C C . VAL B 2 335 ? 259.762 429.184 293.234 1.00 20.00 344 VAL A C 1
ATOM 9920 O O . VAL B 2 335 ? 259.757 428.239 294.024 1.00 20.00 344 VAL A O 1
ATOM 9933 N N . ASP B 2 336 ? 259.621 430.451 293.633 1.00 20.00 345 ASP A N 1
ATOM 9934 C CA . ASP B 2 336 ? 259.506 430.831 295.054 1.00 20.00 345 ASP A CA 1
ATOM 9935 C C . ASP B 2 336 ? 258.217 430.376 295.745 1.00 20.00 345 ASP A C 1
ATOM 9936 O O . ASP B 2 336 ? 258.194 430.215 296.976 1.00 20.00 345 ASP A O 1
ATOM 9945 N N . TRP B 2 337 ? 257.164 430.153 294.947 1.00 20.00 346 TRP A N 1
ATOM 9946 C CA . TRP B 2 337 ? 255.844 429.722 295.468 1.00 20.00 346 TRP A CA 1
ATOM 9947 C C . TRP B 2 337 ? 255.766 428.232 295.805 1.00 20.00 346 TRP A C 1
ATOM 9948 O O . TRP B 2 337 ? 254.760 427.783 296.328 1.00 20.00 346 TRP A O 1
ATOM 9969 N N . CYS B 2 338 ? 256.852 427.495 295.548 1.00 20.00 347 CYS A N 1
ATOM 9970 C CA . CYS B 2 338 ? 256.992 426.094 295.938 1.00 20.00 347 CYS A CA 1
ATOM 9971 C C . CYS B 2 338 ? 258.357 425.812 296.582 1.00 20.00 347 CYS A C 1
ATOM 9972 O O . CYS B 2 338 ? 259.264 425.343 295.906 1.00 20.00 347 CYS A O 1
ATOM 9980 N N . PRO B 2 339 ? 258.515 426.077 297.901 1.00 20.00 348 PRO A N 1
ATOM 9981 C CA . PRO B 2 339 ? 259.806 425.811 298.574 1.00 20.00 348 PRO A CA 1
ATOM 9982 C C . PRO B 2 339 ? 260.226 424.325 298.610 1.00 20.00 348 PRO A C 1
ATOM 9983 O O . PRO B 2 339 ? 261.428 424.017 298.552 1.00 20.00 348 PRO A O 1
ATOM 9994 N N . THR B 2 340 ? 259.232 423.445 298.718 1.00 20.00 349 THR A N 1
ATOM 9995 C CA . THR B 2 340 ? 259.406 422.005 298.763 1.00 20.00 349 THR A CA 1
ATOM 9996 C C . THR B 2 340 ? 259.009 421.454 297.407 1.00 20.00 349 THR A C 1
ATOM 9997 O O . THR B 2 340 ? 257.818 421.260 297.150 1.00 20.00 349 THR A O 1
ATOM 10008 N N . GLY B 2 341 ? 259.991 421.215 296.530 1.00 20.00 350 GLY A N 1
ATOM 10009 C CA . GLY B 2 341 ? 259.727 420.783 295.142 1.00 20.00 350 GLY A CA 1
ATOM 10010 C C . GLY B 2 341 ? 260.006 419.329 294.769 1.00 20.00 350 GLY A C 1
ATOM 10011 O O . GLY B 2 341 ? 260.088 418.991 293.586 1.00 20.00 350 GLY A O 1
ATOM 10015 N N . PHE B 2 342 ? 260.110 418.463 295.774 1.00 20.00 351 PHE A N 1
ATOM 10016 C CA . PHE B 2 342 ? 260.434 417.063 295.562 1.00 20.00 351 PHE A CA 1
ATOM 10017 C C . PHE B 2 342 ? 259.344 416.100 296.021 1.00 20.00 351 PHE A C 1
ATOM 10018 O O . PHE B 2 342 ? 258.862 416.156 297.166 1.00 20.00 351 PHE A O 1
ATOM 10035 N N . LYS B 2 343 ? 258.949 415.222 295.108 1.00 20.00 352 LYS A N 1
ATOM 10036 C CA . LYS B 2 343 ? 258.295 413.962 295.437 1.00 20.00 352 LYS A CA 1
ATOM 10037 C C . LYS B 2 343 ? 259.251 412.826 295.098 1.00 20.00 352 LYS A C 1
ATOM 10038 O O . LYS B 2 343 ? 259.800 412.782 293.992 1.00 20.00 352 LYS A O 1
ATOM 10057 N N . VAL B 2 344 ? 259.421 411.908 296.046 1.00 20.00 353 VAL A N 1
ATOM 10058 C CA . VAL B 2 344 ? 260.447 410.871 295.975 1.00 20.00 353 VAL A CA 1
ATOM 10059 C C . VAL B 2 344 ? 259.825 409.496 296.127 1.00 20.00 353 VAL A C 1
ATOM 10060 O O . VAL B 2 344 ? 259.087 409.252 297.079 1.00 20.00 353 VAL A O 1
ATOM 10073 N N . GLY B 2 345 ? 260.124 408.616 295.176 1.00 20.00 354 GLY A N 1
ATOM 10074 C CA . GLY B 2 345 ? 259.710 407.218 295.227 1.00 20.00 354 GLY A CA 1
ATOM 10075 C C . GLY B 2 345 ? 260.946 406.348 295.175 1.00 20.00 354 GLY A C 1
ATOM 10076 O O . GLY B 2 345 ? 261.889 406.678 294.466 1.00 20.00 354 GLY A O 1
ATOM 10080 N N . ILE B 2 346 ? 260.939 405.281 295.968 1.00 20.00 355 ILE A N 1
ATOM 10081 C CA . ILE B 2 346 ? 262.008 404.287 295.998 1.00 20.00 355 ILE A CA 1
ATOM 10082 C C . ILE B 2 346 ? 261.411 402.877 295.925 1.00 20.00 355 ILE A C 1
ATOM 10083 O O . ILE B 2 346 ? 260.662 402.471 296.812 1.00 20.00 355 ILE A O 1
ATOM 10099 N N . ASN B 2 347 ? 261.796 402.131 294.892 1.00 20.00 356 ASN A N 1
ATOM 10100 C CA . ASN B 2 347 ? 261.325 400.775 294.623 1.00 20.00 356 ASN A CA 1
ATOM 10101 C C . ASN B 2 347 ? 262.502 399.791 294.616 1.00 20.00 356 ASN A C 1
ATOM 10102 O O . ASN B 2 347 ? 263.584 400.116 294.114 1.00 20.00 356 ASN A O 1
ATOM 10113 N N . TYR B 2 348 ? 262.275 398.603 295.176 1.00 20.00 357 TYR A N 1
ATOM 10114 C CA . TYR B 2 348 ? 263.334 397.599 295.386 1.00 20.00 357 TYR A CA 1
ATOM 10115 C C . TYR B 2 348 ? 263.889 396.914 294.131 1.00 20.00 357 TYR A C 1
ATOM 10116 O O . TYR B 2 348 ? 265.047 396.489 294.135 1.00 20.00 357 TYR A O 1
ATOM 10134 N N . GLN B 2 349 ? 263.072 396.785 293.085 1.00 20.00 358 GLN A N 1
ATOM 10135 C CA . GLN B 2 349 ? 263.458 396.043 291.889 1.00 20.00 358 GLN A CA 1
ATOM 10136 C C . GLN B 2 349 ? 264.417 396.814 290.945 1.00 20.00 358 GLN A C 1
ATOM 10137 O O . GLN B 2 349 ? 264.044 397.856 290.396 1.00 20.00 358 GLN A O 1
ATOM 10151 N N . PRO B 2 350 ? 265.629 396.269 290.701 1.00 20.00 359 PRO A N 1
ATOM 10152 C CA . PRO B 2 350 ? 266.564 396.921 289.783 1.00 20.00 359 PRO A CA 1
ATOM 10153 C C . PRO B 2 350 ? 266.002 396.960 288.362 1.00 20.00 359 PRO A C 1
ATOM 10154 O O . PRO B 2 350 ? 265.201 396.101 288.010 1.00 20.00 359 PRO A O 1
ATOM 10165 N N . PRO B 2 351 ? 266.431 397.928 287.528 1.00 20.00 360 PRO A N 1
ATOM 10166 C CA . PRO B 2 351 ? 265.943 397.948 286.148 1.00 20.00 360 PRO A CA 1
ATOM 10167 C C . PRO B 2 351 ? 266.388 396.695 285.387 1.00 20.00 360 PRO A C 1
ATOM 10168 O O . PRO B 2 351 ? 267.581 396.359 285.401 1.00 20.00 360 PRO A O 1
ATOM 10179 N N . THR B 2 352 ? 265.416 395.992 284.810 1.00 20.00 361 THR A N 1
ATOM 10180 C CA . THR B 2 352 ? 265.687 394.812 283.997 1.00 20.00 361 THR A CA 1
ATOM 10181 C C . THR B 2 352 ? 266.043 395.265 282.589 1.00 20.00 361 THR A C 1
ATOM 10182 O O . THR B 2 352 ? 265.557 396.289 282.108 1.00 20.00 361 THR A O 1
ATOM 10193 N N . VAL B 2 353 ? 266.905 394.489 281.948 1.00 20.00 362 VAL A N 1
ATOM 10194 C CA . VAL B 2 353 ? 267.424 394.832 280.611 1.00 20.00 362 VAL A CA 1
ATOM 10195 C C . VAL B 2 353 ? 267.085 393.794 279.535 1.00 20.00 362 VAL A C 1
ATOM 10196 O O . VAL B 2 353 ? 267.193 392.588 279.770 1.00 20.00 362 VAL A O 1
ATOM 10209 N N . VAL B 2 354 ? 266.679 394.290 278.369 1.00 20.00 363 VAL A N 1
ATOM 10210 C CA . VAL B 2 354 ? 266.195 393.446 277.291 1.00 20.00 363 VAL A CA 1
ATOM 10211 C C . VAL B 2 354 ? 267.409 392.833 276.615 1.00 20.00 363 VAL A C 1
ATOM 10212 O O . VAL B 2 354 ? 268.345 393.553 276.263 1.00 20.00 363 VAL A O 1
ATOM 10225 N N . PRO B 2 355 ? 267.419 391.497 276.437 1.00 20.00 364 PRO A N 1
ATOM 10226 C CA . PRO B 2 355 ? 268.482 390.859 275.662 1.00 20.00 364 PRO A CA 1
ATOM 10227 C C . PRO B 2 355 ? 268.666 391.506 274.290 1.00 20.00 364 PRO A C 1
ATOM 10228 O O . PRO B 2 355 ? 267.688 391.705 273.564 1.00 20.00 364 PRO A O 1
ATOM 10239 N N . GLY B 2 356 ? 269.910 391.892 273.999 1.00 20.00 365 GLY A N 1
ATOM 10240 C CA . GLY B 2 356 ? 270.276 392.568 272.756 1.00 20.00 365 GLY A CA 1
ATOM 10241 C C . GLY B 2 356 ? 270.032 394.063 272.785 1.00 20.00 365 GLY A C 1
ATOM 10242 O O . GLY B 2 356 ? 270.063 394.708 271.731 1.00 20.00 365 GLY A O 1
ATOM 10246 N N . GLY B 2 357 ? 269.803 394.604 273.982 1.00 20.00 366 GLY A N 1
ATOM 10247 C CA . GLY B 2 357 ? 269.576 396.029 274.190 1.00 20.00 366 GLY A CA 1
ATOM 10248 C C . GLY B 2 357 ? 270.884 396.803 274.236 1.00 20.00 366 GLY A C 1
ATOM 10249 O O . GLY B 2 357 ? 271.953 396.202 274.318 1.00 20.00 366 GLY A O 1
ATOM 10253 N N . ASP B 2 358 ? 270.781 398.131 274.158 1.00 20.00 367 ASP A N 1
ATOM 10254 C CA . ASP B 2 358 ? 271.934 399.043 274.204 1.00 20.00 367 ASP A CA 1
ATOM 10255 C C . ASP B 2 358 ? 272.402 399.378 275.634 1.00 20.00 367 ASP A C 1
ATOM 10256 O O . ASP B 2 358 ? 273.565 399.743 275.831 1.00 20.00 367 ASP A O 1
ATOM 10260 N N . LEU B 2 359 ? 271.503 399.231 276.612 1.00 20.00 368 LEU A N 1
ATOM 10261 C CA . LEU B 2 359 ? 271.771 399.595 278.018 1.00 20.00 368 LEU A CA 1
ATOM 10262 C C . LEU B 2 359 ? 272.383 398.449 278.827 1.00 20.00 368 LEU A C 1
ATOM 10263 O O . LEU B 2 359 ? 271.973 397.285 278.698 1.00 20.00 368 LEU A O 1
ATOM 10279 N N . ALA B 2 360 ? 273.341 398.800 279.680 1.00 20.00 369 ALA A N 1
ATOM 10280 C CA . ALA B 2 360 ? 273.985 397.846 280.569 1.00 20.00 369 ALA A CA 1
ATOM 10281 C C . ALA B 2 360 ? 273.126 397.623 281.810 1.00 20.00 369 ALA A C 1
ATOM 10282 O O . ALA B 2 360 ? 272.300 398.481 282.157 1.00 20.00 369 ALA A O 1
ATOM 10289 N N . LYS B 2 361 ? 273.363 396.487 282.474 1.00 20.00 370 LYS A N 1
ATOM 10290 C CA . LYS B 2 361 ? 272.637 396.071 283.682 1.00 20.00 370 LYS A CA 1
ATOM 10291 C C . LYS B 2 361 ? 273.229 396.828 284.848 1.00 20.00 370 LYS A C 1
ATOM 10292 O O . LYS B 2 361 ? 274.433 396.772 285.048 1.00 20.00 370 LYS A O 1
ATOM 10311 N N . VAL B 2 362 ? 272.399 397.546 285.587 1.00 20.00 371 VAL A N 1
ATOM 10312 C CA . VAL B 2 362 ? 272.872 398.373 286.701 1.00 20.00 371 VAL A CA 1
ATOM 10313 C C . VAL B 2 362 ? 272.145 398.005 287.989 1.00 20.00 371 VAL A C 1
ATOM 10314 O O . VAL B 2 362 ? 271.020 397.505 287.956 1.00 20.00 371 VAL A O 1
ATOM 10327 N N . GLN B 2 363 ? 272.788 398.270 289.127 1.00 20.00 372 GLN A N 1
ATOM 10328 C CA . GLN B 2 363 ? 272.186 398.045 290.448 1.00 20.00 372 GLN A CA 1
ATOM 10329 C C . GLN B 2 363 ? 271.155 399.113 290.788 1.00 20.00 372 GLN A C 1
ATOM 10330 O O . GLN B 2 363 ? 270.230 398.839 291.541 1.00 20.00 372 GLN A O 1
ATOM 10344 N N . ARG B 2 364 ? 271.337 400.317 290.255 1.00 20.00 373 ARG A N 1
ATOM 10345 C CA . ARG B 2 364 ? 270.513 401.475 290.577 1.00 20.00 373 ARG A CA 1
ATOM 10346 C C . ARG B 2 364 ? 270.077 402.231 289.330 1.00 20.00 373 ARG A C 1
ATOM 10347 O O . ARG B 2 364 ? 270.832 402.344 288.361 1.00 20.00 373 ARG A O 1
ATOM 10368 N N . ALA B 2 365 ? 268.882 402.779 289.352 1.00 20.00 374 ALA A N 1
ATOM 10369 C CA . ALA B 2 365 ? 268.485 403.738 288.321 1.00 20.00 374 ALA A CA 1
ATOM 10370 C C . ALA B 2 365 ? 267.447 404.689 288.849 1.00 20.00 374 ALA A C 1
ATOM 10371 O O . ALA B 2 365 ? 266.909 404.481 289.923 1.00 20.00 374 ALA A O 1
ATOM 10378 N N . VAL B 2 366 ? 267.164 405.730 288.069 1.00 20.00 375 VAL A N 1
ATOM 10379 C CA . VAL B 2 366 ? 266.270 406.833 288.437 1.00 20.00 375 VAL A CA 1
ATOM 10380 C C . VAL B 2 366 ? 265.527 407.349 287.208 1.00 20.00 375 VAL A C 1
ATOM 10381 O O . VAL B 2 366 ? 266.075 407.407 286.111 1.00 20.00 375 VAL A O 1
ATOM 10394 N N . CYS B 2 367 ? 264.287 407.746 287.426 1.00 20.00 376 CYS A N 1
ATOM 10395 C CA . CYS B 2 367 ? 263.482 408.428 286.441 1.00 20.00 376 CYS A CA 1
ATOM 10396 C C . CYS B 2 367 ? 262.978 409.702 287.098 1.00 20.00 376 CYS A C 1
ATOM 10397 O O . CYS B 2 367 ? 262.259 409.628 288.106 1.00 20.00 376 CYS A O 1
ATOM 10405 N N . MET B 2 368 ? 263.394 410.842 286.558 1.00 20.00 377 MET A N 1
ATOM 10406 C CA . MET B 2 368 ? 262.972 412.128 287.093 1.00 20.00 377 MET A CA 1
ATOM 10407 C C . MET B 2 368 ? 261.870 412.692 286.221 1.00 20.00 377 MET A C 1
ATOM 10408 O O . MET B 2 368 ? 262.039 412.736 285.003 1.00 20.00 377 MET A O 1
ATOM 10422 N N . LEU B 2 369 ? 260.766 413.111 286.827 1.00 20.00 378 LEU A N 1
ATOM 10423 C CA . LEU B 2 369 ? 259.711 413.805 286.097 1.00 20.00 378 LEU A CA 1
ATOM 10424 C C . LEU B 2 369 ? 259.617 415.177 286.667 1.00 20.00 378 LEU A C 1
ATOM 10425 O O . LEU B 2 369 ? 259.289 415.313 287.834 1.00 20.00 378 LEU A O 1
ATOM 10441 N N . SER B 2 370 ? 259.938 416.190 285.865 1.00 20.00 379 SER A N 1
ATOM 10442 C CA . SER B 2 370 ? 259.990 417.590 286.337 1.00 20.00 379 SER A CA 1
ATOM 10443 C C . SER B 2 370 ? 259.121 418.540 285.520 1.00 20.00 379 SER A C 1
ATOM 10444 O O . SER B 2 370 ? 259.137 418.496 284.293 1.00 20.00 379 SER A O 1
ATOM 10452 N N . ASN B 2 371 ? 258.366 419.388 286.189 1.00 20.00 380 ASN A N 1
ATOM 10453 C CA . ASN B 2 371 ? 257.587 420.419 285.534 1.00 20.00 380 ASN A CA 1
ATOM 10454 C C . ASN B 2 371 ? 258.411 421.714 285.544 1.00 20.00 380 ASN A C 1
ATOM 10455 O O . ASN B 2 371 ? 258.679 422.271 286.630 1.00 20.00 380 ASN A O 1
ATOM 10466 N N . THR B 2 372 ? 258.790 422.205 284.356 1.00 20.00 381 THR A N 1
ATOM 10467 C CA . THR B 2 372 ? 259.660 423.369 284.223 1.00 20.00 381 THR A CA 1
ATOM 10468 C C . THR B 2 372 ? 259.195 424.340 283.138 1.00 20.00 381 THR A C 1
ATOM 10469 O O . THR B 2 372 ? 258.734 423.931 282.063 1.00 20.00 381 THR A O 1
ATOM 10480 N N . THR B 2 373 ? 259.352 425.619 283.438 1.00 20.00 382 THR A N 1
ATOM 10481 C CA . THR B 2 373 ? 258.838 426.676 282.583 1.00 20.00 382 THR A CA 1
ATOM 10482 C C . THR B 2 373 ? 259.540 426.730 281.228 1.00 20.00 382 THR A C 1
ATOM 10483 O O . THR B 2 373 ? 259.001 427.318 280.283 1.00 20.00 382 THR A O 1
ATOM 10494 N N . ALA B 2 374 ? 260.733 426.119 281.156 1.00 20.00 383 ALA A N 1
ATOM 10495 C CA . ALA B 2 374 ? 261.583 426.080 279.960 1.00 20.00 383 ALA A CA 1
ATOM 10496 C C . ALA B 2 374 ? 260.941 425.333 278.800 1.00 20.00 383 ALA A C 1
ATOM 10497 O O . ALA B 2 374 ? 261.313 425.585 277.650 1.00 20.00 383 ALA A O 1
ATOM 10504 N N . ILE B 2 375 ? 259.980 424.442 279.094 1.00 20.00 384 ILE A N 1
ATOM 10505 C CA . ILE B 2 375 ? 259.229 423.728 278.055 1.00 20.00 384 ILE A CA 1
ATOM 10506 C C . ILE B 2 375 ? 258.461 424.661 277.103 1.00 20.00 384 ILE A C 1
ATOM 10507 O O . ILE B 2 375 ? 258.230 424.315 275.933 1.00 20.00 384 ILE A O 1
ATOM 10523 N N . ALA B 2 376 ? 258.090 425.834 277.636 1.00 20.00 385 ALA A N 1
ATOM 10524 C CA . ALA B 2 376 ? 257.412 426.894 276.879 1.00 20.00 385 ALA A CA 1
ATOM 10525 C C . ALA B 2 376 ? 258.154 427.294 275.622 1.00 20.00 385 ALA A C 1
ATOM 10526 O O . ALA B 2 376 ? 257.515 427.699 274.631 1.00 20.00 385 ALA A O 1
ATOM 10533 N N . GLU B 2 377 ? 259.488 427.152 275.666 1.00 20.00 386 GLU A N 1
ATOM 10534 C CA . GLU B 2 377 ? 260.354 427.444 274.513 1.00 20.00 386 GLU A CA 1
ATOM 10535 C C . GLU B 2 377 ? 260.031 426.588 273.290 1.00 20.00 386 GLU A C 1
ATOM 10536 O O . GLU B 2 377 ? 259.991 427.108 272.147 1.00 20.00 386 GLU A O 1
ATOM 10548 N N . ALA B 2 378 ? 259.747 425.304 273.554 1.00 20.00 387 ALA A N 1
ATOM 10549 C CA . ALA B 2 378 ? 259.372 424.374 272.495 1.00 20.00 387 ALA A CA 1
ATOM 10550 C C . ALA B 2 378 ? 258.106 424.867 271.788 1.00 20.00 387 ALA A C 1
ATOM 10551 O O . ALA B 2 378 ? 258.024 424.887 270.537 1.00 20.00 387 ALA A O 1
ATOM 10558 N N . TRP B 2 379 ? 257.138 425.267 272.612 1.00 20.00 388 TRP A N 1
ATOM 10559 C CA . TRP B 2 379 ? 255.855 425.744 272.104 1.00 20.00 388 TRP A CA 1
ATOM 10560 C C . TRP B 2 379 ? 256.065 426.988 271.267 1.00 20.00 388 TRP A C 1
ATOM 10561 O O . TRP B 2 379 ? 255.457 427.102 270.199 1.00 20.00 388 TRP A O 1
ATOM 10582 N N . ALA B 2 380 ? 256.930 427.886 271.739 1.00 20.00 389 ALA A N 1
ATOM 10583 C CA . ALA B 2 380 ? 257.282 429.098 270.991 1.00 20.00 389 ALA A CA 1
ATOM 10584 C C . ALA B 2 380 ? 257.815 428.768 269.596 1.00 20.00 389 ALA A C 1
ATOM 10585 O O . ALA B 2 380 ? 257.375 429.387 268.609 1.00 20.00 389 ALA A O 1
ATOM 10592 N N . ARG B 2 381 ? 258.762 427.823 269.513 1.00 20.00 390 ARG A N 1
ATOM 10593 C CA . ARG B 2 381 ? 259.303 427.506 268.193 1.00 20.00 390 ARG A CA 1
ATOM 10594 C C . ARG B 2 381 ? 258.232 426.873 267.315 1.00 20.00 390 ARG A C 1
ATOM 10595 O O . ARG B 2 381 ? 258.136 427.223 266.119 1.00 20.00 390 ARG A O 1
ATOM 10616 N N . LEU B 2 382 ? 257.416 426.010 267.921 1.00 20.00 391 LEU A N 1
ATOM 10617 C CA . LEU B 2 382 ? 256.376 425.305 267.158 1.00 20.00 391 LEU A CA 1
ATOM 10618 C C . LEU B 2 382 ? 255.372 426.310 266.614 1.00 20.00 391 LEU A C 1
ATOM 10619 O O . LEU B 2 382 ? 254.969 426.232 265.447 1.00 20.00 391 LEU A O 1
ATOM 10635 N N . ASP B 2 383 ? 254.991 427.251 267.472 1.00 20.00 392 ASP A N 1
ATOM 10636 C CA . ASP B 2 383 ? 254.056 428.325 267.112 1.00 20.00 392 ASP A CA 1
ATOM 10637 C C . ASP B 2 383 ? 254.611 429.126 265.959 1.00 20.00 392 ASP A C 1
ATOM 10638 O O . ASP B 2 383 ? 253.870 429.424 265.017 1.00 20.00 392 ASP A O 1
ATOM 10647 N N . HIS B 2 384 ? 255.899 429.461 266.044 1.00 20.00 393 HIS A N 1
ATOM 10648 C CA . HIS B 2 384 ? 256.574 430.227 264.992 1.00 20.00 393 HIS A CA 1
ATOM 10649 C C . HIS B 2 384 ? 256.486 429.489 263.657 1.00 20.00 393 HIS A C 1
ATOM 10650 O O . HIS B 2 384 ? 256.156 430.088 262.610 1.00 20.00 393 HIS A O 1
ATOM 10664 N N . LYS B 2 385 ? 256.777 428.192 263.728 1.00 20.00 394 LYS A N 1
ATOM 10665 C CA . LYS B 2 385 ? 256.732 427.329 262.545 1.00 20.00 394 LYS A CA 1
ATOM 10666 C C . LYS B 2 385 ? 255.342 427.334 261.920 1.00 20.00 394 LYS A C 1
ATOM 10667 O O . LYS B 2 385 ? 255.200 427.449 260.704 1.00 20.00 394 LYS A O 1
ATOM 10686 N N . PHE B 2 386 ? 254.335 427.216 262.783 1.00 20.00 395 PHE A N 1
ATOM 10687 C CA . PHE B 2 386 ? 252.933 427.206 262.376 1.00 20.00 395 PHE A CA 1
ATOM 10688 C C . PHE B 2 386 ? 252.594 428.489 261.652 1.00 20.00 395 PHE A C 1
ATOM 10689 O O . PHE B 2 386 ? 251.969 428.469 260.594 1.00 20.00 395 PHE A O 1
ATOM 10706 N N . ASP B 2 387 ? 253.040 429.599 262.234 1.00 20.00 396 ASP A N 1
ATOM 10707 C CA . ASP B 2 387 ? 252.660 430.935 261.793 1.00 20.00 396 ASP A CA 1
ATOM 10708 C C . ASP B 2 387 ? 253.213 431.213 260.414 1.00 20.00 396 ASP A C 1
ATOM 10709 O O . ASP B 2 387 ? 252.524 431.841 259.624 1.00 20.00 396 ASP A O 1
ATOM 10718 N N . LEU B 2 388 ? 254.446 430.769 260.145 1.00 20.00 397 LEU A N 1
ATOM 10719 C CA . LEU B 2 388 ? 255.031 430.940 258.801 1.00 20.00 397 LEU A CA 1
ATOM 10720 C C . LEU B 2 388 ? 254.149 430.289 257.711 1.00 20.00 397 LEU A C 1
ATOM 10721 O O . LEU B 2 388 ? 253.756 430.916 256.725 1.00 20.00 397 LEU A O 1
ATOM 10737 N N . MET B 2 389 ? 253.896 429.018 257.925 1.00 20.00 398 MET A N 1
ATOM 10738 C CA . MET B 2 389 ? 253.166 428.173 256.999 1.00 20.00 398 MET A CA 1
ATOM 10739 C C . MET B 2 389 ? 251.771 428.733 256.755 1.00 20.00 398 MET A C 1
ATOM 10740 O O . MET B 2 389 ? 251.311 428.866 255.580 1.00 20.00 398 MET A O 1
ATOM 10744 N N . TYR B 2 390 ? 251.122 429.110 257.863 1.00 20.00 399 TYR A N 1
ATOM 10745 C CA . TYR B 2 390 ? 249.753 429.636 257.799 1.00 20.00 399 TYR A CA 1
ATOM 10746 C C . TYR B 2 390 ? 249.681 430.979 257.096 1.00 20.00 399 TYR A C 1
ATOM 10747 O O . TYR B 2 390 ? 248.686 431.251 256.425 1.00 20.00 399 TYR A O 1
ATOM 10765 N N . ALA B 2 391 ? 250.752 431.776 257.206 1.00 20.00 400 ALA A N 1
ATOM 10766 C CA . ALA B 2 391 ? 250.878 433.050 256.496 1.00 20.00 400 ALA A CA 1
ATOM 10767 C C . ALA B 2 391 ? 250.586 432.888 255.007 1.00 20.00 400 ALA A C 1
ATOM 10768 O O . ALA B 2 391 ? 249.915 433.731 254.435 1.00 20.00 400 ALA A O 1
ATOM 10775 N N . LYS B 2 392 ? 250.998 431.751 254.438 1.00 20.00 401 LYS A N 1
ATOM 10776 C CA . LYS B 2 392 ? 250.762 431.468 253.020 1.00 20.00 401 LYS A CA 1
ATOM 10777 C C . LYS B 2 392 ? 249.611 430.494 252.789 1.00 20.00 401 LYS A C 1
ATOM 10778 O O . LYS B 2 392 ? 249.323 430.187 251.634 1.00 20.00 401 LYS A O 1
ATOM 10797 N N . ARG B 2 393 ? 248.944 430.046 253.864 1.00 20.00 402 ARG A N 1
ATOM 10798 C CA . ARG B 2 393 ? 247.852 429.046 253.827 1.00 20.00 402 ARG A CA 1
ATOM 10799 C C . ARG B 2 393 ? 248.351 427.718 253.220 1.00 20.00 402 ARG A C 1
ATOM 10800 O O . ARG B 2 393 ? 247.562 426.990 252.587 1.00 20.00 402 ARG A O 1
ATOM 10819 N N . ALA B 2 394 ? 249.648 427.437 253.408 1.00 20.00 403 ALA A N 1
ATOM 10820 C CA . ALA B 2 394 ? 250.287 426.292 252.740 1.00 20.00 403 ALA A CA 1
ATOM 10821 C C . ALA B 2 394 ? 249.674 424.993 253.269 1.00 20.00 403 ALA A C 1
ATOM 10822 O O . ALA B 2 394 ? 249.501 424.859 254.481 1.00 20.00 403 ALA A O 1
ATOM 10829 N N . PHE B 2 395 ? 249.272 424.106 252.349 1.00 20.00 404 PHE A N 1
ATOM 10830 C CA . PHE B 2 395 ? 248.657 422.797 252.643 1.00 20.00 404 PHE A CA 1
ATOM 10831 C C . PHE B 2 395 ? 247.224 422.831 253.199 1.00 20.00 404 PHE A C 1
ATOM 10832 O O . PHE B 2 395 ? 246.622 421.765 253.335 1.00 20.00 404 PHE A O 1
ATOM 10849 N N . VAL B 2 396 ? 246.690 424.028 253.476 1.00 20.00 405 VAL A N 1
ATOM 10850 C CA . VAL B 2 396 ? 245.454 424.192 254.265 1.00 20.00 405 VAL A CA 1
ATOM 10851 C C . VAL B 2 396 ? 244.261 423.550 253.579 1.00 20.00 405 VAL A C 1
ATOM 10852 O O . VAL B 2 396 ? 243.452 422.879 254.230 1.00 20.00 405 VAL A O 1
ATOM 10865 N N . HIS B 2 397 ? 244.218 423.631 252.245 1.00 20.00 406 HIS A N 1
ATOM 10866 C CA . HIS B 2 397 ? 243.113 423.062 251.425 1.00 20.00 406 HIS A CA 1
ATOM 10867 C C . HIS B 2 397 ? 242.803 421.612 251.814 1.00 20.00 406 HIS A C 1
ATOM 10868 O O . HIS B 2 397 ? 241.613 421.278 251.839 1.00 20.00 406 HIS A O 1
ATOM 10882 N N . TRP B 2 398 ? 243.812 420.773 252.064 1.00 20.00 407 TRP A N 1
ATOM 10883 C CA . TRP B 2 398 ? 243.612 419.340 252.416 1.00 20.00 407 TRP A CA 1
ATOM 10884 C C . TRP B 2 398 ? 242.642 419.236 253.592 1.00 20.00 407 TRP A C 1
ATOM 10885 O O . TRP B 2 398 ? 241.565 418.578 253.446 1.00 20.00 407 TRP A O 1
ATOM 10906 N N . TYR B 2 399 ? 242.987 419.872 254.713 1.00 20.00 408 TYR A N 1
ATOM 10907 C CA . TYR B 2 399 ? 242.155 419.838 255.940 1.00 20.00 408 TYR A CA 1
ATOM 10908 C C . TYR B 2 399 ? 240.756 420.333 255.585 1.00 20.00 408 TYR A C 1
ATOM 10909 O O . TYR B 2 399 ? 239.818 419.625 255.942 1.00 20.00 408 TYR A O 1
ATOM 10927 N N . VAL B 2 400 ? 240.637 421.448 254.859 1.00 20.00 409 VAL A N 1
ATOM 10928 C CA . VAL B 2 400 ? 239.321 422.064 254.504 1.00 20.00 409 VAL A CA 1
ATOM 10929 C C . VAL B 2 400 ? 238.455 421.048 253.753 1.00 20.00 409 VAL A C 1
ATOM 10930 O O . VAL B 2 400 ? 237.257 420.960 254.080 1.00 20.00 409 VAL A O 1
ATOM 10943 N N . GLY B 2 401 ? 239.014 420.341 252.767 1.00 20.00 410 GLY A N 1
ATOM 10944 C CA . GLY B 2 401 ? 238.287 419.299 252.015 1.00 20.00 410 GLY A CA 1
ATOM 10945 C C . GLY B 2 401 ? 237.862 418.188 252.952 1.00 20.00 410 GLY A C 1
ATOM 10946 O O . GLY B 2 401 ? 236.669 417.848 252.955 1.00 20.00 410 GLY A O 1
ATOM 10950 N N . GLU B 2 402 ? 238.788 417.644 253.742 1.00 20.00 411 GLU A N 1
ATOM 10951 C CA . GLU B 2 402 ? 238.437 416.634 254.779 1.00 20.00 411 GLU A CA 1
ATOM 10952 C C . GLU B 2 402 ? 237.206 417.103 255.575 1.00 20.00 411 GLU A C 1
ATOM 10953 O O . GLU B 2 402 ? 236.346 416.237 255.835 1.00 20.00 411 GLU A O 1
ATOM 10965 N N . GLY B 2 403 ? 237.097 418.393 255.943 1.00 20.00 412 GLY A N 1
ATOM 10966 C CA . GLY B 2 403 ? 235.872 418.905 256.630 1.00 20.00 412 GLY A CA 1
ATOM 10967 C C . GLY B 2 403 ? 236.197 419.900 257.728 1.00 20.00 412 GLY A C 1
ATOM 10968 O O . GLY B 2 403 ? 235.224 420.279 258.515 1.00 20.00 412 GLY A O 1
ATOM 10972 N N . MET B 2 404 ? 237.469 420.293 257.798 1.00 20.00 413 MET A N 1
ATOM 10973 C CA . MET B 2 404 ? 238.025 421.241 258.759 1.00 20.00 413 MET A CA 1
ATOM 10974 C C . MET B 2 404 ? 237.728 422.649 258.277 1.00 20.00 413 MET A C 1
ATOM 10975 O O . MET B 2 404 ? 237.636 422.853 257.089 1.00 20.00 413 MET A O 1
ATOM 10989 N N . GLU B 2 405 ? 237.524 423.581 259.203 1.00 20.00 414 GLU A N 1
ATOM 10990 C CA . GLU B 2 405 ? 237.242 424.969 258.861 1.00 20.00 414 GLU A CA 1
ATOM 10991 C C . GLU B 2 405 ? 238.458 425.803 259.250 1.00 20.00 414 GLU A C 1
ATOM 10992 O O . GLU B 2 405 ? 239.138 425.451 260.219 1.00 20.00 414 GLU A O 1
ATOM 11004 N N . GLU B 2 406 ? 238.717 426.888 258.510 1.00 20.00 415 GLU A N 1
ATOM 11005 C CA . GLU B 2 406 ? 239.887 427.764 258.712 1.00 20.00 415 GLU A CA 1
ATOM 11006 C C . GLU B 2 406 ? 239.890 428.382 260.117 1.00 20.00 415 GLU A C 1
ATOM 11007 O O . GLU B 2 406 ? 240.944 428.544 260.759 1.00 20.00 415 GLU A O 1
ATOM 11019 N N . GLY B 2 407 ? 238.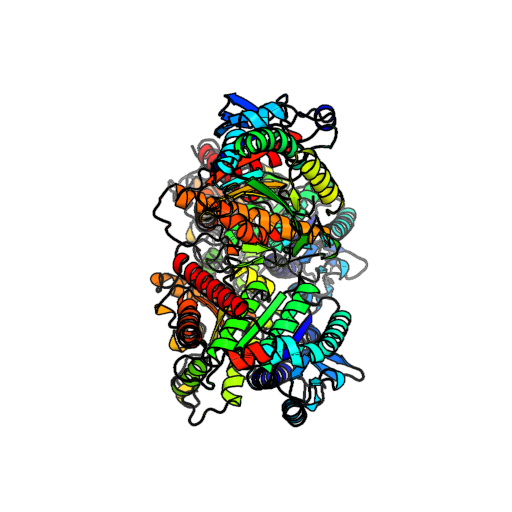683 428.681 260.593 1.00 20.00 416 GLY A N 1
ATOM 11020 C CA . GLY B 2 407 ? 238.487 429.271 261.912 1.00 20.00 416 GLY A CA 1
ATOM 11021 C C . GLY B 2 407 ? 239.030 428.412 263.037 1.00 20.00 416 GLY A C 1
ATOM 11022 O O . GLY B 2 407 ? 239.491 428.937 264.057 1.00 20.00 416 GLY A O 1
ATOM 11026 N N . GLU B 2 408 ? 238.975 427.090 262.839 1.00 20.00 417 GLU A N 1
ATOM 11027 C CA . GLU B 2 408 ? 239.525 426.138 263.804 1.00 20.00 417 GLU A CA 1
ATOM 11028 C C . GLU B 2 408 ? 241.002 426.389 264.000 1.00 20.00 417 GLU A C 1
ATOM 11029 O O . GLU B 2 408 ? 241.443 426.370 265.151 1.00 20.00 417 GLU A O 1
ATOM 11041 N N . PHE B 2 409 ? 241.728 426.635 262.899 1.00 20.00 418 PHE A N 1
ATOM 11042 C CA . PHE B 2 409 ? 243.180 426.817 262.958 1.00 20.00 418 PHE A CA 1
ATOM 11043 C C . PHE B 2 409 ? 243.535 427.994 263.868 1.00 20.00 418 PHE A C 1
ATOM 11044 O O . PHE B 2 409 ? 244.399 427.913 264.769 1.00 20.00 418 PHE A O 1
ATOM 11061 N N . SER B 2 410 ? 242.829 429.085 263.596 1.00 20.00 419 SER A N 1
ATOM 11062 C CA . SER B 2 410 ? 243.009 430.344 264.327 1.00 20.00 419 SER A CA 1
ATOM 11063 C C . SER B 2 410 ? 242.724 430.122 265.804 1.00 20.00 419 SER A C 1
ATOM 11064 O O . SER B 2 410 ? 243.501 430.587 266.659 1.00 20.00 419 SER A O 1
ATOM 11071 N N . GLU B 2 411 ? 241.623 429.406 266.071 1.00 20.00 420 GLU A N 1
ATOM 11072 C CA . GLU B 2 411 ? 241.215 429.104 267.445 1.00 20.00 420 GLU A CA 1
ATOM 11073 C C . GLU B 2 411 ? 242.315 428.349 268.178 1.00 20.00 420 GLU A C 1
ATOM 11074 O O . GLU B 2 411 ? 242.662 428.681 269.327 1.00 20.00 420 GLU A O 1
ATOM 11086 N N . ALA B 2 412 ? 242.853 427.349 267.487 1.00 20.00 421 ALA A N 1
ATOM 11087 C CA . ALA B 2 412 ? 243.910 426.499 268.032 1.00 20.00 421 ALA A CA 1
ATOM 11088 C C . ALA B 2 412 ? 245.123 427.338 268.375 1.00 20.00 421 ALA A C 1
ATOM 11089 O O . ALA B 2 412 ? 245.694 427.173 269.455 1.00 20.00 421 ALA A O 1
ATOM 11096 N N . ARG B 2 413 ? 245.480 428.233 267.454 1.00 20.00 422 ARG A N 1
ATOM 11097 C CA . ARG B 2 413 ? 246.627 429.117 267.634 1.00 20.00 422 ARG A CA 1
ATOM 11098 C C . ARG B 2 413 ? 246.441 429.976 268.886 1.00 20.00 422 ARG A C 1
ATOM 11099 O O . ARG B 2 413 ? 247.364 430.117 269.710 1.00 20.00 422 ARG A O 1
ATOM 11120 N N . GLU B 2 414 ? 245.228 430.521 269.001 1.00 20.00 423 GLU A N 1
ATOM 11121 C CA . GLU B 2 414 ? 244.858 431.376 270.129 1.00 20.00 423 GLU A CA 1
ATOM 11122 C C . GLU B 2 414 ? 245.025 430.618 271.441 1.00 20.00 423 GLU A C 1
ATOM 11123 O O . GLU B 2 414 ? 245.580 431.165 272.409 1.00 20.00 423 GLU A O 1
ATOM 11135 N N . ASP B 2 415 ? 244.549 429.372 271.439 1.00 20.00 424 ASP A N 1
ATOM 11136 C CA . ASP B 2 415 ? 244.598 428.514 272.610 1.00 20.00 424 ASP A CA 1
ATOM 11137 C C . ASP B 2 415 ? 246.036 428.324 273.076 1.00 20.00 424 ASP A C 1
ATOM 11138 O O . ASP B 2 415 ? 246.333 428.417 274.275 1.00 20.00 424 ASP A O 1
ATOM 11147 N N . MET B 2 416 ? 246.925 428.088 272.110 1.00 20.00 425 MET A N 1
ATOM 11148 C CA . MET B 2 416 ? 248.338 427.878 272.385 1.00 20.00 425 MET A CA 1
ATOM 11149 C C . MET B 2 416 ? 249.017 429.150 272.903 1.00 20.00 425 MET A C 1
ATOM 11150 O O . MET B 2 416 ? 249.868 429.102 273.822 1.00 20.00 425 MET A O 1
ATOM 11164 N N . ALA B 2 417 ? 248.622 430.284 272.329 1.00 20.00 426 ALA A N 1
ATOM 11165 C CA . ALA B 2 417 ? 249.108 431.587 272.789 1.00 20.00 426 ALA A CA 1
ATOM 11166 C C . ALA B 2 417 ? 248.749 431.802 274.259 1.00 20.00 426 ALA A C 1
ATOM 11167 O O . ALA B 2 417 ? 249.578 432.229 275.075 1.00 20.00 426 ALA A O 1
ATOM 11174 N N . ALA B 2 418 ? 247.498 431.475 274.568 1.00 20.00 427 ALA A N 1
ATOM 11175 C CA . ALA B 2 418 ? 246.965 431.594 275.928 1.00 20.00 427 ALA A CA 1
ATOM 11176 C C . ALA B 2 418 ? 247.765 430.717 276.865 1.00 20.00 427 ALA A C 1
ATOM 11177 O O . ALA B 2 418 ? 248.110 431.167 277.964 1.00 20.00 427 ALA A O 1
ATOM 11184 N N . LEU B 2 419 ? 248.069 429.490 276.420 1.00 20.00 428 LEU A N 1
ATOM 11185 C CA . LEU B 2 419 ? 248.820 428.519 277.225 1.00 20.00 428 LEU A CA 1
ATOM 11186 C C . LEU B 2 419 ? 250.236 429.006 277.555 1.00 20.00 428 LEU A C 1
ATOM 11187 O O . LEU B 2 419 ? 250.669 428.944 278.709 1.00 20.00 428 LEU A O 1
ATOM 11203 N N . GLU B 2 420 ? 250.921 429.490 276.515 1.00 20.00 429 GLU A N 1
ATOM 11204 C CA . GLU B 2 420 ? 252.242 430.061 276.664 1.00 20.00 429 GLU A CA 1
ATOM 11205 C C . GLU B 2 420 ? 252.244 431.213 277.658 1.00 20.00 429 GLU A C 1
ATOM 11206 O O . GLU B 2 420 ? 253.136 431.283 278.525 1.00 20.00 429 GLU A O 1
ATOM 11218 N N . LYS B 2 421 ? 251.228 432.078 277.549 1.00 20.00 430 LYS A N 1
ATOM 11219 C CA . LYS B 2 421 ? 251.039 433.207 278.456 1.00 20.00 430 LYS A CA 1
ATOM 11220 C C . LYS B 2 421 ? 250.840 432.758 279.901 1.00 20.00 430 LYS A C 1
ATOM 11221 O O . LYS B 2 421 ? 251.424 433.339 280.837 1.00 20.00 430 LYS A O 1
ATOM 11240 N N . ASP B 2 422 ? 250.068 431.678 280.053 1.00 20.00 431 ASP A N 1
ATOM 11241 C CA . ASP B 2 422 ? 249.820 431.099 281.379 1.00 20.00 431 ASP A CA 1
ATOM 11242 C C . ASP B 2 422 ? 251.141 430.627 281.981 1.00 20.00 431 ASP A C 1
ATOM 11243 O O . ASP B 2 422 ? 251.418 430.878 283.166 1.00 20.00 431 ASP A O 1
ATOM 11252 N N . TYR B 2 423 ? 251.937 429.958 281.149 1.00 20.00 432 TYR A N 1
ATOM 11253 C CA . TYR B 2 423 ? 253.246 429.456 281.584 1.00 20.00 432 TYR A CA 1
ATOM 11254 C C . TYR B 2 423 ? 254.155 430.601 282.018 1.00 20.00 432 TYR A C 1
ATOM 11255 O O . TYR B 2 423 ? 254.919 430.487 282.999 1.00 20.00 432 TYR A O 1
ATOM 11273 N N . GLU B 2 424 ? 254.111 431.692 281.250 1.00 20.00 433 GLU A N 1
ATOM 11274 C CA . GLU B 2 424 ? 254.881 432.901 281.533 1.00 20.00 433 GLU A CA 1
ATOM 11275 C C . GLU B 2 424 ? 254.531 433.423 282.924 1.00 20.00 433 GLU A C 1
ATOM 11276 O O . GLU B 2 424 ? 255.425 433.767 283.712 1.00 20.00 433 GLU A O 1
ATOM 11288 N N . GLU B 2 425 ? 253.237 433.456 283.215 1.00 20.00 434 GLU A N 1
ATOM 11289 C CA . GLU B 2 425 ? 252.703 434.081 284.423 1.00 20.00 434 GLU A CA 1
ATOM 11290 C C . GLU B 2 425 ? 253.059 433.342 285.710 1.00 20.00 434 GLU A C 1
ATOM 11291 O O . GLU B 2 425 ? 253.310 433.971 286.749 1.00 20.00 434 GLU A O 1
ATOM 11303 N N . VAL B 2 426 ? 253.133 432.017 285.616 1.00 20.00 435 VAL A N 1
ATOM 11304 C CA . VAL B 2 426 ? 253.470 431.176 286.773 1.00 20.00 435 VAL A CA 1
ATOM 11305 C C . VAL B 2 426 ? 254.941 431.206 287.145 1.00 20.00 435 VAL A C 1
ATOM 11306 O O . VAL B 2 426 ? 255.263 430.948 288.294 1.00 20.00 435 VAL A O 1
ATOM 11319 N N . GLY B 2 427 ? 255.807 431.557 286.188 1.00 20.00 436 GLY A N 1
ATOM 11320 C CA . GLY B 2 427 ? 257.241 431.685 286.408 1.00 20.00 436 GLY A CA 1
ATOM 11321 C C . GLY B 2 427 ? 257.667 433.021 286.987 1.00 20.00 436 GLY A C 1
ATOM 11322 O O . GLY B 2 427 ? 258.817 433.152 287.418 1.00 20.00 436 GLY A O 1
ATOM 11326 N N . VAL B 2 428 ? 256.750 433.998 287.015 1.00 20.00 437 VAL A N 1
ATOM 11327 C CA . VAL B 2 428 ? 257.038 435.306 287.626 1.00 20.00 437 VAL A CA 1
ATOM 11328 C C . VAL B 2 428 ? 256.982 435.162 289.140 1.00 20.00 437 VAL A C 1
ATOM 11329 O O . VAL B 2 428 ? 256.226 434.336 289.639 1.00 20.00 437 VAL A O 1
ATOM 11342 N N . MET C 3 1 ? 243.503 394.838 250.903 1.00 20.00 1 MET H N 1
ATOM 11343 C CA . MET C 3 1 ? 243.289 396.277 251.266 1.00 20.00 1 MET H CA 1
ATOM 11344 C C . MET C 3 1 ? 244.243 397.183 250.513 1.00 20.00 1 MET H C 1
ATOM 11345 O O . MET C 3 1 ? 245.401 396.830 250.277 1.00 20.00 1 MET H O 1
ATOM 11351 N N . ARG C 3 2 ? 243.731 398.348 250.137 1.00 20.00 2 ARG H N 1
ATOM 11352 C CA . ARG C 3 2 ? 244.476 399.368 249.373 1.00 20.00 2 ARG H CA 1
ATOM 11353 C C . ARG C 3 2 ? 244.974 398.994 247.965 1.00 20.00 2 ARG H C 1
ATOM 11354 O O . ARG C 3 2 ? 246.148 399.160 247.626 1.00 20.00 2 ARG H O 1
ATOM 11375 N N . GLU C 3 3 ? 244.045 398.577 247.111 1.00 20.00 3 GLU H N 1
ATOM 11376 C CA . GLU C 3 3 ? 244.327 398.152 245.750 1.00 20.00 3 GLU H CA 1
ATOM 11377 C C . GLU C 3 3 ? 244.526 399.327 244.776 1.00 20.00 3 GLU H C 1
ATOM 11378 O O . GLU C 3 3 ? 243.768 400.329 244.817 1.00 20.00 3 GLU H O 1
ATOM 11390 N N . ILE C 3 4 ? 245.560 399.185 243.937 1.00 20.00 4 ILE H N 1
ATOM 11391 C CA . ILE C 3 4 ? 245.842 400.162 242.884 1.00 20.00 4 ILE H CA 1
ATOM 11392 C C . ILE C 3 4 ? 245.484 399.622 241.500 1.00 20.00 4 ILE H C 1
ATOM 11393 O O . ILE C 3 4 ? 245.740 398.448 241.201 1.00 20.00 4 ILE H O 1
ATOM 11409 N N . VAL C 3 5 ? 244.901 400.488 240.674 1.00 20.00 5 VAL H N 1
ATOM 11410 C CA . VAL C 3 5 ? 244.525 400.113 239.306 1.00 20.00 5 VAL H CA 1
ATOM 11411 C C . VAL C 3 5 ? 245.481 400.783 238.320 1.00 20.00 5 VAL H C 1
ATOM 11412 O O . VAL C 3 5 ? 245.662 402.020 238.325 1.00 20.00 5 VAL H O 1
ATOM 11425 N N . HIS C 3 6 ? 246.096 399.954 237.482 1.00 20.00 6 HIS H N 1
ATOM 11426 C CA . HIS C 3 6 ? 247.101 400.408 236.521 1.00 20.00 6 HIS H CA 1
ATOM 11427 C C . HIS C 3 6 ? 246.524 400.548 235.114 1.00 20.00 6 HIS H C 1
ATOM 11428 O O . HIS C 3 6 ? 245.847 399.624 234.626 1.00 20.00 6 HIS H O 1
ATOM 11442 N N . ILE C 3 7 ? 246.796 401.691 234.456 1.00 20.00 7 ILE H N 1
ATOM 11443 C CA . ILE C 3 7 ? 246.349 401.930 233.068 1.00 20.00 7 ILE H CA 1
ATOM 11444 C C . ILE C 3 7 ? 247.523 402.401 232.214 1.00 20.00 7 ILE H C 1
ATOM 11445 O O . ILE C 3 7 ? 248.281 403.299 232.602 1.00 20.00 7 ILE H O 1
ATOM 11461 N N . GLN C 3 8 ? 247.610 401.796 231.034 1.00 20.00 8 GLN H N 1
ATOM 11462 C CA . GLN C 3 8 ? 248.639 402.052 230.045 1.00 20.00 8 GLN H CA 1
ATOM 11463 C C . GLN C 3 8 ? 248.028 402.485 228.717 1.00 20.00 8 GLN H C 1
ATOM 11464 O O . GLN C 3 8 ? 247.242 401.725 228.135 1.00 20.00 8 GLN H O 1
ATOM 11478 N N . ALA C 3 9 ? 248.375 403.671 228.238 1.00 20.00 9 ALA H N 1
ATOM 11479 C CA . ALA C 3 9 ? 247.663 404.260 227.105 1.00 20.00 9 ALA H CA 1
ATOM 11480 C C . ALA C 3 9 ? 248.605 404.751 226.016 1.00 20.00 9 ALA H C 1
ATOM 11481 O O . ALA C 3 9 ? 249.462 405.572 226.306 1.00 20.00 9 ALA H O 1
ATOM 11488 N N . GLY C 3 10 ? 248.496 404.227 224.794 1.00 20.00 10 GLY H N 1
ATOM 11489 C CA . GLY C 3 10 ? 249.460 404.564 223.724 1.00 20.00 10 GLY H CA 1
ATOM 11490 C C . GLY C 3 10 ? 250.763 403.756 223.823 1.00 20.00 10 GLY H C 1
ATOM 11491 O O . GLY C 3 10 ? 250.958 403.001 224.780 1.00 20.00 10 GLY H O 1
ATOM 11495 N N . GLN C 3 11 ? 251.644 403.906 222.827 1.00 20.00 11 GLN H N 1
ATOM 11496 C CA . GLN C 3 11 ? 252.724 402.933 222.607 1.00 20.00 11 GLN H CA 1
ATOM 11497 C C . GLN C 3 11 ? 253.729 403.033 223.729 1.00 20.00 11 GLN H C 1
ATOM 11498 O O . GLN C 3 11 ? 254.032 402.039 224.367 1.00 20.00 11 GLN H O 1
ATOM 11512 N N . CYS C 3 12 ? 254.275 404.233 223.881 1.00 20.00 12 CYS H N 1
ATOM 11513 C CA . CYS C 3 12 ? 255.262 404.545 224.907 1.00 20.00 12 CYS H CA 1
ATOM 11514 C C . CYS C 3 12 ? 254.819 404.122 226.294 1.00 20.00 12 CYS H C 1
ATOM 11515 O O . CYS C 3 12 ? 255.577 403.460 227.028 1.00 20.00 12 CYS H O 1
ATOM 11523 N N . GLY C 3 13 ? 253.593 404.526 226.642 1.00 20.00 13 GLY H N 1
ATOM 11524 C CA . GLY C 3 13 ? 252.975 404.215 227.927 1.00 20.00 13 GLY H CA 1
ATOM 11525 C C . GLY C 3 13 ? 252.954 402.709 228.152 1.00 20.00 13 GLY H C 1
ATOM 11526 O O . GLY C 3 13 ? 253.360 402.214 229.231 1.00 20.00 13 GLY H O 1
ATOM 11530 N N . ASN C 3 14 ? 252.501 402.002 227.119 1.00 20.00 14 ASN H N 1
ATOM 11531 C CA . ASN C 3 14 ? 252.408 400.542 227.156 1.00 20.00 14 ASN H CA 1
ATOM 11532 C C . ASN C 3 14 ? 253.760 399.924 227.407 1.00 20.00 14 ASN H C 1
ATOM 11533 O O . ASN C 3 14 ? 253.893 399.013 228.230 1.00 20.00 14 ASN H O 1
ATOM 11544 N N . GLN C 3 15 ? 254.757 400.430 226.693 1.00 20.00 15 GLN H N 1
ATOM 11545 C CA . GLN C 3 15 ? 256.115 399.912 226.802 1.00 20.00 15 GLN H CA 1
ATOM 11546 C C . GLN C 3 15 ? 256.633 400.090 228.220 1.00 20.00 15 GLN H C 1
ATOM 11547 O O . GLN C 3 15 ? 257.211 399.148 228.813 1.00 20.00 15 GLN H O 1
ATOM 11561 N N . ILE C 3 16 ? 256.392 401.282 228.764 1.00 20.00 16 ILE H N 1
ATOM 11562 C CA . ILE C 3 16 ? 256.863 401.578 230.120 1.00 20.00 16 ILE H CA 1
ATOM 11563 C C . ILE C 3 16 ? 256.173 400.644 231.122 1.00 20.00 16 ILE H C 1
ATOM 11564 O O . ILE C 3 16 ? 256.815 400.113 232.038 1.00 20.00 16 ILE H O 1
ATOM 11580 N N . GLY C 3 17 ? 254.871 400.453 230.907 1.00 20.00 17 GLY H N 1
ATOM 11581 C CA . GLY C 3 17 ? 254.046 399.607 231.740 1.00 20.00 17 GLY H CA 1
ATOM 11582 C C . GLY C 3 17 ? 254.571 398.200 231.744 1.00 20.00 17 GLY H C 1
ATOM 11583 O O . GLY C 3 17 ? 254.603 397.605 232.813 1.00 20.00 17 GLY H O 1
ATOM 11587 N N . ALA C 3 18 ? 254.979 397.692 230.576 1.00 20.00 18 ALA H N 1
ATOM 11588 C CA . ALA C 3 18 ? 255.507 396.339 230.468 1.00 20.00 18 ALA H CA 1
ATOM 11589 C C . ALA C 3 18 ? 256.725 396.158 231.389 1.00 20.00 18 ALA H C 1
ATOM 11590 O O . ALA C 3 18 ? 256.834 395.174 232.137 1.00 20.00 18 ALA H O 1
ATOM 11597 N N . LYS C 3 19 ? 257.611 397.149 231.301 1.00 20.00 19 LYS H N 1
ATOM 11598 C CA . LYS C 3 19 ? 258.837 397.161 232.089 1.00 20.00 19 LYS H CA 1
ATOM 11599 C C . LYS C 3 19 ? 258.511 397.158 233.576 1.00 20.00 19 LYS H C 1
ATOM 11600 O O . LYS C 3 19 ? 259.110 396.384 234.352 1.00 20.00 19 LYS H O 1
ATOM 11619 N N . PHE C 3 20 ? 257.557 398.020 233.934 1.00 20.00 20 PHE H N 1
ATOM 11620 C CA . PHE C 3 20 ? 257.078 398.191 235.309 1.00 20.00 20 PHE H CA 1
ATOM 11621 C C . PHE C 3 20 ? 256.597 396.852 235.861 1.00 20.00 20 PHE H C 1
ATOM 11622 O O . PHE C 3 20 ? 256.971 396.431 236.980 1.00 20.00 20 PHE H O 1
ATOM 11639 N N . TRP C 3 21 ? 255.778 396.194 235.053 1.00 20.00 21 TRP H N 1
ATOM 11640 C CA . TRP C 3 21 ? 255.189 394.912 235.440 1.00 20.00 21 TRP H CA 1
ATOM 11641 C C . TRP C 3 21 ? 256.276 393.876 235.637 1.00 20.00 21 TRP H C 1
ATOM 11642 O O . TRP C 3 21 ? 256.227 393.130 236.614 1.00 20.00 21 TRP H O 1
ATOM 11663 N N . GLU C 3 22 ? 257.250 393.872 234.730 1.00 20.00 22 GLU H N 1
ATOM 11664 C CA . GLU C 3 22 ? 258.346 392.908 234.761 1.00 20.00 22 GLU H CA 1
ATOM 11665 C C . GLU C 3 22 ? 259.120 393.022 236.056 1.00 20.00 22 GLU H C 1
ATOM 11666 O O . GLU C 3 22 ? 259.416 392.003 236.706 1.00 20.00 22 GLU H O 1
ATOM 11670 N N . VAL C 3 23 ? 259.450 394.259 236.403 1.00 20.00 23 VAL H N 1
ATOM 11671 C CA . VAL C 3 23 ? 260.223 394.528 237.622 1.00 20.00 23 VAL H CA 1
ATOM 11672 C C . VAL C 3 23 ? 259.407 394.072 238.842 1.00 20.00 23 VAL H C 1
ATOM 11673 O O . VAL C 3 23 ? 259.928 393.371 239.730 1.00 20.00 23 VAL H O 1
ATOM 11686 N N . ILE C 3 24 ? 258.122 394.426 238.828 1.00 20.00 24 ILE H N 1
ATOM 11687 C CA . ILE C 3 24 ? 257.331 394.214 240.041 1.00 20.00 24 ILE H CA 1
ATOM 11688 C C . ILE C 3 24 ? 257.093 392.724 240.264 1.00 20.00 24 ILE H C 1
ATOM 11689 O O . ILE C 3 24 ? 257.152 392.274 241.400 1.00 20.00 24 ILE H O 1
ATOM 11705 N N . SER C 3 25 ? 256.864 391.971 239.197 1.00 20.00 25 SER H N 1
ATOM 11706 C CA . SER C 3 25 ? 256.702 390.533 239.295 1.00 20.00 25 SER H CA 1
ATOM 11707 C C . SER C 3 25 ? 257.946 389.873 239.873 1.00 20.00 25 SER H C 1
ATOM 11708 O O . SER C 3 25 ? 257.840 389.011 240.749 1.00 20.00 25 SER H O 1
ATOM 11716 N N . ASP C 3 26 ? 259.104 390.321 239.400 1.00 20.00 26 ASP H N 1
ATOM 11717 C CA . ASP C 3 26 ? 260.390 389.830 239.908 1.00 20.00 26 ASP H CA 1
ATOM 11718 C C . ASP C 3 26 ? 260.517 390.093 241.404 1.00 20.00 26 ASP H C 1
ATOM 11719 O O . ASP C 3 26 ? 260.925 389.224 242.172 1.00 20.00 26 ASP H O 1
ATOM 11728 N N . GLU C 3 27 ? 260.152 391.311 241.773 1.00 20.00 27 GLU H N 1
ATOM 11729 C CA . GLU C 3 27 ? 260.208 391.787 243.157 1.00 20.00 27 GLU H CA 1
ATOM 11730 C C . GLU C 3 27 ? 259.359 390.907 244.059 1.00 20.00 27 GLU H C 1
ATOM 11731 O O . GLU C 3 27 ? 259.815 390.524 245.137 1.00 20.00 27 GLU H O 1
ATOM 11743 N N . HIS C 3 28 ? 258.119 390.626 243.638 1.00 20.00 28 HIS H N 1
ATOM 11744 C CA . HIS C 3 28 ? 257.163 389.805 244.400 1.00 20.00 28 HIS H CA 1
ATOM 11745 C C . HIS C 3 28 ? 257.273 388.295 244.160 1.00 20.00 28 HIS H C 1
ATOM 11746 O O . HIS C 3 28 ? 256.439 387.535 244.662 1.00 20.00 28 HIS H O 1
ATOM 11760 N N . GLY C 3 29 ? 258.313 387.876 243.441 1.00 20.00 29 GLY H N 1
ATOM 11761 C CA . GLY C 3 29 ? 258.589 386.471 243.147 1.00 20.00 29 GLY H CA 1
ATOM 11762 C C . GLY C 3 29 ? 257.573 385.802 242.228 1.00 20.00 29 GLY H C 1
ATOM 11763 O O . GLY C 3 29 ? 257.306 384.600 242.362 1.00 20.00 29 GLY H O 1
ATOM 11767 N N . ILE C 3 30 ? 257.014 386.570 241.288 1.00 20.00 30 ILE H N 1
ATOM 11768 C CA . ILE C 3 30 ? 256.032 386.072 240.309 1.00 20.00 30 ILE H CA 1
ATOM 11769 C C . ILE C 3 30 ? 256.733 385.806 238.969 1.00 20.00 30 ILE H C 1
ATOM 11770 O O . ILE C 3 30 ? 257.452 386.674 238.476 1.00 20.00 30 ILE H O 1
ATOM 11786 N N . ASP C 3 31 ? 256.522 384.615 238.404 1.00 20.00 31 ASP H N 1
ATOM 11787 C CA . ASP C 3 31 ? 257.191 384.189 237.162 1.00 20.00 31 ASP H CA 1
ATOM 11788 C C . ASP C 3 31 ? 256.351 384.569 235.929 1.00 20.00 31 ASP H C 1
ATOM 11789 O O . ASP C 3 31 ? 255.208 385.016 236.073 1.00 20.00 31 ASP H O 1
ATOM 11798 N N . PRO C 3 32 ? 256.869 384.339 234.697 1.00 20.00 32 PRO H N 1
ATOM 11799 C CA . PRO C 3 32 ? 256.089 384.613 233.482 1.00 20.00 32 PRO H CA 1
ATOM 11800 C C . PRO C 3 32 ? 254.726 383.907 233.326 1.00 20.00 32 PRO H C 1
ATOM 11801 O O . PRO C 3 32 ? 253.993 384.263 232.406 1.00 20.00 32 PRO H O 1
ATOM 11812 N N . THR C 3 33 ? 254.400 382.933 234.188 1.00 20.00 33 THR H N 1
ATOM 11813 C CA . THR C 3 33 ? 253.124 382.185 234.133 1.00 20.00 33 THR H CA 1
ATOM 11814 C C . THR C 3 33 ? 252.064 382.746 235.093 1.00 20.00 33 THR H C 1
ATOM 11815 O O . THR C 3 33 ? 250.883 382.423 234.984 1.00 20.00 33 THR H O 1
ATOM 11826 N N . GLY C 3 34 ? 252.509 383.577 236.040 1.00 20.00 34 GLY H N 1
ATOM 11827 C CA . GLY C 3 34 ? 251.658 384.110 237.112 1.00 20.00 34 GLY H CA 1
ATOM 11828 C C . GLY C 3 34 ? 251.759 383.367 238.442 1.00 20.00 34 GLY H C 1
ATOM 11829 O O . GLY C 3 34 ? 251.095 383.731 239.406 1.00 20.00 34 GLY H O 1
ATOM 11833 N N . SER C 3 35 ? 252.631 382.361 238.510 1.00 20.00 35 SER H N 1
ATOM 11834 C CA . SER C 3 35 ? 252.831 381.573 239.721 1.00 20.00 35 SER H CA 1
ATOM 11835 C C . SER C 3 35 ? 253.894 382.186 240.643 1.00 20.00 35 SER H C 1
ATOM 11836 O O . SER C 3 35 ? 254.935 382.672 240.185 1.00 20.00 35 SER H O 1
ATOM 11844 N N . TYR C 3 36 ? 253.617 382.136 241.945 1.00 20.00 36 TYR H N 1
ATOM 11845 C CA . TYR C 3 36 ? 254.552 382.599 242.969 1.00 20.00 36 TYR H CA 1
ATOM 11846 C C . TYR C 3 36 ? 255.610 381.537 243.221 1.00 20.00 36 TYR H C 1
ATOM 11847 O O . TYR C 3 36 ? 255.280 380.411 243.606 1.00 20.00 36 TYR H O 1
ATOM 11865 N N . HIS C 3 37 ? 256.870 381.907 243.005 1.00 20.00 37 HIS H N 1
ATOM 11866 C CA . HIS C 3 37 ? 258.007 381.027 243.286 1.00 20.00 37 HIS H CA 1
ATOM 11867 C C . HIS C 3 37 ? 259.050 381.702 244.159 1.00 20.00 37 HIS H C 1
ATOM 11868 O O . HIS C 3 37 ? 260.220 381.305 244.160 1.00 20.00 37 HIS H O 1
ATOM 11882 N N . GLY C 3 38 ? 258.613 382.709 244.915 1.00 20.00 38 GLY H N 1
ATOM 11883 C CA . GLY C 3 38 ? 259.477 383.449 245.827 1.00 20.00 38 GLY H CA 1
ATOM 11884 C C . GLY C 3 38 ? 259.834 382.657 247.076 1.00 20.00 38 GLY H C 1
ATOM 11885 O O . GLY C 3 38 ? 259.419 381.512 247.213 1.00 20.00 38 GLY H O 1
ATOM 11889 N N . ASP C 3 39 ? 260.642 383.253 247.943 1.00 20.00 39 ASP H N 1
ATOM 11890 C CA . ASP C 3 39 ? 261.047 382.634 249.205 1.00 20.00 39 ASP H CA 1
ATOM 11891 C C . ASP C 3 39 ? 260.313 383.246 250.405 1.00 20.00 39 ASP H C 1
ATOM 11892 O O . ASP C 3 39 ? 259.809 382.508 251.256 1.00 20.00 39 ASP H O 1
ATOM 11901 N N . SER C 3 40 ? 260.255 384.581 250.449 1.00 20.00 40 SER H N 1
ATOM 11902 C CA . SER C 3 40 ? 259.774 385.338 251.600 1.00 20.00 40 SER H CA 1
ATOM 11903 C C . SER C 3 40 ? 258.257 385.474 251.584 1.00 20.00 40 SER H C 1
ATOM 11904 O O . SER C 3 40 ? 257.661 385.865 250.567 1.00 20.00 40 SER H O 1
ATOM 11912 N N . ASP C 3 41 ? 257.660 385.252 252.751 1.00 20.00 41 ASP H N 1
ATOM 11913 C CA . ASP C 3 41 ? 256.229 385.482 253.014 1.00 20.00 41 ASP H CA 1
ATOM 11914 C C . ASP C 3 41 ? 255.842 386.976 252.862 1.00 20.00 41 ASP H C 1
ATOM 11915 O O . ASP C 3 41 ? 254.681 387.285 252.592 1.00 20.00 41 ASP H O 1
ATOM 11924 N N . LEU C 3 42 ? 256.816 387.880 253.017 1.00 20.00 42 LEU H N 1
ATOM 11925 C CA . LEU C 3 42 ? 256.609 389.324 252.850 1.00 20.00 42 LEU H CA 1
ATOM 11926 C C . LEU C 3 42 ? 256.264 389.683 251.405 1.00 20.00 42 LEU H C 1
ATOM 11927 O O . LEU C 3 42 ? 255.518 390.632 251.203 1.00 20.00 42 LEU H O 1
ATOM 11943 N N . GLN C 3 43 ? 256.772 388.916 250.429 1.00 20.00 43 GLN H N 1
ATOM 11944 C CA . GLN C 3 43 ? 256.488 389.082 248.988 1.00 20.00 43 GLN H CA 1
ATOM 11945 C C . GLN C 3 43 ? 255.021 388.867 248.624 1.00 20.00 43 GLN H C 1
ATOM 11946 O O . GLN C 3 43 ? 254.545 389.468 247.665 1.00 20.00 43 GLN H O 1
ATOM 11960 N N . LEU C 3 44 ? 254.325 388.007 249.373 1.00 20.00 44 LEU H N 1
ATOM 11961 C CA . LEU C 3 44 ? 252.902 387.688 249.148 1.00 20.00 44 LEU H CA 1
ATOM 11962 C C . LEU C 3 44 ? 251.920 388.431 250.064 1.00 20.00 44 LEU H C 1
ATOM 11963 O O . LEU C 3 44 ? 250.743 388.533 249.730 1.00 20.00 44 LEU H O 1
ATOM 11979 N N . GLU C 3 45 ? 252.400 388.924 251.205 1.00 20.00 47 GLU H N 1
ATOM 11980 C CA . GLU C 3 45 ? 251.545 389.573 252.211 1.00 20.00 47 GLU H CA 1
ATOM 11981 C C . GLU C 3 45 ? 250.633 390.642 251.595 1.00 20.00 47 GLU H C 1
ATOM 11982 O O . GLU C 3 45 ? 249.431 390.586 251.804 1.00 20.00 47 GLU H O 1
ATOM 11994 N N . ARG C 3 46 ? 251.205 391.550 250.800 1.00 20.00 48 ARG H N 1
ATOM 11995 C CA . ARG C 3 46 ? 250.466 392.641 250.182 1.00 20.00 48 ARG H CA 1
ATOM 11996 C C . ARG C 3 46 ? 250.420 392.531 248.650 1.00 20.00 48 ARG H C 1
ATOM 11997 O O . ARG C 3 46 ? 250.349 393.548 247.955 1.00 20.00 48 ARG H O 1
ATOM 12018 N N . ILE C 3 47 ? 250.435 391.293 248.136 1.00 20.00 49 ILE H N 1
ATOM 12019 C CA . ILE C 3 47 ? 250.368 390.999 246.695 1.00 20.00 49 ILE H CA 1
ATOM 12020 C C . ILE C 3 47 ? 249.132 391.590 245.990 1.00 20.00 49 ILE H C 1
ATOM 12021 O O . ILE C 3 47 ? 249.208 391.933 244.805 1.00 20.00 49 ILE H O 1
ATOM 12037 N N . ASN C 3 48 ? 248.029 391.705 246.750 1.00 20.00 50 ASN H N 1
ATOM 12038 C CA . ASN C 3 48 ? 246.743 392.207 246.278 1.00 20.00 50 ASN H CA 1
ATOM 12039 C C . ASN C 3 48 ? 246.703 393.675 245.902 1.00 20.00 50 ASN H C 1
ATOM 12040 O O . ASN C 3 48 ? 245.743 394.079 245.258 1.00 20.00 50 ASN H O 1
ATOM 12051 N N . VAL C 3 49 ? 247.717 394.462 246.310 1.00 20.00 51 VAL H N 1
ATOM 12052 C CA . VAL C 3 49 ? 247.814 395.873 245.906 1.00 20.00 51 VAL H CA 1
ATOM 12053 C C . VAL C 3 49 ? 247.911 396.013 244.376 1.00 20.00 51 VAL H C 1
ATOM 12054 O O . VAL C 3 49 ? 247.256 396.877 243.801 1.00 20.00 51 VAL H O 1
ATOM 12067 N N . TYR C 3 50 ? 248.690 395.132 243.736 1.00 20.00 52 TYR H N 1
ATOM 12068 C CA . TYR C 3 50 ? 248.857 395.162 242.273 1.00 20.00 52 TYR H CA 1
ATOM 12069 C C . TYR C 3 50 ? 248.337 393.945 241.502 1.00 20.00 52 TYR H C 1
ATOM 12070 O O . TYR C 3 50 ? 248.183 394.020 240.281 1.00 20.00 52 TYR H O 1
ATOM 12088 N N . TYR C 3 51 ? 248.056 392.834 242.194 1.00 20.00 53 TYR H N 1
ATOM 12089 C CA . TYR C 3 51 ? 247.658 391.594 241.527 1.00 20.00 53 TYR H CA 1
ATOM 12090 C C . TYR C 3 51 ? 246.314 391.076 242.023 1.00 20.00 53 TYR H C 1
ATOM 12091 O O . TYR C 3 51 ? 246.023 391.129 243.208 1.00 20.00 53 TYR H O 1
ATOM 12109 N N . ASN C 3 52 ? 245.514 390.537 241.099 1.00 20.00 54 ASN H N 1
ATOM 12110 C CA . ASN C 3 52 ? 244.308 389.779 241.431 1.00 20.00 54 ASN H CA 1
ATOM 12111 C C . ASN C 3 52 ? 244.716 388.328 241.496 1.00 20.00 54 ASN H C 1
ATOM 12112 O O . ASN C 3 52 ? 245.582 387.900 240.726 1.00 20.00 54 ASN H O 1
ATOM 12123 N N . GLU C 3 53 ? 244.107 387.588 242.416 1.00 20.00 55 GLU H N 1
ATOM 12124 C CA . GLU C 3 53 ? 244.421 386.192 242.575 1.00 20.00 55 GLU H CA 1
ATOM 12125 C C . GLU C 3 53 ? 243.416 385.403 241.733 1.00 20.00 55 GLU H C 1
ATOM 12126 O O . GLU C 3 53 ? 242.208 385.505 241.959 1.00 20.00 55 GLU H O 1
ATOM 12138 N N . ALA C 3 54 ? 243.922 384.672 240.736 1.00 20.00 56 ALA H N 1
ATOM 12139 C CA . ALA C 3 54 ? 243.122 383.808 239.850 1.00 20.00 56 ALA H CA 1
ATOM 12140 C C . ALA C 3 54 ? 243.123 382.363 240.363 1.00 20.00 56 ALA H C 1
ATOM 12141 O O . ALA C 3 54 ? 243.809 382.057 241.335 1.00 20.00 56 ALA H O 1
ATOM 12148 N N . ALA C 3 55 ? 242.350 381.503 239.711 1.00 20.00 57 ALA H N 1
ATOM 12149 C CA . ALA C 3 55 ? 242.199 380.111 240.135 1.00 20.00 57 ALA H CA 1
ATOM 12150 C C . ALA C 3 55 ? 243.468 379.287 239.899 1.00 20.00 57 ALA H C 1
ATOM 12151 O O . ALA C 3 55 ? 244.111 379.399 238.852 1.00 20.00 57 ALA H O 1
ATOM 12158 N N . GLY C 3 56 ? 243.816 378.467 240.890 1.00 20.00 58 GLY H N 1
ATOM 12159 C CA . GLY C 3 56 ? 244.944 377.537 240.792 1.00 20.00 58 GLY H CA 1
ATOM 12160 C C . GLY C 3 56 ? 246.295 378.135 241.140 1.00 20.00 58 GLY H C 1
ATOM 12161 O O . GLY C 3 56 ? 247.297 377.813 240.496 1.00 20.00 58 GLY H O 1
ATOM 12165 N N . ASN C 3 57 ? 246.319 378.991 242.166 1.00 20.00 59 ASN H N 1
ATOM 12166 C CA . ASN C 3 57 ? 247.550 379.606 242.683 1.00 20.00 59 ASN H CA 1
ATOM 12167 C C . ASN C 3 57 ? 248.333 380.422 241.646 1.00 20.00 59 ASN H C 1
ATOM 12168 O O . ASN C 3 57 ? 249.547 380.260 241.482 1.00 20.00 59 ASN H O 1
ATOM 12179 N N . LYS C 3 58 ? 247.607 381.300 240.960 1.00 20.00 60 LYS H N 1
ATOM 12180 C CA . LYS C 3 58 ? 248.180 382.259 239.995 1.00 20.00 60 LYS H CA 1
ATOM 12181 C C . LYS C 3 58 ? 247.779 383.710 240.306 1.00 20.00 60 LYS H C 1
ATOM 12182 O O . LYS C 3 58 ? 246.733 384.002 240.909 1.00 20.00 60 LYS H O 1
ATOM 12201 N N . TYR C 3 59 ? 248.594 384.634 239.816 1.00 20.00 61 TYR H N 1
ATOM 12202 C CA . TYR C 3 59 ? 248.411 386.048 240.055 1.00 20.00 61 TYR H CA 1
ATOM 12203 C C . TYR C 3 59 ? 248.392 386.804 238.738 1.00 20.00 61 TYR H C 1
ATOM 12204 O O . TYR C 3 59 ? 249.193 386.489 237.828 1.00 20.00 61 TYR H O 1
ATOM 12222 N N . VAL C 3 60 ? 247.478 387.777 238.628 1.00 20.00 62 VAL H N 1
ATOM 12223 C CA . VAL C 3 60 ? 247.324 388.565 237.401 1.00 20.00 62 VAL H CA 1
ATOM 12224 C C . VAL C 3 60 ? 247.287 390.090 237.635 1.00 20.00 62 VAL H C 1
ATOM 12225 O O . VAL C 3 60 ? 246.559 390.562 238.487 1.00 20.00 62 VAL H O 1
ATOM 12238 N N . PRO C 3 61 ? 248.104 390.848 236.898 1.00 20.00 63 PRO H N 1
ATOM 12239 C CA . PRO C 3 61 ? 248.174 392.307 237.111 1.00 20.00 63 PRO H CA 1
ATOM 12240 C C . PRO C 3 61 ? 246.807 392.973 236.999 1.00 20.00 63 PRO H C 1
ATOM 12241 O O . PRO C 3 61 ? 246.049 392.641 236.084 1.00 20.00 63 PRO H O 1
ATOM 12252 N N . ARG C 3 62 ? 246.504 393.887 237.918 1.00 20.00 64 ARG H N 1
ATOM 12253 C CA . ARG C 3 62 ? 245.305 394.710 237.829 1.00 20.00 64 ARG H CA 1
ATOM 12254 C C . ARG C 3 62 ? 245.661 395.844 236.868 1.00 20.00 64 ARG H C 1
ATOM 12255 O O . ARG C 3 62 ? 245.809 397.024 237.241 1.00 20.00 64 ARG H O 1
ATOM 12276 N N . ALA C 3 63 ? 245.811 395.441 235.609 1.00 20.00 65 ALA H N 1
ATOM 12277 C CA . ALA C 3 63 ? 246.310 396.317 234.547 1.00 20.00 65 ALA H CA 1
ATOM 12278 C C . ALA C 3 63 ? 245.383 396.334 233.336 1.00 20.00 65 ALA H C 1
ATOM 12279 O O . ALA C 3 63 ? 244.893 395.284 232.907 1.00 20.00 65 ALA H O 1
ATOM 12286 N N . ILE C 3 64 ? 245.163 397.531 232.800 1.00 20.00 66 ILE H N 1
ATOM 12287 C CA . ILE C 3 64 ? 244.380 397.728 231.585 1.00 20.00 66 ILE H CA 1
ATOM 12288 C C . ILE C 3 64 ? 245.302 398.301 230.531 1.00 20.00 66 ILE H C 1
ATOM 12289 O O . ILE C 3 64 ? 245.993 399.289 230.794 1.00 20.00 66 ILE H O 1
ATOM 12305 N N . LEU C 3 65 ? 245.318 397.665 229.362 1.00 20.00 67 LEU H N 1
ATOM 12306 C CA . LEU C 3 65 ? 246.198 398.059 228.257 1.00 20.00 67 LEU H CA 1
ATOM 12307 C C . LEU C 3 65 ? 245.359 398.639 227.152 1.00 20.00 67 LEU H C 1
ATOM 12308 O O . LEU C 3 65 ? 244.462 397.958 226.648 1.00 20.00 67 LEU H O 1
ATOM 12324 N N . VAL C 3 66 ? 245.647 399.894 226.806 1.00 20.00 68 VAL H N 1
ATOM 12325 C CA . VAL C 3 66 ? 244.864 400.669 225.830 1.00 20.00 68 VAL H CA 1
ATOM 12326 C C . VAL C 3 66 ? 245.716 401.227 224.682 1.00 20.00 68 VAL H C 1
ATOM 12327 O O . VAL C 3 66 ? 246.784 401.835 224.944 1.00 20.00 68 VAL H O 1
ATOM 12340 N N . ASP C 3 67 ? 245.226 401.068 223.444 1.00 20.00 69 ASP H N 1
ATOM 12341 C CA . ASP C 3 67 ? 245.864 401.657 222.266 1.00 20.00 69 ASP H CA 1
ATOM 12342 C C . ASP C 3 67 ? 244.874 401.765 221.123 1.00 20.00 69 ASP H C 1
ATOM 12343 O O . ASP C 3 67 ? 243.952 400.968 221.018 1.00 20.00 69 ASP H O 1
ATOM 12352 N N . LEU C 3 68 ? 245.061 402.766 220.279 1.00 20.00 70 LEU H N 1
ATOM 12353 C CA . LEU C 3 68 ? 244.205 402.932 219.123 1.00 20.00 70 LEU H CA 1
ATOM 12354 C C . LEU C 3 68 ? 244.721 402.041 217.992 1.00 20.00 70 LEU H C 1
ATOM 12355 O O . LEU C 3 68 ? 244.008 401.821 217.017 1.00 20.00 70 LEU H O 1
ATOM 12371 N N . GLU C 3 69 ? 245.9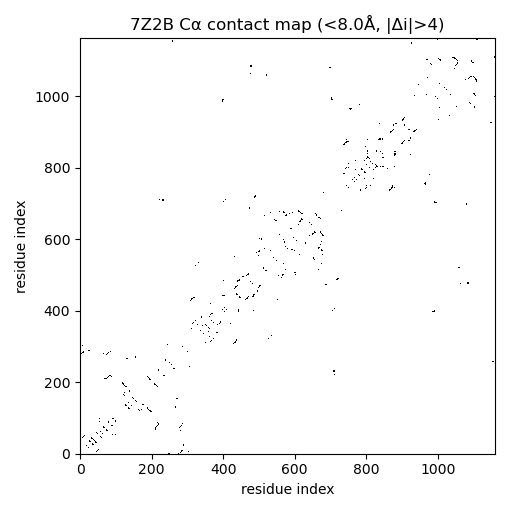31 401.506 218.155 1.00 20.00 71 GLU H N 1
ATOM 12372 C CA . GLU C 3 69 ? 246.505 400.557 217.196 1.00 20.00 71 GLU H CA 1
ATOM 12373 C C . GLU C 3 69 ? 246.722 399.181 217.823 1.00 20.00 71 GLU H C 1
ATOM 12374 O O . GLU C 3 69 ? 247.173 399.091 218.962 1.00 20.00 71 GLU H O 1
ATOM 12386 N N . PRO C 3 70 ? 246.494 398.085 217.062 1.00 20.00 72 PRO H N 1
ATOM 12387 C CA . PRO C 3 70 ? 246.552 396.710 217.599 1.00 20.00 72 PRO H CA 1
ATOM 12388 C C . PRO C 3 70 ? 247.959 396.089 217.689 1.00 20.00 72 PRO H C 1
ATOM 12389 O O . PRO C 3 70 ? 248.170 395.106 218.429 1.00 20.00 72 PRO H O 1
ATOM 12400 N N . GLY C 3 71 ? 248.862 396.633 216.878 1.00 20.00 73 GLY H N 1
ATOM 12401 C CA . GLY C 3 71 ? 250.207 396.119 216.752 1.00 20.00 73 GLY H CA 1
ATOM 12402 C C . GLY C 3 71 ? 250.929 396.122 218.085 1.00 20.00 73 GLY H C 1
ATOM 12403 O O . GLY C 3 71 ? 251.613 395.160 218.427 1.00 20.00 73 GLY H O 1
ATOM 12407 N N . THR C 3 72 ? 250.767 397.229 218.813 1.00 20.00 74 THR H N 1
ATOM 12408 C CA . THR C 3 72 ? 251.373 397.413 220.127 1.00 20.00 74 THR H CA 1
ATOM 12409 C C . THR C 3 72 ? 250.949 396.310 221.071 1.00 20.00 74 THR H C 1
ATOM 12410 O O . THR C 3 72 ? 251.793 395.761 221.785 1.00 20.00 74 THR H O 1
ATOM 12421 N N . MET C 3 73 ? 249.652 395.991 221.055 1.00 20.00 75 MET H N 1
ATOM 12422 C CA . MET C 3 73 ? 249.095 394.933 221.899 1.00 20.00 75 MET H CA 1
ATOM 12423 C C . MET C 3 73 ? 249.786 393.606 221.622 1.00 20.00 75 MET H C 1
ATOM 12424 O O . MET C 3 73 ? 250.192 392.889 222.547 1.00 20.00 75 MET H O 1
ATOM 12438 N N . ASP C 3 74 ? 249.903 393.312 220.331 1.00 20.00 76 ASP H N 1
ATOM 12439 C CA . ASP C 3 74 ? 250.559 392.076 219.873 1.00 20.00 76 ASP H CA 1
ATOM 12440 C C . ASP C 3 74 ? 251.999 392.011 220.380 1.00 20.00 76 ASP H C 1
ATOM 12441 O O . ASP C 3 74 ? 252.447 390.974 220.871 1.00 20.00 76 ASP H O 1
ATOM 12450 N N . SER C 3 75 ? 252.690 393.141 220.235 1.00 20.00 77 SER H N 1
ATOM 12451 C CA . SER C 3 75 ? 254.080 393.277 220.656 1.00 20.00 77 SER H CA 1
ATOM 12452 C C . SER C 3 75 ? 254.214 392.988 222.136 1.00 20.00 77 SER H C 1
ATOM 12453 O O . SER C 3 75 ? 255.138 392.278 222.545 1.00 20.00 77 SER H O 1
ATOM 12461 N N . VAL C 3 76 ? 253.284 393.536 222.925 1.00 20.00 78 VAL H N 1
ATOM 12462 C CA . VAL C 3 76 ? 253.233 393.276 224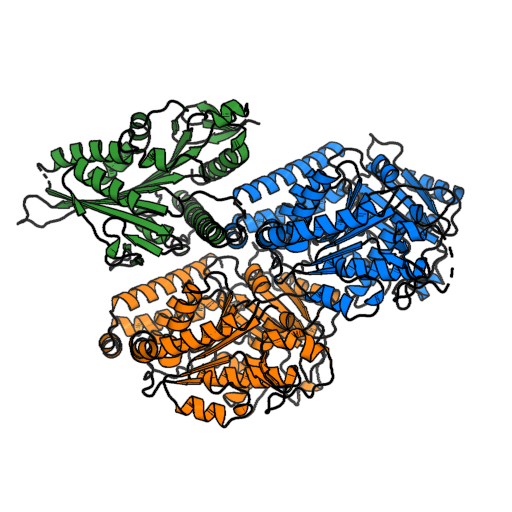.370 1.00 20.00 78 VAL H CA 1
ATOM 12463 C C . VAL C 3 76 ? 252.984 391.800 224.726 1.00 20.00 78 VAL H C 1
ATOM 12464 O O . VAL C 3 76 ? 253.743 391.216 225.502 1.00 20.00 78 VAL H O 1
ATOM 12477 N N . ARG C 3 77 ? 252.007 391.195 224.041 1.00 20.00 79 ARG H N 1
ATOM 12478 C CA . ARG C 3 77 ? 251.628 389.812 224.266 1.00 20.00 79 ARG H CA 1
ATOM 12479 C C . ARG C 3 77 ? 252.781 388.842 223.923 1.00 20.00 79 ARG H C 1
ATOM 12480 O O . ARG C 3 77 ? 252.955 387.807 224.568 1.00 20.00 79 ARG H O 1
ATOM 12501 N N . SER C 3 78 ? 253.569 389.204 222.906 1.00 20.00 80 SER H N 1
ATOM 12502 C CA . SER C 3 78 ? 254.746 388.420 222.465 1.00 20.00 80 SER H CA 1
ATOM 12503 C C . SER C 3 78 ? 256.020 388.681 223.287 1.00 20.00 80 SER H C 1
ATOM 12504 O O . SER C 3 78 ? 256.988 387.932 223.160 1.00 20.00 80 SER H O 1
ATOM 12512 N N . GLY C 3 79 ? 256.051 389.784 224.040 1.00 20.00 81 GLY H N 1
ATOM 12513 C CA . GLY C 3 79 ? 257.262 390.188 224.782 1.00 20.00 81 GLY H CA 1
ATOM 12514 C C . GLY C 3 79 ? 257.429 389.435 226.084 1.00 20.00 81 GLY H C 1
ATOM 12515 O O . GLY C 3 79 ? 256.639 388.505 226.338 1.00 20.00 81 GLY H O 1
ATOM 12519 N N . PRO C 3 80 ? 258.430 389.784 226.920 1.00 20.00 82 PRO H N 1
ATOM 12520 C CA . PRO C 3 80 ? 258.607 389.149 228.222 1.00 20.00 82 PRO H CA 1
ATOM 12521 C C . PRO C 3 80 ? 257.432 389.521 229.130 1.00 20.00 82 PRO H C 1
ATOM 12522 O O . PRO C 3 80 ? 257.076 390.685 229.136 1.00 20.00 82 PRO H O 1
ATOM 12533 N N . PHE C 3 81 ? 256.851 388.552 229.839 1.00 20.00 83 PHE H N 1
ATOM 12534 C CA . PHE C 3 81 ? 255.704 388.777 230.758 1.00 20.00 83 PHE H CA 1
ATOM 12535 C C . PHE C 3 81 ? 254.425 389.067 229.963 1.00 20.00 83 PHE H C 1
ATOM 12536 O O . PHE C 3 81 ? 253.399 389.326 230.622 1.00 20.00 83 PHE H O 1
ATOM 12553 N N . GLY C 3 82 ? 254.449 389.052 228.622 1.00 20.00 84 GLY H N 1
ATOM 12554 C CA . GLY C 3 82 ? 253.209 389.237 227.842 1.00 20.00 84 GLY H CA 1
ATOM 12555 C C . GLY C 3 82 ? 252.009 388.364 228.210 1.00 20.00 84 GLY H C 1
ATOM 12556 O O . GLY C 3 82 ? 250.878 388.836 228.150 1.00 20.00 84 GLY H O 1
ATOM 12560 N N . GLN C 3 83 ? 252.268 387.098 228.573 1.00 20.00 85 GLN H N 1
ATOM 12561 C CA . GLN C 3 83 ? 251.243 386.105 228.905 1.00 20.00 85 GLN H CA 1
ATOM 12562 C C . GLN C 3 83 ? 250.605 386.266 230.299 1.00 20.00 85 GLN H C 1
ATOM 12563 O O . GLN C 3 83 ? 249.543 385.677 230.542 1.00 20.00 85 GLN H O 1
ATOM 12577 N N . ILE C 3 84 ? 251.227 387.064 231.183 1.00 20.00 86 ILE H N 1
ATOM 12578 C CA . ILE C 3 84 ? 250.712 387.323 232.541 1.00 20.00 86 ILE H CA 1
ATOM 12579 C C . ILE C 3 84 ? 249.434 388.168 232.537 1.00 20.00 86 ILE H C 1
ATOM 12580 O O . ILE C 3 84 ? 248.620 388.043 233.459 1.00 20.00 86 ILE H O 1
ATOM 12584 N N . PHE C 3 85 ? 249.266 389.016 231.525 1.00 20.00 87 PHE H N 1
ATOM 12585 C CA . PHE C 3 85 ? 248.130 389.956 231.449 1.00 20.00 87 PHE H CA 1
ATOM 12586 C C . PHE C 3 85 ? 246.816 389.247 231.132 1.00 20.00 87 PHE H C 1
ATOM 12587 O O . PHE C 3 85 ? 246.827 388.221 230.446 1.00 20.00 87 PHE H O 1
ATOM 12604 N N . ARG C 3 86 ? 245.708 389.781 231.666 1.00 20.00 88 ARG H N 1
ATOM 12605 C CA . ARG C 3 86 ? 244.387 389.216 231.419 1.00 20.00 88 ARG H CA 1
ATOM 12606 C C . ARG C 3 86 ? 244.033 389.572 229.965 1.00 20.00 88 ARG H C 1
ATOM 12607 O O . ARG C 3 86 ? 244.116 390.734 229.584 1.00 20.00 88 ARG H O 1
ATOM 12628 N N . PRO C 3 87 ? 243.694 388.572 229.125 1.00 20.00 89 PRO H N 1
ATOM 12629 C CA . PRO C 3 87 ? 243.338 388.846 227.717 1.00 20.00 89 PRO H CA 1
ATOM 12630 C C . PRO C 3 87 ? 242.214 389.865 227.517 1.00 20.00 89 PRO H C 1
ATOM 12631 O O . PRO C 3 87 ? 242.324 390.709 226.631 1.00 20.00 89 PRO H O 1
ATOM 12642 N N . ASP C 3 88 ? 241.198 389.815 228.381 1.00 20.00 90 ASP H N 1
ATOM 12643 C CA . ASP C 3 88 ? 240.055 390.732 228.360 1.00 20.00 90 ASP H CA 1
ATOM 12644 C C . ASP C 3 88 ? 240.404 392.182 228.759 1.00 20.00 90 ASP H C 1
ATOM 12645 O O . ASP C 3 88 ? 239.569 393.057 228.563 1.00 20.00 90 ASP H O 1
ATOM 12654 N N . ASN C 3 89 ? 241.610 392.413 229.309 1.00 20.00 91 ASN H N 1
ATOM 12655 C CA . ASN C 3 89 ? 242.067 393.743 229.727 1.00 20.00 91 ASN H CA 1
ATOM 12656 C C . ASN C 3 89 ? 242.820 394.531 228.643 1.00 20.00 91 ASN H C 1
ATOM 12657 O O . ASN C 3 89 ? 243.162 395.697 228.849 1.00 20.00 91 ASN H O 1
ATOM 12668 N N . PHE C 3 90 ? 243.018 393.905 227.476 1.00 20.00 92 PHE H N 1
ATOM 12669 C CA . PHE C 3 90 ? 243.572 394.564 226.291 1.00 20.00 92 PHE H CA 1
ATOM 12670 C C . PHE C 3 90 ? 242.403 395.206 225.588 1.00 20.00 92 PHE H C 1
ATOM 12671 O O . PHE C 3 90 ? 241.497 394.487 225.151 1.00 20.00 92 PHE H O 1
ATOM 12688 N N . VAL C 3 91 ? 242.400 396.538 225.506 1.00 20.00 93 VAL H N 1
ATOM 12689 C CA . VAL C 3 91 ? 241.358 397.280 224.789 1.00 20.00 93 VAL H CA 1
ATOM 12690 C C . VAL C 3 91 ? 242.024 398.076 223.677 1.00 20.00 93 VAL H C 1
ATOM 12691 O O . VAL C 3 91 ? 242.713 399.064 223.942 1.00 20.00 93 VAL H O 1
ATOM 12704 N N . PHE C 3 92 ? 241.830 397.618 222.443 1.00 20.00 94 PHE H N 1
ATOM 12705 C CA . PHE C 3 92 ? 242.487 398.230 221.301 1.00 20.00 94 PHE H CA 1
ATOM 12706 C C . PHE C 3 92 ? 241.529 398.643 220.191 1.00 20.00 94 PHE H C 1
ATOM 12707 O O . PHE C 3 92 ? 240.512 397.980 219.959 1.00 20.00 94 PHE H O 1
ATOM 12724 N N . GLY C 3 93 ? 241.877 399.741 219.523 1.00 20.00 95 GLY H N 1
ATOM 12725 C CA . GLY C 3 93 ? 241.179 400.201 218.326 1.00 20.00 95 GLY H CA 1
ATOM 12726 C C . GLY C 3 93 ? 241.841 399.613 217.093 1.00 20.00 95 GLY H C 1
ATOM 12727 O O . GLY C 3 93 ? 242.751 398.805 217.202 1.00 20.00 95 GLY H O 1
ATOM 12731 N N . GLN C 3 94 ? 241.415 400.039 215.909 1.00 20.00 96 GLN H N 1
ATOM 12732 C CA . GLN C 3 94 ? 242.033 399.553 214.675 1.00 20.00 96 GLN H CA 1
ATOM 12733 C C . GLN C 3 94 ? 242.746 400.637 213.849 1.00 20.00 96 GLN H C 1
ATOM 12734 O O . GLN C 3 94 ? 243.690 400.332 213.098 1.00 20.00 96 GLN H O 1
ATOM 12748 N N . SER C 3 95 ? 242.316 401.890 214.033 1.00 20.00 97 SER H N 1
ATOM 12749 C CA . SER C 3 95 ? 242.721 403.034 213.193 1.00 20.00 97 SER H CA 1
ATOM 12750 C C . SER C 3 95 ? 244.069 403.709 213.526 1.00 20.00 97 SER H C 1
ATOM 12751 O O . SER C 3 95 ? 244.842 403.988 212.614 1.00 20.00 97 SER H O 1
ATOM 12759 N N . GLY C 3 96 ? 244.311 403.992 214.818 1.00 20.00 98 GLY H N 1
ATOM 12760 C CA . GLY C 3 96 ? 245.432 404.821 215.313 1.00 20.00 98 GLY H CA 1
ATOM 12761 C C . GLY C 3 96 ? 244.980 406.274 215.397 1.00 20.00 98 GLY H C 1
ATOM 12762 O O . GLY C 3 96 ? 243.878 406.588 214.956 1.00 20.00 98 GLY H O 1
ATOM 12766 N N . ALA C 3 97 ? 245.817 407.174 215.926 1.00 20.00 99 ALA H N 1
ATOM 12767 C CA . ALA C 3 97 ? 245.420 408.584 216.125 1.00 20.00 99 ALA H CA 1
ATOM 12768 C C . ALA C 3 97 ? 246.202 409.569 215.255 1.00 20.00 99 ALA H C 1
ATOM 12769 O O . ALA C 3 97 ? 245.856 410.747 215.194 1.00 20.00 99 ALA H O 1
ATOM 12776 N N . GLY C 3 98 ? 247.251 409.075 214.601 1.00 20.00 100 GLY H N 1
ATOM 12777 C CA . GLY C 3 98 ? 248.069 409.884 213.706 1.00 20.00 100 GLY H CA 1
ATOM 12778 C C . GLY C 3 98 ? 248.657 411.154 214.317 1.00 20.00 100 GLY H C 1
ATOM 12779 O O . GLY C 3 98 ? 248.596 412.219 213.691 1.00 20.00 100 GLY H O 1
ATOM 12783 N N . ASN C 3 99 ? 249.165 411.050 215.553 1.00 20.00 101 ASN H N 1
ATOM 12784 C CA . ASN C 3 99 ? 249.743 412.155 216.341 1.00 20.00 101 ASN H CA 1
ATOM 12785 C C . ASN C 3 99 ? 248.792 413.330 216.516 1.00 20.00 101 ASN H C 1
ATOM 12786 O O . ASN C 3 99 ? 249.236 414.472 216.652 1.00 20.00 101 ASN H O 1
ATOM 12797 N N . ASN C 3 100 ? 247.488 413.037 216.524 1.00 20.00 102 ASN H N 1
ATOM 12798 C CA . ASN C 3 100 ? 246.436 414.036 216.623 1.00 20.00 102 ASN H CA 1
ATOM 12799 C C . ASN C 3 100 ? 245.657 413.842 217.939 1.00 20.00 102 ASN H C 1
ATOM 12800 O O . ASN C 3 100 ? 244.913 412.843 218.113 1.00 20.00 102 ASN H O 1
ATOM 12811 N N . TRP C 3 101 ? 245.839 414.799 218.858 1.00 20.00 103 TRP H N 1
ATOM 12812 C CA . TRP C 3 101 ? 245.158 414.837 220.150 1.00 20.00 103 TRP H CA 1
ATOM 12813 C C . TRP C 3 101 ? 243.641 414.749 219.967 1.00 20.00 103 TRP H C 1
ATOM 12814 O O . TRP C 3 101 ? 242.992 414.017 220.702 1.00 20.00 103 TRP H O 1
ATOM 12835 N N . ALA C 3 102 ? 243.093 415.461 218.970 1.00 20.00 104 ALA H N 1
ATOM 12836 C CA . ALA C 3 102 ? 241.652 415.469 218.665 1.00 20.00 104 ALA H CA 1
ATOM 12837 C C . ALA C 3 102 ? 241.113 414.082 218.317 1.00 20.00 104 ALA H C 1
ATOM 12838 O O . ALA C 3 102 ? 240.031 413.719 218.784 1.00 20.00 104 ALA H O 1
ATOM 12845 N N . LYS C 3 103 ? 241.865 413.311 217.522 1.00 20.00 105 LYS H N 1
ATOM 12846 C CA . LYS C 3 103 ? 241.456 411.944 217.175 1.00 20.00 105 LYS H CA 1
ATOM 12847 C C . LYS C 3 103 ? 241.372 411.085 218.444 1.00 20.00 105 LYS H C 1
ATOM 12848 O O . LYS C 3 103 ? 240.381 410.372 218.663 1.00 20.00 105 LYS H O 1
ATOM 12867 N N . GLY C 3 104 ? 242.409 411.208 219.282 1.00 20.00 106 GLY H N 1
ATOM 12868 C CA . GLY C 3 104 ? 242.467 410.481 220.543 1.00 20.00 106 GLY H CA 1
ATOM 12869 C C . GLY C 3 104 ? 241.436 410.920 221.561 1.00 20.00 106 GLY H C 1
ATOM 12870 O O . GLY C 3 104 ? 240.835 410.083 222.207 1.00 20.00 106 GLY H O 1
ATOM 12874 N N . HIS C 3 105 ? 241.191 412.220 221.675 1.00 20.00 107 HIS H N 1
ATOM 12875 C CA . HIS C 3 105 ? 240.234 412.742 222.668 1.00 20.00 107 HIS H CA 1
ATOM 12876 C C . HIS C 3 105 ? 238.766 412.788 222.246 1.00 20.00 107 HIS H C 1
ATOM 12877 O O . HIS C 3 105 ? 237.883 412.573 223.070 1.00 20.00 107 HIS H O 1
ATOM 12891 N N . TYR C 3 106 ? 238.490 413.116 220.993 1.00 20.00 108 TYR H N 1
ATOM 12892 C CA . TYR C 3 106 ? 237.127 413.396 220.530 1.00 20.00 108 TYR H CA 1
ATOM 12893 C C . TYR C 3 106 ? 236.536 412.340 219.614 1.00 20.00 108 TYR H C 1
ATOM 12894 O O . TYR C 3 106 ? 235.327 412.104 219.635 1.00 20.00 108 TYR H O 1
ATOM 12912 N N . THR C 3 107 ? 237.381 411.754 218.779 1.00 20.00 109 THR H N 1
ATOM 12913 C CA . THR C 3 107 ? 236.816 410.908 217.733 1.00 20.00 109 THR H CA 1
ATOM 12914 C C . THR C 3 107 ? 237.049 409.422 217.964 1.00 20.00 109 THR H C 1
ATOM 12915 O O . THR C 3 107 ? 236.171 408.776 218.544 1.00 20.00 109 THR H O 1
ATOM 12926 N N . GLU C 3 108 ? 238.201 408.912 217.510 1.00 20.00 110 GLU H N 1
ATOM 12927 C CA . GLU C 3 108 ? 238.561 407.474 217.612 1.00 20.00 110 GLU H CA 1
ATOM 12928 C C . GLU C 3 108 ? 238.562 407.043 219.075 1.00 20.00 110 GLU H C 1
ATOM 12929 O O . GLU C 3 108 ? 237.852 406.082 219.386 1.00 20.00 110 GLU H O 1
ATOM 12941 N N . GLY C 3 109 ? 239.339 407.715 219.927 1.00 20.00 111 GLY H N 1
ATOM 12942 C CA . GLY C 3 109 ? 239.451 407.360 221.354 1.00 20.00 111 GLY H CA 1
ATOM 12943 C C . GLY C 3 109 ? 238.111 407.432 222.059 1.00 20.00 111 GLY H C 1
ATOM 12944 O O . GLY C 3 109 ? 237.944 406.685 223.034 1.00 20.00 111 GLY H O 1
ATOM 12948 N N . ALA C 3 110 ? 237.196 408.298 221.612 1.00 20.00 112 ALA H N 1
ATOM 12949 C CA . ALA C 3 110 ? 235.838 408.426 222.192 1.00 20.00 112 ALA H CA 1
ATOM 12950 C C . ALA C 3 110 ? 235.068 407.140 221.894 1.00 20.00 112 ALA H C 1
ATOM 12951 O O . ALA C 3 110 ? 234.456 406.594 222.828 1.00 20.00 112 ALA H O 1
ATOM 12958 N N . GLU C 3 111 ? 235.090 406.672 220.645 1.00 20.00 113 GLU H N 1
ATOM 12959 C CA . GLU C 3 111 ? 234.472 405.409 220.258 1.00 20.00 113 GLU H CA 1
ATOM 12960 C C . GLU C 3 111 ? 235.046 404.260 221.081 1.00 20.00 113 GLU H C 1
ATOM 12961 O O . GLU C 3 111 ? 234.299 403.411 221.589 1.00 20.00 113 GLU H O 1
ATOM 12973 N N . LEU C 3 112 ? 236.368 404.280 221.228 1.00 20.00 114 LEU H N 1
ATOM 12974 C CA . LEU C 3 112 ? 237.072 403.260 221.992 1.00 20.00 114 LEU H CA 1
ATOM 12975 C C . LEU C 3 112 ? 236.607 403.271 223.474 1.00 20.00 114 LEU H C 1
ATOM 12976 O O . LEU C 3 112 ? 236.315 402.222 224.048 1.00 20.00 114 LEU H O 1
ATOM 12992 N N . VAL C 3 113 ? 236.514 404.447 224.079 1.00 20.00 115 VAL H N 1
ATOM 12993 C CA . VAL C 3 113 ? 236.596 404.637 225.546 1.00 20.00 115 VAL H CA 1
ATOM 12994 C C . VAL C 3 113 ? 235.603 403.874 226.418 1.00 20.00 115 VAL H C 1
ATOM 12995 O O . VAL C 3 113 ? 235.936 403.571 227.567 1.00 20.00 115 VAL H O 1
ATOM 13008 N N . ASP C 3 114 ? 234.390 403.642 225.920 1.00 20.00 116 ASP H N 1
ATOM 13009 C CA . ASP C 3 114 ? 233.353 403.008 226.701 1.00 20.00 116 ASP H CA 1
ATOM 13010 C C . ASP C 3 114 ? 233.771 401.620 227.134 1.00 20.00 116 ASP H C 1
ATOM 13011 O O . ASP C 3 114 ? 233.540 401.268 228.291 1.00 20.00 116 ASP H O 1
ATOM 13020 N N . SER C 3 115 ? 234.394 400.872 226.222 1.00 20.00 117 SER H N 1
ATOM 13021 C CA . SER C 3 115 ? 234.914 399.534 226.531 1.00 20.00 117 SER H CA 1
ATOM 13022 C C . SER C 3 115 ? 235.881 399.569 227.722 1.00 20.00 117 SER H C 1
ATOM 13023 O O . SER C 3 115 ? 235.785 398.771 228.680 1.00 20.00 117 SER H O 1
ATOM 13031 N N . VAL C 3 116 ? 236.803 400.528 227.633 1.00 20.00 118 VAL H N 1
ATOM 13032 C CA . VAL C 3 116 ? 237.830 400.735 228.654 1.00 20.00 118 VAL H CA 1
ATOM 13033 C C . VAL C 3 116 ? 237.167 401.030 229.994 1.00 20.00 118 VAL H C 1
ATOM 13034 O O . VAL C 3 116 ? 237.554 400.456 231.027 1.00 20.00 118 VAL H O 1
ATOM 13047 N N . LEU C 3 117 ? 236.174 401.914 229.945 1.00 20.00 119 LEU H N 1
ATOM 13048 C CA . LEU C 3 117 ? 235.431 402.330 231.132 1.00 20.00 119 LEU H CA 1
ATOM 13049 C C . LEU C 3 117 ? 234.767 401.115 231.787 1.00 20.00 119 LEU H C 1
ATOM 13050 O O . LEU C 3 117 ? 234.813 400.951 233.000 1.00 20.00 119 LEU H O 1
ATOM 13066 N N . ASP C 3 118 ? 234.161 400.281 230.946 1.00 20.00 120 ASP H N 1
ATOM 13067 C CA . ASP C 3 118 ? 233.482 399.072 231.396 1.00 20.00 120 ASP H CA 1
ATOM 13068 C C . ASP C 3 118 ? 234.469 398.144 232.088 1.00 20.00 120 ASP H C 1
ATOM 13069 O O . ASP C 3 118 ? 234.148 397.598 233.136 1.00 20.00 120 ASP H O 1
ATOM 13078 N N . VAL C 3 119 ? 235.657 397.990 231.491 1.00 20.00 121 VAL H N 1
ATOM 13079 C CA . VAL C 3 119 ? 236.688 397.126 232.040 1.00 20.00 121 VAL H CA 1
ATOM 13080 C C . VAL C 3 119 ? 237.096 397.632 233.430 1.00 20.00 121 VAL H C 1
ATOM 13081 O O . VAL C 3 119 ? 237.213 396.867 234.409 1.00 20.00 121 VAL H O 1
ATOM 13094 N N . VAL C 3 120 ? 237.388 398.920 233.478 1.00 20.00 122 VAL H N 1
ATOM 13095 C CA . VAL C 3 120 ? 237.966 399.492 234.687 1.00 20.00 122 VAL H CA 1
ATOM 13096 C C . VAL C 3 120 ? 236.946 399.480 235.806 1.00 20.00 122 VAL H C 1
ATOM 13097 O O . VAL C 3 120 ? 237.342 399.269 236.955 1.00 20.00 122 VAL H O 1
ATOM 13110 N N . ARG C 3 121 ? 235.668 399.709 235.507 1.00 20.00 123 ARG H N 1
ATOM 13111 C CA . ARG C 3 121 ? 234.576 399.561 236.504 1.00 20.00 123 ARG H CA 1
ATOM 13112 C C . ARG C 3 121 ? 234.597 398.179 237.128 1.00 20.00 123 ARG H C 1
ATOM 13113 O O . ARG C 3 121 ? 234.503 398.053 238.349 1.00 20.00 123 ARG H O 1
ATOM 13134 N N . LYS C 3 122 ? 234.718 397.161 236.288 1.00 20.00 124 LYS H N 1
ATOM 13135 C CA . LYS C 3 122 ? 234.765 395.774 236.757 1.00 20.00 124 LYS H CA 1
ATOM 13136 C C . LYS C 3 122 ? 235.956 395.568 237.671 1.00 20.00 124 LYS H C 1
ATOM 13137 O O . LYS C 3 122 ? 235.832 394.946 238.738 1.00 20.00 124 LYS H O 1
ATOM 13156 N N . GLU C 3 123 ? 237.096 396.108 237.238 1.00 20.00 125 GLU H N 1
ATOM 13157 C CA . GLU C 3 123 ? 238.344 395.994 237.991 1.00 20.00 125 GLU H CA 1
ATOM 13158 C C . GLU C 3 123 ? 238.220 396.642 239.362 1.00 20.00 125 GLU H C 1
ATOM 13159 O O . GLU C 3 123 ? 238.721 396.130 240.352 1.00 20.00 125 GLU H O 1
ATOM 13171 N N . SER C 3 124 ? 237.512 397.784 239.425 1.00 20.00 126 SER H N 1
ATOM 13172 C CA . SER C 3 124 ? 237.169 398.498 240.670 1.00 20.00 126 SER H CA 1
ATOM 13173 C C . SER C 3 124 ? 236.246 397.694 241.602 1.00 20.00 126 SER H C 1
ATOM 13174 O O . SER C 3 124 ? 236.455 397.603 242.824 1.00 20.00 126 SER H O 1
ATOM 13182 N N . GLU C 3 125 ? 235.224 397.096 240.994 1.00 20.00 127 GLU H N 1
ATOM 13183 C CA . GLU C 3 125 ? 234.290 396.266 241.705 1.00 20.00 127 GLU H CA 1
ATOM 13184 C C . GLU C 3 125 ? 234.988 395.086 242.360 1.00 20.00 127 GLU H C 1
ATOM 13185 O O . GLU C 3 125 ? 234.681 394.772 243.514 1.00 20.00 127 GLU H O 1
ATOM 13197 N N . SER C 3 126 ? 235.978 394.506 241.673 1.00 20.00 128 SER H N 1
ATOM 13198 C CA . SER C 3 126 ? 236.770 393.361 242.195 1.00 20.00 128 SER H CA 1
ATOM 13199 C C . SER C 3 126 ? 237.475 393.765 243.493 1.00 20.00 128 SER H C 1
ATOM 13200 O O . SER C 3 126 ? 237.163 393.156 244.534 1.00 20.00 128 SER H O 1
ATOM 13208 N N . CYS C 3 127 ? 238.381 394.747 243.445 1.00 20.00 129 CYS H N 1
ATOM 13209 C CA . CYS C 3 127 ? 239.150 395.214 244.634 1.00 20.00 129 CYS H CA 1
ATOM 13210 C C . CYS C 3 127 ? 238.181 395.715 245.709 1.00 20.00 129 CYS H C 1
ATOM 13211 O O . CYS C 3 127 ? 237.136 396.282 245.331 1.00 20.00 129 CYS H O 1
ATOM 13219 N N . ASP C 3 128 ? 238.509 395.525 246.990 1.00 20.00 130 ASP H N 1
ATOM 13220 C CA . ASP C 3 128 ? 237.627 395.918 248.122 1.00 20.00 130 ASP H CA 1
ATOM 13221 C C . ASP C 3 128 ? 237.871 397.384 248.483 1.00 20.00 130 ASP H C 1
ATOM 13222 O O . ASP C 3 128 ? 236.874 398.113 248.635 1.00 20.00 130 ASP H O 1
ATOM 13231 N N . CYS C 3 129 ? 239.132 397.804 248.609 1.00 20.00 131 CYS H N 1
ATOM 13232 C CA . CYS C 3 129 ? 239.497 399.195 248.991 1.00 20.00 131 CYS H CA 1
ATOM 13233 C C . CYS C 3 129 ? 240.457 399.784 247.953 1.00 20.00 131 CYS H C 1
ATOM 13234 O O . CYS C 3 129 ? 241.637 399.974 248.292 1.00 20.00 131 CYS H O 1
ATOM 13242 N N . LEU C 3 130 ? 239.973 400.077 246.743 1.00 20.00 132 LEU H N 1
ATOM 13243 C CA . LEU C 3 130 ? 240.812 400.675 245.669 1.00 20.00 132 LEU H CA 1
ATOM 13244 C C . LEU C 3 130 ? 241.243 402.075 246.114 1.00 20.00 132 LEU H C 1
ATOM 13245 O O . LEU C 3 130 ? 240.354 402.905 246.382 1.00 20.00 132 LEU H O 1
ATOM 13261 N N . GLN C 3 131 ? 242.551 402.317 246.240 1.00 20.00 133 GLN H N 1
ATOM 13262 C CA . GLN C 3 131 ? 243.067 403.618 246.692 1.00 20.00 133 GLN H CA 1
ATOM 13263 C C . GLN C 3 131 ? 243.141 404.560 245.503 1.00 20.00 133 GLN H C 1
ATOM 13264 O O . GLN C 3 131 ? 242.824 405.735 245.663 1.00 20.00 133 GLN H O 1
ATOM 13278 N N . GLY C 3 132 ? 243.495 404.046 244.326 1.00 20.00 134 GLY H N 1
ATOM 13279 C CA . GLY C 3 132 ? 243.387 404.863 243.133 1.00 20.00 134 GLY H CA 1
ATOM 13280 C C . GLY C 3 132 ? 244.043 404.292 241.919 1.00 20.00 134 GLY H C 1
ATOM 13281 O O . GLY C 3 132 ? 244.216 403.085 241.798 1.00 20.00 134 GLY H O 1
ATOM 13285 N N . PHE C 3 133 ? 244.417 405.198 241.023 1.00 20.00 135 PHE H N 1
ATOM 13286 C CA . PHE C 3 133 ? 244.799 404.899 239.630 1.00 20.00 135 PHE H CA 1
ATOM 13287 C C . PHE C 3 133 ? 246.179 405.465 239.267 1.00 20.00 135 PHE H C 1
ATOM 13288 O O . PHE C 3 133 ? 246.543 406.582 239.689 1.00 20.00 135 PHE H O 1
ATOM 13305 N N . GLN C 3 134 ? 246.901 404.708 238.435 1.00 20.00 136 GLN H N 1
ATOM 13306 C CA . GLN C 3 134 ? 248.207 405.074 237.894 1.00 20.00 136 GLN H CA 1
ATOM 13307 C C . GLN C 3 134 ? 248.160 404.936 236.382 1.00 20.00 136 GLN H C 1
ATOM 13308 O O . GLN C 3 134 ? 247.989 403.826 235.880 1.00 20.00 136 GLN H O 1
ATOM 13322 N N . LEU C 3 135 ? 248.332 406.041 235.670 1.00 20.00 137 LEU H N 1
ATOM 13323 C CA . LEU C 3 135 ? 248.302 406.039 234.204 1.00 20.00 137 LEU H CA 1
ATOM 13324 C C . LEU C 3 135 ? 249.685 406.353 233.638 1.00 20.00 137 LEU H C 1
ATOM 13325 O O . LEU C 3 135 ? 250.277 407.379 234.009 1.00 20.00 137 LEU H O 1
ATOM 13341 N N . THR C 3 136 ? 250.185 405.496 232.755 1.00 20.00 138 THR H N 1
ATOM 13342 C CA . THR C 3 136 ? 251.503 405.686 232.134 1.00 20.00 138 THR H CA 1
ATOM 13343 C C . THR C 3 136 ? 251.294 406.020 230.658 1.00 20.00 138 THR H C 1
ATOM 13344 O O . THR C 3 136 ? 250.588 405.266 229.950 1.00 20.00 138 THR H O 1
ATOM 13355 N N . HIS C 3 137 ? 251.847 407.130 230.162 1.00 20.00 139 HIS H N 1
ATOM 13356 C CA . HIS C 3 137 ? 251.621 407.564 228.755 1.00 20.00 139 HIS H CA 1
ATOM 13357 C C . HIS C 3 137 ? 252.526 408.740 228.387 1.00 20.00 139 HIS H C 1
ATOM 13358 O O . HIS C 3 137 ? 253.455 409.003 229.162 1.00 20.00 139 HIS H O 1
ATOM 13372 N N . SER C 3 138 ? 252.276 409.407 227.254 1.00 20.00 140 SER H N 1
ATOM 13373 C CA . SER C 3 138 ? 253.063 410.579 226.782 1.00 20.00 140 SER H CA 1
ATOM 13374 C C . SER C 3 138 ? 252.108 411.672 226.297 1.00 20.00 140 SER H C 1
ATOM 13375 O O . SER C 3 138 ? 251.008 411.315 225.833 1.00 20.00 140 SER H O 1
ATOM 13383 N N . LEU C 3 139 ? 252.510 412.944 226.363 1.00 20.00 141 LEU H N 1
ATOM 13384 C CA . LEU C 3 139 ? 251.648 414.091 225.958 1.00 20.00 141 LEU H CA 1
ATOM 13385 C C . LEU C 3 139 ? 252.091 414.638 224.596 1.00 20.00 141 LEU H C 1
ATOM 13386 O O . LEU C 3 139 ? 251.616 415.728 224.231 1.00 20.00 141 LEU H O 1
ATOM 13402 N N . GLY C 3 140 ? 252.933 413.911 223.856 1.00 20.00 142 GLY H N 1
ATOM 13403 C CA . GLY C 3 140 ? 253.471 414.391 222.566 1.00 20.00 142 GLY H CA 1
ATOM 13404 C C . GLY C 3 140 ? 252.749 413.796 221.371 1.00 20.00 142 GLY H C 1
ATOM 13405 O O . GLY C 3 140 ? 252.908 414.361 220.272 1.00 20.00 142 GLY H O 1
ATOM 13409 N N . GLY C 3 141 ? 252.016 412.692 221.549 1.00 20.00 143 GLY H N 1
ATOM 13410 C CA . GLY C 3 141 ? 251.311 412.010 220.468 1.00 20.00 143 GLY H CA 1
ATOM 13411 C C . GLY C 3 141 ? 249.817 412.235 220.510 1.00 20.00 143 GLY H C 1
ATOM 13412 O O . GLY C 3 141 ? 249.345 413.227 221.051 1.00 20.00 143 GLY H O 1
ATOM 13416 N N . GLY C 3 142 ? 249.090 411.406 219.761 1.00 20.00 144 GLY H N 1
ATOM 13417 C CA . GLY C 3 142 ? 247.626 411.514 219.684 1.00 20.00 144 GLY H CA 1
ATOM 13418 C C . GLY C 3 142 ? 247.004 410.484 220.593 1.00 20.00 144 GLY H C 1
ATOM 13419 O O . GLY C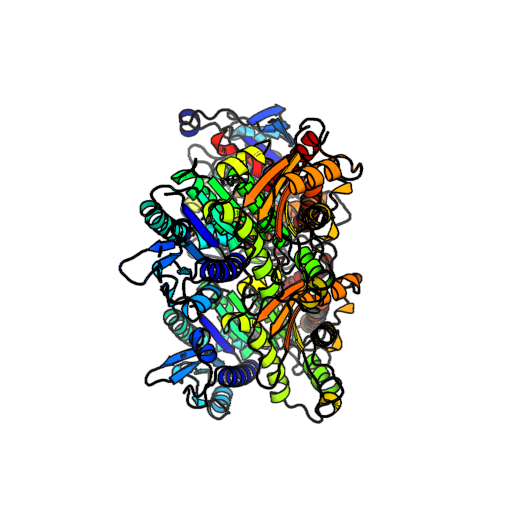 3 142 ? 246.645 410.874 221.716 1.00 20.00 144 GLY H O 1
ATOM 13423 N N . THR C 3 143 ? 247.030 409.197 220.239 1.00 20.00 145 THR H N 1
ATOM 13424 C CA . THR C 3 143 ? 246.422 408.104 221.044 1.00 20.00 145 THR H CA 1
ATOM 13425 C C . THR C 3 143 ? 246.788 408.255 222.523 1.00 20.00 145 THR H C 1
ATOM 13426 O O . THR C 3 143 ? 245.860 408.290 223.347 1.00 20.00 145 THR H O 1
ATOM 13437 N N . GLY C 3 144 ? 248.080 408.326 222.853 1.00 20.00 146 GLY H N 1
ATOM 13438 C CA . GLY C 3 144 ? 248.548 408.381 224.253 1.00 20.00 146 GLY H CA 1
ATOM 13439 C C . GLY C 3 144 ? 248.026 409.584 225.018 1.00 20.00 146 GLY H C 1
ATOM 13440 O O . GLY C 3 144 ? 247.717 409.413 226.213 1.00 20.00 146 GLY H O 1
ATOM 13444 N N . SER C 3 145 ? 247.922 410.755 224.384 1.00 20.00 147 SER H N 1
ATOM 13445 C CA . SER C 3 145 ? 247.500 412.011 225.062 1.00 20.00 147 SER H CA 1
ATOM 13446 C C . SER C 3 145 ? 245.973 412.076 225.158 1.00 20.00 147 SER H C 1
ATOM 13447 O O . SER C 3 145 ? 245.478 412.207 226.286 1.00 20.00 147 SER H O 1
ATOM 13455 N N . GLY C 3 146 ? 245.258 412.023 224.031 1.00 20.00 148 GLY H N 1
ATOM 13456 C CA . GLY C 3 146 ? 243.780 412.105 224.010 1.00 20.00 148 GLY H CA 1
ATOM 13457 C C . GLY C 3 146 ? 243.106 411.023 224.835 1.00 20.00 148 GLY H C 1
ATOM 13458 O O . GLY C 3 146 ? 242.311 411.377 225.750 1.00 20.00 148 GLY H O 1
ATOM 13462 N N . MET C 3 147 ? 243.402 409.753 224.553 1.00 20.00 149 MET H N 1
ATOM 13463 C CA . MET C 3 147 ? 242.742 408.615 225.244 1.00 20.00 149 MET H CA 1
ATOM 13464 C C . MET C 3 147 ? 242.961 408.774 226.748 1.00 20.00 149 MET H C 1
ATOM 13465 O O . MET C 3 147 ? 241.960 408.768 227.484 1.00 20.00 149 MET H O 1
ATOM 13479 N N . GLY C 3 148 ? 244.209 408.962 227.178 1.00 20.00 150 GLY H N 1
ATOM 13480 C CA . GLY C 3 148 ? 244.545 409.095 228.606 1.00 20.00 150 GLY H CA 1
ATOM 13481 C C . GLY C 3 148 ? 243.745 410.213 229.233 1.00 20.00 150 GLY H C 1
ATOM 13482 O O . GLY C 3 148 ? 243.125 409.958 230.269 1.00 20.00 150 GLY H O 1
ATOM 13486 N N . THR C 3 149 ? 243.708 411.388 228.607 1.00 20.00 151 THR H N 1
ATOM 13487 C CA . THR C 3 149 ? 242.968 412.568 229.117 1.00 20.00 151 THR H CA 1
ATOM 13488 C C . THR C 3 149 ? 241.500 412.183 229.312 1.00 20.00 151 THR H C 1
ATOM 13489 O O . THR C 3 149 ? 240.989 412.338 230.437 1.00 20.00 151 THR H O 1
ATOM 13500 N N . LEU C 3 150 ? 240.856 411.654 228.274 1.00 20.00 152 LEU H N 1
ATOM 13501 C CA . LEU C 3 150 ? 239.421 411.283 228.342 1.00 20.00 152 LEU H CA 1
ATOM 13502 C C . LEU C 3 150 ? 239.219 410.314 229.509 1.00 20.00 152 LEU H C 1
ATOM 13503 O O . LEU C 3 150 ? 238.316 410.563 230.342 1.00 20.00 152 LEU H O 1
ATOM 13519 N N . LEU C 3 151 ? 240.072 409.296 229.620 1.00 20.00 153 LEU H N 1
ATOM 13520 C CA . LEU C 3 151 ? 239.927 408.233 230.645 1.00 20.00 153 LEU H CA 1
ATOM 13521 C C . LEU C 3 151 ? 240.069 408.834 232.044 1.00 20.00 153 LEU H C 1
ATOM 13522 O O . LEU C 3 151 ? 239.266 408.461 232.899 1.00 20.00 153 LEU H O 1
ATOM 13538 N N . ILE C 3 152 ? 241.040 409.723 232.266 1.00 20.00 154 ILE H N 1
ATOM 13539 C CA . ILE C 3 152 ? 241.279 410.333 233.606 1.00 20.00 154 ILE H CA 1
ATOM 13540 C C . ILE C 3 152 ? 240.070 411.207 233.922 1.00 20.00 154 ILE H C 1
ATOM 13541 O O . ILE C 3 152 ? 239.627 411.180 235.066 1.00 20.00 154 ILE H O 1
ATOM 13557 N N . SER C 3 153 ? 239.545 411.935 232.939 1.00 20.00 155 SER H N 1
ATOM 13558 C CA . SER C 3 153 ? 238.332 412.763 233.137 1.00 20.00 155 SER H CA 1
ATOM 13559 C C . SER C 3 153 ? 237.219 411.839 233.635 1.00 20.00 155 SER H C 1
ATOM 13560 O O . SER C 3 153 ? 236.627 412.141 234.694 1.00 20.00 155 SER H O 1
ATOM 13568 N N . LYS C 3 154 ? 237.008 410.708 232.958 1.00 20.00 156 LYS H N 1
ATOM 13569 C CA . LYS C 3 154 ? 235.923 409.758 233.320 1.00 20.00 156 LYS H CA 1
ATOM 13570 C C . LYS C 3 154 ? 236.166 409.178 234.716 1.00 20.00 156 LYS H C 1
ATOM 13571 O O . LYS C 3 154 ? 235.172 409.010 235.433 1.00 20.00 156 LYS H O 1
ATOM 13590 N N . ILE C 3 155 ? 237.416 408.893 235.094 1.00 20.00 157 ILE H N 1
ATOM 13591 C CA . ILE C 3 155 ? 237.760 408.249 236.398 1.00 20.00 157 ILE H CA 1
ATOM 13592 C C . ILE C 3 155 ? 237.643 409.273 237.528 1.00 20.00 157 ILE H C 1
ATOM 13593 O O . ILE C 3 155 ? 237.478 408.844 238.690 1.00 20.00 157 ILE H O 1
ATOM 13609 N N . ARG C 3 156 ? 237.759 410.564 237.220 1.00 20.00 158 ARG H N 1
ATOM 13610 C CA . ARG C 3 156 ? 237.588 411.638 238.232 1.00 20.00 158 ARG H CA 1
ATOM 13611 C C . ARG C 3 156 ? 236.085 411.902 238.341 1.00 20.00 158 ARG H C 1
ATOM 13612 O O . ARG C 3 156 ? 235.628 412.334 239.432 1.00 20.00 158 ARG H O 1
ATOM 13633 N N . GLU C 3 157 ? 235.338 411.611 237.270 1.00 20.00 159 GLU H N 1
ATOM 13634 C CA . GLU C 3 157 ? 233.864 411.780 237.263 1.00 20.00 159 GLU H CA 1
ATOM 13635 C C . GLU C 3 157 ? 233.239 410.665 238.102 1.00 20.00 159 GLU H C 1
ATOM 13636 O O . GLU C 3 157 ? 232.346 410.980 238.917 1.00 20.00 159 GLU H O 1
ATOM 13648 N N . GLU C 3 158 ? 233.687 409.417 237.927 1.00 20.00 160 GLU H N 1
ATOM 13649 C CA . GLU C 3 158 ? 233.122 408.282 238.641 1.00 20.00 160 GLU H CA 1
ATOM 13650 C C . GLU C 3 158 ? 233.809 407.997 239.992 1.00 20.00 160 GLU H C 1
ATOM 13651 O O . GLU C 3 158 ? 233.195 407.400 240.879 1.00 20.00 160 GLU H O 1
ATOM 13663 N N . TYR C 3 159 ? 235.066 408.431 240.143 1.00 20.00 161 TYR H N 1
ATOM 13664 C CA . TYR C 3 159 ? 235.848 408.220 241.373 1.00 20.00 161 TYR H CA 1
ATOM 13665 C C . TYR C 3 159 ? 236.469 409.552 241.810 1.00 20.00 161 TYR H C 1
ATOM 13666 O O . TYR C 3 159 ? 237.686 409.686 241.877 1.00 20.00 161 TYR H O 1
ATOM 13684 N N . PRO C 3 160 ? 235.635 410.550 242.148 1.00 20.00 162 PRO H N 1
ATOM 13685 C CA . PRO C 3 160 ? 236.164 411.879 242.515 1.00 20.00 162 PRO H CA 1
ATOM 13686 C C . PRO C 3 160 ? 236.981 411.924 243.824 1.00 20.00 162 PRO H C 1
ATOM 13687 O O . PRO C 3 160 ? 237.726 412.886 244.027 1.00 20.00 162 PRO H O 1
ATOM 13698 N N . ASP C 3 161 ? 236.822 410.913 244.686 1.00 20.00 163 ASP H N 1
ATOM 13699 C CA . ASP C 3 161 ? 237.476 410.842 245.987 1.00 20.00 163 ASP H CA 1
ATOM 13700 C C . ASP C 3 161 ? 238.714 409.934 245.990 1.00 20.00 163 ASP H C 1
ATOM 13701 O O . ASP C 3 161 ? 239.266 409.683 247.063 1.00 20.00 163 ASP H O 1
ATOM 13710 N N . ARG C 3 162 ? 239.111 409.428 244.819 1.00 20.00 164 ARG H N 1
ATOM 13711 C CA . ARG C 3 162 ? 240.228 408.479 244.730 1.00 20.00 164 ARG H CA 1
ATOM 13712 C C . ARG C 3 162 ? 241.460 409.153 244.161 1.00 20.00 164 ARG H C 1
ATOM 13713 O O . ARG C 3 162 ? 241.336 410.217 243.531 1.00 20.00 164 ARG H O 1
ATOM 13734 N N . ILE C 3 163 ? 242.636 408.573 244.429 1.00 20.00 165 ILE H N 1
ATOM 13735 C CA . ILE C 3 163 ? 243.897 409.237 244.094 1.00 20.00 165 ILE H CA 1
ATOM 13736 C C . ILE C 3 163 ? 244.257 409.005 242.613 1.00 20.00 165 ILE H C 1
ATOM 13737 O O . ILE C 3 163 ? 244.152 407.878 242.129 1.00 20.00 165 ILE H O 1
ATOM 13753 N N . MET C 3 164 ? 244.642 410.061 241.892 1.00 20.00 166 MET H N 1
ATOM 13754 C CA . MET C 3 164 ? 244.801 409.987 240.451 1.00 20.00 166 MET H CA 1
ATOM 13755 C C . MET C 3 164 ? 246.225 410.363 240.184 1.00 20.00 166 MET H C 1
ATOM 13756 O O . MET C 3 164 ? 246.577 411.557 240.292 1.00 20.00 166 MET H O 1
ATOM 13770 N N . ASN C 3 165 ? 247.029 409.358 239.777 1.00 20.00 167 ASN H N 1
ATOM 13771 C CA . ASN C 3 165 ? 248.471 409.497 239.525 1.00 20.00 167 ASN H CA 1
ATOM 13772 C C . ASN C 3 165 ? 248.805 409.237 238.065 1.00 20.00 167 ASN H C 1
ATOM 13773 O O . ASN C 3 165 ? 248.307 408.278 237.476 1.00 20.00 167 ASN H O 1
ATOM 13784 N N . THR C 3 166 ? 249.619 410.132 237.500 1.00 20.00 168 THR H N 1
ATOM 13785 C CA . THR C 3 166 ? 250.107 409.948 236.116 1.00 20.00 168 THR H CA 1
ATOM 13786 C C . THR C 3 166 ? 251.639 410.029 236.021 1.00 20.00 168 THR H C 1
ATOM 13787 O O . THR C 3 166 ? 252.250 410.819 236.755 1.00 20.00 168 THR H O 1
ATOM 13798 N N . PHE C 3 167 ? 252.207 409.189 235.152 1.00 20.00 169 PHE H N 1
ATOM 13799 C CA . PHE C 3 167 ? 253.607 409.147 234.856 1.00 20.00 169 PHE H CA 1
ATOM 13800 C C . PHE C 3 167 ? 253.626 409.483 233.385 1.00 20.00 169 PHE H C 1
ATOM 13801 O O . PHE C 3 167 ? 253.262 408.672 232.516 1.00 20.00 169 PHE H O 1
ATOM 13818 N N . SER C 3 168 ? 254.031 410.711 233.054 1.00 20.00 170 SER H N 1
ATOM 13819 C CA . SER C 3 168 ? 253.994 411.203 231.653 1.00 20.00 170 SER H CA 1
ATOM 13820 C C . SER C 3 168 ? 255.397 411.299 231.053 1.00 20.00 170 SER H C 1
ATOM 13821 O O . SER C 3 168 ? 256.356 411.390 231.836 1.00 20.00 170 SER H O 1
ATOM 13829 N N . VAL C 3 169 ? 255.513 411.262 229.723 1.00 20.00 171 VAL H N 1
ATOM 13830 C CA . VAL C 3 169 ? 256.817 411.438 229.016 1.00 20.00 171 VAL H CA 1
ATOM 13831 C C . VAL C 3 169 ? 256.777 412.832 228.388 1.00 20.00 171 VAL H C 1
ATOM 13832 O O . VAL C 3 169 ? 256.330 412.936 227.231 1.00 20.00 171 VAL H O 1
ATOM 13845 N N . VAL C 3 170 ? 257.212 413.861 229.119 1.00 20.00 172 VAL H N 1
ATOM 13846 C CA . VAL C 3 170 ? 257.144 415.279 228.654 1.00 20.00 172 VAL H CA 1
ATOM 13847 C C . VAL C 3 170 ? 258.011 415.445 227.401 1.00 20.00 172 VAL H C 1
ATOM 13848 O O . VAL C 3 170 ? 259.056 414.773 227.314 1.00 20.00 172 VAL H O 1
ATOM 13861 N N . PRO C 3 171 ? 257.626 416.307 226.434 1.00 20.00 173 PRO H N 1
ATOM 13862 C CA . PRO C 3 171 ? 258.455 416.565 225.255 1.00 20.00 173 PRO H CA 1
ATOM 13863 C C . PRO C 3 171 ? 259.653 417.447 225.631 1.00 20.00 173 PRO H C 1
ATOM 13864 O O . PRO C 3 171 ? 259.424 418.501 226.196 1.00 20.00 173 PRO H O 1
ATOM 13875 N N . SER C 3 172 ? 260.880 417.019 225.320 1.00 20.00 174 SER H N 1
ATOM 13876 C CA . SER C 3 172 ? 262.088 417.762 225.662 1.00 20.00 174 SER H CA 1
ATOM 13877 C C . SER C 3 172 ? 262.269 418.933 224.687 1.00 20.00 174 SER H C 1
ATOM 13878 O O . SER C 3 172 ? 261.618 418.963 223.636 1.00 20.00 174 SER H O 1
ATOM 13886 N N . PRO C 3 173 ? 263.151 419.900 225.024 1.00 20.00 175 PRO H N 1
ATOM 13887 C CA . PRO C 3 173 ? 263.369 421.027 224.101 1.00 20.00 175 PRO H CA 1
ATOM 13888 C C . PRO C 3 173 ? 264.144 420.662 222.833 1.00 20.00 175 PRO H C 1
ATOM 13889 O O . PRO C 3 173 ? 263.650 420.891 221.726 1.00 20.00 175 PRO H O 1
ATOM 13900 N N . LYS C 3 174 ? 265.337 420.100 223.008 1.00 20.00 176 LYS H N 1
ATOM 13901 C CA . LYS C 3 174 ? 266.245 419.833 221.891 1.00 20.00 176 LYS H CA 1
ATOM 13902 C C . LYS C 3 174 ? 265.796 418.634 221.069 1.00 20.00 176 LYS H C 1
ATOM 13903 O O . LYS C 3 174 ? 265.613 418.740 219.854 1.00 20.00 176 LYS H O 1
ATOM 13922 N N . VAL C 3 175 ? 265.617 417.500 221.743 1.00 20.00 177 VAL H N 1
ATOM 13923 C CA . VAL C 3 175 ? 265.151 416.271 221.095 1.00 20.00 177 VAL H CA 1
ATOM 13924 C C . VAL C 3 175 ? 263.635 416.381 220.884 1.00 20.00 177 VAL H C 1
ATOM 13925 O O . VAL C 3 175 ? 262.840 415.904 221.699 1.00 20.00 177 VAL H O 1
ATOM 13938 N N . SER C 3 176 ? 263.250 417.048 219.792 1.00 20.00 178 SER H N 1
ATOM 13939 C CA . SER C 3 176 ? 261.855 417.119 219.363 1.00 20.00 178 SER H CA 1
ATOM 13940 C C . SER C 3 176 ? 261.621 415.982 218.376 1.00 20.00 178 SER H C 1
ATOM 13941 O O . SER C 3 176 ? 262.219 415.960 217.297 1.00 20.00 178 SER H O 1
ATOM 13949 N N . ASP C 3 177 ? 260.769 415.033 218.754 1.00 20.00 179 ASP H N 1
ATOM 13950 C CA . ASP C 3 177 ? 260.512 413.858 217.929 1.00 20.00 179 ASP H CA 1
ATOM 13951 C C . ASP C 3 177 ? 259.478 414.127 216.830 1.00 20.00 179 ASP H C 1
ATOM 13952 O O . ASP C 3 177 ? 259.595 413.570 215.737 1.00 20.00 179 ASP H O 1
ATOM 13961 N N . THR C 3 178 ? 258.481 414.965 217.127 1.00 20.00 180 THR H N 1
ATOM 13962 C CA . THR C 3 178 ? 257.396 415.284 216.188 1.00 20.00 180 THR H CA 1
ATOM 13963 C C . THR C 3 178 ? 257.257 416.796 215.982 1.00 20.00 180 THR H C 1
ATOM 13964 O O . THR C 3 178 ? 257.925 417.588 216.653 1.00 20.00 180 THR H O 1
ATOM 13975 N N . VAL C 3 179 ? 256.390 417.173 215.044 1.00 20.00 181 VAL H N 1
ATOM 13976 C CA . VAL C 3 179 ? 256.174 418.569 214.654 1.00 20.00 181 VAL H CA 1
ATOM 13977 C C . VAL C 3 179 ? 255.021 419.204 215.434 1.00 20.00 181 VAL H C 1
ATOM 13978 O O . VAL C 3 179 ? 255.132 420.354 215.863 1.00 20.00 181 VAL H O 1
ATOM 13991 N N . VAL C 3 180 ? 253.932 418.457 215.620 1.00 20.00 182 VAL H N 1
ATOM 13992 C CA . VAL C 3 180 ? 252.762 418.937 216.395 1.00 20.00 182 VAL H CA 1
ATOM 13993 C C . VAL C 3 180 ? 252.818 418.668 217.913 1.00 20.00 182 VAL H C 1
ATOM 13994 O O . VAL C 3 180 ? 251.824 418.886 218.623 1.00 20.00 182 VAL H O 1
ATOM 14007 N N . GLU C 3 181 ? 253.986 418.269 218.430 1.00 20.00 183 GLU H N 1
ATOM 14008 C CA . GLU C 3 181 ? 254.189 417.892 219.829 1.00 20.00 183 GLU H CA 1
ATOM 14009 C C . GLU C 3 181 ? 253.740 418.992 220.761 1.00 20.00 183 GLU H C 1
ATOM 14010 O O . GLU C 3 181 ? 253.034 418.694 221.727 1.00 20.00 183 GLU H O 1
ATOM 14014 N N . PRO C 3 182 ? 254.109 420.262 220.442 1.00 20.00 184 PRO H N 1
ATOM 14015 C CA . PRO C 3 182 ? 253.674 421.405 221.231 1.00 20.00 184 PRO H CA 1
ATOM 14016 C C . PRO C 3 182 ? 252.169 421.451 221.436 1.00 20.00 184 PRO H C 1
ATOM 14017 O O . PRO C 3 182 ? 251.740 421.730 222.544 1.00 20.00 184 PRO H O 1
ATOM 14020 N N . TYR C 3 183 ? 251.413 421.150 220.372 1.00 20.00 185 TYR H N 1
ATOM 14021 C CA . TYR C 3 183 ? 249.959 421.225 220.413 1.00 20.00 185 TYR H CA 1
ATOM 14022 C C . TYR C 3 183 ? 249.408 420.161 221.366 1.00 20.00 185 TYR H C 1
ATOM 14023 O O . TYR C 3 183 ? 248.589 420.445 222.267 1.00 20.00 185 TYR H O 1
ATOM 14041 N N . ASN C 3 184 ? 249.863 418.930 221.125 1.00 20.00 186 ASN H N 1
ATOM 14042 C CA . ASN C 3 184 ? 249.406 417.772 221.876 1.00 20.00 186 ASN H CA 1
ATOM 14043 C C . ASN C 3 184 ? 249.729 417.911 223.348 1.00 20.00 186 ASN H C 1
ATOM 14044 O O . ASN C 3 184 ? 248.876 417.639 224.180 1.00 20.00 186 ASN H O 1
ATOM 14055 N N . ALA C 3 185 ? 250.933 418.372 223.646 1.00 20.00 187 ALA H N 1
ATOM 14056 C CA . ALA C 3 185 ? 251.358 418.569 225.030 1.00 20.00 187 ALA H CA 1
ATOM 14057 C C . ALA C 3 185 ? 250.493 419.614 225.684 1.00 20.00 187 ALA H C 1
ATOM 14058 O O . ALA C 3 185 ? 250.011 419.399 226.824 1.00 20.00 187 ALA H O 1
ATOM 14065 N N . THR C 3 186 ? 250.251 420.711 224.966 1.00 20.00 188 THR H N 1
ATOM 14066 C CA . THR C 3 186 ? 249.546 421.872 225.550 1.00 20.00 188 THR H CA 1
ATOM 14067 C C . THR C 3 186 ? 248.140 421.452 225.949 1.00 20.00 188 THR H C 1
ATOM 14068 O O . THR C 3 186 ? 247.684 421.697 227.091 1.00 20.00 188 THR H O 1
ATOM 14079 N N . LEU C 3 187 ? 247.486 420.793 224.992 1.00 20.00 189 LEU H N 1
ATOM 14080 C CA . LEU C 3 187 ? 246.103 420.367 225.174 1.00 20.00 189 LEU H CA 1
ATOM 14081 C C . LEU C 3 187 ? 245.988 419.407 226.340 1.00 20.00 189 LEU H C 1
ATOM 14082 O O . LEU C 3 187 ? 245.043 419.548 227.139 1.00 20.00 189 LEU H O 1
ATOM 14098 N N . SER C 3 188 ? 246.943 418.475 226.448 1.00 20.00 190 SER H N 1
ATOM 14099 C CA . SER C 3 188 ? 246.897 417.440 227.474 1.00 20.00 190 SER H CA 1
ATOM 14100 C C . SER C 3 188 ? 247.266 417.938 228.873 1.00 20.00 190 SER H C 1
ATOM 14101 O O . SER C 3 188 ? 246.615 417.545 229.849 1.00 20.00 190 SER H O 1
ATOM 14109 N N . VAL C 3 189 ? 248.296 418.791 228.951 1.00 20.00 191 VAL H N 1
ATOM 14110 C CA . VAL C 3 189 ? 248.728 419.416 230.173 1.00 20.00 191 VAL H CA 1
ATOM 14111 C C . VAL C 3 189 ? 247.596 420.142 230.860 1.00 20.00 191 VAL H C 1
ATOM 14112 O O . VAL C 3 189 ? 247.450 420.001 232.077 1.00 20.00 191 VAL H O 1
ATOM 14125 N N . HIS C 3 190 ? 246.821 420.899 230.086 1.00 20.00 192 HIS H N 1
ATOM 14126 C CA . HIS C 3 190 ? 245.645 421.610 230.574 1.00 20.00 192 HIS H CA 1
ATOM 14127 C C . HIS C 3 190 ? 244.689 420.666 231.303 1.00 20.00 192 HIS H C 1
ATOM 14128 O O . HIS C 3 190 ? 244.238 420.934 232.436 1.00 20.00 192 HIS H O 1
ATOM 14142 N N . GLN C 3 191 ? 244.408 419.558 230.626 1.00 20.00 193 GLN H N 1
ATOM 14143 C CA . GLN C 3 191 ? 243.463 418.600 231.185 1.00 20.00 193 GLN H CA 1
ATOM 14144 C C . GLN C 3 191 ? 244.009 417.974 232.463 1.00 20.00 193 GLN H C 1
ATOM 14145 O O . GLN C 3 191 ? 243.286 417.854 233.466 1.00 20.00 193 GLN H O 1
ATOM 14159 N N . LEU C 3 192 ? 245.311 417.683 232.450 1.00 20.00 194 LEU H N 1
ATOM 14160 C CA . LEU C 3 192 ? 246.005 417.119 233.601 1.00 20.00 194 LEU H CA 1
ATOM 14161 C C . LEU C 3 192 ? 245.939 418.048 234.803 1.00 20.00 194 LEU H C 1
ATOM 14162 O O . LEU C 3 192 ? 245.909 417.578 235.940 1.00 20.00 194 LEU H O 1
ATOM 14178 N N . VAL C 3 193 ? 246.018 419.361 234.541 1.00 20.00 195 VAL H N 1
ATOM 14179 C CA . VAL C 3 193 ? 245.984 420.368 235.587 1.00 20.00 195 VAL H CA 1
ATOM 14180 C C . VAL C 3 193 ? 244.747 420.231 236.465 1.00 20.00 195 VAL H C 1
ATOM 14181 O O . VAL C 3 193 ? 244.863 420.318 237.685 1.00 20.00 195 VAL H O 1
ATOM 14194 N N . GLU C 3 194 ? 243.600 419.966 235.847 1.00 20.00 196 GLU H N 1
ATOM 14195 C CA . GLU C 3 194 ? 242.345 419.874 236.560 1.00 20.00 196 GLU H CA 1
ATOM 14196 C C . GLU C 3 194 ? 242.028 418.486 237.098 1.00 20.00 196 GLU H C 1
ATOM 14197 O O . GLU C 3 194 ? 241.342 418.401 238.104 1.00 20.00 196 GLU H O 1
ATOM 14209 N N . ASN C 3 195 ? 242.506 417.412 236.454 1.00 20.00 197 ASN H N 1
ATOM 14210 C CA . ASN C 3 195 ? 242.097 416.054 236.784 1.00 20.00 197 ASN H CA 1
ATOM 14211 C C . ASN C 3 195 ? 243.105 415.088 237.421 1.00 20.00 197 ASN H C 1
ATOM 14212 O O . ASN C 3 195 ? 242.702 414.009 237.823 1.00 20.00 197 ASN H O 1
ATOM 14223 N N . THR C 3 196 ? 244.389 415.438 237.519 1.00 20.00 198 THR H N 1
ATOM 14224 C CA . THR C 3 196 ? 245.326 414.561 238.245 1.00 20.00 198 THR H CA 1
ATOM 14225 C C . THR C 3 196 ? 245.659 415.142 239.616 1.00 20.00 198 THR H C 1
ATOM 14226 O O . THR C 3 196 ? 245.673 416.357 239.754 1.00 20.00 198 THR H O 1
ATOM 14237 N N . ASP C 3 197 ? 245.904 414.281 240.605 1.00 20.00 199 ASP H N 1
ATOM 14238 C CA . ASP C 3 197 ? 246.297 414.731 241.940 1.00 20.00 199 ASP H CA 1
ATOM 14239 C C . ASP C 3 197 ? 247.804 414.822 242.044 1.00 20.00 199 ASP H C 1
ATOM 14240 O O . ASP C 3 197 ? 248.295 415.652 242.792 1.00 20.00 199 ASP H O 1
ATOM 14249 N N . GLU C 3 198 ? 248.526 413.961 241.326 1.00 20.00 200 GLU H N 1
ATOM 14250 C CA . GLU C 3 198 ? 249.999 414.045 241.214 1.00 20.00 200 GLU H CA 1
ATOM 14251 C C . GLU C 3 198 ? 250.483 413.544 239.852 1.00 20.00 200 GLU H C 1
ATOM 14252 O O . GLU C 3 198 ? 250.019 412.492 239.362 1.00 20.00 200 GLU H O 1
ATOM 14264 N N . THR C 3 199 ? 251.400 414.321 239.255 1.00 20.00 201 THR H N 1
ATOM 14265 C CA . THR C 3 199 ? 251.900 414.072 237.899 1.00 20.00 201 THR H CA 1
ATOM 14266 C C . THR C 3 199 ? 253.431 414.013 237.928 1.00 20.00 201 THR H C 1
ATOM 14267 O O . THR C 3 199 ? 254.088 414.998 238.317 1.00 20.00 201 THR H O 1
ATOM 14278 N N . TYR C 3 200 ? 253.976 412.870 237.515 1.00 20.00 202 TYR H N 1
ATOM 14279 C CA . TYR C 3 200 ? 255.415 412.663 237.556 1.00 20.00 202 TYR H CA 1
ATOM 14280 C C . TYR C 3 200 ? 255.938 413.042 236.184 1.00 20.00 202 TYR H C 1
ATOM 14281 O O . TYR C 3 200 ? 255.668 412.330 235.222 1.00 20.00 202 TYR H O 1
ATOM 14299 N N . CYS C 3 201 ? 256.660 414.164 236.104 1.00 20.00 203 CYS H N 1
ATOM 14300 C CA . CYS C 3 201 ? 257.152 414.677 234.833 1.00 20.00 203 CYS H CA 1
ATOM 14301 C C . CYS C 3 201 ? 258.450 413.981 234.445 1.00 20.00 203 CYS H C 1
ATOM 14302 O O . CYS C 3 201 ? 259.495 414.301 234.961 1.00 20.00 203 CYS H O 1
ATOM 14310 N N . ILE C 3 202 ? 258.357 412.992 233.566 1.00 20.00 204 ILE H N 1
ATOM 14311 C CA . ILE C 3 202 ? 259.548 412.300 233.084 1.00 20.00 204 ILE H CA 1
ATOM 14312 C C . ILE C 3 202 ? 259.955 412.746 231.690 1.00 20.00 204 ILE H C 1
ATOM 14313 O O . ILE C 3 202 ? 259.121 412.733 230.779 1.00 20.00 204 ILE H O 1
ATOM 14329 N N . ASP C 3 203 ? 261.269 413.034 231.528 1.00 20.00 205 ASP H N 1
ATOM 14330 C CA . ASP C 3 203 ? 261.802 413.564 230.276 1.00 20.00 205 ASP H CA 1
ATOM 14331 C C . ASP C 3 203 ? 262.954 412.753 229.644 1.00 20.00 205 ASP H C 1
ATOM 14332 O O . ASP C 3 203 ? 263.981 412.455 230.261 1.00 20.00 205 ASP H O 1
ATOM 14341 N N . ASN C 3 204 ? 262.750 412.440 228.370 1.00 20.00 206 ASN H N 1
ATOM 14342 C CA . ASN C 3 204 ? 263.639 411.554 227.608 1.00 20.00 206 ASN H CA 1
ATOM 14343 C C . ASN C 3 204 ? 265.058 412.074 227.535 1.00 20.00 206 ASN H C 1
ATOM 14344 O O . ASN C 3 204 ? 266.018 411.291 227.664 1.00 20.00 206 ASN H O 1
ATOM 14355 N N . GLU C 3 205 ? 265.184 413.386 227.391 1.00 20.00 207 GLU H N 1
ATOM 14356 C CA . GLU C 3 205 ? 266.496 414.022 227.286 1.00 20.00 207 GLU H CA 1
ATOM 14357 C C . GLU C 3 205 ? 267.297 413.796 228.570 1.00 20.00 207 GLU H C 1
ATOM 14358 O O . GLU C 3 205 ? 268.488 413.414 228.539 1.00 20.00 207 GLU H O 1
ATOM 14370 N N . ALA C 3 206 ? 266.608 414.014 229.684 1.00 20.00 208 ALA H N 1
ATOM 14371 C CA . ALA C 3 206 ? 267.219 413.845 231.008 1.00 20.00 208 ALA H CA 1
ATOM 14372 C C . ALA C 3 206 ? 267.639 412.390 231.184 1.00 20.00 208 ALA H C 1
ATOM 14373 O O . ALA C 3 206 ? 268.734 412.134 231.695 1.00 20.00 208 ALA H O 1
ATOM 14380 N N . LEU C 3 207 ? 266.774 411.467 230.752 1.00 20.00 209 LEU H N 1
ATOM 14381 C CA . LEU C 3 207 ? 267.075 410.039 230.832 1.00 20.00 209 LEU H CA 1
ATOM 14382 C C . LEU C 3 207 ? 268.353 409.704 230.068 1.00 20.00 209 LEU H C 1
ATOM 14383 O O . LEU C 3 207 ? 269.222 408.975 230.568 1.00 20.00 209 LEU H O 1
ATOM 14399 N N . TYR C 3 208 ? 268.447 410.265 228.866 1.00 20.00 210 TYR H N 1
ATOM 14400 C CA . TYR C 3 208 ? 269.612 410.067 228.002 1.00 20.00 210 TYR H CA 1
ATOM 14401 C C . TYR C 3 208 ? 270.873 410.560 228.689 1.00 20.00 210 TYR H C 1
ATOM 14402 O O . TYR C 3 208 ? 271.899 409.874 228.677 1.00 20.00 210 TYR H O 1
ATOM 14420 N N . ASP C 3 209 ? 270.760 411.743 229.292 1.00 20.00 211 ASP H N 1
ATOM 14421 C CA . ASP C 3 209 ? 271.876 412.352 230.025 1.00 20.00 211 ASP H CA 1
ATOM 14422 C C . ASP C 3 209 ? 272.339 411.444 231.146 1.00 20.00 211 ASP H C 1
ATOM 14423 O O . ASP C 3 209 ? 273.528 411.272 231.348 1.00 20.00 211 ASP H O 1
ATOM 14432 N N . ILE C 3 210 ? 271.372 410.894 231.876 1.00 20.00 212 ILE H N 1
ATOM 14433 C CA . ILE C 3 210 ? 271.641 409.976 232.986 1.00 20.00 212 ILE H CA 1
ATOM 14434 C C . ILE C 3 210 ? 272.433 408.759 232.467 1.00 20.00 212 ILE H C 1
ATOM 14435 O O . ILE C 3 210 ? 273.465 408.338 233.027 1.00 20.00 212 ILE H O 1
ATOM 14451 N N . CYS C 3 211 ? 271.928 408.224 231.366 1.00 20.00 213 CYS H N 1
ATOM 14452 C CA . CYS C 3 211 ? 272.475 407.003 230.778 1.00 20.00 213 CYS H CA 1
ATOM 14453 C C . CYS C 3 211 ? 273.899 407.195 230.276 1.00 20.00 213 CYS H C 1
ATOM 14454 O O . CYS C 3 211 ? 274.804 406.404 230.561 1.00 20.00 213 CYS H O 1
ATOM 14462 N N . PHE C 3 212 ? 274.065 408.284 229.522 1.00 20.00 214 PHE H N 1
ATOM 14463 C CA . PHE C 3 212 ? 275.357 408.672 228.940 1.00 20.00 214 PHE H CA 1
ATOM 14464 C C . PHE C 3 212 ? 276.364 409.092 230.004 1.00 20.00 214 PHE H C 1
ATOM 14465 O O . PHE C 3 212 ? 277.434 408.502 230.088 1.00 20.00 214 PHE H O 1
ATOM 14482 N N . ARG C 3 213 ? 276.025 410.114 230.812 1.00 20.00 215 ARG H N 1
ATOM 14483 C CA . ARG C 3 213 ? 276.947 410.687 231.799 1.00 20.00 215 ARG H CA 1
ATOM 14484 C C . ARG C 3 213 ? 277.158 409.852 233.066 1.00 20.00 215 ARG H C 1
ATOM 14485 O O . ARG C 3 213 ? 278.292 409.700 233.498 1.00 20.00 215 ARG H O 1
ATOM 14506 N N . THR C 3 214 ? 276.077 409.386 233.690 1.00 20.00 216 THR H N 1
ATOM 14507 C CA . THR C 3 214 ? 276.140 408.713 234.988 1.00 20.00 216 THR H CA 1
ATOM 14508 C C . THR C 3 214 ? 276.345 407.216 234.855 1.00 20.00 216 THR H C 1
ATOM 14509 O O . THR C 3 214 ? 277.217 406.697 235.560 1.00 20.00 216 THR H O 1
ATOM 14520 N N . LEU C 3 215 ? 275.562 406.533 234.000 1.00 20.00 217 LEU H N 1
ATOM 14521 C CA . LEU C 3 215 ? 275.774 405.080 233.831 1.00 20.00 217 LEU H CA 1
ATOM 14522 C C . LEU C 3 215 ? 276.939 404.740 232.901 1.00 20.00 217 LEU H C 1
ATOM 14523 O O . LEU C 3 215 ? 277.375 403.589 232.843 1.00 20.00 217 LEU H O 1
ATOM 14539 N N . LYS C 3 216 ? 277.401 405.739 232.145 1.00 20.00 218 LYS H N 1
ATOM 14540 C CA . LYS C 3 216 ? 278.433 405.625 231.085 1.00 20.00 218 LYS H CA 1
ATOM 14541 C C . LYS C 3 216 ? 278.090 404.587 230.010 1.00 20.00 218 LYS H C 1
ATOM 14542 O O . LYS C 3 216 ? 278.980 403.875 229.539 1.00 20.00 218 LYS H O 1
ATOM 14561 N N . LEU C 3 217 ? 276.800 404.512 229.642 1.00 20.00 219 LEU H N 1
ATOM 14562 C CA . LEU C 3 217 ? 276.308 403.371 228.842 1.00 20.00 219 LEU H CA 1
ATOM 14563 C C . LEU C 3 217 ? 276.543 403.591 227.339 1.00 20.00 219 LEU H C 1
ATOM 14564 O O . LEU C 3 217 ? 276.139 404.617 226.788 1.00 20.00 219 LEU H O 1
ATOM 14580 N N . THR C 3 218 ? 277.234 402.634 226.727 1.00 20.00 220 THR H N 1
ATOM 14581 C CA . THR C 3 218 ? 277.715 402.751 225.355 1.00 20.00 220 THR H CA 1
ATOM 14582 C C . THR C 3 218 ? 276.581 403.009 224.358 1.00 20.00 220 THR H C 1
ATOM 14583 O O . THR C 3 218 ? 276.724 403.873 223.493 1.00 20.00 220 THR H O 1
ATOM 14594 N N . THR C 3 219 ? 275.482 402.264 224.492 1.00 20.00 221 THR H N 1
ATOM 14595 C CA . THR C 3 219 ? 274.334 402.336 223.578 1.00 20.00 221 THR H CA 1
ATOM 14596 C C . THR C 3 219 ? 273.081 402.192 224.428 1.00 20.00 221 THR H C 1
ATOM 14597 O O . THR C 3 219 ? 272.764 401.076 224.856 1.00 20.00 221 THR H O 1
ATOM 14608 N N . PRO C 3 220 ? 272.384 403.309 224.713 1.00 20.00 222 PRO H N 1
ATOM 14609 C CA . PRO C 3 220 ? 271.114 403.193 225.404 1.00 20.00 222 PRO H CA 1
ATOM 14610 C C . PRO C 3 220 ? 270.050 402.781 224.402 1.00 20.00 222 PRO H C 1
ATOM 14611 O O . PRO C 3 220 ? 269.948 403.357 223.324 1.00 20.00 222 PRO H O 1
ATOM 14622 N N . THR C 3 221 ? 269.209 401.812 224.778 1.00 20.00 223 THR H N 1
ATOM 14623 C CA . THR C 3 221 ? 267.955 401.527 224.057 1.00 20.00 223 THR H CA 1
ATOM 14624 C C . THR C 3 221 ? 266.793 402.043 224.913 1.00 20.00 223 THR H C 1
ATOM 14625 O O . THR C 3 221 ? 266.999 402.350 226.090 1.00 20.00 223 THR H O 1
ATOM 14636 N N . TYR C 3 222 ? 265.614 402.195 224.303 1.00 20.00 224 TYR H N 1
ATOM 14637 C CA . TYR C 3 222 ? 264.434 402.644 225.018 1.00 20.00 224 TYR H CA 1
ATOM 14638 C C . TYR C 3 222 ? 264.130 401.785 226.236 1.00 20.00 224 TYR H C 1
ATOM 14639 O O . TYR C 3 222 ? 263.699 402.319 227.232 1.00 20.00 224 TYR H O 1
ATOM 14657 N N . GLY C 3 223 ? 264.411 400.481 226.127 1.00 20.00 225 GLY H N 1
ATOM 14658 C CA . GLY C 3 223 ? 264.225 399.535 227.214 1.00 20.00 225 GLY H CA 1
ATOM 14659 C C . GLY C 3 223 ? 265.010 399.958 228.440 1.00 20.00 225 GLY H C 1
ATOM 14660 O O . GLY C 3 223 ? 264.467 399.973 229.555 1.00 20.00 225 GLY H O 1
ATOM 14664 N N . ASP C 3 224 ? 266.267 400.334 228.210 1.00 20.00 226 ASP H N 1
ATOM 14665 C CA . ASP C 3 224 ? 267.154 400.775 229.295 1.00 20.00 226 ASP H CA 1
ATOM 14666 C C . ASP C 3 224 ? 266.578 402.003 229.985 1.00 20.00 226 ASP H C 1
ATOM 14667 O O . ASP C 3 224 ? 266.507 402.076 231.225 1.00 20.00 226 ASP H O 1
ATOM 14676 N N . LEU C 3 225 ? 266.148 402.946 229.153 1.00 20.00 227 LEU H N 1
ATOM 14677 C CA . LEU C 3 225 ? 265.541 404.194 229.637 1.00 20.00 227 LEU H CA 1
ATOM 14678 C C . LEU C 3 225 ? 264.304 403.889 230.475 1.00 20.00 227 LEU H C 1
ATOM 14679 O O . LEU C 3 225 ? 264.106 404.443 231.568 1.00 20.00 227 LEU H O 1
ATOM 14695 N N . ASN C 3 226 ? 263.487 402.992 229.909 1.00 20.00 228 ASN H N 1
ATOM 14696 C CA . ASN C 3 226 ? 262.239 402.585 230.538 1.00 20.00 228 ASN H CA 1
ATOM 14697 C C . ASN C 3 226 ? 262.491 401.978 231.913 1.00 20.00 228 ASN H C 1
ATOM 14698 O O . ASN C 3 226 ? 261.673 402.157 232.798 1.00 20.00 228 ASN H O 1
ATOM 14709 N N . HIS C 3 227 ? 263.574 401.210 232.038 1.00 20.00 229 HIS H N 1
ATOM 14710 C CA . HIS C 3 227 ? 263.975 400.570 233.275 1.00 20.00 229 HIS H CA 1
ATOM 14711 C C . HIS C 3 227 ? 264.082 401.575 234.412 1.00 20.00 229 HIS H C 1
ATOM 14712 O O . HIS C 3 227 ? 263.580 401.318 235.509 1.00 20.00 229 HIS H O 1
ATOM 14726 N N . LEU C 3 228 ? 264.733 402.698 234.130 1.00 20.00 230 LEU H N 1
ATOM 14727 C CA . LEU C 3 228 ? 264.890 403.766 235.112 1.00 20.00 230 LEU H CA 1
ATOM 14728 C C . LEU C 3 228 ? 263.536 404.259 235.640 1.00 20.00 230 LEU H C 1
ATOM 14729 O O . LEU C 3 228 ? 263.313 404.404 236.844 1.00 20.00 230 LEU H O 1
ATOM 14745 N N . VAL C 3 229 ? 262.646 404.489 234.682 1.00 20.00 231 VAL H N 1
ATOM 14746 C CA . VAL C 3 229 ? 261.299 404.962 234.979 1.00 20.00 231 VAL H CA 1
ATOM 14747 C C . VAL C 3 229 ? 260.565 403.954 235.863 1.00 20.00 231 VAL H C 1
ATOM 14748 O O . VAL C 3 229 ? 259.920 404.330 236.861 1.00 20.00 231 VAL H O 1
ATOM 14761 N N . SER C 3 230 ? 260.708 402.681 235.492 1.00 20.00 232 SER H N 1
ATOM 14762 C CA . SER C 3 230 ? 260.098 401.571 236.212 1.00 20.00 232 SER H CA 1
ATOM 14763 C C . SER C 3 230 ? 260.567 401.558 237.650 1.00 20.00 232 SER H C 1
ATOM 14764 O O . SER C 3 230 ? 259.744 401.377 238.554 1.00 20.00 232 SER H O 1
ATOM 14772 N N . ALA C 3 231 ? 261.878 401.746 237.841 1.00 20.00 233 ALA H N 1
ATOM 14773 C CA . ALA C 3 231 ? 262.478 401.748 239.169 1.00 20.00 233 ALA H CA 1
ATOM 14774 C C . ALA C 3 231 ? 261.836 402.822 240.052 1.00 20.00 233 ALA H C 1
ATOM 14775 O O . ALA C 3 231 ? 261.455 402.576 241.213 1.00 20.00 233 ALA H O 1
ATOM 14782 N N . THR C 3 232 ? 261.724 404.005 239.452 1.00 20.00 234 THR H N 1
ATOM 14783 C CA . THR C 3 232 ? 261.128 405.167 240.113 1.00 20.00 234 THR H CA 1
ATOM 14784 C C . THR C 3 232 ? 259.699 404.860 240.540 1.00 20.00 234 THR H C 1
ATOM 14785 O O . THR C 3 232 ? 259.300 405.157 241.674 1.00 20.00 234 THR H O 1
ATOM 14796 N N . MET C 3 233 ? 258.959 404.262 239.610 1.00 20.00 235 MET H N 1
ATOM 14797 C CA . MET C 3 233 ? 257.561 403.893 239.843 1.00 20.00 235 MET H CA 1
ATOM 14798 C C . MET C 3 233 ? 257.457 402.933 241.026 1.00 20.00 235 MET H C 1
ATOM 14799 O O . MET C 3 233 ? 256.602 403.103 241.901 1.00 20.00 235 MET H O 1
ATOM 14813 N N . SER C 3 234 ? 258.347 401.948 241.033 1.00 20.00 236 SER H N 1
ATOM 14814 C CA . SER C 3 234 ? 258.388 400.945 242.090 1.00 20.00 236 SER H CA 1
ATOM 14815 C C . SER C 3 234 ? 258.640 401.604 243.443 1.00 20.00 236 SER H C 1
ATOM 14816 O O . SER C 3 234 ? 257.982 401.282 244.440 1.00 20.00 236 SER H O 1
ATOM 14824 N N . GLY C 3 235 ? 259.578 402.548 243.452 1.00 20.00 237 GLY H N 1
ATOM 14825 C CA . GLY C 3 235 ? 259.939 403.302 244.644 1.00 20.00 237 GLY H CA 1
ATOM 14826 C C . GLY C 3 235 ? 258.810 403.983 245.404 1.00 20.00 237 GLY H C 1
ATOM 14827 O O . GLY C 3 235 ? 258.753 403.871 246.626 1.00 20.00 237 GLY H O 1
ATOM 14831 N N . VAL C 3 236 ? 257.955 404.685 244.671 1.00 20.00 238 VAL H N 1
ATOM 14832 C CA . VAL C 3 236 ? 256.861 405.454 245.233 1.00 20.00 238 VAL H CA 1
ATOM 14833 C C . VAL C 3 236 ? 255.937 404.548 246.074 1.00 20.00 238 VAL H C 1
ATOM 14834 O O . VAL C 3 236 ? 255.560 404.929 247.178 1.00 20.00 238 VAL H O 1
ATOM 14847 N N . THR C 3 237 ? 255.620 403.353 245.577 1.00 20.00 239 THR H N 1
ATOM 14848 C CA . THR C 3 237 ? 254.591 402.491 246.166 1.00 20.00 239 THR H CA 1
ATOM 14849 C C . THR C 3 237 ? 255.146 401.323 247.003 1.00 20.00 239 THR H C 1
ATOM 14850 O O . THR C 3 237 ? 254.397 400.448 247.430 1.00 20.00 239 THR H O 1
ATOM 14861 N N . THR C 3 238 ? 256.465 401.330 247.233 1.00 20.00 240 THR H N 1
ATOM 14862 C CA . THR C 3 238 ? 257.147 400.373 248.111 1.00 20.00 240 THR H CA 1
ATOM 14863 C C . THR C 3 238 ? 256.505 400.281 249.505 1.00 20.00 240 THR H C 1
ATOM 14864 O O . THR C 3 238 ? 256.405 399.199 250.029 1.00 20.00 240 THR H O 1
ATOM 14875 N N . CYS C 3 239 ? 256.109 401.420 250.090 1.00 20.00 241 CYS H N 1
ATOM 14876 C CA . CYS C 3 239 ? 255.397 401.482 251.366 1.00 20.00 241 CYS H CA 1
ATOM 14877 C C . CYS C 3 239 ? 254.059 400.758 251.409 1.00 20.00 241 CYS H C 1
ATOM 14878 O O . CYS C 3 239 ? 253.676 400.332 252.482 1.00 20.00 241 CYS H O 1
ATOM 14886 N N . LEU C 3 240 ? 253.368 400.619 250.269 1.00 20.00 242 LEU H N 1
ATOM 14887 C CA . LEU C 3 240 ? 252.104 399.872 250.197 1.00 20.00 242 LEU H CA 1
ATOM 14888 C C . LEU C 3 240 ? 252.314 398.367 250.139 1.00 20.00 242 LEU H C 1
ATOM 14889 O O . LEU C 3 240 ? 251.425 397.616 250.557 1.00 20.00 242 LEU H O 1
ATOM 14905 N N . ARG C 3 241 ? 253.476 397.952 249.603 1.00 20.00 243 ARG H N 1
ATOM 14906 C CA . ARG C 3 241 ? 253.847 396.549 249.348 1.00 20.00 243 ARG H CA 1
ATOM 14907 C C . ARG C 3 241 ? 254.684 395.859 250.432 1.00 20.00 243 ARG H C 1
ATOM 14908 O O . ARG C 3 241 ? 254.717 394.630 250.462 1.00 20.00 243 ARG H O 1
ATOM 14929 N N . PHE C 3 242 ? 255.336 396.620 251.294 1.00 20.00 244 PHE H N 1
ATOM 14930 C CA . PHE C 3 242 ? 256.225 395.990 252.269 1.00 20.00 244 PHE H CA 1
ATOM 14931 C C . PHE C 3 242 ? 256.039 396.624 253.628 1.00 20.00 244 PHE H C 1
ATOM 14932 O O . PHE C 3 242 ? 255.370 397.642 253.729 1.00 20.00 244 PHE H O 1
ATOM 14949 N N . PRO C 3 243 ? 256.577 396.003 254.697 1.00 20.00 245 PRO H N 1
ATOM 14950 C CA . PRO C 3 243 ? 256.624 396.674 255.987 1.00 20.00 245 PRO H CA 1
ATOM 14951 C C . PRO C 3 243 ? 257.707 397.729 255.951 1.00 20.00 245 PRO H C 1
ATOM 14952 O O . PRO C 3 243 ? 258.466 397.835 254.980 1.00 20.00 245 PRO H O 1
ATOM 14963 N N . GLY C 3 244 ? 257.794 398.486 257.037 1.00 20.00 246 GLY H N 1
ATOM 14964 C CA . GLY C 3 244 ? 258.860 399.478 257.235 1.00 20.00 246 GLY H CA 1
ATOM 14965 C C . GLY C 3 244 ? 258.910 400.058 258.631 1.00 20.00 246 GLY H C 1
ATOM 14966 O O . GLY C 3 244 ? 258.103 399.721 259.494 1.00 20.00 246 GLY H O 1
ATOM 14970 N N . GLN C 3 245 ? 259.855 400.980 258.824 1.00 20.00 247 GLN H N 1
ATOM 14971 C CA . GLN C 3 245 ? 260.027 401.739 260.078 1.00 20.00 247 GLN H CA 1
ATOM 14972 C C . GLN C 3 245 ? 259.258 403.055 260.094 1.00 20.00 247 GLN H C 1
ATOM 14973 O O . GLN C 3 245 ? 258.795 403.488 261.145 1.00 20.00 247 GLN H O 1
ATOM 14987 N N . LEU C 3 246 ? 259.192 403.715 258.946 1.00 20.00 248 LEU H N 1
ATOM 14988 C CA . LEU C 3 246 ? 258.313 404.855 258.727 1.00 20.00 248 LEU H CA 1
ATOM 14989 C C . LEU C 3 246 ? 257.652 404.681 257.365 1.00 20.00 248 LEU H C 1
ATOM 14990 O O . LEU C 3 246 ? 258.353 404.598 256.354 1.00 20.00 248 LEU H O 1
ATOM 15006 N N . ASN C 3 247 ? 256.312 404.652 257.329 1.00 20.00 249 ASN H N 1
ATOM 15007 C CA . ASN C 3 247 ? 255.552 404.253 256.136 1.00 20.00 249 ASN H CA 1
ATOM 15008 C C . ASN C 3 247 ? 254.720 405.390 255.563 1.00 20.00 249 ASN H C 1
ATOM 15009 O O . ASN C 3 247 ? 253.979 406.037 256.304 1.00 20.00 249 ASN H O 1
ATOM 15020 N N . ALA C 3 248 ? 254.858 405.620 254.259 1.00 20.00 250 ALA H N 1
ATOM 15021 C CA . ALA C 3 248 ? 254.119 406.670 253.571 1.00 20.00 250 ALA H CA 1
ATOM 15022 C C . ALA C 3 248 ? 253.625 406.179 252.218 1.00 20.00 250 ALA H C 1
ATOM 15023 O O . ALA C 3 248 ? 254.437 405.813 251.384 1.00 20.00 250 ALA H O 1
ATOM 15030 N N . ASP C 3 249 ? 252.305 406.224 251.995 1.00 20.00 251 ASP H N 1
ATOM 15031 C CA . ASP C 3 249 ? 251.656 405.733 250.763 1.00 20.00 251 ASP H CA 1
ATOM 15032 C C . ASP C 3 249 ? 251.391 406.909 249.817 1.00 20.00 251 ASP H C 1
ATOM 15033 O O . ASP C 3 249 ? 251.884 408.001 250.076 1.00 20.00 251 ASP H O 1
ATOM 15042 N N . LEU C 3 250 ? 250.559 406.718 248.793 1.00 20.00 252 LEU H N 1
ATOM 15043 C CA . LEU C 3 250 ? 250.358 407.716 247.739 1.00 20.00 252 LEU H CA 1
ATOM 15044 C C . LEU C 3 250 ? 249.701 408.995 248.241 1.00 20.00 252 LEU H C 1
ATOM 15045 O O . LEU C 3 250 ? 250.006 410.085 247.775 1.00 20.00 252 LEU H O 1
ATOM 15061 N N . ARG C 3 251 ? 248.757 408.822 249.165 1.00 20.00 253 ARG H N 1
ATOM 15062 C CA . ARG C 3 251 ? 248.005 409.925 249.748 1.00 20.00 253 ARG H CA 1
ATOM 15063 C C . ARG C 3 251 ? 248.866 410.797 250.670 1.00 20.00 253 ARG H C 1
ATOM 15064 O O . ARG C 3 251 ? 248.865 412.029 250.564 1.00 20.00 253 ARG H O 1
ATOM 15085 N N . LYS C 3 252 ? 249.568 410.126 251.587 1.00 20.00 254 LYS H N 1
ATOM 15086 C CA . LYS C 3 252 ? 250.475 410.759 252.522 1.00 20.00 254 LYS H CA 1
ATOM 15087 C C . LYS C 3 252 ? 251.518 411.590 251.787 1.00 20.00 254 LYS H C 1
ATOM 15088 O O . LYS C 3 252 ? 251.815 412.698 252.197 1.00 20.00 254 LYS H O 1
ATOM 15107 N N . LEU C 3 253 ? 252.041 411.043 250.688 1.00 20.00 255 LEU H N 1
ATOM 15108 C CA . LEU C 3 253 ? 253.029 411.743 249.878 1.00 20.00 255 LEU H CA 1
ATOM 15109 C C . LEU C 3 253 ? 252.435 412.986 249.263 1.00 20.00 255 LEU H C 1
ATOM 15110 O O . LEU C 3 253 ? 253.030 414.051 249.398 1.00 20.00 255 LEU H O 1
ATOM 15126 N N . ALA C 3 254 ? 251.253 412.855 248.654 1.00 20.00 256 ALA H N 1
ATOM 15127 C CA . ALA C 3 254 ? 250.569 413.996 248.046 1.00 20.00 256 ALA H CA 1
ATOM 15128 C C . ALA C 3 254 ? 250.307 415.125 249.031 1.00 20.00 256 ALA H C 1
ATOM 15129 O O . ALA C 3 254 ? 250.614 416.306 248.747 1.00 20.00 256 ALA H O 1
ATOM 15136 N N . VAL C 3 255 ? 249.775 414.767 250.202 1.00 20.00 257 VAL H N 1
ATOM 15137 C CA . VAL C 3 255 ? 249.426 415.747 251.220 1.00 20.00 257 VAL H CA 1
ATOM 15138 C C . VAL C 3 255 ? 250.636 416.522 251.723 1.00 20.00 257 VAL H C 1
ATOM 15139 O O . VAL C 3 255 ? 250.517 417.719 251.960 1.00 20.00 257 VAL H O 1
ATOM 15143 N N . ASN C 3 256 ? 251.784 415.855 251.811 1.00 20.00 258 ASN H N 1
ATOM 15144 C CA . ASN C 3 256 ? 253.036 416.485 252.231 1.00 20.00 258 ASN H CA 1
ATOM 15145 C C . ASN C 3 256 ? 253.758 417.273 251.144 1.00 20.00 258 ASN H C 1
ATOM 15146 O O . ASN C 3 256 ? 254.551 418.161 251.439 1.00 20.00 258 ASN H O 1
ATOM 15157 N N . MET C 3 257 ? 253.505 416.924 249.890 1.00 20.00 259 MET H N 1
ATOM 15158 C CA . MET C 3 257 ? 254.211 417.515 248.761 1.00 20.00 259 MET H CA 1
ATOM 15159 C C . MET C 3 257 ? 253.448 418.534 247.953 1.00 20.00 259 MET H C 1
ATOM 15160 O O . MET C 3 257 ? 254.070 419.278 247.203 1.00 20.00 259 MET H O 1
ATOM 15174 N N . VAL C 3 258 ? 252.110 418.552 248.055 1.00 20.00 260 VAL H N 1
ATOM 15175 C CA . VAL C 3 258 ? 251.260 419.506 247.342 1.00 20.00 260 VAL H CA 1
ATOM 15176 C C . VAL C 3 258 ? 250.620 420.588 248.260 1.00 20.00 260 VAL H C 1
ATOM 15177 O O . VAL C 3 258 ? 249.563 420.360 248.838 1.00 20.00 260 VAL H O 1
ATOM 15190 N N . PRO C 3 259 ? 251.259 421.767 248.388 1.00 20.00 261 PRO H N 1
ATOM 15191 C CA . PRO C 3 259 ? 250.739 422.823 249.262 1.00 20.00 261 PRO H CA 1
ATOM 15192 C C . PRO C 3 259 ? 249.561 423.610 248.673 1.00 20.00 261 PRO H C 1
ATOM 15193 O O . PRO C 3 259 ? 248.767 424.179 249.431 1.00 20.00 261 PRO H O 1
ATOM 15204 N N . PHE C 3 260 ? 249.460 423.634 247.337 1.00 20.00 262 PHE H N 1
ATOM 15205 C CA . PHE C 3 260 ? 248.399 424.338 246.614 1.00 20.00 262 PHE H CA 1
ATOM 15206 C C . PHE C 3 260 ? 247.910 423.382 245.530 1.00 20.00 262 PHE H C 1
ATOM 15207 O O . PHE C 3 260 ? 248.717 422.653 244.950 1.00 20.00 262 PHE H O 1
ATOM 15224 N N . PRO C 3 261 ? 246.586 423.344 245.304 1.00 20.00 263 PRO H N 1
ATOM 15225 C CA . PRO C 3 261 ? 245.958 422.347 244.414 1.00 20.00 263 PRO H CA 1
ATOM 15226 C C . PRO C 3 261 ? 246.626 422.123 243.048 1.00 20.00 263 PRO H C 1
ATOM 15227 O O . PRO C 3 261 ? 246.886 420.982 242.660 1.00 20.00 263 PRO H O 1
ATOM 15238 N N . ARG C 3 262 ? 246.918 423.216 242.345 1.00 20.00 264 ARG H N 1
ATOM 15239 C CA . ARG C 3 262 ? 247.450 423.127 240.986 1.00 20.00 264 ARG H CA 1
ATOM 15240 C C . ARG C 3 262 ? 248.914 422.673 240.919 1.00 20.00 264 ARG H C 1
ATOM 15241 O O . ARG C 3 262 ? 249.331 422.174 239.883 1.00 20.00 264 ARG H O 1
ATOM 15262 N N . LEU C 3 263 ? 249.672 422.862 241.997 1.00 20.00 265 LEU H N 1
ATOM 15263 C CA . LEU C 3 263 ? 251.096 422.595 241.964 1.00 20.00 265 LEU H CA 1
ATOM 15264 C C . LEU C 3 263 ? 251.439 421.145 242.291 1.00 20.00 265 LEU H C 1
ATOM 15265 O O . LEU C 3 263 ? 251.981 420.862 243.368 1.00 20.00 265 LEU H O 1
ATOM 15281 N N . HIS C 3 264 ? 251.128 420.253 241.355 1.00 20.00 266 HIS H N 1
ATOM 15282 C CA . HIS C 3 264 ? 251.259 418.813 241.587 1.00 20.00 266 HIS H CA 1
ATOM 15283 C C . HIS C 3 264 ? 252.088 418.129 240.506 1.00 20.00 266 HIS H C 1
ATOM 15284 O O . HIS C 3 264 ? 251.841 416.959 240.164 1.00 20.00 266 HIS H O 1
ATOM 15298 N N . PHE C 3 265 ? 253.099 418.847 240.005 1.00 20.00 267 PHE H N 1
ATOM 15299 C CA . PHE C 3 265 ? 253.961 418.339 238.921 1.00 20.00 267 PHE H CA 1
ATOM 15300 C C . PHE C 3 265 ? 255.348 418.044 239.471 1.00 20.00 267 PHE H C 1
ATOM 15301 O O . PHE C 3 265 ? 256.067 418.975 239.819 1.00 20.00 267 PHE H O 1
ATOM 15318 N N . PHE C 3 266 ? 255.688 416.770 239.601 1.00 20.00 268 PHE H N 1
ATOM 15319 C CA . PHE C 3 266 ? 256.924 416.428 240.276 1.00 20.00 268 PHE H CA 1
ATOM 15320 C C . PHE C 3 266 ? 258.078 416.183 239.322 1.00 20.00 268 PHE H C 1
ATOM 15321 O O . PHE C 3 266 ? 257.918 415.729 238.205 1.00 20.00 268 PHE H O 1
ATOM 15338 N N . MET C 3 267 ? 259.269 416.503 239.788 1.00 20.00 269 MET H N 1
ATOM 15339 C CA . MET C 3 267 ? 260.487 416.035 239.132 1.00 20.00 269 MET H CA 1
ATOM 15340 C C . MET C 3 267 ? 261.016 414.841 239.915 1.00 20.00 269 MET H C 1
ATOM 15341 O O . MET C 3 267 ? 261.520 415.006 241.012 1.00 20.00 269 MET H O 1
ATOM 15355 N N . PRO C 3 268 ? 260.840 413.632 239.377 1.00 20.00 270 PRO H N 1
ATOM 15356 C CA . PRO C 3 268 ? 261.304 412.467 240.112 1.00 20.00 270 PRO H CA 1
ATOM 15357 C C . PRO C 3 268 ? 262.778 412.174 239.893 1.00 20.00 270 PRO H C 1
ATOM 15358 O O . PRO C 3 268 ? 263.353 412.608 238.898 1.00 20.00 270 PRO H O 1
ATOM 15369 N N . GLY C 3 269 ? 263.342 411.394 240.790 1.00 20.00 271 GLY H N 1
ATOM 15370 C CA . GLY C 3 269 ? 264.746 411.017 240.733 1.00 20.00 271 GLY H CA 1
ATOM 15371 C C . GLY C 3 269 ? 264.982 409.692 241.384 1.00 20.00 271 GLY H C 1
ATOM 15372 O O . GLY C 3 269 ? 264.202 409.264 242.237 1.00 20.00 271 GLY H O 1
ATOM 15376 N N . PHE C 3 270 ? 266.087 409.045 241.014 1.00 20.00 272 PHE H N 1
ATOM 15377 C CA . PHE C 3 270 ? 266.485 407.748 241.583 1.00 20.00 272 PHE H CA 1
ATOM 15378 C C . PHE C 3 270 ? 267.972 407.660 241.901 1.00 20.00 272 PHE H C 1
ATOM 15379 O O . PHE C 3 270 ? 268.807 408.244 241.208 1.00 20.00 272 PHE H O 1
ATOM 15396 N N . ALA C 3 271 ? 268.292 406.893 242.939 1.00 20.00 273 ALA H N 1
ATOM 15397 C CA . ALA C 3 271 ? 269.673 406.654 243.367 1.00 20.00 273 ALA H CA 1
ATOM 15398 C C . ALA C 3 271 ? 269.772 405.388 244.206 1.00 20.00 273 ALA H C 1
ATOM 15399 O O . ALA C 3 271 ? 268.907 405.129 245.038 1.00 20.00 273 ALA H O 1
ATOM 15406 N N . PRO C 3 272 ? 270.861 404.615 244.045 1.00 20.00 274 PRO H N 1
ATOM 15407 C CA . PRO C 3 272 ? 272.113 404.881 243.340 1.00 20.00 274 PRO H CA 1
ATOM 15408 C C . PRO C 3 272 ? 272.173 404.448 241.870 1.00 20.00 274 PRO H C 1
ATOM 15409 O O . PRO C 3 272 ? 271.479 403.515 241.459 1.00 20.00 274 PRO H O 1
ATOM 15420 N N . LEU C 3 273 ? 273.047 405.117 241.125 1.00 20.00 275 LEU H N 1
ATOM 15421 C CA . LEU C 3 273 ? 273.253 404.882 239.698 1.00 20.00 275 LEU H CA 1
ATOM 15422 C C . LEU C 3 273 ? 274.745 404.935 239.414 1.00 20.00 275 LEU H C 1
ATOM 15423 O O . LEU C 3 273 ? 275.359 406.002 239.497 1.00 20.00 275 LEU H O 1
ATOM 15439 N N . THR C 3 274 ? 275.321 403.777 239.093 1.00 20.00 276 THR H N 1
ATOM 15440 C CA . THR C 3 274 ? 276.752 403.647 238.815 1.00 20.00 276 THR H CA 1
ATOM 15441 C C . THR C 3 274 ? 276.975 402.757 237.602 1.00 20.00 276 THR H C 1
ATOM 15442 O O . THR C 3 274 ? 276.088 401.993 237.213 1.00 20.00 276 THR H O 1
ATOM 15453 N N . SER C 3 275 ? 278.167 402.858 237.021 1.00 20.00 277 SER H N 1
ATOM 15454 C CA . SER C 3 275 ? 278.583 401.965 235.939 1.00 20.00 277 SER H CA 1
ATOM 15455 C C . SER C 3 275 ? 279.076 400.633 236.507 1.00 20.00 277 SER H C 1
ATOM 15456 O O . SER C 3 275 ? 279.008 400.399 237.715 1.00 20.00 277 SER H O 1
ATOM 15464 N N . ARG C 3 276 ? 279.565 399.757 235.629 1.00 20.00 278 ARG H N 1
ATOM 15465 C CA . ARG C 3 276 ? 280.183 398.497 236.057 1.00 20.00 278 ARG H CA 1
ATOM 15466 C C . ARG C 3 276 ? 281.565 398.751 236.655 1.00 20.00 278 ARG H C 1
ATOM 15467 O O . ARG C 3 276 ? 281.925 398.151 237.672 1.00 20.00 278 ARG H O 1
ATOM 15488 N N . GLY C 3 277 ? 282.330 399.638 236.016 1.00 20.00 279 GLY H N 1
ATOM 15489 C CA . GLY C 3 277 ? 283.666 400.011 236.475 1.00 20.00 279 GLY H CA 1
ATOM 15490 C C . GLY C 3 277 ? 283.674 400.760 237.796 1.00 20.00 279 GLY H C 1
ATOM 15491 O O . GLY C 3 277 ? 284.428 400.410 238.706 1.00 20.00 279 GLY H O 1
ATOM 15495 N N . SER C 3 278 ? 282.809 401.768 237.915 1.00 20.00 280 SER H N 1
ATOM 15496 C CA . SER C 3 278 ? 282.737 402.604 239.122 1.00 20.00 280 SER H CA 1
ATOM 15497 C C . SER C 3 278 ? 281.986 401.970 240.314 1.00 20.00 280 SER H C 1
ATOM 15498 O O . SER C 3 278 ? 281.770 402.640 241.325 1.00 20.00 280 SER H O 1
ATOM 15506 N N . GLN C 3 279 ? 281.592 400.700 240.195 1.00 20.00 281 GLN H N 1
ATOM 15507 C CA . GLN C 3 279 ? 280.932 399.970 241.283 1.00 20.00 281 GLN H CA 1
ATOM 15508 C C . GLN C 3 279 ? 281.866 399.704 242.471 1.00 20.00 281 GLN H C 1
ATOM 15509 O O . GLN C 3 279 ? 281.437 399.788 243.624 1.00 20.00 281 GLN H O 1
ATOM 15523 N N . GLN C 3 280 ? 283.125 399.377 242.179 1.00 20.00 282 GLN H N 1
ATOM 15524 C CA . GLN C 3 280 ? 284.108 399.025 243.214 1.00 20.00 282 GLN H CA 1
ATOM 15525 C C . GLN C 3 280 ? 284.595 400.218 244.027 1.00 20.00 282 GLN H C 1
ATOM 15526 O O . GLN C 3 280 ? 284.870 400.080 245.218 1.00 20.00 282 GLN H O 1
ATOM 15540 N N . TYR C 3 281 ? 284.676 401.387 243.393 1.00 20.00 283 TYR H N 1
ATOM 15541 C CA . TYR C 3 281 ? 285.260 402.581 244.011 1.00 20.00 283 TYR H CA 1
ATOM 15542 C C . TYR C 3 281 ? 284.182 403.479 244.634 1.00 20.00 283 TYR H C 1
ATOM 15543 O O . TYR C 3 281 ? 284.161 404.692 244.400 1.00 20.00 283 TYR H O 1
ATOM 15561 N N . ARG C 3 282 ? 283.304 402.880 245.441 1.00 20.00 284 ARG H N 1
ATOM 15562 C CA . ARG C 3 282 ? 282.188 403.604 246.061 1.00 20.00 284 ARG H CA 1
ATOM 15563 C C . ARG C 3 282 ? 281.792 403.067 247.429 1.00 20.00 284 ARG H C 1
ATOM 15564 O O . ARG C 3 282 ? 282.008 401.896 247.745 1.00 20.00 284 ARG H O 1
ATOM 15585 N N . ALA C 3 283 ? 281.185 403.955 248.219 1.00 20.00 285 ALA H N 1
ATOM 15586 C CA . ALA C 3 283 ? 280.698 403.646 249.560 1.00 20.00 285 ALA H CA 1
ATOM 15587 C C . ALA C 3 283 ? 279.186 403.431 249.520 1.00 20.00 285 ALA H C 1
ATOM 15588 O O . ALA C 3 283 ? 278.436 404.331 249.132 1.00 20.00 285 ALA H O 1
ATOM 15595 N N . LEU C 3 284 ? 278.756 402.236 249.923 1.00 20.00 286 LEU H N 1
ATOM 15596 C CA . LEU C 3 284 ? 277.335 401.895 250.012 1.00 20.00 286 LEU H CA 1
ATOM 15597 C C . LEU C 3 284 ? 276.783 402.407 251.335 1.00 20.00 286 LEU H C 1
ATOM 15598 O O . LEU C 3 284 ? 276.632 401.650 252.301 1.00 20.00 286 LEU H O 1
ATOM 15614 N N . THR C 3 285 ? 276.502 403.710 251.374 1.00 20.00 287 THR H N 1
ATOM 15615 C CA . THR C 3 285 ? 276.057 404.374 252.601 1.00 20.00 287 THR H CA 1
ATOM 15616 C C . THR C 3 285 ? 275.108 405.531 252.324 1.00 20.00 287 THR H C 1
ATOM 15617 O O . THR C 3 285 ? 275.094 406.090 251.228 1.00 20.00 287 THR H O 1
ATOM 15628 N N . VAL C 3 286 ? 274.347 405.892 253.353 1.00 20.00 288 VAL H N 1
ATOM 15629 C CA . VAL C 3 286 ? 273.220 406.808 253.237 1.00 20.00 288 VAL H CA 1
ATOM 15630 C C . VAL C 3 286 ? 273.693 408.195 252.797 1.00 20.00 288 VAL H C 1
ATOM 15631 O O . VAL C 3 286 ? 273.041 408.810 251.966 1.00 20.00 288 VAL H O 1
ATOM 15644 N N . PRO C 3 287 ? 274.830 408.660 253.344 1.00 20.00 289 PRO H N 1
ATOM 15645 C CA . PRO C 3 287 ? 275.371 409.928 252.908 1.00 20.00 289 PRO H CA 1
ATOM 15646 C C . PRO C 3 287 ? 275.612 410.045 251.422 1.00 20.00 289 PRO H C 1
ATOM 15647 O O . PRO C 3 287 ? 275.294 411.081 250.847 1.00 20.00 289 PRO H O 1
ATOM 15658 N N . GLU C 3 288 ? 276.097 408.961 250.807 1.00 20.00 290 GLU H N 1
ATOM 15659 C CA . GLU C 3 288 ? 276.392 408.895 249.391 1.00 20.00 290 GLU H CA 1
ATOM 15660 C C . GLU C 3 288 ? 275.122 408.921 248.559 1.00 20.00 290 GLU H C 1
ATOM 15661 O O . GLU C 3 288 ? 275.047 409.685 247.590 1.00 20.00 290 GLU H O 1
ATOM 15673 N N . LEU C 3 289 ? 274.133 408.127 248.977 1.00 20.00 291 LEU H N 1
ATOM 15674 C CA . LEU C 3 289 ? 272.823 408.088 248.324 1.00 20.00 291 LEU H CA 1
ATOM 15675 C C . LEU C 3 289 ? 272.193 409.470 248.306 1.00 20.00 291 LEU H C 1
ATOM 15676 O O . LEU C 3 289 ? 271.696 409.934 247.265 1.00 20.00 291 LEU H O 1
ATOM 15692 N N . THR C 3 290 ? 272.234 410.105 249.476 1.00 20.00 292 THR H N 1
ATOM 15693 C CA . THR C 3 290 ? 271.675 411.451 249.657 1.00 20.00 292 THR H CA 1
ATOM 15694 C C . THR C 3 290 ? 272.340 412.430 248.712 1.00 20.00 292 THR H C 1
ATOM 15695 O O . THR C 3 290 ? 271.662 413.234 248.056 1.00 20.00 292 THR H O 1
ATOM 15706 N N . GLN C 3 291 ? 273.671 412.342 248.664 1.00 20.00 293 GLN H N 1
ATOM 15707 C CA . GLN C 3 291 ? 274.490 413.204 247.807 1.00 20.00 293 GLN H CA 1
ATOM 15708 C C . GLN C 3 291 ? 274.063 413.051 246.350 1.00 20.00 293 GLN H C 1
ATOM 15709 O O . GLN C 3 291 ? 273.881 414.050 245.633 1.00 20.00 293 GLN H O 1
ATOM 15723 N N . GLN C 3 292 ? 273.901 411.793 245.945 1.00 20.00 294 GLN H N 1
ATOM 15724 C CA . GLN C 3 292 ? 273.540 411.477 244.576 1.00 20.00 294 GLN H CA 1
ATOM 15725 C C . GLN C 3 292 ? 272.171 412.073 244.248 1.00 20.00 294 GLN H C 1
ATOM 15726 O O . GLN C 3 292 ? 272.008 412.670 243.163 1.00 20.00 294 GLN H O 1
ATOM 15740 N N . MET C 3 293 ? 271.237 411.910 245.181 1.00 20.00 295 MET H N 1
ATOM 15741 C CA . MET C 3 293 ? 269.825 412.145 244.828 1.00 20.00 295 MET H CA 1
ATOM 15742 C C . MET C 3 293 ? 269.596 413.621 244.586 1.00 20.00 295 MET H C 1
ATOM 15743 O O . MET C 3 293 ? 268.912 413.981 243.627 1.00 20.00 295 MET H O 1
ATOM 15757 N N . PHE C 3 294 ? 270.206 414.461 245.424 1.00 20.00 296 PHE H N 1
ATOM 15758 C CA . PHE C 3 294 ? 269.983 415.899 245.392 1.00 20.00 296 PHE H CA 1
ATOM 15759 C C . PHE C 3 294 ? 270.727 416.628 244.278 1.00 20.00 296 PHE H C 1
ATOM 15760 O O . PHE C 3 294 ? 270.433 417.792 244.022 1.00 20.00 296 PHE H O 1
ATOM 15777 N N . ASP C 3 295 ? 271.671 415.957 243.617 1.00 20.00 297 ASP H N 1
ATOM 15778 C CA . ASP C 3 295 ? 272.386 416.539 242.476 1.00 20.00 297 ASP H CA 1
ATOM 15779 C C . ASP C 3 295 ? 271.441 416.843 241.304 1.00 20.00 297 ASP H C 1
ATOM 15780 O O . ASP C 3 295 ? 270.515 416.082 241.028 1.00 20.00 297 ASP H O 1
ATOM 15789 N N . ALA C 3 296 ? 271.694 417.959 240.624 1.00 20.00 298 ALA H N 1
ATOM 15790 C CA . ALA C 3 296 ? 270.864 418.432 239.516 1.00 20.00 298 ALA H CA 1
ATOM 15791 C C . ALA C 3 296 ? 270.899 417.460 238.327 1.00 20.00 298 ALA H C 1
ATOM 15792 O O . ALA C 3 296 ? 269.874 417.225 237.677 1.00 20.00 298 ALA H O 1
ATOM 15799 N N . LYS C 3 297 ? 272.096 416.922 238.075 1.00 20.00 299 LYS H N 1
ATOM 15800 C CA . LYS C 3 297 ? 272.351 415.996 236.974 1.00 20.00 299 LYS H CA 1
ATOM 15801 C C . LYS C 3 297 ? 271.769 414.610 237.191 1.00 20.00 299 LYS H C 1
ATOM 15802 O O . LYS C 3 297 ? 271.845 413.811 236.277 1.00 20.00 299 LYS H O 1
ATOM 15821 N N . ASN C 3 298 ? 271.163 414.318 238.358 1.00 20.00 300 ASN H N 1
ATOM 15822 C CA . ASN C 3 298 ? 270.443 413.076 238.630 1.00 20.00 300 ASN H CA 1
ATOM 15823 C C . ASN C 3 298 ? 268.910 413.180 238.515 1.00 20.00 300 ASN H C 1
ATOM 15824 O O . ASN C 3 298 ? 268.212 412.225 238.838 1.00 20.00 300 ASN H O 1
ATOM 15835 N N . MET C 3 299 ? 268.396 414.327 238.056 1.00 20.00 301 MET H N 1
ATOM 15836 C CA . MET C 3 299 ? 266.967 414.529 237.866 1.00 20.00 301 MET H CA 1
ATOM 15837 C C . MET C 3 299 ? 266.541 413.999 236.494 1.00 20.00 301 MET H C 1
ATOM 15838 O O . MET C 3 299 ? 267.257 414.187 235.507 1.00 20.00 301 MET H O 1
ATOM 15852 N N . MET C 3 300 ? 265.382 413.339 236.478 1.00 20.00 302 MET H N 1
ATOM 15853 C CA . MET C 3 300 ? 264.796 412.710 235.277 1.00 20.00 302 MET H CA 1
ATOM 15854 C C . MET C 3 300 ? 263.880 413.685 234.519 1.00 20.00 302 MET H C 1
ATOM 15855 O O . MET C 3 300 ? 263.132 413.262 233.622 1.00 20.00 302 MET H O 1
ATOM 15869 N N . ALA C 3 301 ? 263.891 414.970 234.911 1.00 20.00 303 ALA H N 1
ATOM 15870 C CA . ALA C 3 301 ? 263.219 416.045 234.196 1.00 20.00 303 ALA H CA 1
ATOM 15871 C C . ALA C 3 301 ? 264.300 417.004 233.732 1.00 20.00 303 ALA H C 1
ATOM 15872 O O . ALA C 3 301 ? 265.210 417.291 234.494 1.00 20.00 303 ALA H O 1
ATOM 15879 N N . ALA C 3 302 ? 264.227 417.484 232.489 1.00 20.00 304 ALA H N 1
ATOM 15880 C CA . ALA C 3 302 ? 265.261 418.405 231.938 1.00 20.00 304 ALA H CA 1
ATOM 15881 C C . ALA C 3 302 ? 265.078 419.860 232.422 1.00 20.00 304 ALA H C 1
ATOM 15882 O O . ALA C 3 302 ? 264.750 420.755 231.638 1.00 20.00 304 ALA H O 1
ATOM 15889 N N . CYS C 3 303 ? 265.280 420.051 233.717 1.00 20.00 305 CYS H N 1
ATOM 15890 C CA . CYS C 3 303 ? 265.099 421.330 234.383 1.00 20.00 305 CYS H CA 1
ATOM 15891 C C . CYS C 3 303 ? 266.229 421.457 235.368 1.00 20.00 305 CYS H C 1
ATOM 15892 O O . CYS C 3 303 ? 266.651 420.454 235.946 1.00 20.00 305 CYS H O 1
ATOM 15900 N N . ASP C 3 304 ? 266.748 422.664 235.550 1.00 20.00 306 ASP H N 1
ATOM 15901 C CA . ASP C 3 304 ? 267.868 422.857 236.456 1.00 20.00 306 ASP H CA 1
ATOM 15902 C C . ASP C 3 304 ? 267.267 423.208 237.824 1.00 20.00 306 ASP H C 1
ATOM 15903 O O . ASP C 3 304 ? 266.711 424.291 237.948 1.00 20.00 306 ASP H O 1
ATOM 15912 N N . PRO C 3 305 ? 267.403 422.343 238.869 1.00 20.00 307 PRO H N 1
ATOM 15913 C CA . PRO C 3 305 ? 266.870 422.705 240.187 1.00 20.00 307 PRO H CA 1
ATOM 15914 C C . PRO C 3 305 ? 267.520 423.971 240.750 1.00 20.00 307 PRO H C 1
ATOM 15915 O O . PRO C 3 305 ? 266.906 424.679 241.538 1.00 20.00 307 PRO H O 1
ATOM 15926 N N . ARG C 3 306 ? 268.725 424.296 240.288 1.00 20.00 308 ARG H N 1
ATOM 15927 C CA . ARG C 3 306 ? 269.434 425.500 240.722 1.00 20.00 308 ARG H CA 1
ATOM 15928 C C . ARG C 3 306 ? 268.874 426.782 240.095 1.00 20.00 308 ARG H C 1
ATOM 15929 O O . ARG C 3 306 ? 269.291 427.868 240.485 1.00 20.00 308 ARG H O 1
ATOM 15950 N N . HIS C 3 307 ? 267.916 426.647 239.161 1.00 20.00 309 HIS H N 1
ATOM 15951 C CA . HIS C 3 307 ? 267.227 427.773 238.519 1.00 20.00 309 HIS H CA 1
ATOM 15952 C C . HIS C 3 307 ? 265.959 428.160 239.280 1.00 20.00 309 HIS H C 1
ATOM 15953 O O . HIS C 3 307 ? 265.313 429.156 238.946 1.00 20.00 309 HIS H O 1
ATOM 15967 N N . GLY C 3 308 ? 265.624 427.380 240.298 1.00 20.00 310 GLY H N 1
ATOM 15968 C CA . GLY C 3 308 ? 264.440 427.626 241.103 1.00 20.00 310 GLY H CA 1
ATOM 15969 C C . GLY C 3 308 ? 264.677 427.334 242.568 1.00 20.00 310 GLY H C 1
ATOM 15970 O O . GLY C 3 308 ? 265.808 427.387 243.039 1.00 20.00 310 GLY H O 1
ATOM 15974 N N . ARG C 3 309 ? 263.588 426.985 243.264 1.00 20.00 311 ARG H N 1
ATOM 15975 C CA . ARG C 3 309 ? 263.593 426.538 244.647 1.00 20.00 311 ARG H CA 1
ATOM 15976 C C . ARG C 3 309 ? 262.721 425.292 244.752 1.00 20.00 311 ARG H C 1
ATOM 15977 O O . ARG C 3 309 ? 261.719 425.130 244.050 1.00 20.00 311 ARG H O 1
ATOM 15998 N N . TYR C 3 310 ? 263.088 424.431 245.691 1.00 20.00 312 TYR H N 1
ATOM 15999 C CA . TYR C 3 310 ? 262.252 423.311 246.102 1.00 20.00 312 TYR H CA 1
ATOM 16000 C C . TYR C 3 310 ? 261.156 423.811 247.047 1.00 20.00 312 TYR H C 1
ATOM 16001 O O . TYR C 3 310 ? 261.455 424.453 248.055 1.00 20.00 312 TYR H O 1
ATOM 16019 N N . LEU C 3 311 ? 259.902 423.533 246.691 1.00 20.00 313 LEU H N 1
ATOM 16020 C CA . LEU C 3 311 ? 258.760 423.822 247.544 1.00 20.00 313 LEU H CA 1
ATOM 16021 C C . LEU C 3 311 ? 258.683 422.726 248.579 1.00 20.00 313 LEU H C 1
ATOM 16022 O O . LEU C 3 311 ? 258.608 422.996 249.769 1.00 20.00 313 LEU H O 1
ATOM 16038 N N . THR C 3 312 ? 258.735 421.484 248.106 1.00 20.00 314 THR H N 1
ATOM 16039 C CA . THR C 3 312 ? 258.762 420.286 248.967 1.00 20.00 314 THR H CA 1
ATOM 16040 C C . THR C 3 312 ? 259.517 419.179 248.258 1.00 20.00 314 THR H C 1
ATOM 16041 O O . THR C 3 312 ? 259.514 419.089 247.032 1.00 20.00 314 THR H O 1
ATOM 16052 N N . VAL C 3 313 ? 260.141 418.320 249.046 1.00 20.00 315 VAL H N 1
ATOM 16053 C CA . VAL C 3 313 ? 260.807 417.146 248.507 1.00 20.00 315 VAL H CA 1
ATOM 16054 C C . VAL C 3 313 ? 260.510 415.967 249.417 1.00 20.00 315 VAL H C 1
ATOM 16055 O O . VAL C 3 313 ? 260.604 416.084 250.632 1.00 20.00 315 VAL H O 1
ATOM 16068 N N . ALA C 3 314 ? 260.142 414.835 248.816 1.00 20.00 316 ALA H N 1
ATOM 16069 C CA . ALA C 3 314 ? 259.907 413.579 249.508 1.00 20.00 316 ALA H CA 1
ATOM 16070 C C . ALA C 3 314 ? 261.002 412.621 249.086 1.00 20.00 316 ALA H C 1
ATOM 16071 O O . ALA C 3 314 ? 261.269 412.455 247.892 1.00 20.00 316 ALA H O 1
ATOM 16078 N N . ALA C 3 315 ? 261.629 412.018 250.098 1.00 20.00 317 ALA H N 1
ATOM 16079 C CA . ALA C 3 315 ? 262.655 410.992 249.911 1.00 20.00 317 ALA H CA 1
ATOM 16080 C C . ALA C 3 315 ? 262.160 409.653 250.440 1.00 20.00 317 ALA H C 1
ATOM 16081 O O . ALA C 3 315 ? 261.700 409.553 251.596 1.00 20.00 317 ALA H O 1
ATOM 16088 N N . VAL C 3 316 ? 262.268 408.620 249.602 1.00 20.00 318 VAL H N 1
ATOM 16089 C CA . VAL C 3 316 ? 261.820 407.284 249.991 1.00 20.00 318 VAL H CA 1
ATOM 16090 C C . VAL C 3 316 ? 263.012 406.327 249.929 1.00 20.00 318 VAL H C 1
ATOM 16091 O O . VAL C 3 316 ? 263.596 406.146 248.857 1.00 20.00 318 VAL H O 1
ATOM 16104 N N . PHE C 3 317 ? 263.357 405.756 251.087 1.00 20.00 319 PHE H N 1
ATOM 16105 C CA . PHE C 3 317 ? 264.563 404.980 251.277 1.00 20.00 319 PHE H CA 1
ATOM 16106 C C . PHE C 3 317 ? 264.143 403.535 251.427 1.00 20.00 319 PHE H C 1
ATOM 16107 O O . PHE C 3 317 ? 263.145 403.230 252.083 1.00 20.00 319 PHE H O 1
ATOM 16124 N N . ARG C 3 318 ? 264.924 402.645 250.828 1.00 20.00 320 ARG H N 1
ATOM 16125 C CA . ARG C 3 318 ? 264.689 401.206 250.894 1.00 20.00 320 ARG H CA 1
ATOM 16126 C C . ARG C 3 318 ? 265.960 400.496 251.334 1.00 20.00 320 ARG H C 1
ATOM 16127 O O . ARG C 3 318 ? 267.025 400.725 250.772 1.00 20.00 320 ARG H O 1
ATOM 16148 N N . GLY C 3 319 ? 265.834 399.637 252.335 1.00 20.00 321 GLY H N 1
ATOM 16149 C CA . GLY C 3 319 ? 266.952 398.873 252.901 1.00 20.00 321 GLY H CA 1
ATOM 16150 C C . GLY C 3 319 ? 267.025 399.077 254.403 1.00 20.00 321 GLY H C 1
ATOM 16151 O O . GLY C 3 319 ? 266.265 399.879 254.964 1.00 20.00 321 GLY H O 1
ATOM 16155 N N . ARG C 3 320 ? 267.929 398.350 255.070 1.00 20.00 322 ARG H N 1
ATOM 16156 C CA . ARG C 3 320 ? 268.108 398.473 256.519 1.00 20.00 322 ARG H CA 1
ATOM 16157 C C . ARG C 3 320 ? 268.986 399.697 256.810 1.00 20.00 322 ARG H C 1
ATOM 16158 O O . ARG C 3 320 ? 270.168 399.708 256.469 1.00 20.00 322 ARG H O 1
ATOM 16179 N N . MET C 3 321 ? 268.381 400.724 257.410 1.00 20.00 323 MET H N 1
ATOM 16180 C CA . MET C 3 321 ? 269.034 402.014 257.596 1.00 20.00 323 MET H CA 1
ATOM 16181 C C . MET C 3 321 ? 268.744 402.553 258.980 1.00 20.00 323 MET H C 1
ATOM 16182 O O . MET C 3 321 ? 267.654 402.357 259.503 1.00 20.00 323 MET H O 1
ATOM 16196 N N . SER C 3 322 ? 269.697 403.299 259.539 1.00 20.00 324 SER H N 1
ATOM 16197 C CA . SER C 3 322 ? 269.488 404.043 260.786 1.00 20.00 324 SER H CA 1
ATOM 16198 C C . SER C 3 322 ? 268.725 405.342 260.500 1.00 20.00 324 SER H C 1
ATOM 16199 O O . SER C 3 322 ? 269.117 406.169 259.642 1.00 20.00 324 SER H O 1
ATOM 16207 N N . MET C 3 323 ? 267.613 405.511 261.215 1.00 20.00 325 MET H N 1
ATOM 16208 C CA . MET C 3 323 ? 266.738 406.680 261.073 1.00 20.00 325 MET H CA 1
ATOM 16209 C C . MET C 3 323 ? 267.475 407.965 261.379 1.00 20.00 325 MET H C 1
ATOM 16210 O O . MET C 3 323 ? 267.299 408.943 260.659 1.00 20.00 325 MET H O 1
ATOM 16214 N N . LYS C 3 324 ? 268.319 407.917 262.412 1.00 20.00 326 LYS H N 1
ATOM 16215 C CA . LYS C 3 324 ? 269.090 409.088 262.837 1.00 20.00 326 LYS H CA 1
ATOM 16216 C C . LYS C 3 324 ? 269.979 409.563 261.714 1.00 20.00 326 LYS H C 1
ATOM 16217 O O . LYS C 3 324 ? 270.049 410.767 261.432 1.00 20.00 326 LYS H O 1
ATOM 16236 N N . GLU C 3 325 ? 270.668 408.609 261.100 1.00 20.00 327 GLU H N 1
ATOM 16237 C CA . GLU C 3 325 ? 271.600 408.899 259.998 1.00 20.00 327 GLU H CA 1
ATOM 16238 C C . GLU C 3 325 ? 270.846 409.546 258.852 1.00 20.00 327 GLU H C 1
ATOM 16239 O O . GLU C 3 325 ? 271.315 410.570 258.297 1.00 20.00 327 GLU H O 1
ATOM 16251 N N . VAL C 3 326 ? 269.663 409.002 258.546 1.00 20.00 328 VAL H N 1
ATOM 16252 C CA . VAL C 3 326 ? 268.815 409.525 257.471 1.00 20.00 328 VAL H CA 1
ATOM 16253 C C . VAL C 3 326 ? 268.401 410.970 257.753 1.00 20.00 328 VAL H C 1
ATOM 16254 O O . VAL C 3 326 ? 268.496 411.840 256.893 1.00 20.00 328 VAL H O 1
ATOM 16267 N N . ASP C 3 327 ? 268.052 411.219 259.005 1.00 20.00 329 ASP H N 1
ATOM 16268 C CA . ASP C 3 327 ? 267.566 412.524 259.450 1.00 20.00 329 ASP H CA 1
ATOM 16269 C C . ASP C 3 327 ? 268.663 413.583 259.398 1.00 20.00 329 ASP H C 1
ATOM 16270 O O . ASP C 3 327 ? 268.426 414.713 258.960 1.00 20.00 329 ASP H O 1
ATOM 16279 N N . GLU C 3 328 ? 269.855 413.180 259.825 1.00 20.00 330 GLU H N 1
ATOM 16280 C CA . GLU C 3 328 ? 271.036 414.041 259.831 1.00 20.00 330 GLU H CA 1
ATOM 16281 C C . GLU C 3 328 ? 271.327 414.537 258.427 1.00 20.00 330 GLU H C 1
ATOM 16282 O O . GLU C 3 328 ? 271.506 415.745 258.182 1.00 20.00 330 GLU H O 1
ATOM 16294 N N . GLN C 3 329 ? 271.348 413.587 257.508 1.00 20.00 331 GLN H N 1
ATOM 16295 C CA . GLN C 3 329 ? 271.692 413.828 256.105 1.00 20.00 331 GLN H CA 1
ATOM 16296 C C . GLN C 3 329 ? 270.738 414.783 255.409 1.00 20.00 331 GLN H C 1
ATOM 16297 O O . GLN C 3 329 ? 271.172 415.667 254.675 1.00 20.00 331 GLN H O 1
ATOM 16311 N N . MET C 3 330 ? 269.443 414.632 255.688 1.00 20.00 332 MET H N 1
ATOM 16312 C CA . MET C 3 330 ? 268.409 415.498 255.135 1.00 20.00 332 MET H CA 1
ATOM 16313 C C . MET C 3 330 ? 268.453 416.906 255.735 1.00 20.00 332 MET H C 1
ATOM 16314 O O . MET C 3 330 ? 268.233 417.866 255.003 1.00 20.00 332 MET H O 1
ATOM 16328 N N . LEU C 3 331 ? 268.742 417.025 257.043 1.00 20.00 333 LEU H N 1
ATOM 16329 C CA . LEU C 3 331 ? 268.892 418.323 257.691 1.00 20.00 333 LEU H CA 1
ATOM 16330 C C . LEU C 3 331 ? 270.124 419.077 257.143 1.00 20.00 333 LEU H C 1
ATOM 16331 O O . LEU C 3 331 ? 270.055 420.282 256.876 1.00 20.00 333 LEU H O 1
ATOM 16347 N N . ASN C 3 332 ? 271.215 418.333 256.952 1.00 20.00 334 ASN H N 1
ATOM 16348 C CA . ASN C 3 332 ? 272.470 418.874 256.432 1.00 20.00 334 ASN H CA 1
ATOM 16349 C C . ASN C 3 332 ? 272.293 419.493 255.050 1.00 20.00 334 ASN H C 1
ATOM 16350 O O . ASN C 3 332 ? 272.744 420.618 254.820 1.00 20.00 334 ASN H O 1
ATOM 16361 N N . VAL C 3 333 ? 271.606 418.769 254.160 1.00 20.00 335 VAL H N 1
ATOM 16362 C CA . VAL C 3 333 ? 271.316 419.210 252.794 1.00 20.00 335 VAL H CA 1
ATOM 16363 C C . VAL C 3 333 ? 270.518 420.490 252.724 1.00 20.00 335 VAL H C 1
ATOM 16364 O O . VAL C 3 333 ? 270.837 421.341 251.898 1.00 20.00 335 VAL H O 1
ATOM 16377 N N . GLN C 3 334 ? 269.533 420.650 253.613 1.00 20.00 336 GLN H N 1
ATOM 16378 C CA . GLN C 3 334 ? 268.712 421.865 253.705 1.00 20.00 336 GLN H CA 1
ATOM 16379 C C . GLN C 3 334 ? 269.401 423.069 254.337 1.00 20.00 336 GLN H C 1
ATOM 16380 O O . GLN C 3 334 ? 269.050 424.216 254.026 1.00 20.00 336 GLN H O 1
ATOM 16394 N N . ASN C 3 335 ? 270.329 422.799 255.269 1.00 20.00 337 ASN H N 1
ATOM 16395 C CA . ASN C 3 335 ? 271.115 423.836 255.912 1.00 20.00 337 ASN H CA 1
ATOM 16396 C C . ASN C 3 335 ? 272.214 424.371 255.003 1.00 20.00 337 ASN H C 1
ATOM 16397 O O . ASN C 3 335 ? 272.419 425.590 254.927 1.00 20.00 337 ASN H O 1
ATOM 16408 N N . LYS C 3 336 ? 272.907 423.453 254.321 1.00 20.00 338 LYS H N 1
ATOM 16409 C CA . LYS C 3 336 ? 273.989 423.773 253.407 1.00 20.00 338 LYS H CA 1
ATOM 16410 C C . LYS C 3 336 ? 273.509 424.425 252.110 1.00 20.00 338 LYS H C 1
ATOM 16411 O O . LYS C 3 336 ? 274.188 425.304 251.571 1.00 20.00 338 LYS H O 1
ATOM 16430 N N . ASN C 3 337 ? 272.356 423.974 251.620 1.00 20.00 339 ASN H N 1
ATOM 16431 C CA . ASN C 3 337 ? 271.790 424.462 250.358 1.00 20.00 339 ASN H CA 1
ATOM 16432 C C . ASN C 3 337 ? 270.526 425.283 250.598 1.00 20.00 339 ASN H C 1
ATOM 16433 O O . ASN C 3 337 ? 269.582 425.170 249.802 1.00 20.00 339 ASN H O 1
ATOM 16444 N N . SER C 3 338 ? 270.539 426.077 251.689 1.00 20.00 340 SER H N 1
ATOM 16445 C CA . SER C 3 338 ? 269.439 426.964 252.117 1.00 20.00 340 SER H CA 1
ATOM 16446 C C . SER C 3 338 ? 268.745 427.706 250.985 1.00 20.00 340 SER H C 1
ATOM 16447 O O . SER C 3 338 ? 267.512 427.748 250.925 1.00 20.00 340 SER H O 1
ATOM 16455 N N . SER C 3 339 ? 269.561 428.260 250.091 1.00 20.00 341 SER H N 1
ATOM 16456 C CA . SER C 3 339 ? 269.095 429.037 248.937 1.00 20.00 341 SER H CA 1
ATOM 16457 C C . SER C 3 339 ? 268.257 428.254 247.909 1.00 20.00 341 SER H C 1
ATOM 16458 O O . SER C 3 339 ? 267.579 428.875 247.097 1.00 20.00 341 SER H O 1
ATOM 16466 N N . TYR C 3 340 ? 268.293 426.919 247.931 1.00 20.00 342 TYR H N 1
ATOM 16467 C CA . TYR C 3 340 ? 267.507 426.127 246.963 1.00 20.00 342 TYR H CA 1
ATOM 16468 C C . TYR C 3 340 ? 266.132 425.667 247.501 1.00 20.00 342 TYR H C 1
ATOM 16469 O O . TYR C 3 340 ? 265.419 424.929 246.821 1.00 20.00 342 TYR H O 1
ATOM 16487 N N . PHE C 3 341 ? 265.799 426.092 248.721 1.00 20.00 343 PHE H N 1
ATOM 16488 C CA . PHE C 3 341 ? 264.590 425.654 249.411 1.00 20.00 343 PHE H CA 1
ATOM 16489 C C . PHE C 3 341 ? 263.802 426.877 249.796 1.00 20.00 343 PHE H C 1
ATOM 16490 O O . PHE C 3 341 ? 264.390 427.836 250.292 1.00 20.00 343 PHE H O 1
ATOM 16507 N N . VAL C 3 342 ? 262.495 426.853 249.574 1.00 20.00 344 VAL H N 1
ATOM 16508 C CA . VAL C 3 342 ? 261.643 427.973 249.973 1.00 20.00 344 VAL H CA 1
ATOM 16509 C C . VAL C 3 342 ? 261.691 428.119 251.515 1.00 20.00 344 VAL H C 1
ATOM 16510 O O . VAL C 3 342 ? 261.598 427.110 252.220 1.00 20.00 344 VAL H O 1
ATOM 16523 N N . GLU C 3 343 ? 261.896 429.350 251.994 1.00 20.00 345 GLU H N 1
ATOM 16524 C CA . GLU C 3 343 ? 262.193 429.619 253.417 1.00 20.00 345 GLU H CA 1
ATOM 16525 C C . GLU C 3 343 ? 260.932 429.689 254.271 1.00 20.00 345 GLU H C 1
ATOM 16526 O O . GLU C 3 343 ? 261.025 429.634 255.508 1.00 20.00 345 GLU H O 1
ATOM 16538 N N . TRP C 3 344 ? 259.763 429.805 253.637 1.00 20.00 346 TRP H N 1
ATOM 16539 C CA . TRP C 3 344 ? 258.486 429.935 254.379 1.00 20.00 346 TRP H CA 1
ATOM 16540 C C . TRP C 3 344 ? 257.741 428.599 254.580 1.00 20.00 346 TRP H C 1
ATOM 16541 O O . TRP C 3 344 ? 256.608 428.589 255.074 1.00 20.00 346 TRP H O 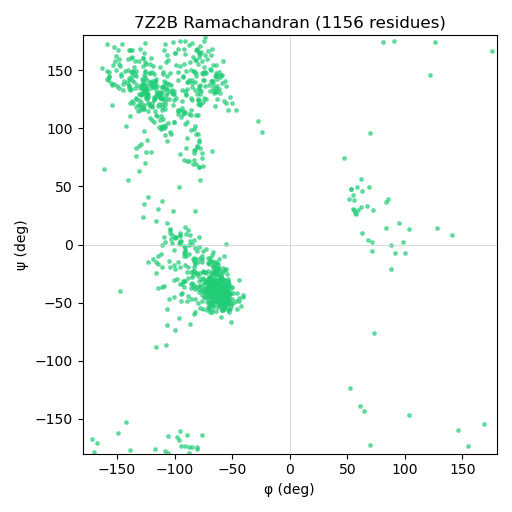1
ATOM 16562 N N . ILE C 3 345 ? 258.387 427.474 254.231 1.00 20.00 347 ILE H N 1
ATOM 16563 C CA . ILE C 3 345 ? 257.904 426.131 254.576 1.00 20.00 347 ILE H CA 1
ATOM 16564 C C . ILE C 3 345 ? 259.058 425.471 255.329 1.00 20.00 347 ILE H C 1
ATOM 16565 O O . ILE C 3 345 ? 259.916 424.845 254.712 1.00 20.00 347 ILE H O 1
ATOM 16581 N N . PRO C 3 346 ? 259.111 425.623 256.674 1.00 20.00 348 PRO H N 1
ATOM 16582 C CA . PRO C 3 346 ? 260.198 424.980 257.442 1.00 20.00 348 PRO H CA 1
ATOM 16583 C C . PRO C 3 346 ? 260.137 423.443 257.369 1.00 20.00 348 PRO H C 1
ATOM 16584 O O . PRO C 3 346 ? 259.032 422.902 257.297 1.00 20.00 348 PRO H O 1
ATOM 16595 N N . ASN C 3 347 ? 261.300 422.784 257.412 1.00 20.00 349 ASN H N 1
ATOM 16596 C CA . ASN C 3 347 ? 261.452 421.366 257.041 1.00 20.00 349 ASN H CA 1
ATOM 16597 C C . ASN C 3 347 ? 260.768 421.008 255.706 1.00 20.00 349 ASN H C 1
ATOM 16598 O O . ASN C 3 347 ? 259.760 420.278 255.646 1.00 20.00 349 ASN H O 1
ATOM 16609 N N . ASN C 3 348 ? 261.401 421.439 254.618 1.00 20.00 350 ASN H N 1
ATOM 16610 C CA . ASN C 3 348 ? 260.929 421.160 253.257 1.00 20.00 350 ASN H CA 1
ATOM 16611 C C . ASN C 3 348 ? 260.981 419.670 252.843 1.00 20.00 350 ASN H C 1
ATOM 16612 O O . ASN C 3 348 ? 260.474 419.324 251.781 1.00 20.00 350 ASN H O 1
ATOM 16623 N N . VAL C 3 349 ? 261.570 418.829 253.713 1.00 20.00 351 VAL H N 1
ATOM 16624 C CA . VAL C 3 349 ? 261.809 417.426 253.448 1.00 20.00 351 VAL H CA 1
ATOM 16625 C C . VAL C 3 349 ? 260.873 416.509 254.242 1.00 20.00 351 VAL H C 1
ATOM 16626 O O . VAL C 3 349 ? 260.795 416.566 255.461 1.00 20.00 351 VAL H O 1
ATOM 16639 N N . LYS C 3 350 ? 260.232 415.593 253.513 1.00 20.00 352 LYS H N 1
ATOM 16640 C CA . LYS C 3 350 ? 259.486 414.426 254.049 1.00 20.00 352 LYS H CA 1
ATOM 16641 C C . LYS C 3 350 ? 260.291 413.130 253.789 1.00 20.00 352 LYS H C 1
ATOM 16642 O O . LYS C 3 350 ? 260.777 412.910 252.679 1.00 20.00 352 LYS H O 1
ATOM 16661 N N . THR C 3 351 ? 260.407 412.282 254.811 1.00 20.00 353 THR H N 1
ATOM 16662 C CA . THR C 3 351 ? 261.162 411.025 254.735 1.00 20.00 353 THR H CA 1
ATOM 16663 C C . THR C 3 351 ? 260.271 409.793 254.944 1.00 20.00 353 THR H C 1
ATOM 16664 O O . THR C 3 351 ? 259.411 409.799 255.826 1.00 20.00 353 THR H O 1
ATOM 16675 N N . ALA C 3 352 ? 260.492 408.750 254.159 1.00 20.00 354 ALA H N 1
ATOM 16676 C CA . ALA C 3 352 ? 259.845 407.450 254.370 1.00 20.00 354 ALA H CA 1
ATOM 16677 C C . ALA C 3 352 ? 260.870 406.353 254.187 1.00 20.00 354 ALA H C 1
ATOM 16678 O O . ALA C 3 352 ? 261.747 406.494 253.350 1.00 20.00 354 ALA H O 1
ATOM 16685 N N . VAL C 3 353 ? 260.762 405.270 254.949 1.00 20.00 355 VAL H N 1
ATOM 16686 C CA . VAL C 3 353 ? 261.752 404.173 254.931 1.00 20.00 355 VAL H CA 1
ATOM 16687 C C . VAL C 3 353 ? 261.039 402.830 254.867 1.00 20.00 355 VAL H C 1
ATOM 16688 O O . VAL C 3 353 ? 260.197 402.559 255.705 1.00 20.00 355 VAL H O 1
ATOM 16701 N N . CYS C 3 354 ? 261.374 402.006 253.882 1.00 20.00 356 CYS H N 1
ATOM 16702 C CA . CYS C 3 354 ? 260.901 400.619 253.792 1.00 20.00 356 CYS H CA 1
ATOM 16703 C C . CYS C 3 354 ? 262.056 399.670 253.964 1.00 20.00 356 CYS H C 1
ATOM 16704 O O . CYS C 3 354 ? 263.063 399.799 253.262 1.00 20.00 356 CYS H O 1
ATOM 16712 N N . ASP C 3 355 ? 261.874 398.691 254.849 1.00 20.00 357 ASP H N 1
ATOM 16713 C CA . ASP C 3 355 ? 262.906 397.726 255.243 1.00 20.00 357 ASP H CA 1
ATOM 16714 C C . ASP C 3 355 ? 263.382 396.821 254.098 1.00 20.00 357 ASP H C 1
ATOM 16715 O O . ASP C 3 355 ? 264.550 396.409 254.104 1.00 20.00 357 ASP H O 1
ATOM 16724 N N . ILE C 3 356 ? 262.491 396.529 253.142 1.00 20.00 358 ILE H N 1
ATOM 16725 C CA . ILE C 3 356 ? 262.785 395.627 252.014 1.00 20.00 358 ILE H CA 1
ATOM 16726 C C . ILE C 3 356 ? 263.465 396.399 250.855 1.00 20.00 358 ILE H C 1
ATOM 16727 O O . ILE C 3 356 ? 262.836 397.243 250.190 1.00 20.00 358 ILE H O 1
ATOM 16743 N N . PRO C 3 357 ? 264.759 396.100 250.610 1.00 20.00 359 PRO H N 1
ATOM 16744 C CA . PRO C 3 357 ? 265.477 396.772 249.519 1.00 20.00 359 PRO H CA 1
ATOM 16745 C C . PRO C 3 357 ? 265.126 396.174 248.156 1.00 20.00 359 PRO H C 1
ATOM 16746 O O . PRO C 3 357 ? 264.627 395.061 248.114 1.00 20.00 359 PRO H O 1
ATOM 16757 N N . PRO C 3 358 ? 265.393 396.893 247.045 1.00 20.00 360 PRO H N 1
ATOM 16758 C CA . PRO C 3 358 ? 265.178 396.277 245.721 1.00 20.00 360 PRO H CA 1
ATOM 16759 C C . PRO C 3 358 ? 266.192 395.161 245.476 1.00 20.00 360 PRO H C 1
ATOM 16760 O O . PRO C 3 358 ? 267.193 395.115 246.183 1.00 20.00 360 PRO H O 1
ATOM 16771 N N . ARG C 3 359 ? 265.948 394.280 244.498 1.00 20.00 369 ARG H N 1
ATOM 16772 C CA . ARG C 3 359 ? 266.857 393.144 244.256 1.00 20.00 369 ARG H CA 1
ATOM 16773 C C . ARG C 3 359 ? 268.221 393.604 243.728 1.00 20.00 369 ARG H C 1
ATOM 16774 O O . ARG C 3 359 ? 268.297 394.560 242.948 1.00 20.00 369 ARG H O 1
ATOM 16778 N N . GLY C 3 360 ? 269.284 392.945 244.204 1.00 20.00 370 GLY H N 1
ATOM 16779 C CA . GLY C 3 360 ? 270.652 393.268 243.823 1.00 20.00 370 GLY H CA 1
ATOM 16780 C C . GLY C 3 360 ? 271.319 394.331 244.682 1.00 20.00 370 GLY H C 1
ATOM 16781 O O . GLY C 3 360 ? 272.549 394.407 244.710 1.00 20.00 370 GLY H O 1
ATOM 16785 N N . LEU C 3 361 ? 270.523 395.149 245.372 1.00 20.00 371 LEU H N 1
ATOM 16786 C CA . LEU C 3 361 ? 271.018 396.288 246.150 1.00 20.00 371 LEU H CA 1
ATOM 16787 C C . LEU C 3 361 ? 270.617 396.155 247.628 1.00 20.00 371 LEU H C 1
ATOM 16788 O O . LEU C 3 361 ? 269.562 395.590 247.940 1.00 20.00 371 LEU H O 1
ATOM 16804 N N . LYS C 3 362 ? 271.479 396.654 248.513 1.00 20.00 372 LYS H N 1
ATOM 16805 C CA . LYS C 3 362 ? 271.296 396.605 249.952 1.00 20.00 372 LYS H CA 1
ATOM 16806 C C . LYS C 3 362 ? 270.597 397.884 250.408 1.00 20.00 372 LYS H C 1
ATOM 16807 O O . LYS C 3 362 ? 269.819 397.891 251.385 1.00 20.00 372 LYS H O 1
ATOM 16826 N N . MET C 3 363 ? 270.878 398.968 249.675 1.00 20.00 373 MET H N 1
ATOM 16827 C CA . MET C 3 363 ? 270.248 400.269 249.888 1.00 20.00 373 MET H CA 1
ATOM 16828 C C . MET C 3 363 ? 269.912 400.986 248.585 1.00 20.00 373 MET H C 1
ATOM 16829 O O . MET C 3 363 ? 270.668 400.933 247.616 1.00 20.00 373 MET H O 1
ATOM 16843 N N . SER C 3 364 ? 268.759 401.652 248.593 1.00 20.00 374 SER H N 1
ATOM 16844 C CA . SER C 3 364 ? 268.246 402.393 247.431 1.00 20.00 374 SER H CA 1
ATOM 16845 C C . SER C 3 364 ? 267.369 403.573 247.845 1.00 20.00 374 SER H C 1
ATOM 16846 O O . SER C 3 364 ? 266.860 403.618 248.975 1.00 20.00 374 SER H O 1
ATOM 16854 N N . ALA C 3 365 ? 267.160 404.499 246.918 1.00 20.00 375 ALA H N 1
ATOM 16855 C CA . ALA C 3 365 ? 266.438 405.717 247.215 1.00 20.00 375 ALA H CA 1
ATOM 16856 C C . ALA C 3 365 ? 265.648 406.194 246.023 1.00 20.00 375 ALA H C 1
ATOM 16857 O O . ALA C 3 365 ? 266.042 406.010 244.875 1.00 20.00 375 ALA H O 1
ATOM 16864 N N . THR C 3 366 ? 264.508 406.795 246.332 1.00 20.00 376 THR H N 1
ATOM 16865 C CA . THR C 3 366 ? 263.659 407.447 245.347 1.00 20.00 376 THR H CA 1
ATOM 16866 C C . THR C 3 366 ? 263.344 408.844 245.844 1.00 20.00 376 THR H C 1
ATOM 16867 O O . THR C 3 366 ? 263.008 409.055 247.033 1.00 20.00 376 THR H O 1
ATOM 16878 N N . PHE C 3 367 ? 263.432 409.773 244.901 1.00 20.00 377 PHE H N 1
ATOM 16879 C CA . PHE C 3 367 ? 263.308 411.202 245.153 1.00 20.00 377 PHE H CA 1
ATOM 16880 C C . PHE C 3 367 ? 262.069 411.722 244.434 1.00 20.00 377 PHE H C 1
ATOM 16881 O O . PHE C 3 367 ? 261.846 411.370 243.275 1.00 20.00 377 PHE H O 1
ATOM 16898 N N . ILE C 3 368 ? 261.276 412.556 245.088 1.00 20.00 378 ILE H N 1
ATOM 16899 C CA . ILE C 3 368 ? 260.190 413.286 244.434 1.00 20.00 378 ILE H CA 1
ATOM 16900 C C . ILE C 3 368 ? 260.298 414.759 244.811 1.00 20.00 378 ILE H C 1
ATOM 16901 O O . ILE C 3 368 ? 260.195 415.091 245.965 1.00 20.00 378 ILE H O 1
ATOM 16917 N N . GLY C 3 369 ? 260.549 415.636 243.854 1.00 20.00 379 GLY H N 1
ATOM 16918 C CA . GLY C 3 369 ? 260.706 417.048 244.176 1.00 20.00 379 GLY H CA 1
ATOM 16919 C C . GLY C 3 369 ? 259.657 417.908 243.501 1.00 20.00 379 GLY H C 1
ATOM 16920 O O . GLY C 3 369 ? 259.363 417.695 242.322 1.00 20.00 379 GLY H O 1
ATOM 16924 N N . ASN C 3 370 ? 259.084 418.848 244.254 1.00 20.00 380 ASN H N 1
ATOM 16925 C CA . ASN C 3 370 ? 258.208 419.876 243.710 1.00 20.00 380 ASN H CA 1
ATOM 16926 C C . ASN C 3 370 ? 259.068 421.125 243.675 1.00 20.00 380 ASN H C 1
ATOM 16927 O O . ASN C 3 370 ? 259.218 421.842 244.677 1.00 20.00 380 ASN H O 1
ATOM 16938 N N . SER C 3 371 ? 259.658 421.344 242.499 1.00 20.00 381 SER H N 1
ATOM 16939 C CA . SER C 3 371 ? 260.582 422.469 242.244 1.00 20.00 381 SER H CA 1
ATOM 16940 C C . SER C 3 371 ? 259.972 423.538 241.345 1.00 20.00 381 SER H C 1
ATOM 16941 O O . SER C 3 371 ? 259.313 423.245 240.343 1.00 20.00 381 SER H O 1
ATOM 16949 N N . THR C 3 372 ? 260.221 424.793 241.688 1.00 20.00 382 THR H N 1
ATOM 16950 C CA . THR C 3 372 ? 259.720 425.903 240.881 1.00 20.00 382 THR H CA 1
ATOM 16951 C C . THR C 3 372 ? 260.365 425.945 239.486 1.00 20.00 382 THR H C 1
ATOM 16952 O O . THR C 3 372 ? 259.825 426.617 238.610 1.00 20.00 382 THR H O 1
ATOM 16963 N N . ALA C 3 373 ? 261.473 425.216 239.269 1.00 20.00 383 ALA H N 1
ATOM 16964 C CA . ALA C 3 373 ? 262.159 425.100 237.954 1.00 20.00 383 ALA H CA 1
ATOM 16965 C C . ALA C 3 373 ? 261.330 424.393 236.884 1.00 20.00 383 ALA H C 1
ATOM 16966 O O . ALA C 3 373 ? 261.599 424.569 235.698 1.00 20.00 383 ALA H O 1
ATOM 16973 N N . ILE C 3 374 ? 260.308 423.635 237.292 1.00 20.00 384 ILE H N 1
ATOM 16974 C CA . ILE C 3 374 ? 259.390 422.960 236.360 1.00 20.00 384 ILE H CA 1
ATOM 16975 C C . ILE C 3 374 ? 258.709 423.968 235.425 1.00 20.00 384 ILE H C 1
ATOM 16976 O O . ILE C 3 374 ? 258.276 423.603 234.330 1.00 20.00 384 ILE H O 1
ATOM 16992 N N . GLN C 3 375 ? 258.643 425.236 235.853 1.00 20.00 385 GLN H N 1
ATOM 16993 C CA . GLN C 3 375 ? 258.100 426.334 235.013 1.00 20.00 385 GLN H CA 1
ATOM 16994 C C . GLN C 3 375 ? 258.783 426.420 233.658 1.00 20.00 385 GLN H C 1
ATOM 16995 O O . GLN C 3 375 ? 258.155 426.840 232.670 1.00 20.00 385 GLN H O 1
ATOM 17009 N N . GLU C 3 376 ? 260.064 426.040 233.635 1.00 20.00 386 GLU H N 1
ATOM 17010 C CA . GLU C 3 376 ? 260.851 426.120 232.400 1.00 20.00 386 GLU H CA 1
ATOM 17011 C C . GLU C 3 376 ? 260.247 425.219 231.336 1.00 20.00 386 GLU H C 1
ATOM 17012 O O . GLU C 3 376 ? 260.109 425.634 230.178 1.00 20.00 386 GLU H O 1
ATOM 17024 N N . LEU C 3 377 ? 259.850 424.017 231.761 1.00 20.00 387 LEU H N 1
ATOM 17025 C CA . LEU C 3 377 ? 259.247 423.025 230.885 1.00 20.00 387 LEU H CA 1
ATOM 17026 C C . LEU C 3 377 ? 257.970 423.596 230.305 1.00 20.00 387 LEU H C 1
ATOM 17027 O O . LEU C 3 377 ? 257.744 423.492 229.102 1.00 20.00 387 LEU H O 1
ATOM 17043 N N . PHE C 3 378 ? 257.153 424.203 231.157 1.00 20.00 388 PHE H N 1
ATOM 17044 C CA . PHE C 3 378 ? 255.868 424.729 230.676 1.00 20.00 388 PHE H CA 1
ATOM 17045 C C . PHE C 3 378 ? 256.125 425.897 229.738 1.00 20.00 388 PHE H C 1
ATOM 17046 O O . PHE C 3 378 ? 255.494 425.983 228.674 1.00 20.00 388 PHE H O 1
ATOM 17063 N N . LYS C 3 379 ? 257.110 426.732 230.083 1.00 20.00 389 LYS H N 1
ATOM 17064 C CA . LYS C 3 379 ? 257.303 428.018 229.394 1.00 20.00 389 LYS H CA 1
ATOM 17065 C C . LYS C 3 379 ? 257.709 427.811 227.944 1.00 20.00 389 LYS H C 1
ATOM 17066 O O . LYS C 3 379 ? 257.156 428.436 227.041 1.00 20.00 389 LYS H O 1
ATOM 17085 N N . ARG C 3 380 ? 258.665 426.898 227.773 1.00 20.00 390 ARG H N 1
ATOM 17086 C CA . ARG C 3 380 ? 259.161 426.516 226.445 1.00 20.00 390 ARG H CA 1
ATOM 17087 C C . ARG C 3 380 ? 258.022 426.039 225.551 1.00 20.00 390 ARG H C 1
ATOM 17088 O O . ARG C 3 380 ? 257.893 426.465 224.389 1.00 20.00 390 ARG H O 1
ATOM 17109 N N . ILE C 3 381 ? 257.213 425.150 226.126 1.00 20.00 391 ILE H N 1
ATOM 17110 C CA . ILE C 3 381 ? 256.070 424.565 225.438 1.00 20.00 391 ILE H CA 1
ATOM 17111 C C . ILE C 3 381 ? 255.113 425.657 224.990 1.00 20.00 391 ILE H C 1
ATOM 17112 O O . ILE C 3 381 ? 254.642 425.653 223.847 1.00 20.00 391 ILE H O 1
ATOM 17128 N N . SER C 3 382 ? 254.842 426.579 225.911 1.00 20.00 392 SER H N 1
ATOM 17129 C CA . SER C 3 382 ? 253.947 427.713 225.663 1.00 20.00 392 SER H CA 1
ATOM 17130 C C . SER C 3 382 ? 254.449 428.529 224.479 1.00 20.00 392 SER H C 1
ATOM 17131 O O . SER C 3 382 ? 253.674 428.878 223.568 1.00 20.00 392 SER H O 1
ATOM 17139 N N . GLU C 3 383 ? 255.749 428.806 224.513 1.00 20.00 393 GLU H N 1
ATOM 17140 C CA . GLU C 3 383 ? 256.431 429.593 223.487 1.00 20.00 393 GLU H CA 1
ATOM 17141 C C . GLU C 3 383 ? 256.246 428.927 222.123 1.00 20.00 393 GLU H C 1
ATOM 17142 O O . GLU C 3 383 ? 255.888 429.594 221.119 1.00 20.00 393 GLU H O 1
ATOM 17154 N N . GLN C 3 384 ? 256.491 427.617 222.115 1.00 20.00 394 GLN H N 1
ATOM 17155 C CA . GLN C 3 384 ? 256.420 426.856 220.866 1.00 20.00 394 GLN H CA 1
ATOM 17156 C C . GLN C 3 384 ? 254.999 426.891 220.322 1.00 20.00 394 GLN H C 1
ATOM 17157 O O . GLN C 3 384 ? 254.809 427.078 219.111 1.00 20.00 394 GLN H O 1
ATOM 17171 N N . PHE C 3 385 ? 254.024 426.742 221.223 1.00 20.00 395 PHE H N 1
ATOM 17172 C CA . PHE C 3 385 ? 252.606 426.783 220.870 1.00 20.00 395 PHE H CA 1
ATOM 17173 C C . PHE C 3 385 ? 252.276 428.110 220.223 1.00 20.00 395 PHE H C 1
ATOM 17174 O O . PHE C 3 385 ? 251.598 428.142 219.201 1.00 20.00 395 PHE H O 1
ATOM 17191 N N . THR C 3 386 ? 252.757 429.185 220.842 1.00 20.00 396 THR H N 1
ATOM 17192 C CA . THR C 3 386 ? 252.527 430.547 220.352 1.00 20.00 396 THR H CA 1
ATOM 17193 C C . THR C 3 386 ? 253.066 430.691 218.930 1.00 20.00 396 THR H C 1
ATOM 17194 O O . THR C 3 386 ? 252.386 431.231 218.032 1.00 20.00 396 THR H O 1
ATOM 17205 N N . ALA C 3 387 ? 254.289 430.188 218.756 1.00 20.00 397 ALA H N 1
ATOM 17206 C CA . ALA C 3 387 ? 254.980 430.237 217.470 1.00 20.00 397 ALA H CA 1
ATOM 17207 C C . ALA C 3 387 ? 254.162 429.528 216.401 1.00 20.00 397 ALA H C 1
ATOM 17208 O O . ALA C 3 387 ? 254.011 430.052 215.291 1.00 20.00 397 ALA H O 1
ATOM 17215 N N . MET C 3 388 ? 253.623 428.356 216.743 1.00 20.00 398 MET H N 1
ATOM 17216 C CA . MET C 3 388 ? 252.770 427.664 215.773 1.00 20.00 398 MET H CA 1
ATOM 17217 C C . MET C 3 388 ? 251.470 428.456 215.533 1.00 20.00 398 MET H C 1
ATOM 17218 O O . MET C 3 388 ? 251.051 428.698 214.378 1.00 20.00 398 MET H O 1
ATOM 17232 N N . PHE C 3 389 ? 250.774 428.722 216.633 1.00 20.00 399 PHE H N 1
ATOM 17233 C CA . PHE C 3 389 ? 249.389 429.232 216.637 1.00 20.00 399 PHE H CA 1
ATOM 17234 C C . PHE C 3 389 ? 249.221 430.606 216.000 1.00 20.00 399 PHE H C 1
ATOM 17235 O O . PHE C 3 389 ? 248.220 430.820 215.312 1.00 20.00 399 PHE H O 1
ATOM 17252 N N . ARG C 3 390 ? 250.221 431.490 216.177 1.00 20.00 400 ARG H N 1
ATOM 17253 C CA . ARG C 3 390 ? 250.279 432.830 215.571 1.00 20.00 400 ARG H CA 1
ATOM 17254 C C . ARG C 3 390 ? 250.095 432.764 214.039 1.00 20.00 400 ARG H C 1
ATOM 17255 O O . ARG C 3 390 ? 249.457 433.650 213.451 1.00 20.00 400 ARG H O 1
ATOM 17276 N N . ARG C 3 391 ? 250.634 431.711 213.412 1.00 20.00 401 ARG H N 1
ATOM 17277 C CA . ARG C 3 391 ? 250.479 431.513 211.949 1.00 20.00 401 ARG H CA 1
ATOM 17278 C C . ARG C 3 391 ? 249.461 430.422 211.608 1.00 20.00 401 ARG H C 1
ATOM 17279 O O . ARG C 3 391 ? 249.328 430.062 210.436 1.00 20.00 401 ARG H O 1
ATOM 17300 N N . LYS C 3 392 ? 248.715 429.941 212.609 1.00 20.00 402 LYS H N 1
ATOM 17301 C CA . LYS C 3 392 ? 247.669 428.904 212.467 1.00 20.00 402 LYS H CA 1
ATOM 17302 C C . LYS C 3 392 ? 248.211 427.625 211.800 1.00 20.00 402 LYS H C 1
ATOM 17303 O O . LYS C 3 392 ? 247.467 426.933 211.112 1.00 20.00 402 LYS H O 1
ATOM 17322 N N . ALA C 3 393 ? 249.498 427.332 212.004 1.00 20.00 403 ALA H N 1
ATOM 17323 C CA . ALA C 3 393 ? 250.176 426.181 211.372 1.00 20.00 403 ALA H CA 1
ATOM 17324 C C . ALA C 3 393 ? 249.613 424.852 211.877 1.00 20.00 403 ALA H C 1
ATOM 17325 O O . ALA C 3 393 ? 249.440 424.695 213.075 1.00 20.00 403 ALA H O 1
ATOM 17332 N N . PHE C 3 394 ? 249.302 423.923 210.955 1.00 20.00 404 PHE H N 1
ATOM 17333 C CA . PHE C 3 394 ? 248.754 422.592 211.250 1.00 20.00 404 PHE H CA 1
ATOM 17334 C C . PHE C 3 394 ? 247.380 422.596 211.929 1.00 20.00 404 PHE H C 1
ATOM 17335 O O . PHE C 3 394 ? 246.889 421.546 212.308 1.00 20.00 404 PHE H O 1
ATOM 17352 N N . LEU C 3 395 ? 246.721 423.753 212.004 1.00 20.00 405 LEU H N 1
ATOM 17353 C CA . LEU C 3 395 ? 245.460 423.868 212.755 1.00 20.00 405 LEU H CA 1
ATOM 17354 C C . LEU C 3 395 ? 244.347 423.076 212.076 1.00 20.00 405 LEU H C 1
ATOM 17355 O O . LEU C 3 395 ? 243.551 422.413 212.744 1.00 20.00 405 LEU H O 1
ATOM 17371 N N . HIS C 3 396 ? 244.371 423.091 210.738 1.00 20.00 406 HIS H N 1
ATOM 17372 C CA . HIS C 3 396 ? 243.301 422.559 209.918 1.00 20.00 406 HIS H CA 1
ATOM 17373 C C . HIS C 3 396 ? 242.985 421.121 210.262 1.00 20.00 406 HIS H C 1
ATOM 17374 O O . HIS C 3 396 ? 241.810 420.793 210.346 1.00 20.00 406 HIS H O 1
ATOM 17388 N N . TRP C 3 397 ? 244.013 420.305 210.502 1.00 20.00 407 TRP H N 1
ATOM 17389 C CA . TRP C 3 397 ? 243.840 418.890 210.814 1.00 20.00 407 TRP H CA 1
ATOM 17390 C C . TRP C 3 397 ? 242.992 418.732 212.068 1.00 20.00 407 TRP H C 1
ATOM 17391 O O . TRP C 3 397 ? 242.011 417.944 212.107 1.00 20.00 407 TRP H O 1
ATOM 17412 N N . TYR C 3 398 ? 243.391 419.508 213.084 1.00 20.00 408 TYR H N 1
ATOM 17413 C CA . TYR C 3 398 ? 242.721 419.450 214.394 1.00 20.00 408 TYR H CA 1
ATOM 17414 C C . TYR C 3 398 ? 241.271 419.865 214.229 1.00 20.00 408 TYR H C 1
ATOM 17415 O O . TYR C 3 398 ? 240.359 419.203 214.779 1.00 20.00 408 TYR H O 1
ATOM 17433 N N . THR C 3 399 ? 241.049 420.928 213.449 1.00 20.00 409 THR H N 1
ATOM 17434 C CA . THR C 3 399 ? 239.701 421.450 213.249 1.00 20.00 409 THR H CA 1
ATOM 17435 C C . THR C 3 399 ? 238.804 420.450 212.487 1.00 20.00 409 THR H C 1
ATOM 17436 O O . THR C 3 399 ? 237.601 420.355 212.738 1.00 20.00 409 THR H O 1
ATOM 17447 N N . GLY C 3 400 ? 239.421 419.705 211.567 1.00 20.00 410 GLY H N 1
ATOM 17448 C CA . GLY C 3 400 ? 238.769 418.634 210.821 1.00 20.00 410 GLY H CA 1
ATOM 17449 C C . GLY C 3 400 ? 238.286 417.523 211.724 1.00 20.00 410 GLY H C 1
ATOM 17450 O O . GLY C 3 400 ? 237.371 416.797 211.311 1.00 20.00 410 GLY H O 1
ATOM 17454 N N . GLU C 3 401 ? 238.823 417.412 212.952 1.00 20.00 411 GLU H N 1
ATOM 17455 C CA . GLU C 3 401 ? 238.374 416.421 213.932 1.00 20.00 411 GLU H CA 1
ATOM 17456 C C . GLU C 3 401 ? 237.334 416.975 214.902 1.00 20.00 411 GLU H C 1
ATOM 17457 O O . GLU C 3 401 ? 236.973 416.302 215.861 1.00 20.00 411 GLU H O 1
ATOM 17469 N N . GLY C 3 402 ? 236.832 418.174 214.605 1.00 20.00 412 GLY H N 1
ATOM 17470 C CA . GLY C 3 402 ? 235.793 418.801 215.390 1.00 20.00 412 GLY H CA 1
ATOM 17471 C C . GLY C 3 402 ? 236.268 419.854 216.374 1.00 20.00 412 GLY H C 1
ATOM 17472 O O . GLY C 3 402 ? 235.421 420.544 216.954 1.00 20.00 412 GLY H O 1
ATOM 17476 N N . MET C 3 403 ? 237.590 419.999 216.543 1.00 20.00 413 MET H N 1
ATOM 17477 C CA . MET C 3 403 ? 238.153 420.950 217.527 1.00 20.00 413 MET H CA 1
ATOM 17478 C C . MET C 3 403 ? 238.031 422.398 217.053 1.00 20.00 413 MET H C 1
ATOM 17479 O O . MET C 3 403 ? 237.979 422.644 215.850 1.00 20.00 413 MET H O 1
ATOM 17493 N N . ASP C 3 404 ? 237.883 423.312 218.009 1.00 20.00 414 ASP H N 1
ATOM 17494 C CA . ASP C 3 404 ? 237.678 424.722 217.736 1.00 20.00 414 ASP H CA 1
ATOM 17495 C C . ASP C 3 404 ? 238.920 425.456 218.230 1.00 20.00 414 ASP H C 1
ATOM 17496 O O . ASP C 3 404 ? 239.545 424.994 219.179 1.00 20.00 414 ASP H O 1
ATOM 17505 N N . GLU C 3 405 ? 239.225 426.609 217.620 1.00 20.00 415 GLU H N 1
ATOM 17506 C CA . GLU C 3 405 ? 240.409 427.416 217.935 1.00 20.00 415 GLU H CA 1
ATOM 17507 C C . GLU C 3 405 ? 240.408 427.870 219.396 1.00 20.00 415 GLU H C 1
ATOM 17508 O O . GLU C 3 405 ? 241.466 427.934 220.049 1.00 20.00 415 GLU H O 1
ATOM 17520 N N . MET C 3 406 ? 239.208 428.182 219.897 1.00 20.00 416 MET H N 1
ATOM 17521 C CA . MET C 3 406 ? 239.006 428.715 221.225 1.00 20.00 416 MET H CA 1
ATOM 17522 C C . MET C 3 406 ? 239.555 427.814 222.307 1.00 20.00 416 MET H C 1
ATOM 17523 O O . MET C 3 406 ? 240.089 428.343 223.288 1.00 20.00 416 MET H O 1
ATOM 17537 N N . GLU C 3 407 ? 239.462 426.491 222.117 1.00 20.00 417 GLU H N 1
ATOM 17538 C CA . GLU C 3 407 ? 240.049 425.541 223.071 1.00 20.00 417 GLU H CA 1
ATOM 17539 C C . GLU C 3 407 ? 241.548 425.778 223.229 1.00 20.00 417 GLU H C 1
ATOM 17540 O O . GLU C 3 407 ? 242.057 425.797 224.350 1.00 20.00 417 GLU H O 1
ATOM 17552 N N . PHE C 3 408 ? 242.215 425.991 222.085 1.00 20.00 418 PHE H N 1
ATOM 17553 C CA . PHE C 3 408 ? 243.649 426.241 222.055 1.00 20.00 418 PHE H CA 1
ATOM 17554 C C . PHE C 3 408 ? 243.979 427.492 222.860 1.00 20.00 418 PHE H C 1
ATOM 17555 O O . PHE C 3 408 ? 244.915 427.485 223.699 1.00 20.00 418 PHE H O 1
ATOM 17572 N N . THR C 3 409 ? 243.183 428.533 222.634 1.00 20.00 419 THR H N 1
ATOM 17573 C CA . THR C 3 409 ? 243.336 429.813 223.330 1.00 20.00 419 THR H CA 1
ATOM 17574 C C . THR C 3 409 ? 243.228 429.615 224.838 1.00 20.00 419 THR H C 1
ATOM 17575 O O . THR C 3 409 ? 244.026 430.162 225.606 1.00 20.00 419 THR H O 1
ATOM 17586 N N . GLU C 3 410 ? 242.212 428.841 225.224 1.00 20.00 420 GLU H N 1
ATOM 17587 C CA . GLU C 3 410 ? 241.952 428.545 226.626 1.00 20.00 420 GLU H CA 1
ATOM 17588 C C . GLU C 3 410 ? 243.132 427.827 227.276 1.00 20.00 420 GLU H C 1
ATOM 17589 O O . GLU C 3 410 ? 243.577 428.231 228.366 1.00 20.00 420 GLU H O 1
ATOM 17593 N N . ALA C 3 411 ? 243.572 426.732 226.647 1.00 20.00 421 ALA H N 1
ATOM 17594 C CA . ALA C 3 411 ? 244.631 425.894 227.166 1.00 20.00 421 ALA H CA 1
ATOM 17595 C C . ALA C 3 411 ? 245.907 426.695 227.390 1.00 20.00 421 ALA H C 1
ATOM 17596 O O . ALA C 3 411 ? 246.552 426.597 228.452 1.00 20.00 421 ALA H O 1
ATOM 17603 N N . GLU C 3 412 ? 246.243 427.483 226.382 1.00 20.00 422 GLU H N 1
ATOM 17604 C CA . GLU C 3 412 ? 247.437 428.332 226.410 1.00 20.00 422 GLU H CA 1
ATOM 17605 C C . GLU C 3 412 ? 247.355 429.308 227.565 1.00 20.00 422 GLU H C 1
ATOM 17606 O O . GLU C 3 412 ? 248.347 429.497 228.278 1.00 20.00 422 GLU H O 1
ATOM 17618 N N . SER C 3 413 ? 246.178 429.914 227.731 1.00 20.00 423 SER H N 1
ATOM 17619 C CA . SER C 3 413 ? 245.943 430.855 228.836 1.00 20.00 423 SER H CA 1
ATOM 17620 C C . SER C 3 413 ? 246.192 430.171 230.186 1.00 20.00 423 SER H C 1
ATOM 17621 O O . SER C 3 413 ? 246.871 430.708 231.066 1.00 20.00 423 SER H O 1
ATOM 17628 N N . ASN C 3 414 ? 245.620 428.980 230.303 1.00 20.00 424 ASN H N 1
ATOM 17629 C CA . ASN C 3 414 ? 245.650 428.187 231.521 1.00 20.00 424 ASN H CA 1
ATOM 17630 C C . ASN C 3 414 ? 247.090 427.891 231.923 1.00 20.00 424 ASN H C 1
ATOM 17631 O O . ASN C 3 414 ? 247.508 428.073 233.092 1.00 20.00 424 ASN H O 1
ATOM 17642 N N . MET C 3 415 ? 247.833 427.418 230.932 1.00 20.00 425 MET H N 1
ATOM 17643 C CA . MET C 3 415 ? 249.240 427.059 231.122 1.00 20.00 425 MET H CA 1
ATOM 17644 C C . MET C 3 415 ? 250.032 428.280 231.562 1.00 20.00 425 MET H C 1
ATOM 17645 O O . MET C 3 415 ? 250.857 428.171 232.486 1.00 20.00 425 MET H O 1
ATOM 17659 N N . ASN C 3 416 ? 249.764 429.422 230.926 1.00 20.00 426 ASN H N 1
ATOM 17660 C CA . ASN C 3 416 ? 250.433 430.676 231.263 1.00 20.00 426 ASN H CA 1
ATOM 17661 C C . ASN C 3 416 ? 250.188 431.039 232.721 1.00 20.00 426 ASN H C 1
ATOM 17662 O O . ASN C 3 416 ? 251.132 431.407 233.452 1.00 20.00 426 ASN H O 1
ATOM 17673 N N . ASP C 3 417 ? 248.926 430.906 233.124 1.00 20.00 427 ASP H N 1
ATOM 17674 C CA . ASP C 3 417 ? 248.500 431.193 234.499 1.00 20.00 427 ASP H CA 1
ATOM 17675 C C . ASP C 3 417 ? 249.274 430.325 235.480 1.00 20.00 427 ASP H C 1
ATOM 17676 O O . ASP C 3 417 ? 249.779 430.817 236.503 1.00 20.00 427 ASP H O 1
ATOM 17680 N N . LEU C 3 418 ? 249.355 429.039 235.137 1.00 20.00 428 LEU H N 1
ATOM 17681 C CA . LEU C 3 418 ? 250.054 428.048 235.955 1.00 20.00 428 LEU H CA 1
ATOM 17682 C C . LEU C 3 418 ? 251.513 428.452 236.143 1.00 20.00 428 LEU H C 1
ATOM 17683 O O . LEU C 3 418 ? 252.051 428.416 237.267 1.00 20.00 428 LEU H O 1
ATOM 17699 N N . VAL C 3 419 ? 252.124 428.841 235.022 1.00 20.00 429 VAL H N 1
ATOM 17700 C CA . VAL C 3 419 ? 253.527 429.263 235.003 1.00 20.00 429 VAL H CA 1
ATOM 17701 C C . VAL C 3 419 ? 253.732 430.445 235.946 1.00 20.00 429 VAL H C 1
ATOM 17702 O O . VAL C 3 419 ? 254.668 430.441 236.776 1.00 20.00 429 VAL H O 1
ATOM 17715 N N . SER C 3 420 ? 252.821 431.407 235.829 1.00 20.00 430 SER H N 1
ATOM 17716 C CA . SER C 3 420 ? 252.862 432.619 236.639 1.00 20.00 430 SER H CA 1
ATOM 17717 C C . SER C 3 420 ? 252.791 432.274 238.119 1.00 20.00 430 SER H C 1
ATOM 17718 O O . SER C 3 420 ? 253.557 432.827 238.931 1.00 20.00 430 SER H O 1
ATOM 17726 N N . GLU C 3 421 ? 251.880 431.355 238.445 1.00 20.00 431 GLU H N 1
ATOM 17727 C CA . GLU C 3 421 ? 251.650 430.959 239.830 1.00 20.00 431 GLU H CA 1
ATOM 17728 C C . GLU C 3 421 ? 252.911 430.336 240.394 1.00 20.00 431 GLU H C 1
ATOM 17729 O O . GLU C 3 421 ? 253.258 430.647 241.530 1.00 20.00 431 GLU H O 1
ATOM 17741 N N . TYR C 3 422 ? 253.576 429.484 239.612 1.00 20.00 432 TYR H N 1
ATOM 17742 C CA . TYR C 3 422 ? 254.830 428.860 240.073 1.00 20.00 432 TYR H CA 1
ATOM 17743 C C . TYR C 3 422 ? 255.880 429.929 240.387 1.00 20.00 432 TYR H C 1
ATOM 17744 O O . TYR C 3 422 ? 256.563 429.872 241.412 1.00 20.00 432 TYR H O 1
ATOM 17762 N N . GLN C 3 423 ? 255.979 430.872 239.461 1.00 20.00 433 GLN H N 1
ATOM 17763 C CA . GLN C 3 423 ? 256.973 431.945 239.556 1.00 20.00 433 GLN H CA 1
ATOM 17764 C C . GLN C 3 423 ? 256.760 432.768 240.817 1.00 20.00 433 GLN H C 1
ATOM 17765 O O . GLN C 3 423 ? 257.721 433.082 241.516 1.00 20.00 433 GLN H O 1
ATOM 17779 N N . GLN C 3 424 ? 255.494 433.081 241.107 1.00 20.00 434 GLN H N 1
ATOM 17780 C CA . GLN C 3 424 ? 255.187 433.959 242.210 1.00 20.00 434 GLN H CA 1
ATOM 17781 C C . GLN C 3 424 ? 255.503 433.283 243.519 1.00 20.00 434 GLN H C 1
ATOM 17782 O O . GLN C 3 424 ? 256.092 433.917 244.390 1.00 20.00 434 GLN H O 1
ATOM 17786 N N . TYR C 3 425 ? 255.171 431.997 243.650 1.00 20.00 435 TYR H N 1
ATOM 17787 C CA . TYR C 3 425 ? 255.489 431.259 244.876 1.00 20.00 435 TYR H CA 1
ATOM 17788 C C . TYR C 3 425 ? 256.976 430.976 245.054 1.00 20.00 435 TYR H C 1
ATOM 17789 O O . TYR C 3 425 ? 257.401 430.823 246.190 1.00 20.00 435 TYR H O 1
ATOM 17807 N N . GLN C 3 426 ? 257.743 430.972 243.956 1.00 20.00 436 GLN H N 1
ATOM 17808 C CA . GLN C 3 426 ? 259.221 431.105 244.059 1.00 20.00 436 GLN H CA 1
ATOM 17809 C C . GLN C 3 426 ? 259.576 432.420 244.759 1.00 20.00 436 GLN H C 1
ATOM 17810 O O . GLN C 3 426 ? 260.436 432.455 245.631 1.00 20.00 436 GLN H O 1
#

Foldseek 3Di:
DFLQAFEEEEAAADDPVLVVVVFFFQWDAPDQFWIAGVVGNIFGGPGYHYHPDALLNCCVRFCVVFLVVQLVFAEEEEEAFFAPVQCACCQDQNDPVRGHVLLVSQVVNLVSCVVVCCQPKFKWWWKWWQFLQWTAGLLCNVVPTFHWDADDVGAIDTPPHHIHRDNHSVVVSVSVVSSVVVCDVLTKTKIKIWTKGFGPPNVDPTPIGTYMYIYISQHRQDPVVSVVSNVSSNQVSCLQLVLLLVSVCVNVVDPPDDDRRLVSGSVSRNCVCSNPHRRHYYYYYGHYRGPVCSVGNVVSSVSSSSSD/DQAEAEEQWAQQSLLLVVLLVLQLCVVVQQALLQFHCALNVNAWDDDDHGHTEGNYAYDFADCPRLVCCCVDSNVNRHDPLRYYYHHDGLAQFQLCQQPVRLVVCLVSNVVVNVVSVVSDDRQQAYEYEAEQRGNNRQNNVLNNQVVCCVVPVVRAAEYEYAYAALPDGPDQCRLLSNLLSLVSCLVGHQAYEYFYPVLLVLCCCPALVDPDDDPNQSSNVSSLLVCLVCVLSSAPFDFGDGPVRVSVQAAPDRRLRYWYKFKPDFHAAVVVVPDPCDLLNRLVVRQDQSRTRGDWDLLPKAWAAKEKRKEAPDDVVSNVVSVVVVLPDPSHHHAPVCPPRYDYHYGHHFRDDRVVHSGHGDRMMMMMTIRILRVLVVLVSSLVSLCVCVVVCNPVVVSVVSPDDPVSSVVSSVVSVVSSVVSVVRRD/DAAEAEEAWEQLSLLLVLLLVVQLCVQLQAALQQARPDDDPLSVPLLRNAWDQDPDRGTAGSYAYEFQDCVSLVVQCPDRSNNRHDPLRYQYHHDGFAQFQLCQAPNSLVVRQVSNVVSVVVSVVRDDDHQYYEYGFEQQGHRRQRNVLNNLVVCCVVPVPHAFEYEYAFADQPPHPDDCRLVSNLLRLLSCLPRHLAYEYFYPVLLVLCCCPAQVHPDDDSSNSSNQVSVQVCQQALLSSGPWDFGDHPVNCSVLQPPDRRLRYKFKFWDDHHYPVCPVVDDQDLLVRLVQGPDQSRTRHPFRLVVWAWAAKEKEKEADDDPVRNVVNLVCCCVVPVVRHQPVDPPRYHYHYGHHHRPPGRMIMMMITRTLRCLVSLVSSLVSLCVCVVVCHPVVVNVVSVDDVVSSVVSSVSSVVSSVVSVVSD

B-factor: mean 20.0, std 0.0, range [20.0, 20.0]

Secondary structure (DSSP, 8-state):
-EEEEEEEEHHHHHHHHHHHHHHHHHHHT--TTS----GGGGTEEE-SSS-EEESEEEEESSSHHHHHHHHSTTTTTS-GGGEEE-SS--TT-HHHHHTTTGGGTHHHHHHHHHHHHHT-SEEEEEEEEEESSSHIIIIIHHHHHHHHHHHTSSSEEEEEEEEPPSS--S-SSHHHHHHHHHHHHHHS-SEEEEEEHHHHHHHHHHHH--SS--HHHHHHHHHHHHHHHHHHHHS--SB---HHHHHHHH-SSTT---PEEEEE----HHHHHHS---HHHHHHHHTSGGG-SS-S-GGGS-EEEEEEEEEES--HHHHHHHHHHHHT-TTS-B-TT-S--EEEEEESSPPP--TT-SSPP-SEEEEEEEEEGGGHHHHHHHHHHHHHHHHTTTTHHHHHHHT--HHHHHHHHHHHHHHHHHHHHHT-/--EEEEEEESHHHHHHHHHHHHHHHHHTTB-TTSBB--S-THHHHTGGGTEEEETTTEEEE-EEEEESSHHHHHHHHHSTTGGGS-GGGEEE-SS--TT-HHIIIIIHHHHHHHHHHHHHHHHHHHSSSEEEEEEEEESSSSHHHHHHHHHHHHHHHH-TTSEEEEEEEEPPSS----SSHHHHHHHHHHHHHHH-SEEEEEEHHHHHHIIIIIS--SS--HHHHHHHHHHHHHHHHHHHHS-EEE---HHHHHHHH-SSTT--EEEEEEE----SGGGSS---SHHHHHHHHHSGGGBSSSS-GGGS-EEEEEEEEEES--HHHHHHHHHHHHHHTGGGB-TTSSS-EEEEEESSPPTT-SEEEEEEEEEGGGHHHHHHHHHHHHHHHHTTTTHHHHHHTT--HHHHHHHHHHHHHHHHHHHHH-/----EEEEEEEPPPPHHHHHHT--B-EEEEETTEEEE---EEEE-SEEE-TT--HHHHIIIIIHHHHHHHHTT-EEEEEEE-BTTSSHHHHHTEETTEE-HHHHHHHHHHHHHHHHT--EEEEEEEEEEEETTEEEESSSGGG-EE-EEE-SSS-EEETT---EEE-SHHHHHHHHHHHHHT----SEEEEEEEEEEE-S-TTS----EEEEEEEEEPPPB---HHHHHHHHHHHHHHHHHHHHHHHHHHHHT-S--S---GGG-HHHHHHHHHHTSSEEEEEEEEE--BGGGHHHHHHHHHHHHHH-

Sequence (1162 aa):
ITYNMNVVIRCRPMSNSEKNEGAKNVIKIMDNKMIVLLKEKRYCFDYVFDENSTQEDVYNNSVKPLVDAVIKGYNSTVFAYGATGAGKTHTIIGYKNEPGIMMMILQDLFKKIKTLKANEYKIKCSFIEIYNENICDLLNPSSEYLDLREDPVKGITVSNIFEVCTTSVEEIMELIHTGNRNRTSRSHGVLQVIVEETEKGQGLYQQTKKGKLCVIDLAGSERGMRMLEGANINRSLLALGNVINALVSRSKGTSKSNFIPFRDSKLTRLLKDSLGGNCKTLMIANISPSHLSYEDTHNTLKYANRAKMRECISIHVGQAGVQIGNACWELYCLEHGIQPDGQMPDSFNTFFSETGAGKHVPRAVFVDLEPTVIDEVRTGTYRQLFHPEQLITGKEDAANNYARGHYTIGKEIIDLVLDRIRKLADQCTGLQGFLVFHSFGGGTGSGFTSLLMERLSVDYGKKSKLEFSIYPAPQVSTAVVEPYNSILTTHTTLEHSDCAFMVDNEAIYDICRRNLDIERPTYTNLNRLISQIVSSITASLRFDGALNVDLTEFQTNLVPYPRIHFPLATYAPVISAEKAYHEQLSVAEITNACFEPANQMVKCDPRHGKYMACCLLYRGDVVPKDVNAAIATIKTKRSIQFVDWCPTGFKVGINYQPPTVVPGGDLAKVQRAVCMLSNTTAIAEAWARLDHKFDLMYAKRAFVHWYVGEGMEEGEFSEAREDMAALEKDYEEVGVMREIVHIQAGQCGNQIGAKFWEVISDEHGIDPTGSYHGDSDLQLERINVYYNEAAGNKYVPRAILVDLEPGTMDSVRSGPFGQIFRPDNFVFGQSGAGNNWAKGHYTEGAELVDSVLDVVRKESESCDCLQGFQLTHSLGGGTGSGMGTLLISKIREEYPDRIMNTFSVVPSPKVSDTVVEPYNATLSVHQLVENTDETYCIDNEALYDICFRTLKLTTPTYGDLNHLVSATMSGVTTCLRFPGQLNADLRKLAVNMVPFPRLHFFMPGFAPLTSRGSQQYRALTVPELTQQMFDAKNMMAACDPRHGRYLTVAAVFRGRMSMKEVDEQMLNVQNKNSSYFVEWIPNNVKTAVCDIPPRGLKMSATFIGNSTAIQELFKRISEQFTAMFRRKAFLHWYTGEGMDEMEFTEAESNMNDLVSEYQQYQ

Nearest PDB structures (foldseek):
  8vrj-assembly1_1  TM=9.966E-01  e=6.805E-82  Homo sapiens
  8qau-assembly1_C  TM=9.967E-01  e=1.352E-78  Sus scrofa
  7sja-assembly1_A  TM=9.964E-01  e=6.547E-78  Homo sapiens
  8iyj-assembly1_RM  TM=9.927E-01  e=4.005E-77  Mus musculus
  7tnt-assembly1_4D  TM=9.964E-01  e=4.437E-74  Toxoplasma gondii ME49

Solvent-accessible surface area: 44398 Å² total; per-residue (Å²): 152,57,9,77,44,59,0,3,0,21,4,75,80,26,40,110,76,12,125,129,127,38,14,136,82,1,14,80,63,81,87,78,120,57,0,0,4,49,209,55,95,116,4,67,10,40,57,6,4,75,57,132,22,72,25,115,59,0,10,81,70,6,0,82,60,0,0,35,5,0,3,115,29,100,34,0,0,0,7,0,26,1,4,64,56,9,19,15,58,64,1,0,5,10,154,105,152,95,33,0,1,3,23,22,8,7,75,26,0,1,149,51,5,135,101,66,97,87,70,40,12,75,0,54,1,5,0,0,2,6,36,48,50,74,0,10,1,1,23,54,65,97,42,123,95,22,53,5,113,18,34,103,147,80,20,15,67,4,28,136,24,91,78,38,70,3,76,31,26,117,81,2,19,77,33,2,25,69,0,38,206,61,46,72,80,55,0,5,0,0,14,19,12,39,0,25,17,14,66,141,25,103,84,105,175,84,120,39,104,132,0,26,5,2,4,0,1,7,0,8,17,51,134,83,126,171,109,52,4,5,19,32,8,5,63,6,10,24,10,2,3,21,0,22,21,30,15,47,21,126,41,162,58,53,108,127,111,68,98,19,22,26,29,29,4,39,0,0,56,4,6,59,42,1,10,48,25,108,8,87,2,1,6,0,0,2,3,6,1,0,88,111,14,84,73,51,1,7,20,3,0,59,13,0,58,84,9,101,65,107,0,0,0,2,0,1,1,5,42,31,0,1,44,3,0,56,9,2,3,55,1,5,4,78,26,17,37,7,83,55,54,0,82,80,134,138,26,18,55,2,0,1,7,110,57,74,104,40,66,13,22,0,12,0,1,0,0,9,1,10,12,12,12,0,26,77,9,94,58,27,106,49,137,104,0,5,60,110,100,2,11,10,39,8,93,47,21,1,2,9,3,7,0,14,0,16,57,32,20,0,124,138,34,3,98,93,0,16,62,31,1,98,103,12,10,119,123,18,124,22,20,50,0,1,1,1,3,2,20,2,14,22,3,15,4,0,0,0,5,3,12,0,8,56,85,0,29,129,67,53,32,206,82,10,4,4,2,12,2,25,10,22,8,28,93,26,16,42,10,8,6,7,7,3,0,0,0,7,1,6,57,13,6,16,105,38,3,50,2,0,2,2,10,2,30,20,6,0,5,46,0,0,124,98,31,9,105,46,140,123,0,30,37,66,30,3,18,34,0,8,2,8,5,1,0,7,10,0,1,21,8,0,40,121,15,59,80,58,7,52,8,89,69,10,40,108,63,0,29,50,102,116,85,3,2,2,0,0,0,0,4,2,12,5,19,17,68,112,97,22,178,154,43,141,35,36,4,44,75,3,0,69,29,1,14,90,41,56,13,6,1,4,70,23,48,10,165,142,5,46,5,2,12,0,1,0,13,3,4,1,99,10,64,71,138,30,0,87,57,2,23,55,76,2,106,111,106,226,65,18,83,42,2,122,92,22,98,116,6,47,42,28,4,4,8,136,72,58,5,37,40,12,103,82,31,26,25,17,168,18,117,48,0,0,0,0,0,0,0,1,22,4,1,22,60,4,1,49,86,8,4,114,28,4,74,55,9,26,70,72,28,0,4,0,26,44,3,4,16,35,17,8,13,35,7,34,0,14,36,4,70,96,28,2,42,24,0,39,116,42,1,132,103,22,16,145,39,14,10,0,4,0,5,1,1,4,111,42,0,1,72,5,0,28,70,0,3,10,44,0,4,96,30,0,13,5,50,82,83,1,21,54,127,22,144,44,107,50,35,45,58,21,17,55,2,0,4,26,106,38,102,68,122,90,32,24,5,6,1,0,0,0,5,4,91,40,44,21,0,75,78,16,87,97,26,104,34,3,129,12,11,76,106,113,4,20,14,91,13,139,73,2,3,66,75,14,2,0,41,0,23,88,44,55,0,33,149,20,9,90,61,0,15,77,22,2,95,130,3,9,142,70,11,112,6,14,20,0,4,0,6,0,0,21,5,16,20,4,16,10,0,0,0,0,1,18,1,2,26,50,2,51,108,68,34,63,81,47,2,4,0,0,2,2,21,13,32,11,46,176,79,78,133,44,92,23,14,5,0,0,0,2,4,0,10,51,27,1,10,107,13,4,33,0,2,0,3,3,0,35,31,8,5,60,62,1,4,121,88,30,33,148,66,120,95,32,85,122,31,53,3,17,91,15,2,0,20,0,0,4,1,0,0,0,4,2,0,4,19,12,34,26,18,1,11,0,45,33,2,0,8,0,0,5,0,24,42,22,3,8,2,0,0,0,0,26,0,31,15,42,24,196,50,34,89,141,185,114,56,125,36,5,44,50,5,1,121,34,1,25,57,19,120,4,6,0,3,32,14,46,9,126,127,6,58,8,0,0,0,2,1,1,0,8,0,211,15,14,7,24,19,1,17,80,25,7,39,53,22,25,92,158,59,68,80,66,6,3,127,39,4,33,20,7,1,3,6,1,7,0,42,46,48,28,98,86,71,122,26,0,0,2,0,0,0,0,0,0,0,0,9,46,6,3,87,60,7,11,115,69,6,59,61,50,37,180,195,104,32,83,8,122,163,3,57,68,50,60,4,73,59,74,55,1,47,33,0,18,19,24,2,71,17,1,15,38,19,0,84,50,57,82

InterPro domains:
  IPR000217 Tubulin [PR01161] (10-30)
  IPR000217 Tubulin [PR01161] (53-72)
  IPR000217 Tubulin [PR01161] (95-106)
  IPR000217 Tubulin [PR01161] (108-132)
  IPR000217 Tubulin [PR01161] (134-152)
  IPR000217 Tubulin [PR01161] (153-174)
  IPR000217 Tubulin [PR01161] (178-191)
  IPR000217 Tubulin [PR01161] (192-212)
  IPR000217 Tubulin [PR01161] (380-408)
  IPR000217 Tubulin [PTHR11588] (2-439)
  IPR002452 Alpha tubulin [PR01162] (18-33)
  IPR002452 Alpha tubulin [PR01162] (45-58)
  IPR002452 Alpha tubulin [PR01162] (88-101)
  IPR002452 Alpha tubulin [PR01162] (120-128)
  IPR002452 Alpha tubulin [PR01162] (148-160)
  IPR002452 Alpha tubulin [PR01162] (161-172)
  IPR002452 Alpha tubulin [PR01162] (214-226)
  IPR002452 Alpha tubulin [PR01162] (274-289)
  IPR002452 Alpha tubulin [PR01162] (321-342)
  IPR002452 Alpha tubulin [PR01162] (347-360)

CATH classification: 3.40.50.1440 (+2 more: 3.30.1330.20, 1.10.287.600)

Radius of gyration: 32.64 Å; Cα contacts (8 Å, |Δi|>4): 2475; chains: 3; bounding box: 79×79×94 Å

Organism: Sus scrofa (NCBI:txid9823)